Protein 3TSC (pdb70)

Solvent-accessible surface area: 33038 Å² total; per-residue (Å²): 77,49,0,102,44,57,3,0,0,0,1,14,0,0,45,16,32,0,51,11,1,0,58,47,1,2,71,37,3,0,10,0,0,0,0,10,49,9,22,187,42,16,111,18,15,41,12,93,62,11,44,75,112,41,8,49,73,0,31,139,77,0,96,80,36,133,64,133,25,38,40,26,80,6,37,9,82,56,54,116,138,0,24,113,10,0,59,65,0,11,86,61,16,58,59,5,8,2,0,0,3,20,26,24,4,3,0,18,26,10,16,89,94,4,67,61,113,15,0,113,22,0,12,44,9,1,0,34,1,6,1,3,1,0,23,5,0,0,56,52,2,51,118,34,70,140,11,10,1,0,0,0,12,3,9,5,0,2,57,9,2,33,14,9,10,0,0,20,0,0,0,12,7,0,0,6,0,0,0,32,1,0,0,0,6,0,0,99,57,52,1,18,0,0,0,0,0,10,8,44,21,86,22,58,58,44,32,55,72,18,100,79,14,61,31,120,6,64,144,56,11,97,62,4,38,59,2,46,5,1,3,7,69,71,110,68,0,64,16,103,9,0,3,17,0,0,6,16,0,3,7,73,76,2,109,16,1,2,1,2,19,0,3,1,1,1,0,2,10,17,0,73,50,0,103,47,57,3,0,0,0,1,13,0,0,44,18,32,0,56,12,1,0,59,47,1,2,72,34,2,0,10,0,0,0,0,12,48,8,25,89,40,14,113,18,16,26,12,80,70,11,41,79,114,43,8,68,57,0,39,132,55,0,97,78,42,132,64,134,23,38,41,25,78,6,36,9,79,61,35,92,137,0,99,120,14,0,74,73,0,29,91,58,14,59,58,5,7,2,0,0,3,21,26,24,4,4,0,17,29,10,18,88,94,4,65,59,113,16,0,113,20,0,11,47,8,1,1,32,1,7,0,3,1,0,20,3,0,0,56,12,2,48,144,36,69,137,10,10,1,0,0,0,12,3,9,4,1,2,57,8,1,35,15,11,10,1,0,20,0,0,0,13,7,0,0,6,0,0,0,32,2,0,0,0,5,0,0,97,58,52,0,21,0,0,0,0,0,9,11,44,25,87,22,48,59,45,38,49,94,22,120,82,17,61,33,116,6,77,135,60,10,96,62,2,42,57,2,45,4,1,3,6,74,60,113,67,0,64,17,105,9,0,2,20,0,0,7,16,0,3,7,75,76,3,112,11,0,2,1,2,18,0,4,1,2,1,0,1,10,17,0,77,48,0,108,49,59,2,0,0,0,1,13,0,0,45,19,30,0,58,13,1,0,59,49,2,2,73,33,3,0,17,0,0,0,0,12,50,7,23,180,28,14,94,19,16,25,12,74,70,11,42,76,114,43,9,67,73,0,33,128,69,0,81,74,45,133,61,136,25,36,38,27,88,8,36,8,77,35,35,68,152,0,105,118,22,0,42,98,0,21,91,49,18,58,59,4,8,2,0,0,2,21,26,25,5,4,0,18,26,11,19,90,90,5,65,66,106,11,0,151,20,0,12,38,10,1,0,34,1,6,1,2,1,0,20,2,0,0,49,62,2,49,118,31,70,139,12,10,1,0,0,0,13,2,8,6,1,2,56,8,1,37,16,9,9,1,0,20,0,0,0,12,6,0,0,5,0,0,0,33,1,0,0,0,4,0,0,98,57,52,0,20,0,0,0,0,0,9,10,41,26,89,23,49,60,44,37,50,92,23,121,77,19,58,34,113,7,74,139,58,10,98,62,3,40,56,2,43,4,0,2,8,73,81,109,68,0,65,16,106,9,0,2,19,1,0,6,14,0,4,7,77,78,2,110,11,1,2,1,3,18,0,3,2,1,1,0,1,11,16,0,70,49,0,108,49,56,2,0,0,0,1,13,0,0,45,18,32,0,58,11,1,0,58,49,1,2,73,32,6,0,13,0,0,0,0,12,49,6,23,186,31,14,99,18,17,29,13,82,68,11,45,77,112,43,8,45,73,0,21,128,67,0,86,88,44,133,65,134,23,40,39,23,87,8,35,9,78,34,59,90,159,0,24,124,30,0,62,100,0,12,87,52,19,63,57,4,9,2,0,0,3,20,27,24,3,5,0,11,28,9,15,90,92,5,67,63,108,11,0,147,22,0,11,35,9,1,0,32,1,6,1,3,1,0,21,4,0,0,44,52,2,49,117,32,69,146,8,10,1,0,0,0,12,4,9,3,0,2,56,6,1,34,14,9,9,0,0,20,0,0,0,10,8,0,0,5,0,0,0,30,1,0,0,0,4,0,0,98,58,52,0,18,0,0,0,0,0,9,9,41,26,86,23,48,59,42,35,50,92,18,120,78,15,59,35,123,5,67,142,58,9,96,60,3,40,61,2,42,5,1,3,9,71,77,110,65,0,61,17,104,9,0,2,18,0,0,6,14,0,3,7,72,75,2,112,14,2,2,1,2,20,0,3,2,1,1,0,1,10,18,0

Sequence (1084 aa):
GKLEGRVAFITGAARGQGRAHAVRMAAEGADIIAVDIAGKLPSCVPYDPASPDDLSSETVRLVEAANRRIVAAVVDTRDFDRLRKVVDDGVAALGRLDIIVANAGVAAPQAWDDITPEDFRDVMDINVTGTWNTVMAGAPRIIEGGRGGSIILISSAAGMKMQPFMIHYTASKHAVTGLARAFAAELGKHSIRVNSVHPGPVNTPMGSGDMVTAVGQAMETNPQLSHVLTPFLPDWVAEPEDIADTVCWLASDESRKVTAAQQIPVDQGSTQYGKLEGRVAFITGAARGQGRAHAVRMAAEGADIIAVDIAGKLPSCVPYDPASPDDLSETVRLVEAANRRIVAAVVDTRDFDRLRKVVDDGVAALGRLDIIVANAGVAAPQAWDDITPEDFRDVMDINVTGTWNTVMAGAPRIIEGGRGGSIILISSAAGMKMQPFMIHYTASKHAVTGLARAFAAELGKHSIRVNSVHPGPVNTPMGSGDMVTAVGQAMETNPQLSHVLTPFLPDWVAEPEDIADTVCWLASDESRKVTAAQQIPVDQGSTQYGKLEGRVAFITGAARGQGRAHAVRMAAEGADIIAVDIAGKLPSCVPYDPASPDDLSETVRLVEAANRRIVAAVVDTRDFDRLRKVVDDGVAALGRLDIIVANAGVAAPQAWDDITPEDFRDVMDINVTGTWNTVMAGAPRIIEGGRGGSIILISSAAGMKMQPFMIHYTASKHAVTGLARAFAAELGKHSIRVNSVHPGPVNTPMGSGDMVTAVGQAMETNPQLSHVLTPFLPDWVAEPEDIADTVCWLASDESRKVTAAQQIPVDQGSTQYGKLEGRVAFITGAARGQGRAHAVRMAAEGADIIAVDIAGKLPSCVPYDPASPDDLSETVRLVEAANRRIVAAVVDTRDFDRLRKVVDDGVAALGRLDIIVANAGVAAPQAWDDITPEDFRDVMDINVTGTWNTVMAGAPRIIEGGRGGSIILISSAAGMKMQPFMIHYTASKHAVTGLARAFAAELGKHSIRVNSVHPGPVNTPMGSGDMVTAVGQAMETNPQLSHVLTPFLPDWVAEPEDIADTVCWLASDESRKVTAAQQIPVDQGSTQY

InterPro domains:
  IPR002347 Short-chain dehydrogenase/reductase SDR [PF13561] (14-271)
  IPR002347 Short-chain dehydrogenase/reductase SDR [PR00080] (96-107)
  IPR002347 Short-chain dehydrogenase/reductase SDR [PR00080] (150-158)
  IPR002347 Short-chain dehydrogenase/reductase SDR [PR00080] (170-189)
  IPR002347 Short-chain dehydrogenase/reductase SDR [PR00081] (9-26)
  IPR002347 Short-chain dehydrogenase/reductase SDR [PR00081] (96-107)
  IPR002347 Short-chain dehydrogenase/reductase SDR [PR00081] (144-160)
  IPR002347 Short-chain dehydrogenase/reductase SDR [PR00081] (170-189)
  IPR002347 Short-chain dehydrogenase/reductase SDR [PR00081] (191-208)
  IPR002347 Short-chain dehydrogenase/reductase SDR [PR00081] (234-254)
  IPR020904 Short-chain dehydrogenase/reductase, conserved site [PS00061] (157-185)
  IPR023985 Mycofactocin-dependent oxidoreductase [TIGR03971] (5-272)
  IPR036291 NAD(P)-binding domain superfamily [SSF51735] (6-271)

B-factor: mean 14.83, std 5.17, range [4.63, 43.82]

Structure (mmCIF, N/CA/C/O backbone):
data_3TSC
#
_entry.id   3TSC
#
_cell.length_a   57.980
_cell.length_b   127.170
_cell.length_c   69.690
_cell.angle_alpha   90.000
_cell.angle_beta   104.490
_cell.angle_gamma   90.000
#
_symmetry.space_group_name_H-M   'P 1 21 1'
#
loop_
_entity.id
_entity.type
_entity.pdbx_description
1 polymer 'Putative oxidoreductase'
2 non-polymer NICOTINAMIDE-ADENINE-DINUCLEOTIDE
3 non-polymer (4S)-2-METHYL-2,4-PENTANEDIOL
4 water water
#
loop_
_atom_site.group_PDB
_atom_site.id
_atom_site.type_symbol
_atom_site.label_atom_id
_atom_site.label_alt_id
_atom_site.label_comp_id
_atom_site.label_asym_id
_atom_site.label_entity_id
_atom_site.label_seq_id
_atom_site.pdbx_PDB_ins_code
_atom_site.Cartn_x
_atom_site.Cartn_y
_atom_site.Cartn_z
_atom_site.occupancy
_atom_site.B_iso_or_equiv
_atom_site.auth_seq_id
_atom_site.auth_comp_id
_atom_site.auth_asym_id
_atom_site.auth_atom_id
_atom_site.pdbx_PDB_model_num
ATOM 1 N N . GLY A 1 7 ? -8.652 -9.410 -7.893 1.00 20.72 3 GLY A N 1
ATOM 2 C CA . GLY A 1 7 ? -9.125 -8.082 -7.332 1.00 19.53 3 GLY A CA 1
ATOM 3 C C . GLY A 1 7 ? -8.143 -6.925 -7.530 1.00 19.65 3 GLY A C 1
ATOM 4 O O . GLY A 1 7 ? -6.975 -7.021 -7.115 1.00 20.40 3 GLY A O 1
ATOM 5 N N . LYS A 1 8 ? -8.609 -5.813 -8.114 1.00 18.63 4 LYS A N 1
ATOM 6 C CA . LYS A 1 8 ? -7.711 -4.687 -8.448 1.00 18.14 4 LYS A CA 1
ATOM 7 C C . LYS A 1 8 ? -7.162 -3.920 -7.213 1.00 17.98 4 LYS A C 1
ATOM 8 O O . LYS A 1 8 ? -6.163 -3.185 -7.295 1.00 17.33 4 LYS A O 1
ATOM 10 N N . LEU A 1 9 ? -7.840 -4.077 -6.081 1.00 16.94 5 LEU A N 1
ATOM 11 C CA . LEU A 1 9 ? -7.493 -3.335 -4.877 1.00 16.62 5 LEU A CA 1
ATOM 12 C C . LEU A 1 9 ? -7.261 -4.255 -3.663 1.00 17.49 5 LEU A C 1
ATOM 13 O O . LEU A 1 9 ? -7.439 -3.828 -2.518 1.00 16.75 5 LEU A O 1
ATOM 18 N N . GLU A 1 10 ? -6.852 -5.502 -3.928 1.00 18.58 6 GLU A N 1
ATOM 19 C CA . GLU A 1 10 ? -6.546 -6.463 -2.889 1.00 20.52 6 GLU A CA 1
ATOM 20 C C . GLU A 1 10 ? -5.512 -5.879 -1.952 1.00 20.20 6 GLU A C 1
ATOM 21 O O . GLU A 1 10 ? -4.453 -5.437 -2.385 1.00 20.55 6 GLU A O 1
ATOM 27 N N . GLY A 1 11 ? -5.840 -5.859 -0.673 1.00 19.62 7 GLY A N 1
ATOM 28 C CA . GLY A 1 11 ? -4.909 -5.413 0.326 1.00 20.17 7 GLY A CA 1
ATOM 29 C C . GLY A 1 11 ? -4.975 -3.924 0.590 1.00 19.65 7 GLY A C 1
ATOM 30 O O . GLY A 1 11 ? -4.324 -3.452 1.517 1.00 21.04 7 GLY A O 1
ATOM 31 N N . ARG A 1 12 ? -5.744 -3.189 -0.216 1.00 18.34 8 ARG A N 1
ATOM 32 C CA . ARG A 1 12 ? -5.765 -1.728 -0.102 1.00 17.25 8 ARG A CA 1
ATOM 33 C C . ARG A 1 12 ? -6.810 -1.290 0.926 1.00 16.14 8 ARG A C 1
ATOM 34 O O . ARG A 1 12 ? -7.709 -2.072 1.270 1.00 15.48 8 ARG A O 1
ATOM 42 N N . VAL A 1 13 ? -6.688 -0.045 1.394 1.00 14.79 9 VAL A N 1
ATOM 43 C CA . VAL A 1 13 ? -7.717 0.575 2.254 1.00 13.96 9 VAL A CA 1
ATOM 44 C C . VAL A 1 13 ? -8.180 1.902 1.665 1.00 13.11 9 VAL A C 1
ATOM 45 O O . VAL A 1 13 ? -7.368 2.794 1.354 1.00 12.76 9 VAL A O 1
ATOM 49 N N . ALA A 1 14 ? -9.501 2.021 1.552 1.00 12.29 10 ALA A N 1
ATOM 50 C CA . ALA A 1 14 ? -10.151 3.198 1.027 1.00 11.62 10 ALA A CA 1
ATOM 51 C C . ALA A 1 14 ? -10.987 3.938 2.081 1.00 11.40 10 ALA A C 1
ATOM 52 O O . ALA A 1 14 ? -11.700 3.301 2.863 1.00 11.60 10 ALA A O 1
ATOM 54 N N . PHE A 1 15 ? -10.896 5.270 2.072 1.00 10.91 11 PHE A N 1
ATOM 55 C CA . PHE A 1 15 ? -11.652 6.176 2.950 1.00 10.83 11 PHE A CA 1
ATOM 56 C C . PHE A 1 15 ? -12.640 6.903 2.047 1.00 10.65 11 PHE A C 1
ATOM 57 O O . PHE A 1 15 ? -12.228 7.600 1.119 1.00 10.83 11 PHE A O 1
ATOM 65 N N . ILE A 1 16 ? -13.935 6.682 2.291 1.00 10.48 12 ILE A N 1
ATOM 66 C CA . ILE A 1 16 ? -15.045 7.151 1.440 1.00 10.19 12 ILE A CA 1
ATOM 67 C C . ILE A 1 16 ? -16.071 7.970 2.256 1.00 10.18 12 ILE A C 1
ATOM 68 O O . ILE A 1 16 ? -16.588 7.471 3.266 1.00 10.08 12 ILE A O 1
ATOM 73 N N . THR A 1 17 ? -16.362 9.206 1.818 1.00 9.79 13 THR A N 1
ATOM 74 C CA . THR A 1 17 ? -17.300 10.078 2.547 1.00 9.81 13 THR A CA 1
ATOM 75 C C . THR A 1 17 ? -18.669 10.063 1.831 1.00 9.81 13 THR A C 1
ATOM 76 O O . THR A 1 17 ? -18.723 9.761 0.639 1.00 9.62 13 THR A O 1
ATOM 80 N N . GLY A 1 18 ? -19.754 10.378 2.541 1.00 9.92 14 GLY A N 1
ATOM 81 C CA . GLY A 1 18 ? -21.099 10.286 1.932 1.00 9.79 14 GLY A CA 1
ATOM 82 C C . GLY A 1 18 ? -21.427 8.841 1.543 1.00 10.13 14 GLY A C 1
ATOM 83 O O . GLY A 1 18 ? -22.095 8.595 0.538 1.00 10.46 14 GLY A O 1
ATOM 84 N N . ALA A 1 19 ? -20.985 7.898 2.380 1.00 9.96 15 ALA A N 1
ATOM 85 C CA . ALA A 1 19 ? -21.081 6.473 2.117 1.00 9.92 15 ALA A CA 1
ATOM 86 C C . ALA A 1 19 ? -22.449 5.858 2.407 1.00 9.73 15 ALA A C 1
ATOM 87 O O . ALA A 1 19 ? -22.667 4.698 2.073 1.00 9.93 15 ALA A O 1
ATOM 89 N N . ALA A 1 20 ? -23.363 6.612 3.009 1.00 9.50 16 ALA A N 1
ATOM 90 C CA . ALA A 1 20 ? -24.620 6.001 3.498 1.00 9.52 16 ALA A CA 1
ATOM 91 C C . ALA A 1 20 ? -25.557 5.538 2.376 1.00 9.55 16 ALA A C 1
ATOM 92 O O . ALA A 1 20 ? -26.445 4.705 2.612 1.00 9.49 16 ALA A O 1
ATOM 94 N N . ARG A 1 21 ? -25.351 6.080 1.174 1.00 9.37 17 ARG A N 1
ATOM 95 C CA . ARG A 1 21 ? -26.252 5.814 0.048 1.00 9.79 17 ARG A CA 1
ATOM 96 C C . ARG A 1 21 ? -25.632 6.319 -1.264 1.00 9.89 17 ARG A C 1
ATOM 97 O O . ARG A 1 21 ? -24.476 6.769 -1.288 1.00 9.85 17 ARG A O 1
ATOM 105 N N . GLY A 1 22 ? -26.396 6.200 -2.351 1.00 10.18 18 GLY A N 1
ATOM 106 C CA . GLY A 1 22 ? -26.043 6.816 -3.625 1.00 10.14 18 GLY A CA 1
ATOM 107 C C . GLY A 1 22 ? -24.651 6.432 -4.086 1.00 10.06 18 GLY A C 1
ATOM 108 O O . GLY A 1 22 ? -24.253 5.265 -4.027 1.00 10.03 18 GLY A O 1
ATOM 109 N N . GLN A 1 23 ? -23.917 7.411 -4.580 1.00 10.05 19 GLN A N 1
ATOM 110 C CA . GLN A 1 23 ? -22.609 7.118 -5.191 1.00 10.15 19 GLN A CA 1
ATOM 111 C C . GLN A 1 23 ? -21.587 6.616 -4.176 1.00 10.02 19 GLN A C 1
ATOM 112 O O . GLN A 1 23 ? -20.803 5.715 -4.478 1.00 10.02 19 GLN A O 1
ATOM 118 N N . GLY A 1 24 ? -21.619 7.196 -2.976 1.00 9.94 20 GLY A N 1
ATOM 119 C CA . GLY A 1 24 ? -20.687 6.811 -1.918 1.00 10.20 20 GLY A CA 1
ATOM 120 C C . GLY A 1 24 ? -20.842 5.355 -1.523 1.00 10.44 20 GLY A C 1
ATOM 121 O O . GLY A 1 24 ? -19.849 4.647 -1.334 1.00 10.20 20 GLY A O 1
ATOM 122 N N . ARG A 1 25 ? -22.088 4.894 -1.433 1.00 10.61 21 ARG A N 1
ATOM 123 C CA . ARG A 1 25 ? -22.335 3.478 -1.156 1.00 11.03 21 ARG A CA 1
ATOM 124 C C . ARG A 1 25 ? -21.796 2.629 -2.315 1.00 11.20 21 ARG A C 1
ATOM 125 O O . ARG A 1 25 ? -21.175 1.593 -2.093 1.00 11.36 21 ARG A O 1
ATOM 133 N N . ALA A 1 26 ? -22.061 3.065 -3.548 1.00 11.32 22 ALA A N 1
ATOM 134 C CA . ALA A 1 26 ? -21.601 2.331 -4.725 1.00 12.05 22 ALA A CA 1
ATOM 135 C C . ALA A 1 26 ? -20.068 2.233 -4.761 1.00 12.03 22 ALA A C 1
ATOM 136 O O . ALA A 1 26 ? -19.525 1.182 -5.111 1.00 12.89 22 ALA A O 1
ATOM 138 N N . HIS A 1 27 ? -19.362 3.295 -4.377 1.00 11.77 23 HIS A N 1
ATOM 139 C CA . HIS A 1 27 ? -17.888 3.192 -4.206 1.00 11.81 23 HIS A CA 1
ATOM 140 C C . HIS A 1 27 ? -17.477 2.178 -3.180 1.00 12.19 23 HIS A C 1
ATOM 141 O O . HIS A 1 27 ? -16.520 1.423 -3.392 1.00 12.68 23 HIS A O 1
ATOM 148 N N . ALA A 1 28 ? -18.163 2.166 -2.042 1.00 12.19 24 ALA A N 1
ATOM 149 C CA . ALA A 1 28 ? -17.828 1.226 -0.961 1.00 12.45 24 ALA A CA 1
ATOM 150 C C . ALA A 1 28 ? -17.989 -0.236 -1.400 1.00 13.08 24 ALA A C 1
ATOM 151 O O . ALA A 1 28 ? -17.097 -1.066 -1.208 1.00 13.18 24 ALA A O 1
ATOM 153 N N . VAL A 1 29 ? -19.140 -0.519 -2.006 1.00 13.43 25 VAL A N 1
ATOM 154 C CA . VAL A 1 29 ? -19.525 -1.830 -2.479 1.00 14.26 25 VAL A CA 1
ATOM 155 C C . VAL A 1 29 ? -18.543 -2.299 -3.552 1.00 14.61 25 VAL A C 1
ATOM 156 O O . VAL A 1 29 ? -18.106 -3.445 -3.531 1.00 14.62 25 VAL A O 1
ATOM 160 N N . ARG A 1 30 ? -18.190 -1.404 -4.474 1.00 14.17 26 ARG A N 1
ATOM 161 C CA . ARG A 1 30 ? -17.306 -1.745 -5.568 1.00 14.41 26 ARG A CA 1
ATOM 162 C C . ARG A 1 30 ? -15.881 -2.020 -5.088 1.00 14.80 26 ARG A C 1
ATOM 163 O O . ARG A 1 30 ? -15.258 -3.028 -5.484 1.00 14.72 26 ARG A O 1
ATOM 171 N N . MET A 1 31 ? -15.352 -1.115 -4.268 1.00 14.27 27 MET A N 1
ATOM 172 C CA . MET A 1 31 ? -13.966 -1.250 -3.847 1.00 14.69 27 MET A CA 1
ATOM 173 C C . MET A 1 31 ? -13.868 -2.457 -2.921 1.00 15.03 27 MET A C 1
ATOM 174 O O . MET A 1 31 ? -12.841 -3.141 -2.923 1.00 15.19 27 MET A O 1
ATOM 179 N N . ALA A 1 32 ? -14.938 -2.720 -2.158 1.00 14.64 28 ALA A N 1
ATOM 180 C CA . ALA A 1 32 ? -15.032 -3.975 -1.385 1.00 15.65 28 ALA A CA 1
ATOM 181 C C . ALA A 1 32 ? -14.950 -5.208 -2.311 1.00 15.83 28 ALA A C 1
ATOM 182 O O . ALA A 1 32 ? -14.184 -6.133 -2.055 1.00 16.52 28 ALA A O 1
ATOM 184 N N . ALA A 1 33 ? -15.681 -5.182 -3.418 1.00 16.15 29 ALA A N 1
ATOM 185 C CA . ALA A 1 33 ? -15.646 -6.283 -4.381 1.00 16.66 29 ALA A CA 1
ATOM 186 C C . ALA A 1 33 ? -14.262 -6.474 -4.984 1.00 16.98 29 ALA A C 1
ATOM 187 O O . ALA A 1 33 ? -13.908 -7.593 -5.365 1.00 18.19 29 ALA A O 1
ATOM 189 N N . GLU A 1 34 ? -13.482 -5.396 -5.076 1.00 16.32 30 GLU A N 1
ATOM 190 C CA . GLU A 1 34 ? -12.138 -5.439 -5.636 1.00 15.97 30 GLU A CA 1
ATOM 191 C C . GLU A 1 34 ? -11.077 -5.768 -4.581 1.00 15.97 30 GLU A C 1
ATOM 192 O O . GLU A 1 34 ? -9.884 -5.754 -4.884 1.00 15.45 30 GLU A O 1
ATOM 198 N N . GLY A 1 35 ? -11.505 -6.036 -3.342 1.00 15.85 31 GLY A N 1
ATOM 199 C CA . GLY A 1 35 ? -10.586 -6.482 -2.291 1.00 15.72 31 GLY A CA 1
ATOM 200 C C . GLY A 1 35 ? -10.121 -5.468 -1.248 1.00 15.49 31 GLY A C 1
ATOM 201 O O . GLY A 1 35 ? -9.298 -5.808 -0.393 1.00 16.43 31 GLY A O 1
ATOM 202 N N . ALA A 1 36 ? -10.633 -4.237 -1.299 1.00 14.48 32 ALA A N 1
ATOM 203 C CA . ALA A 1 36 ? -10.248 -3.225 -0.330 1.00 13.87 32 ALA A CA 1
ATOM 204 C C . ALA A 1 36 ? -11.067 -3.273 0.954 1.00 13.86 32 ALA A C 1
ATOM 205 O O . ALA A 1 36 ? -12.270 -3.553 0.943 1.00 13.13 32 ALA A O 1
ATOM 207 N N . ASP A 1 37 ? -10.417 -2.948 2.061 1.00 14.06 33 ASP A N 1
ATOM 208 C CA . ASP A 1 37 ? -11.164 -2.599 3.272 1.00 14.15 33 ASP A CA 1
ATOM 209 C C . ASP A 1 37 ? -11.472 -1.111 3.277 1.00 13.57 33 ASP A C 1
ATOM 210 O O . ASP A 1 37 ? -10.876 -0.340 2.523 1.00 13.35 33 ASP A O 1
ATOM 215 N N . ILE A 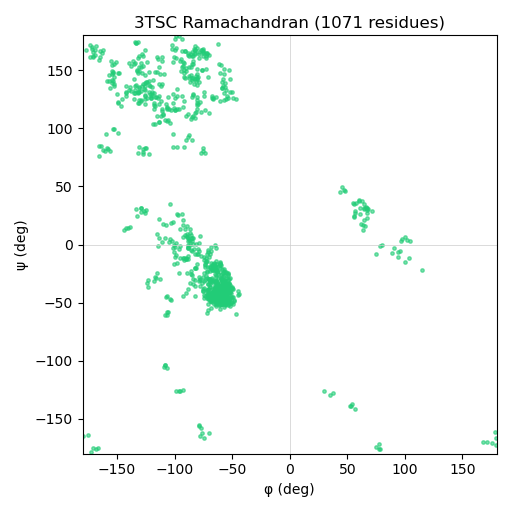1 38 ? -12.434 -0.712 4.111 1.00 13.46 34 ILE A N 1
ATOM 216 C CA . ILE A 1 38 ? -13.109 0.564 3.932 1.00 12.52 34 ILE A CA 1
ATOM 217 C C . ILE A 1 38 ? -13.214 1.335 5.241 1.00 12.23 34 ILE A C 1
ATOM 218 O O . ILE A 1 38 ? -13.508 0.758 6.280 1.00 12.59 34 ILE A O 1
ATOM 223 N N . ILE A 1 39 ? -12.950 2.638 5.178 1.00 11.59 35 ILE A N 1
ATOM 224 C CA . ILE A 1 39 ? -13.314 3.566 6.230 1.00 11.14 35 ILE A CA 1
ATOM 225 C C . ILE A 1 39 ? -14.414 4.422 5.633 1.00 11.26 35 ILE A C 1
ATOM 226 O O . ILE A 1 39 ? -14.178 5.158 4.643 1.00 11.41 35 ILE A O 1
ATOM 231 N N . ALA A 1 40 ? -15.615 4.305 6.197 1.00 11.01 36 ALA A N 1
ATOM 232 C CA . ALA A 1 40 ? -16.830 4.910 5.620 1.00 11.19 36 ALA A CA 1
ATOM 233 C C . ALA A 1 40 ? -17.466 5.904 6.611 1.00 11.24 36 ALA A C 1
ATOM 234 O O . ALA A 1 40 ? -17.719 5.560 7.763 1.00 11.30 36 ALA A O 1
ATOM 236 N N . VAL A 1 41 ? -17.698 7.147 6.177 1.00 11.53 37 VAL A N 1
ATOM 237 C CA . VAL A 1 41 ? -18.452 8.112 7.019 1.00 11.60 37 VAL A CA 1
ATOM 238 C C . VAL A 1 41 ? -19.618 8.756 6.273 1.00 11.53 37 VAL A C 1
ATOM 239 O O . VAL A 1 41 ? -19.598 8.920 5.039 1.00 11.64 37 VAL A O 1
ATOM 243 N N . ASP A 1 42 ? -20.613 9.157 7.041 1.00 11.29 38 ASP A N 1
ATOM 244 C CA . ASP A 1 42 ? -21.707 9.927 6.519 1.00 11.26 38 ASP A CA 1
ATOM 245 C C . ASP A 1 42 ? -22.298 10.773 7.652 1.00 11.40 38 ASP A C 1
ATOM 246 O O . ASP A 1 42 ? -22.272 10.371 8.843 1.00 11.41 38 ASP A O 1
ATOM 251 N N . ILE A 1 43 ? -22.801 11.944 7.283 1.00 11.11 39 ILE A N 1
ATOM 252 C CA . ILE A 1 43 ? -23.477 12.825 8.224 1.00 11.47 39 ILE A CA 1
ATOM 253 C C . ILE A 1 43 ? -24.762 12.150 8.766 1.00 11.59 39 ILE A C 1
ATOM 254 O O . ILE A 1 43 ? -25.155 12.392 9.892 1.00 11.26 39 ILE A O 1
ATOM 259 N N . ALA A 1 44 ? -25.392 11.319 7.927 1.00 11.77 40 ALA A N 1
ATOM 260 C CA . ALA A 1 44 ? -26.541 10.507 8.320 1.00 12.37 40 ALA A CA 1
ATOM 261 C C . ALA A 1 44 ? -27.548 11.331 9.159 1.00 12.71 40 ALA A C 1
ATOM 262 O O . ALA A 1 44 ? -28.040 10.891 10.208 1.00 13.23 40 ALA A O 1
ATOM 264 N N . GLY A 1 45 ? -27.833 12.530 8.696 1.00 12.75 41 GLY A N 1
ATOM 265 C CA . GLY A 1 45 ? -28.757 13.409 9.380 1.00 13.62 41 GLY A CA 1
ATOM 266 C C . GLY A 1 45 ? -28.987 14.674 8.585 1.00 13.97 41 GLY A C 1
ATOM 267 O O . GLY A 1 45 ? -28.616 14.755 7.399 1.00 14.27 41 GLY A O 1
ATOM 268 N N . LYS A 1 46 ? -29.538 15.684 9.263 1.00 14.30 42 LYS A N 1
ATOM 269 C CA . LYS A 1 46 ? -30.106 16.879 8.617 1.00 14.18 42 LYS A CA 1
ATOM 270 C C . LYS A 1 46 ? -29.157 17.624 7.716 1.00 13.41 42 LYS A C 1
ATOM 271 O O . LYS A 1 46 ? -28.006 17.841 8.056 1.00 13.45 42 LYS A O 1
ATOM 277 N N . LEU A 1 47 ? -29.654 18.005 6.550 1.00 12.74 43 LEU A N 1
ATOM 278 C CA . LEU A 1 47 ? -28.867 18.776 5.590 1.00 12.23 43 LEU A CA 1
ATOM 279 C C . LEU A 1 47 ? -29.302 20.248 5.648 1.00 12.38 43 LEU A C 1
ATOM 280 O O . LEU A 1 47 ? -30.289 20.570 6.290 1.00 12.33 43 LEU A O 1
ATOM 285 N N . PRO A 1 48 ? -28.586 21.156 4.972 1.00 12.61 44 PRO A N 1
ATOM 286 C CA . PRO A 1 48 ? -29.003 22.581 5.076 1.00 12.82 44 PRO A CA 1
ATOM 287 C C . PRO A 1 48 ? -30.425 22.795 4.528 1.00 13.16 44 PRO A C 1
ATOM 288 O O . PRO A 1 48 ? -30.885 22.015 3.679 1.00 12.92 44 PRO A O 1
ATOM 292 N N . SER A 1 49 ? -31.110 23.838 4.984 1.00 13.56 45 SER A N 1
ATOM 293 C CA . SER A 1 49 ? -32.512 24.043 4.596 1.00 14.39 45 SER A CA 1
ATOM 294 C C . SER A 1 49 ? -32.748 24.333 3.108 1.00 13.98 45 SER A C 1
ATOM 295 O O . SER A 1 49 ? -33.855 24.139 2.619 1.00 13.82 45 SER A O 1
ATOM 298 N N . CYS A 1 50 ? -31.729 24.768 2.373 1.00 13.48 46 CYS A N 1
ATOM 299 C CA . CYS A 1 50 ? -31.902 24.984 0.917 1.00 13.31 46 CYS A CA 1
ATOM 300 C C . CYS A 1 50 ? -31.893 23.656 0.141 1.00 12.97 46 CYS A C 1
ATOM 301 O O . CYS A 1 50 ? -32.200 23.605 -1.046 1.00 13.16 46 CYS A O 1
ATOM 304 N N . VAL A 1 51 ? -31.542 22.571 0.816 1.00 12.67 47 VAL A N 1
ATOM 305 C CA . VAL A 1 51 ? -31.471 21.263 0.168 1.00 12.47 47 VAL A CA 1
ATOM 306 C C . VAL A 1 51 ? -32.899 20.672 0.078 1.00 12.52 47 VAL A C 1
ATOM 307 O O . VAL A 1 51 ? -33.547 20.495 1.099 1.00 12.42 47 VAL A O 1
ATOM 311 N N . PRO A 1 52 ? -33.403 20.391 -1.149 1.00 12.16 48 PRO A N 1
ATOM 312 C CA . PRO A 1 52 ? -34.827 20.019 -1.172 1.00 12.44 48 PRO A CA 1
ATOM 313 C C . PRO A 1 52 ? -35.132 18.509 -0.982 1.00 12.59 48 PRO A C 1
ATOM 314 O O . PRO A 1 52 ? -36.293 18.140 -0.866 1.00 12.93 48 PRO A O 1
ATOM 318 N N . TYR A 1 53 ? -34.126 17.640 -1.019 1.00 12.38 49 TYR A N 1
ATOM 319 C CA . TYR A 1 53 ? -34.397 16.193 -1.024 1.00 12.45 49 TYR A CA 1
ATOM 320 C C . TYR A 1 53 ? -34.216 15.641 0.383 1.00 12.75 49 TYR A C 1
ATOM 321 O O . TYR A 1 53 ? -33.820 16.360 1.300 1.00 12.21 49 TYR A O 1
ATOM 330 N N . ASP A 1 54 ? -34.498 14.357 0.544 1.00 13.48 50 ASP A N 1
ATOM 331 C CA . ASP A 1 54 ? -34.486 13.770 1.871 1.00 14.40 50 ASP A CA 1
ATOM 332 C C . ASP A 1 54 ? -33.057 13.426 2.330 1.00 13.70 50 ASP A C 1
ATOM 333 O O . ASP A 1 54 ? -32.224 13.023 1.529 1.00 13.61 50 ASP A O 1
ATOM 338 N N . PRO A 1 55 ? -32.772 13.627 3.630 1.00 13.31 51 PRO A N 1
ATOM 339 C CA . PRO A 1 55 ? -31.460 13.324 4.208 1.00 12.68 51 PRO A CA 1
ATOM 340 C C . PRO A 1 55 ? -31.232 11.796 4.273 1.00 12.41 51 PRO A C 1
ATOM 341 O O . PRO A 1 55 ? -32.184 11.027 4.142 1.00 12.03 51 PRO A O 1
ATOM 345 N N . ALA A 1 56 ? -29.982 11.361 4.449 1.00 11.93 52 ALA A N 1
ATOM 346 C CA . ALA A 1 56 ? -29.711 9.950 4.766 1.00 12.16 52 ALA A CA 1
ATOM 347 C C . ALA A 1 56 ? -29.938 9.673 6.266 1.00 12.36 52 ALA A C 1
ATOM 348 O O . ALA A 1 56 ? -30.068 10.601 7.070 1.00 12.64 52 ALA A O 1
ATOM 350 N N . SER A 1 57 ? -29.956 8.408 6.658 1.00 12.49 53 SER A N 1
ATOM 351 C CA . SER A 1 57 ? -30.067 8.077 8.099 1.00 12.72 53 SER A CA 1
ATOM 352 C C . SER A 1 57 ? -28.970 7.122 8.570 1.00 12.68 53 SER A C 1
ATOM 353 O O . SER A 1 57 ? -28.367 6.466 7.747 1.00 12.77 53 SER A O 1
ATOM 356 N N . PRO A 1 58 ? -28.727 7.020 9.904 1.00 13.11 54 PRO A N 1
ATOM 357 C CA . PRO A 1 58 ? -27.891 5.947 10.454 1.00 13.00 54 PRO A CA 1
ATOM 358 C C . PRO A 1 58 ? -28.153 4.538 9.878 1.00 12.96 54 PRO A C 1
ATOM 359 O O . PRO A 1 58 ? -27.197 3.793 9.594 1.00 12.76 54 PRO A O 1
ATOM 363 N N . ASP A 1 59 ? -29.427 4.193 9.705 1.00 13.12 55 ASP A N 1
ATOM 364 C CA . ASP A 1 59 ? -29.847 2.937 9.101 1.00 13.25 55 ASP A CA 1
ATOM 365 C C . ASP A 1 59 ? -29.306 2.786 7.682 1.00 12.66 55 ASP A C 1
ATOM 366 O O . ASP A 1 59 ? -28.913 1.696 7.295 1.00 12.64 55 ASP A O 1
ATOM 371 N N . ASP A 1 60 ? -29.307 3.864 6.900 1.00 12.30 56 ASP A N 1
ATOM 372 C CA . ASP A 1 60 ? -28.734 3.811 5.535 1.00 11.86 56 ASP A CA 1
ATOM 373 C C . ASP A 1 60 ? -27.252 3.438 5.588 1.00 11.75 56 ASP A C 1
ATOM 374 O O . ASP A 1 60 ? -26.798 2.557 4.850 1.00 11.48 56 ASP A O 1
ATOM 379 N N . LEU A 1 61 ? -26.498 4.113 6.455 1.00 11.39 57 LEU A N 1
ATOM 380 C CA . LEU A 1 61 ? -25.080 3.781 6.624 1.00 11.46 57 LEU A CA 1
ATOM 381 C C . LEU A 1 61 ? -24.892 2.311 7.089 1.00 11.87 57 LEU A C 1
ATOM 382 O O . LEU A 1 61 ? -23.989 1.621 6.605 1.00 11.63 57 LEU A O 1
ATOM 387 N N . SER A 1 62 ? -25.752 1.838 8.012 1.00 12.39 58 SER A N 1
ATOM 388 C CA A SER A 1 62 ? -25.699 0.448 8.477 0.70 12.79 58 SER A CA 1
ATOM 389 C CA B SER A 1 62 ? -25.697 0.446 8.479 0.30 12.81 58 SER A CA 1
ATOM 390 C C . SER A 1 62 ? -25.864 -0.554 7.329 1.00 13.12 58 SER A C 1
ATOM 391 O O . SER A 1 62 ? -25.270 -1.614 7.326 1.00 13.06 58 SER A O 1
ATOM 396 N N . GLU A 1 63 ? -26.673 -0.195 6.346 1.00 13.74 59 GLU A N 1
ATOM 397 C CA . GLU A 1 63 ? -26.897 -1.027 5.189 1.00 14.10 59 GLU A CA 1
ATOM 398 C C . GLU A 1 63 ? -25.658 -1.086 4.284 1.00 14.01 59 GLU A C 1
ATOM 399 O O . GLU A 1 63 ? -25.286 -2.157 3.807 1.00 14.09 59 GLU A O 1
ATOM 405 N N . THR A 1 64 ? -25.008 0.052 4.065 1.00 13.78 60 THR A N 1
ATOM 406 C CA . THR A 1 64 ? -23.720 0.067 3.380 1.00 13.55 60 THR A CA 1
ATOM 407 C C . THR A 1 64 ? -22.715 -0.877 4.061 1.00 13.82 60 THR A C 1
ATOM 408 O O . THR A 1 64 ? -21.983 -1.637 3.383 1.00 13.69 60 THR A O 1
ATOM 412 N N . VAL A 1 65 ? -22.670 -0.809 5.390 1.00 13.66 61 VAL A N 1
ATOM 413 C CA . VAL A 1 65 ? -21.782 -1.664 6.191 1.00 13.96 61 VAL A CA 1
ATOM 414 C C . VAL A 1 65 ? -22.041 -3.157 5.889 1.00 14.32 61 VAL A C 1
ATOM 415 O O . VAL A 1 65 ? -21.102 -3.923 5.617 1.00 14.13 61 VAL A O 1
ATOM 419 N N . ARG A 1 66 ? -23.315 -3.549 5.883 1.00 14.67 62 ARG A N 1
ATOM 420 C CA . ARG A 1 66 ? -23.662 -4.945 5.628 1.00 15.58 62 ARG A CA 1
ATOM 421 C C . ARG A 1 66 ? -23.277 -5.365 4.210 1.00 15.57 62 ARG A C 1
ATOM 422 O O . ARG A 1 66 ? -22.740 -6.444 4.040 1.00 16.30 62 ARG A O 1
ATOM 430 N N . LEU A 1 67 ? -23.540 -4.521 3.212 1.00 15.33 63 LEU A N 1
ATOM 431 C CA . LEU A 1 67 ? -23.127 -4.807 1.827 1.00 15.21 63 LEU A CA 1
ATOM 432 C C . LEU A 1 67 ? -21.606 -4.989 1.722 1.00 15.00 63 LEU A C 1
ATOM 433 O O . LEU A 1 67 ? -21.121 -5.910 1.074 1.00 15.16 63 LEU A O 1
ATOM 438 N N . VAL A 1 68 ? -20.851 -4.110 2.377 1.00 15.01 64 VAL A N 1
ATOM 439 C CA . VAL A 1 68 ? -19.387 -4.277 2.451 1.00 14.76 64 VAL A CA 1
ATOM 440 C C . VAL A 1 68 ? -18.985 -5.578 3.175 1.00 15.34 64 VAL A C 1
ATOM 441 O O . VAL A 1 68 ? -18.158 -6.336 2.674 1.00 15.33 64 VAL A O 1
ATOM 445 N N . GLU A 1 69 ? -19.589 -5.852 4.332 1.00 15.91 65 GLU A N 1
ATOM 446 C CA . GLU A 1 69 ? -19.329 -7.116 5.025 1.00 16.84 65 GLU A CA 1
ATOM 447 C C . GLU A 1 69 ? -19.692 -8.374 4.221 1.00 17.07 65 GLU A C 1
ATOM 448 O O . GLU A 1 69 ? -18.987 -9.367 4.273 1.00 17.29 65 GLU A O 1
ATOM 454 N N . ALA A 1 70 ? -20.795 -8.316 3.485 1.00 17.14 66 ALA A N 1
ATOM 455 C CA . ALA A 1 70 ? -21.182 -9.352 2.550 1.00 17.60 66 ALA A CA 1
ATOM 456 C C . ALA A 1 70 ? -20.080 -9.707 1.513 1.00 17.88 66 ALA A C 1
ATOM 457 O O . ALA A 1 70 ? -20.048 -10.818 1.002 1.00 17.73 66 ALA A O 1
ATOM 459 N N . ALA A 1 71 ? -19.185 -8.773 1.204 1.00 18.74 67 ALA A N 1
ATOM 460 C CA . ALA A 1 71 ? -18.108 -9.043 0.253 1.00 19.62 67 ALA A CA 1
ATOM 461 C C . ALA A 1 71 ? -16.859 -9.520 0.986 1.00 20.87 67 ALA A C 1
ATOM 462 O O . ALA A 1 71 ? -15.761 -9.543 0.418 1.00 21.44 67 ALA A O 1
ATOM 464 N N . ASN A 1 72 ? -17.037 -9.933 2.240 1.00 22.01 68 ASN A N 1
ATOM 465 C CA . ASN A 1 72 ? -15.947 -10.443 3.091 1.00 23.33 68 ASN A CA 1
ATOM 466 C C . ASN A 1 72 ? -14.828 -9.437 3.366 1.00 22.09 68 ASN A C 1
ATOM 467 O O . ASN A 1 72 ? -13.667 -9.814 3.555 1.00 21.76 68 ASN A O 1
ATOM 472 N N . ARG A 1 73 ? -15.182 -8.160 3.411 1.00 20.91 69 ARG A N 1
ATOM 473 C CA . ARG A 1 73 ? -14.206 -7.142 3.729 1.00 20.26 69 ARG A CA 1
ATOM 474 C C . ARG A 1 73 ? -14.475 -6.533 5.086 1.00 20.01 69 ARG A C 1
ATOM 475 O O . ARG A 1 73 ? -15.591 -6.615 5.616 1.00 20.29 69 ARG A O 1
ATOM 483 N N . ARG A 1 74 ? -13.448 -5.899 5.630 1.00 19.21 70 ARG A N 1
ATOM 484 C CA . ARG A 1 74 ? -13.576 -5.166 6.873 1.00 18.83 70 ARG A CA 1
ATOM 485 C C . ARG A 1 74 ? -13.955 -3.706 6.628 1.00 17.54 70 ARG A C 1
ATOM 486 O O . ARG A 1 74 ? -13.616 -3.098 5.606 1.00 17.06 70 ARG A O 1
ATOM 494 N N . ILE A 1 75 ? -14.682 -3.129 7.569 1.00 16.62 71 ILE A N 1
ATOM 495 C CA . ILE A 1 75 ? -15.148 -1.757 7.389 1.00 15.44 71 ILE A CA 1
ATOM 496 C C . ILE A 1 75 ? -15.280 -1.061 8.722 1.00 14.68 71 ILE A C 1
ATOM 497 O O . ILE A 1 75 ? -15.910 -1.589 9.645 1.00 14.72 71 ILE A O 1
ATOM 502 N N . VAL A 1 76 ? -14.686 0.124 8.804 1.00 13.45 72 VAL A N 1
ATOM 503 C CA . VAL A 1 76 ? -14.838 0.988 9.966 1.00 13.13 72 VAL A CA 1
ATOM 504 C C . VAL A 1 76 ? -15.755 2.113 9.502 1.00 12.90 72 VAL A C 1
ATOM 505 O O . VAL A 1 76 ? -15.408 2.826 8.562 1.00 12.62 72 VAL A O 1
ATOM 509 N N . ALA A 1 77 ? -16.937 2.223 10.105 1.00 12.40 73 ALA A N 1
ATOM 510 C CA . ALA A 1 77 ? -17.924 3.227 9.705 1.00 12.56 73 ALA A CA 1
ATOM 511 C C . ALA A 1 77 ? -18.295 4.137 10.873 1.00 12.71 73 ALA A C 1
ATOM 512 O O . ALA A 1 77 ? -18.308 3.696 12.039 1.00 12.75 73 ALA A O 1
ATOM 514 N N . ALA A 1 78 ? -18.608 5.387 10.565 1.00 12.44 74 ALA A N 1
ATOM 515 C CA . ALA A 1 78 ? -18.968 6.345 11.616 1.00 12.74 74 ALA A CA 1
ATOM 516 C C . ALA A 1 78 ? -19.874 7.450 11.097 1.00 12.81 74 ALA A C 1
ATOM 517 O O . ALA A 1 78 ? -19.820 7.822 9.924 1.00 12.56 74 ALA A O 1
ATOM 519 N N . VAL A 1 79 ? -20.744 7.936 11.975 1.00 12.74 75 VAL A N 1
ATOM 520 C CA . VAL A 1 79 ? -21.580 9.071 11.671 1.00 12.64 75 VAL A CA 1
ATOM 521 C C . VAL A 1 79 ? -20.739 10.301 11.911 1.00 12.28 75 VAL A C 1
ATOM 522 O O . VAL A 1 79 ? -20.329 10.556 13.029 1.00 12.23 75 VAL A O 1
ATOM 526 N N . VAL A 1 80 ? -20.429 11.032 10.843 1.00 12.08 76 VAL A N 1
ATOM 527 C CA . VAL A 1 80 ? -19.676 12.266 11.004 1.00 12.17 76 VAL A CA 1
ATOM 528 C C . VAL A 1 80 ? -19.870 13.229 9.846 1.00 11.86 76 VAL A C 1
ATOM 529 O O . VAL A 1 80 ? -19.946 12.830 8.688 1.00 11.82 76 VAL A O 1
ATOM 533 N N . ASP A 1 81 ? -19.959 14.501 10.208 1.00 11.93 77 ASP A N 1
ATOM 534 C CA . ASP A 1 81 ? -20.036 15.605 9.283 1.00 12.18 77 ASP A CA 1
ATOM 535 C C . ASP A 1 81 ? -18.625 15.904 8.796 1.00 12.14 77 ASP A C 1
ATOM 536 O O . ASP A 1 81 ? -17.726 16.124 9.614 1.00 12.76 77 ASP A O 1
ATOM 541 N N . THR A 1 82 ? -18.402 15.892 7.484 1.00 11.50 78 THR A N 1
ATOM 542 C CA . THR A 1 82 ? -17.095 16.304 6.948 1.00 11.52 78 THR A CA 1
ATOM 543 C C . THR A 1 82 ? -16.698 17.749 7.277 1.00 11.59 78 THR A C 1
ATOM 544 O O . THR A 1 82 ? -15.536 18.118 7.122 1.00 11.55 78 THR A O 1
ATOM 548 N N . ARG A 1 83 ? -17.649 18.570 7.696 1.00 11.51 79 ARG A N 1
ATOM 549 C CA . ARG A 1 83 ? -17.300 19.902 8.207 1.00 11.90 79 ARG A CA 1
ATOM 550 C C . ARG A 1 83 ? -16.650 19.845 9.578 1.00 12.16 79 ARG A C 1
ATOM 551 O O . ARG A 1 83 ? -16.106 20.856 10.031 1.00 12.35 79 ARG A O 1
ATOM 559 N N . ASP A 1 84 ? -16.747 18.690 10.248 1.00 12.71 80 ASP A N 1
ATOM 560 C CA . ASP A 1 84 ? -16.208 18.514 11.595 1.00 14.28 80 ASP A CA 1
ATOM 561 C C . ASP A 1 84 ? -14.784 17.969 11.504 1.00 14.55 80 ASP A C 1
ATOM 562 O O . ASP A 1 84 ? -14.575 16.752 11.574 1.00 14.56 80 ASP A O 1
ATOM 567 N N . PHE A 1 85 ? -13.809 18.851 11.314 1.00 15.55 81 PHE A N 1
ATOM 568 C CA . PHE A 1 85 ? -12.450 18.377 11.009 1.00 16.19 81 PHE A CA 1
ATOM 569 C C . PHE A 1 85 ? -11.842 17.495 12.102 1.00 16.16 81 PHE A C 1
ATOM 570 O O . PHE A 1 85 ? -11.250 16.462 11.808 1.00 15.58 81 PHE A O 1
ATOM 578 N N . ASP A 1 86 ? -12.009 17.876 13.361 1.00 16.28 82 ASP A N 1
ATOM 579 C CA . ASP A 1 86 ? -11.462 17.056 14.453 1.00 17.02 82 ASP A CA 1
ATOM 580 C C . ASP A 1 86 ? -12.026 15.646 14.514 1.00 16.80 82 ASP A C 1
ATOM 581 O O . ASP A 1 86 ? -11.258 14.698 14.638 1.00 16.68 82 ASP A O 1
ATOM 586 N N . ARG A 1 87 ? -13.345 15.488 14.370 1.00 16.68 83 ARG A N 1
ATOM 587 C CA . ARG A 1 87 ? -13.924 14.142 14.438 1.00 16.50 83 ARG A CA 1
ATOM 588 C C . ARG A 1 87 ? -13.550 13.329 13.210 1.00 15.23 83 ARG A C 1
ATOM 589 O O . ARG A 1 87 ? -13.359 12.137 13.295 1.00 14.26 83 ARG A O 1
ATOM 597 N N . LEU A 1 88 ? -13.440 13.985 12.063 1.00 14.75 84 LEU A N 1
ATOM 598 C CA . LEU A 1 88 ? -13.088 13.292 10.820 1.00 14.22 84 LEU A CA 1
ATOM 599 C C . LEU A 1 88 ? -11.664 12.725 10.952 1.00 14.70 84 LEU A C 1
ATOM 600 O O . LEU A 1 88 ? -11.396 11.555 10.603 1.00 14.17 84 LEU A O 1
ATOM 605 N N . ARG A 1 89 ? -10.763 13.539 11.498 1.00 14.71 85 ARG A N 1
ATOM 606 C CA . ARG A 1 89 ? -9.385 13.092 11.684 1.00 15.37 85 ARG A CA 1
ATOM 607 C C . ARG A 1 89 ? -9.303 11.931 12.685 1.00 15.93 85 ARG A C 1
ATOM 608 O O . ARG A 1 89 ? -8.561 10.993 12.477 1.00 16.18 85 ARG A O 1
ATOM 610 N N . LYS A 1 90 ? -10.069 11.972 13.763 1.00 16.54 86 LYS A N 1
ATOM 611 C CA . LYS A 1 90 ? -9.999 10.851 14.688 1.00 17.02 86 LYS A CA 1
ATOM 612 C C . LYS A 1 90 ? -10.583 9.548 14.075 1.00 16.66 86 LYS A C 1
ATOM 613 O O . LYS A 1 90 ? -9.990 8.469 14.205 1.00 16.02 86 LYS A O 1
ATOM 619 N N . VAL A 1 91 ? -11.712 9.660 13.365 1.00 16.18 87 VAL A N 1
ATOM 620 C CA . VAL A 1 91 ? -12.284 8.514 12.664 1.00 15.72 87 VAL A CA 1
ATOM 621 C C . VAL A 1 91 ? -11.315 7.860 11.665 1.00 15.35 87 VAL A C 1
ATOM 622 O O . VAL A 1 91 ? -11.159 6.641 11.660 1.00 16.19 87 VAL A O 1
ATOM 626 N N . VAL A 1 92 ? -10.631 8.662 10.856 1.00 14.81 88 VAL A N 1
ATOM 627 C CA . VAL A 1 92 ? -9.565 8.146 9.992 1.00 14.89 88 VAL A CA 1
ATOM 628 C C . VAL A 1 92 ? -8.449 7.482 10.792 1.00 15.63 88 VAL A C 1
ATOM 629 O O . VAL A 1 92 ? -8.032 6.357 10.484 1.00 14.93 88 VAL A O 1
ATOM 633 N N . ASP A 1 93 ? -7.969 8.182 11.816 1.00 16.53 89 ASP A N 1
ATOM 634 C CA . ASP A 1 93 ? -6.916 7.652 12.678 1.00 18.39 89 ASP A CA 1
ATOM 635 C C . ASP A 1 93 ? -7.317 6.300 13.313 1.00 18.47 89 ASP A C 1
ATOM 636 O O . ASP A 1 93 ? -6.491 5.384 13.361 1.00 18.10 89 ASP A O 1
ATOM 641 N N . ASP A 1 94 ? -8.578 6.184 13.745 1.00 18.25 90 ASP A N 1
ATOM 642 C CA . ASP A 1 94 ? -9.108 4.940 14.310 1.00 18.73 90 ASP A CA 1
ATOM 643 C C . ASP A 1 94 ? -9.142 3.855 13.234 1.00 18.39 90 ASP A C 1
ATOM 644 O O . ASP A 1 94 ? -8.740 2.718 13.476 1.00 18.19 90 ASP A O 1
ATOM 649 N N . GLY A 1 95 ? -9.643 4.213 12.054 1.00 18.00 91 GLY A N 1
ATOM 650 C CA . GLY A 1 95 ? -9.720 3.284 10.945 1.00 17.80 91 GLY A CA 1
ATOM 651 C C . GLY A 1 95 ? -8.357 2.742 10.557 1.00 18.19 91 GLY A C 1
ATOM 652 O O . GLY A 1 95 ? -8.211 1.548 10.250 1.00 18.13 91 GLY A O 1
ATOM 653 N N . VAL A 1 96 ? -7.355 3.610 10.570 1.00 18.08 92 VAL A N 1
ATOM 654 C CA . VAL A 1 96 ? -6.032 3.227 10.090 1.00 18.21 92 VAL A CA 1
ATOM 655 C C . VAL A 1 96 ? -5.345 2.337 11.124 1.00 18.64 92 VAL A C 1
ATOM 656 O O . VAL A 1 96 ? -4.693 1.351 10.767 1.00 18.46 92 VAL A O 1
ATOM 660 N N . ALA A 1 97 ? -5.552 2.661 12.400 1.00 18.96 93 ALA A N 1
ATOM 661 C CA . ALA A 1 97 ? -5.145 1.795 13.506 1.00 18.88 93 ALA A CA 1
ATOM 662 C C . ALA A 1 97 ? -5.766 0.402 13.391 1.00 18.87 93 ALA A C 1
ATOM 663 O O . ALA A 1 97 ? -5.085 -0.584 13.601 1.00 20.37 93 ALA A O 1
ATOM 665 N N . ALA A 1 98 ? -7.041 0.322 13.028 1.00 17.95 94 ALA A N 1
ATOM 666 C CA . ALA A 1 98 ? -7.726 -0.949 12.917 1.00 17.58 94 ALA A CA 1
ATOM 667 C C . ALA A 1 98 ? -7.331 -1.745 11.657 1.00 17.49 94 ALA A C 1
ATOM 668 O O . ALA A 1 98 ? -7.151 -2.968 11.695 1.00 17.80 94 ALA A O 1
ATOM 670 N N . LEU A 1 99 ? -7.176 -1.046 10.541 1.00 16.86 95 LEU A N 1
ATOM 671 C CA . LEU A 1 99 ? -7.036 -1.699 9.257 1.00 16.12 95 LEU A CA 1
ATOM 672 C C . LEU A 1 99 ? -5.580 -1.760 8.795 1.00 16.36 95 LEU A C 1
ATOM 673 O O . LEU A 1 99 ? -5.255 -2.532 7.915 1.00 16.11 95 LEU A O 1
ATOM 678 N N . GLY A 1 100 ? -4.705 -0.954 9.392 1.00 16.42 96 GLY A N 1
ATOM 679 C CA . GLY A 1 100 ? -3.270 -1.069 9.092 1.00 16.22 96 GLY A CA 1
ATOM 680 C C . GLY A 1 100 ? -2.648 -0.081 8.117 1.00 15.75 96 GLY A C 1
ATOM 681 O O . GLY A 1 100 ? -1.421 0.050 8.091 1.00 16.81 96 GLY A O 1
ATOM 682 N N . ARG A 1 101 ? -3.455 0.638 7.343 1.00 15.26 97 ARG A N 1
ATOM 683 C CA . ARG A 1 101 ? -2.929 1.524 6.267 1.00 14.86 97 ARG A CA 1
ATOM 684 C C . ARG A 1 101 ? -4.051 2.349 5.640 1.00 14.46 97 ARG A C 1
ATOM 685 O O . ARG A 1 101 ? -5.220 2.115 5.918 1.00 14.46 97 ARG A O 1
ATOM 693 N N . LEU A 1 102 ? -3.699 3.313 4.787 1.00 14.15 98 LEU A N 1
ATOM 694 C CA . LEU A 1 102 ? -4.697 4.049 3.982 1.00 1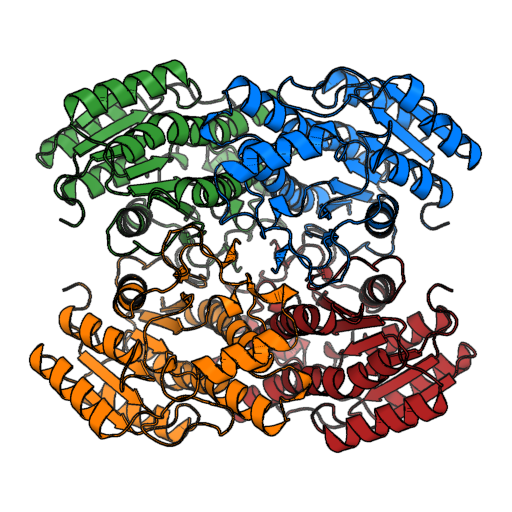3.79 98 LEU A CA 1
ATOM 695 C C . LEU A 1 102 ? -4.086 4.299 2.610 1.00 13.83 98 LEU A C 1
ATOM 696 O O . LEU A 1 102 ? -2.953 4.782 2.538 1.00 13.72 98 LEU A O 1
ATOM 701 N N . ASP A 1 103 ? -4.799 3.922 1.544 1.00 13.43 99 ASP A N 1
ATOM 702 C CA . ASP A 1 103 ? -4.268 4.054 0.168 1.00 13.38 99 ASP A CA 1
ATOM 703 C C . ASP A 1 103 ? -5.082 4.986 -0.724 1.00 12.61 99 ASP A C 1
ATOM 704 O O . ASP A 1 103 ? -4.548 5.624 -1.628 1.00 12.27 99 ASP A O 1
ATOM 709 N N . ILE A 1 104 ? -6.380 5.019 -0.462 1.00 12.03 100 ILE A N 1
ATOM 710 C CA . ILE A 1 104 ? -7.371 5.621 -1.362 1.00 11.51 100 ILE A CA 1
ATOM 711 C C . ILE A 1 104 ? -8.292 6.559 -0.574 1.00 11.01 100 ILE A C 1
ATOM 712 O O . ILE A 1 104 ? -8.731 6.217 0.523 1.00 10.53 100 ILE A O 1
ATOM 717 N N . ILE A 1 105 ? -8.544 7.754 -1.127 1.00 10.67 101 ILE A N 1
ATOM 718 C CA . ILE A 1 105 ? -9.559 8.672 -0.593 1.00 10.46 101 ILE A CA 1
ATOM 719 C C . ILE A 1 105 ? -10.591 8.971 -1.683 1.00 10.41 101 ILE A C 1
ATOM 720 O O . ILE A 1 105 ? -10.223 9.294 -2.827 1.00 10.53 101 ILE A O 1
ATOM 725 N N . VAL A 1 106 ? -11.868 8.818 -1.344 1.00 10.09 102 VAL A N 1
ATOM 726 C CA . VAL A 1 106 ? -12.963 9.289 -2.202 1.00 9.88 102 VAL A CA 1
ATOM 727 C C . VAL A 1 106 ? -13.723 10.362 -1.423 1.00 9.73 102 VAL A C 1
ATOM 728 O O . VAL A 1 106 ? -14.445 10.053 -0.474 1.00 9.62 102 VAL A O 1
ATOM 732 N N . ALA A 1 107 ? -13.497 11.628 -1.787 1.00 9.66 103 ALA A N 1
ATOM 733 C CA . ALA A 1 107 ? -14.192 12.749 -1.143 1.00 9.53 103 ALA A CA 1
ATOM 734 C C . ALA A 1 107 ? -15.479 13.033 -1.911 1.00 9.53 103 ALA A C 1
ATOM 735 O O . ALA A 1 107 ? -15.490 13.825 -2.876 1.00 9.83 103 ALA A O 1
ATOM 737 N N . ASN A 1 108 ? -16.545 12.360 -1.480 1.00 9.43 104 ASN A N 1
ATOM 738 C CA . ASN A 1 108 ? -17.795 12.228 -2.241 1.00 9.46 104 ASN A CA 1
ATOM 739 C C . ASN A 1 108 ? -18.981 12.964 -1.592 1.00 9.54 104 ASN A C 1
ATOM 740 O O . ASN A 1 108 ? -19.901 13.329 -2.284 1.00 9.67 104 ASN A O 1
ATOM 745 N N . ALA A 1 109 ? -18.986 13.086 -0.255 1.00 9.69 105 ALA A N 1
ATOM 746 C CA . ALA A 1 109 ? -20.003 13.851 0.471 1.00 9.70 105 ALA A CA 1
ATOM 747 C C . ALA A 1 109 ? -20.187 15.239 -0.156 1.00 9.97 105 ALA A C 1
ATOM 748 O O . ALA A 1 109 ? -19.222 15.996 -0.333 1.00 9.85 105 ALA A O 1
ATOM 750 N N . GLY A 1 110 ? -21.435 15.555 -0.493 1.00 9.84 106 GLY A N 1
ATOM 751 C CA . GLY A 1 110 ? -21.773 16.838 -1.038 1.00 9.98 106 GLY A CA 1
ATOM 752 C C . GLY A 1 110 ? -23.281 16.969 -1.098 1.00 10.09 106 GLY A C 1
ATOM 753 O O . GLY A 1 110 ? -24.006 15.960 -0.935 1.00 10.39 106 GLY A O 1
ATOM 754 N N . VAL A 1 111 ? -23.742 18.209 -1.304 1.00 10.15 107 VAL A N 1
ATOM 755 C CA . VAL A 1 111 ? -25.179 18.552 -1.449 1.00 10.14 107 VAL A CA 1
ATOM 756 C C . VAL A 1 111 ? -25.423 19.453 -2.668 1.00 10.30 107 VAL A C 1
ATOM 757 O O . VAL A 1 111 ? -24.493 20.093 -3.175 1.00 10.09 107 VAL A O 1
ATOM 761 N N . ALA A 1 112 ? -26.688 19.484 -3.115 1.00 10.62 108 ALA A N 1
ATOM 762 C CA . ALA A 1 112 ? -27.162 20.287 -4.245 1.00 10.62 108 ALA A CA 1
ATOM 763 C C . ALA A 1 112 ? -28.488 20.960 -3.853 1.00 11.05 108 ALA A C 1
ATOM 764 O O . ALA A 1 112 ? -29.315 20.391 -3.128 1.00 10.86 108 ALA A O 1
ATOM 766 N N . ALA A 1 113 ? -28.659 22.196 -4.311 1.00 11.46 109 ALA A N 1
ATOM 767 C CA . ALA A 1 113 ? -29.799 23.030 -3.944 1.00 12.16 109 ALA A CA 1
ATOM 768 C C . ALA A 1 113 ? -30.160 23.997 -5.089 1.00 12.60 109 ALA A C 1
ATOM 769 O O . ALA A 1 113 ? -29.573 25.074 -5.208 1.00 13.18 109 ALA A O 1
ATOM 771 N N . PRO A 1 114 ? -31.131 23.613 -5.932 1.00 12.66 110 PRO A N 1
ATOM 772 C CA . PRO A 1 114 ? -31.573 24.515 -6.988 1.00 12.69 110 PRO A CA 1
ATOM 773 C C . PRO A 1 114 ? -32.264 25.734 -6.381 1.00 12.49 110 PRO A C 1
ATOM 774 O O . PRO A 1 114 ? -33.200 25.585 -5.589 1.00 12.73 110 PRO A O 1
ATOM 778 N N . GLN A 1 115 ? -31.783 26.920 -6.737 1.00 12.05 111 GLN A N 1
ATOM 779 C CA . GLN A 1 115 ? -32.319 28.191 -6.254 1.00 12.02 111 GLN A CA 1
ATOM 780 C C . GLN A 1 115 ? -32.058 29.273 -7.305 1.00 12.38 111 GLN A C 1
ATOM 781 O O . GLN A 1 115 ? -30.964 29.328 -7.872 1.00 12.63 111 GLN A O 1
ATOM 787 N N . ALA A 1 116 ? -33.034 30.144 -7.553 1.00 12.78 112 ALA A N 1
ATOM 788 C CA . ALA A 1 116 ? -32.787 31.344 -8.357 1.00 13.06 112 ALA A CA 1
ATOM 789 C C . ALA A 1 116 ? -31.687 32.118 -7.681 1.00 12.71 112 ALA A C 1
ATOM 790 O O . ALA A 1 116 ? -31.624 32.161 -6.439 1.00 12.93 112 ALA A O 1
ATOM 792 N N . TRP A 1 117 ? -30.813 32.714 -8.478 1.00 12.42 113 TRP A N 1
ATOM 793 C CA . TRP A 1 117 ? -29.620 33.422 -7.939 1.00 12.45 113 TRP A CA 1
ATOM 794 C C . TRP A 1 117 ? -29.987 34.409 -6.829 1.00 12.56 113 TRP A C 1
ATOM 795 O O . TRP A 1 117 ? -29.274 34.533 -5.816 1.00 11.97 113 TRP A O 1
ATOM 806 N N . ASP A 1 118 ? -31.115 35.094 -6.993 1.00 12.64 114 ASP A N 1
ATOM 807 C CA . ASP A 1 118 ? -31.521 36.087 -5.999 1.00 13.80 114 ASP A CA 1
ATOM 808 C C . ASP A 1 118 ? -32.372 35.555 -4.831 1.00 14.42 114 ASP A C 1
ATOM 809 O O . ASP A 1 118 ? -32.840 36.347 -3.993 1.00 14.81 114 ASP A O 1
ATOM 814 N N . ASP A 1 119 ? -32.557 34.228 -4.778 1.00 14.64 115 ASP A N 1
ATOM 815 C CA . ASP A 1 119 ? -33.181 33.551 -3.616 1.00 14.57 115 ASP A CA 1
ATOM 816 C C . ASP A 1 119 ? -32.130 32.903 -2.681 1.00 13.74 115 ASP A C 1
ATOM 817 O O . ASP A 1 119 ? -32.446 32.393 -1.612 1.00 13.25 115 ASP A O 1
ATOM 822 N N . ILE A 1 120 ? -30.880 32.917 -3.104 1.00 12.59 116 ILE A N 1
ATOM 823 C CA . ILE A 1 120 ? -29.799 32.359 -2.283 1.00 12.10 116 ILE A CA 1
ATOM 824 C C . ILE A 1 120 ? -29.468 33.367 -1.188 1.00 12.01 116 ILE A C 1
ATOM 825 O O . ILE A 1 120 ? -29.037 34.472 -1.491 1.00 11.56 116 ILE A O 1
ATOM 830 N N . THR A 1 121 ? -29.718 33.014 0.072 1.00 11.91 117 THR A N 1
ATOM 831 C CA . THR A 1 121 ? -29.349 33.882 1.199 1.00 12.24 117 THR A CA 1
ATOM 832 C C . THR A 1 121 ? -27.860 33.681 1.543 1.00 12.53 117 THR A C 1
ATOM 833 O O . THR A 1 121 ? -27.277 32.685 1.125 1.00 12.19 117 THR A O 1
ATOM 837 N N . PRO A 1 122 ? -27.243 34.616 2.316 1.00 13.09 118 PRO A N 1
ATOM 838 C CA . PRO A 1 122 ? -25.879 34.355 2.803 1.00 13.37 118 PRO A CA 1
ATOM 839 C C . PRO A 1 122 ? -25.723 33.004 3.527 1.00 13.80 118 PRO A C 1
ATOM 840 O O . PRO A 1 122 ? -24.751 32.312 3.299 1.00 13.29 118 PRO A O 1
ATOM 844 N N . GLU A 1 123 ? -26.675 32.632 4.377 1.00 14.30 119 GLU A N 1
ATOM 845 C CA . GLU A 1 123 ? -26.628 31.324 5.036 1.00 14.98 119 GLU A CA 1
ATOM 846 C C . GLU A 1 123 ? -26.652 30.139 4.054 1.00 14.20 119 GLU A C 1
ATOM 847 O O . GLU A 1 123 ? -25.886 29.197 4.204 1.00 13.51 119 GLU A O 1
ATOM 853 N N . ASP A 1 124 ? -27.514 30.208 3.033 1.00 13.72 120 ASP A N 1
ATOM 854 C CA . ASP A 1 124 ? -27.545 29.203 1.981 1.00 12.72 120 ASP A CA 1
ATOM 855 C C . ASP A 1 124 ? -26.193 29.105 1.305 1.00 12.33 120 ASP A C 1
ATOM 856 O O . ASP A 1 124 ? -25.698 27.997 1.076 1.00 11.89 120 ASP A O 1
ATOM 861 N N . PHE A 1 125 ? -25.631 30.248 0.917 1.00 11.82 121 PHE A N 1
ATOM 862 C CA . PHE A 1 125 ? -24.374 30.214 0.180 1.00 11.96 121 PHE A CA 1
ATOM 863 C C . PHE A 1 125 ? -23.289 29.581 1.096 1.00 12.19 121 PHE A C 1
ATOM 864 O O . PHE A 1 125 ? -22.504 28.718 0.668 1.00 12.19 121 PHE A O 1
ATOM 872 N N . ARG A 1 126 ? -23.281 30.000 2.352 1.00 12.54 122 ARG A N 1
ATOM 873 C CA . ARG A 1 126 ? -22.328 29.484 3.321 1.00 13.75 122 ARG A CA 1
ATOM 874 C C . ARG A 1 126 ? -22.465 27.948 3.487 1.00 13.45 122 ARG A C 1
ATOM 875 O O . ARG A 1 126 ? -21.468 27.227 3.553 1.00 13.27 122 ARG A O 1
ATOM 883 N N . ASP A 1 127 ? -23.692 27.456 3.556 1.00 13.01 123 ASP A N 1
ATOM 884 C CA . ASP A 1 127 ? -23.905 26.058 3.906 1.00 12.86 123 ASP A CA 1
ATOM 885 C C . ASP A 1 127 ? -23.424 25.192 2.752 1.00 12.14 123 ASP A C 1
ATOM 886 O O . ASP A 1 127 ? -22.800 24.142 2.979 1.00 11.89 123 ASP A O 1
ATOM 891 N N . VAL A 1 128 ? -23.730 25.616 1.516 1.00 11.52 124 VAL A N 1
ATOM 892 C CA . VAL A 1 128 ? -23.329 24.835 0.335 1.00 11.35 124 VAL A CA 1
ATOM 893 C C . VAL A 1 128 ? -21.795 24.840 0.195 1.00 11.35 124 VAL A C 1
ATOM 894 O O . VAL A 1 128 ? -21.187 23.801 -0.027 1.00 11.60 124 VAL A O 1
ATOM 898 N N . MET A 1 129 ? -21.180 25.999 0.373 1.00 11.64 125 MET A N 1
ATOM 899 C CA . MET A 1 129 ? -19.718 26.121 0.276 1.00 12.03 125 MET A CA 1
ATOM 900 C C . MET A 1 129 ? -19.020 25.322 1.378 1.00 12.06 125 MET A C 1
ATOM 901 O O . MET A 1 129 ? -18.019 24.641 1.120 1.00 11.70 125 MET A O 1
ATOM 906 N N . ASP A 1 130 ? -19.544 25.404 2.604 1.00 12.45 126 ASP A N 1
ATOM 907 C CA . ASP A 1 130 ? -18.914 24.708 3.733 1.00 12.85 126 ASP A CA 1
ATOM 908 C C . ASP A 1 130 ? -18.852 23.187 3.512 1.00 12.29 126 ASP A C 1
ATOM 909 O O . ASP A 1 130 ? -17.821 22.561 3.737 1.00 12.71 126 ASP A O 1
ATOM 914 N N . ILE A 1 131 ? -19.948 22.611 3.059 1.00 11.81 127 ILE A N 1
ATOM 915 C CA . ILE A 1 131 ? -20.014 21.159 2.813 1.00 11.47 127 ILE A CA 1
ATOM 916 C C . ILE A 1 131 ? -19.174 20.797 1.597 1.00 11.06 127 ILE A C 1
ATOM 917 O O . ILE A 1 131 ? -18.261 19.999 1.712 1.00 10.85 127 ILE A O 1
ATOM 922 N N . ASN A 1 132 ? -19.462 21.422 0.452 1.00 10.67 128 ASN A N 1
ATOM 923 C CA . ASN A 1 132 ? -18.849 20.974 -0.788 1.00 9.98 128 ASN A CA 1
ATOM 924 C C . ASN A 1 132 ? -17.380 21.300 -0.938 1.00 9.66 128 ASN A C 1
ATOM 925 O O . ASN A 1 132 ? -16.683 20.601 -1.642 1.00 9.80 128 ASN A O 1
ATOM 930 N N . VAL A 1 133 ? -16.907 22.353 -0.294 1.00 9.38 129 VAL A N 1
ATOM 931 C CA . VAL A 1 133 ? -15.513 22.754 -0.462 1.00 9.12 129 VAL A CA 1
ATOM 932 C C . VAL A 1 133 ? -14.724 22.443 0.816 1.00 9.03 129 VAL A C 1
ATOM 933 O O . VAL A 1 133 ? -13.759 21.671 0.798 1.00 8.81 129 VAL A O 1
ATOM 937 N N . THR A 1 134 ? -15.132 23.051 1.934 1.00 9.03 130 THR A N 1
ATOM 938 C CA . THR A 1 134 ? -14.405 22.837 3.176 1.00 9.13 130 THR A CA 1
ATOM 939 C C . THR A 1 134 ? -14.440 21.363 3.600 1.00 9.16 130 THR A C 1
ATOM 940 O O . THR A 1 134 ? -13.410 20.824 4.050 1.00 9.08 130 THR A O 1
ATOM 944 N N . GLY A 1 135 ? -15.597 20.706 3.437 1.00 8.97 131 GLY A N 1
ATOM 945 C CA . GLY A 1 135 ? -15.706 19.291 3.824 1.00 9.37 131 GLY A CA 1
ATOM 946 C C . GLY A 1 135 ? -14.758 18.427 2.997 1.00 9.59 131 GLY A C 1
ATOM 947 O O . GLY A 1 135 ? -14.093 17.514 3.514 1.00 10.00 131 GLY A O 1
ATOM 948 N N . THR A 1 136 ? -14.656 18.759 1.715 1.00 9.50 132 THR A N 1
ATOM 949 C CA . THR A 1 136 ? -13.776 18.085 0.777 1.00 9.23 132 THR A CA 1
ATOM 950 C C . THR A 1 136 ? -12.315 18.325 1.201 1.00 9.52 132 THR A C 1
ATOM 951 O O . THR A 1 136 ? -11.527 17.401 1.276 1.00 9.22 132 THR A O 1
ATOM 955 N N . TRP A 1 137 ? -11.982 19.574 1.496 1.00 9.65 133 TRP A N 1
ATOM 956 C CA . TRP A 1 137 ? -10.644 19.896 1.965 1.00 9.77 133 TRP A CA 1
ATOM 957 C C . TRP A 1 137 ? -10.334 19.210 3.290 1.00 9.76 133 TRP A C 1
ATOM 958 O O . TRP A 1 137 ? -9.226 18.710 3.466 1.00 9.86 133 TRP A O 1
ATOM 969 N N . ASN A 1 138 ? -11.292 19.152 4.215 1.00 9.70 134 ASN A N 1
ATOM 970 C CA . ASN A 1 138 ? -11.074 18.480 5.527 1.00 9.86 134 ASN A CA 1
ATOM 971 C C . ASN A 1 138 ? -10.751 16.984 5.328 1.00 10.03 134 ASN A C 1
ATOM 972 O O . ASN A 1 138 ? -9.896 16.389 6.022 1.00 10.05 134 ASN A O 1
ATOM 977 N N . THR A 1 139 ? -11.451 16.401 4.363 1.00 9.62 135 THR A N 1
ATOM 978 C CA . THR A 1 139 ? -11.336 14.980 4.016 1.00 9.69 135 THR A CA 1
ATOM 979 C C . THR A 1 139 ? -9.906 14.662 3.549 1.00 9.65 135 THR A C 1
ATOM 980 O O . THR A 1 139 ? -9.331 13.645 3.959 1.00 9.50 135 THR A O 1
ATOM 984 N N . VAL A 1 140 ? -9.359 15.504 2.668 1.00 9.55 136 VAL A N 1
ATOM 985 C CA . VAL A 1 140 ? -7.982 15.315 2.240 1.00 9.96 136 VAL A CA 1
ATOM 986 C C . VAL A 1 140 ? -7.006 15.530 3.415 1.00 10.11 136 VAL A C 1
ATOM 987 O O . VAL A 1 140 ? -6.072 14.765 3.576 1.00 10.75 136 VAL A O 1
ATOM 991 N N . MET A 1 141 ? -7.227 16.554 4.240 1.00 10.08 137 MET A N 1
ATOM 992 C CA . MET A 1 141 ? -6.314 16.823 5.362 1.00 10.37 137 MET A CA 1
ATOM 993 C C . MET A 1 141 ? -6.324 15.679 6.386 1.00 10.33 137 MET A C 1
ATOM 994 O O . MET A 1 141 ? -5.286 15.350 6.984 1.00 10.38 137 MET A O 1
ATOM 999 N N . ALA A 1 142 ? -7.471 15.036 6.551 1.00 10.34 138 ALA A N 1
ATOM 1000 C CA . ALA A 1 142 ? -7.564 13.912 7.498 1.00 11.05 138 ALA A CA 1
ATOM 1001 C C . ALA A 1 142 ? -6.917 12.626 6.949 1.00 11.39 138 ALA A C 1
ATOM 1002 O O . ALA A 1 142 ? -6.339 11.853 7.705 1.00 12.04 138 ALA A O 1
ATOM 1004 N N . GLY A 1 143 ? -6.985 12.408 5.642 1.00 11.41 139 GLY A N 1
ATOM 1005 C CA . GLY A 1 143 ? -6.450 11.177 5.086 1.00 11.75 139 GLY A CA 1
ATOM 1006 C C . GLY A 1 143 ? -5.003 11.209 4.606 1.00 12.04 139 GLY A C 1
AT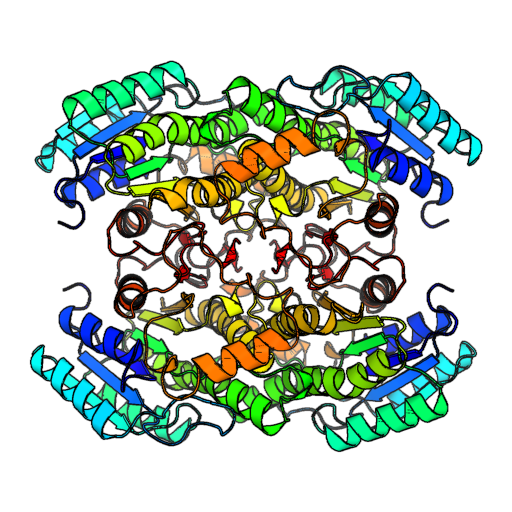OM 1007 O O . GLY A 1 143 ? -4.253 10.277 4.863 1.00 12.16 139 GLY A O 1
ATOM 1008 N N . ALA A 1 144 ? -4.631 12.263 3.884 1.00 12.20 140 ALA A N 1
ATOM 1009 C CA . ALA A 1 144 ? -3.335 12.338 3.192 1.00 12.57 140 ALA A CA 1
ATOM 1010 C C . ALA A 1 144 ? -2.103 12.080 4.093 1.00 12.80 140 ALA A C 1
ATOM 1011 O O . ALA A 1 144 ? -1.189 11.371 3.676 1.00 12.95 140 ALA A O 1
ATOM 1013 N N . PRO A 1 145 ? -2.092 12.612 5.338 1.00 13.10 141 PRO A N 1
ATOM 1014 C CA . PRO A 1 145 ? -0.976 12.253 6.252 1.00 13.06 141 PRO A CA 1
ATOM 1015 C C . PRO A 1 145 ? -0.845 10.731 6.480 1.00 13.38 141 PRO A C 1
ATOM 1016 O O . PRO A 1 145 ? 0.254 10.235 6.678 1.00 12.75 141 PRO A O 1
ATOM 1020 N N . ARG A 1 146 ? -1.948 9.992 6.444 1.00 13.29 142 ARG A N 1
ATOM 1021 C CA . ARG A 1 146 ? -1.837 8.558 6.721 1.00 14.15 142 ARG A CA 1
ATOM 1022 C C . ARG A 1 146 ? -1.388 7.819 5.455 1.00 13.84 142 ARG A C 1
ATOM 1023 O O . ARG A 1 146 ? -0.741 6.789 5.553 1.00 13.78 142 ARG A O 1
ATOM 1031 N N . ILE A 1 147 ? -1.754 8.331 4.275 1.00 13.15 143 ILE A N 1
ATOM 1032 C CA . ILE A 1 147 ? -1.232 7.789 3.020 1.00 13.01 143 ILE A CA 1
ATOM 1033 C C . ILE A 1 147 ? 0.291 8.000 2.996 1.00 13.47 143 ILE A C 1
ATOM 1034 O O . ILE A 1 147 ? 1.052 7.077 2.714 1.00 13.30 143 ILE A O 1
ATOM 1039 N N . ILE A 1 148 ? 0.724 9.212 3.323 1.00 14.12 144 ILE A N 1
ATOM 1040 C CA . ILE A 1 148 ? 2.159 9.536 3.276 1.00 14.94 144 ILE A CA 1
ATOM 1041 C C . ILE A 1 148 ? 2.967 8.640 4.233 1.00 15.76 144 ILE A C 1
ATOM 1042 O O . ILE A 1 148 ? 4.008 8.090 3.855 1.00 15.91 144 ILE A O 1
ATOM 1047 N N . GLU A 1 149 ? 2.459 8.498 5.454 1.00 16.55 145 GLU A N 1
ATOM 1048 C CA . GLU A 1 149 ? 2.965 7.571 6.483 1.00 18.13 145 GLU A CA 1
ATOM 1049 C C . GLU A 1 149 ? 3.289 6.155 5.970 1.00 17.94 145 GLU A C 1
ATOM 1050 O O . GLU A 1 149 ? 4.282 5.536 6.390 1.00 18.63 145 GLU A O 1
ATOM 1056 N N . GLY A 1 150 ? 2.450 5.627 5.085 1.00 16.68 146 GLY A N 1
ATOM 1057 C CA . GLY A 1 150 ? 2.657 4.267 4.603 1.00 16.13 146 GLY A CA 1
ATOM 1058 C C . GLY A 1 150 ? 3.799 4.131 3.617 1.00 15.61 146 GLY A C 1
ATOM 1059 O O . GLY A 1 150 ? 4.344 3.040 3.454 1.00 15.65 146 GLY A O 1
ATOM 1060 N N . GLY A 1 151 ? 4.131 5.228 2.927 1.00 15.25 147 GLY A N 1
ATOM 1061 C CA . GLY A 1 151 ? 5.252 5.277 1.959 1.00 14.38 147 GLY A CA 1
ATOM 1062 C C . GLY A 1 151 ? 5.033 4.422 0.699 1.00 13.72 147 GLY A C 1
ATOM 1063 O O . GLY A 1 151 ? 5.989 3.961 0.071 1.00 13.51 147 GLY A O 1
ATOM 1064 N N . ARG A 1 152 ? 3.770 4.213 0.345 1.00 13.11 148 ARG A N 1
ATOM 1065 C CA . ARG A 1 152 ? 3.387 3.333 -0.762 1.00 12.67 148 ARG A CA 1
ATOM 1066 C C . ARG A 1 152 ? 2.803 4.093 -1.952 1.00 12.35 148 ARG A C 1
ATOM 1067 O O . ARG A 1 152 ? 2.391 3.468 -2.957 1.00 12.47 148 ARG A O 1
ATOM 1075 N N . GLY A 1 153 ? 2.751 5.426 -1.867 1.00 11.44 149 GLY A N 1
ATOM 1076 C CA . GLY A 1 153 ? 1.974 6.175 -2.853 1.00 11.00 149 GLY A CA 1
ATOM 1077 C C . GLY A 1 153 ? 0.482 6.030 -2.564 1.00 10.26 149 GLY A C 1
ATOM 1078 O O . GLY A 1 153 ? 0.089 5.448 -1.553 1.00 10.26 149 GLY A O 1
ATOM 1079 N N . GLY A 1 154 ? -0.364 6.558 -3.437 1.00 10.07 150 GLY A N 1
ATOM 1080 C CA . GLY A 1 154 ? -1.800 6.394 -3.245 1.00 9.61 150 GLY A CA 1
ATOM 1081 C C . GLY A 1 154 ? -2.632 7.213 -4.201 1.00 9.41 150 GLY A C 1
ATOM 1082 O O . GLY A 1 154 ? -2.110 7.777 -5.163 1.00 9.40 150 GLY A O 1
ATOM 1083 N N . SER A 1 155 ? -3.938 7.280 -3.946 1.00 9.15 151 SER A N 1
ATOM 1084 C CA . SER A 1 155 ? -4.828 7.886 -4.937 1.00 9.11 151 SER A CA 1
ATOM 1085 C C . SER A 1 155 ? -6.032 8.555 -4.266 1.00 8.87 151 SER A C 1
ATOM 1086 O O . SER A 1 155 ? -6.760 7.935 -3.489 1.00 8.65 151 SER A O 1
ATOM 1089 N N . ILE A 1 156 ? -6.179 9.847 -4.542 1.00 8.84 152 ILE A N 1
ATOM 1090 C CA . ILE A 1 156 ? -7.212 10.638 -3.945 1.00 8.72 152 ILE A CA 1
ATOM 1091 C C . ILE A 1 156 ? -8.139 11.111 -5.068 1.00 8.93 152 ILE A C 1
ATOM 1092 O O . ILE A 1 156 ? -7.665 11.710 -6.051 1.00 9.07 152 ILE A O 1
ATOM 1097 N N . ILE A 1 157 ? -9.435 10.847 -4.892 1.00 8.70 153 ILE A N 1
ATOM 1098 C CA . ILE A 1 157 ? -10.486 11.195 -5.869 1.00 8.81 153 ILE A CA 1
ATOM 1099 C C . ILE A 1 157 ? -11.459 12.180 -5.215 1.00 8.58 153 ILE A C 1
ATOM 1100 O O . ILE A 1 157 ? -12.089 11.869 -4.209 1.00 8.60 153 ILE A O 1
ATOM 1105 N N . LEU A 1 158 ? -11.528 13.391 -5.770 1.00 8.46 154 LEU A N 1
ATOM 1106 C CA . LEU A 1 158 ? -12.492 14.389 -5.315 1.00 8.50 154 LEU A CA 1
ATOM 1107 C C . LEU A 1 158 ? -13.721 14.383 -6.248 1.00 8.45 154 LEU A C 1
ATOM 1108 O O . LEU A 1 158 ? -13.593 14.437 -7.466 1.00 8.75 154 LEU A O 1
ATOM 1113 N N . ILE A 1 159 ? -14.917 14.259 -5.698 1.00 8.42 155 ILE A N 1
ATOM 1114 C CA . ILE A 1 159 ? -16.094 14.285 -6.567 1.00 8.26 155 ILE A CA 1
ATOM 1115 C C . ILE A 1 159 ? -16.556 15.729 -6.760 1.00 8.32 155 ILE A C 1
ATOM 1116 O O . ILE A 1 159 ? -16.999 16.396 -5.806 1.00 8.02 155 ILE A O 1
ATOM 1121 N N . SER A 1 160 ? -16.412 16.211 -8.000 1.00 8.41 156 SER A N 1
ATOM 1122 C CA . SER A 1 160 ? -16.854 17.534 -8.352 1.00 8.63 156 SER A CA 1
ATOM 1123 C C . SER A 1 160 ? -18.235 17.367 -9.026 1.00 8.96 156 SER A C 1
ATOM 1124 O O . SER A 1 160 ? -19.107 16.706 -8.463 1.00 9.08 156 SER A O 1
ATOM 1127 N N . SER A 1 161 ? -18.385 17.900 -10.234 1.00 9.01 157 SER A N 1
ATOM 1128 C CA . SER A 1 161 ? -19.614 17.821 -11.028 1.00 9.13 157 SER A CA 1
ATOM 1129 C C . SER A 1 161 ? -19.299 18.312 -12.421 1.00 9.34 157 SER A C 1
ATOM 1130 O O . SER A 1 161 ? -18.291 18.979 -12.628 1.00 9.59 157 SER A O 1
ATOM 1133 N N . ALA A 1 162 ? -20.155 18.007 -13.392 1.00 9.67 158 ALA A N 1
ATOM 1134 C CA . ALA A 1 162 ? -20.040 18.636 -14.710 1.00 9.86 158 ALA A CA 1
ATOM 1135 C C . ALA A 1 162 ? -20.004 20.181 -14.519 1.00 9.96 158 ALA A C 1
ATOM 1136 O O . ALA A 1 162 ? -19.268 20.927 -15.217 1.00 10.10 158 ALA A O 1
ATOM 1138 N N . ALA A 1 163 ? -20.783 20.637 -13.534 1.00 9.99 159 ALA A N 1
ATOM 1139 C CA . ALA A 1 163 ? -20.857 22.042 -13.143 1.00 10.08 159 ALA A CA 1
ATOM 1140 C C . ALA A 1 163 ? -19.492 22.649 -12.842 1.00 10.42 159 ALA A C 1
ATOM 1141 O O . ALA A 1 163 ? -19.317 23.857 -13.028 1.00 10.58 159 ALA A O 1
ATOM 1143 N N . GLY A 1 164 ? -18.551 21.826 -12.357 1.00 10.45 160 GLY A N 1
ATOM 1144 C CA . GLY A 1 164 ? -17.202 22.277 -12.013 1.00 10.63 160 GLY A CA 1
ATOM 1145 C C . GLY A 1 164 ? -16.215 22.221 -13.176 1.00 11.28 160 GLY A C 1
ATOM 1146 O O . GLY A 1 164 ? -15.034 22.565 -13.012 1.00 11.54 160 GLY A O 1
ATOM 1147 N N . MET A 1 165 ? -16.677 21.765 -14.340 1.00 11.49 161 MET A N 1
ATOM 1148 C CA . MET A 1 165 ? -15.888 21.840 -15.567 1.00 11.92 161 MET A CA 1
ATOM 1149 C C . MET A 1 165 ? -16.454 22.923 -16.463 1.00 11.82 161 MET A C 1
ATOM 1150 O O . MET A 1 165 ? -15.723 23.706 -17.083 1.00 11.98 161 MET A O 1
ATOM 1155 N N . LYS A 1 166 ? -17.776 22.928 -16.576 1.00 11.71 162 LYS A N 1
ATOM 1156 C CA . LYS A 1 166 ? -18.439 23.899 -17.419 1.00 11.69 162 LYS A CA 1
ATOM 1157 C C . LYS A 1 166 ? -19.147 24.841 -16.443 1.00 11.68 162 LYS A C 1
ATOM 1158 O O . LYS A 1 166 ? -18.473 25.637 -15.745 1.00 11.27 162 LYS A O 1
ATOM 1164 N N . MET A 1 167 ? -20.473 24.705 -16.353 1.00 11.47 163 MET A N 1
ATOM 1165 C CA . MET A 1 167 ? -21.286 25.349 -15.313 1.00 11.87 163 MET A CA 1
ATOM 1166 C C . MET A 1 167 ? -22.648 24.664 -15.236 1.00 12.53 163 MET A C 1
ATOM 1167 O O . MET A 1 167 ? -23.055 23.933 -16.155 1.00 13.34 163 MET A O 1
ATOM 1172 N N . GLN A 1 168 ? -23.370 24.911 -14.163 1.00 12.58 164 GLN A N 1
ATOM 1173 C CA . GLN A 1 168 ? -24.762 24.503 -14.119 1.00 12.67 164 GLN A CA 1
ATOM 1174 C C . GLN A 1 168 ? -25.601 25.692 -13.618 1.00 12.31 164 GLN A C 1
ATOM 1175 O O . GLN A 1 168 ? -25.243 26.337 -12.613 1.00 11.89 164 GLN A O 1
ATOM 1181 N N . PRO A 1 169 ? -26.698 26.011 -14.330 1.00 11.96 165 PRO A N 1
ATOM 1182 C CA . PRO A 1 169 ? -27.484 27.167 -13.919 1.00 11.88 165 PRO A CA 1
ATOM 1183 C C . PRO A 1 169 ? -28.329 26.899 -12.670 1.00 11.46 165 PRO A C 1
ATOM 1184 O O . PRO A 1 169 ? -28.543 25.733 -12.293 1.00 11.12 165 PRO A O 1
ATOM 1188 N N . PHE A 1 170 ? -28.766 27.986 -12.031 1.00 11.28 166 PHE A N 1
ATOM 1189 C CA . PHE A 1 170 ? -29.717 27.955 -10.911 1.00 11.26 166 PHE A CA 1
ATOM 1190 C C . PHE A 1 170 ? -29.156 27.309 -9.646 1.00 11.27 166 PHE A C 1
ATOM 1191 O O . PHE A 1 170 ? -29.890 26.707 -8.854 1.00 10.98 166 PHE A O 1
ATOM 1199 N N . MET A 1 171 ? -27.851 27.453 -9.453 1.00 11.18 167 MET A N 1
ATOM 1200 C CA . MET A 1 171 ? -27.275 27.225 -8.135 1.00 11.58 167 MET A CA 1
ATOM 1201 C C . MET A 1 171 ? -25.865 27.803 -8.122 1.00 11.15 167 MET A C 1
ATOM 1202 O O . MET A 1 171 ? -24.877 27.111 -8.431 1.00 10.85 167 MET A O 1
ATOM 1207 N N . ILE A 1 172 ? -25.812 29.113 -7.838 1.00 10.90 168 ILE A N 1
ATOM 1208 C CA . ILE A 1 172 ? -24.573 29.867 -7.878 1.00 10.89 168 ILE A CA 1
ATOM 1209 C C . ILE A 1 172 ? -23.568 29.229 -6.905 1.00 10.43 168 ILE A C 1
ATOM 1210 O O . ILE A 1 172 ? -22.432 28.993 -7.286 1.00 10.53 168 ILE A O 1
ATOM 1215 N N . HIS A 1 173 ? -23.984 28.978 -5.664 1.00 10.26 169 HIS A N 1
ATOM 1216 C CA . HIS A 1 173 ? -23.131 28.284 -4.678 1.00 10.35 169 HIS A CA 1
ATOM 1217 C C . HIS A 1 173 ? -22.584 26.950 -5.164 1.00 10.18 169 HIS A C 1
ATOM 1218 O O . HIS A 1 173 ? -21.383 26.690 -5.064 1.00 9.96 169 HIS A O 1
ATOM 1225 N N . TYR A 1 174 ? -23.459 26.105 -5.697 1.00 10.23 170 TYR A N 1
ATOM 1226 C CA . TYR A 1 174 ? -23.066 24.754 -6.133 1.00 10.29 170 TYR A CA 1
ATOM 1227 C C . TYR A 1 174 ? -22.034 24.803 -7.266 1.00 10.32 170 TYR A C 1
ATOM 1228 O O . TYR A 1 174 ? -20.984 24.156 -7.164 1.00 10.53 170 TYR A O 1
ATOM 1237 N N . THR A 1 175 ? -22.287 25.600 -8.306 1.00 9.96 171 THR A N 1
ATOM 1238 C CA . THR A 1 175 ? -21.314 25.723 -9.405 1.00 9.88 171 THR A CA 1
ATOM 1239 C C . THR A 1 175 ? -19.964 26.255 -8.887 1.00 9.60 171 THR A C 1
ATOM 1240 O O . THR A 1 175 ? -18.891 25.778 -9.304 1.00 9.40 171 THR A O 1
ATOM 1244 N N . ALA A 1 176 ? -20.024 27.218 -7.966 1.00 9.33 172 ALA A N 1
ATOM 1245 C CA . ALA A 1 176 ? -18.809 27.788 -7.370 1.00 9.25 172 ALA A CA 1
ATOM 1246 C C . ALA A 1 176 ? -18.062 26.736 -6.586 1.00 9.09 172 ALA A C 1
ATOM 1247 O O . ALA A 1 176 ? -16.841 26.600 -6.748 1.00 9.26 172 ALA A O 1
ATOM 1249 N N . SER A 1 177 ? -18.785 26.012 -5.721 1.00 9.05 173 SER A N 1
ATOM 1250 C CA . SER A 1 177 ? -18.182 24.941 -4.906 1.00 9.03 173 SER A CA 1
ATOM 1251 C C . SER A 1 177 ? -17.543 23.859 -5.759 1.00 8.77 173 SER A C 1
ATOM 1252 O O . SER A 1 177 ? -16.490 23.315 -5.407 1.00 8.66 173 SER A O 1
ATOM 1255 N N . LYS A 1 178 ? -18.172 23.539 -6.878 1.00 8.35 174 LYS A N 1
ATOM 1256 C CA . LYS A 1 178 ? -17.673 22.427 -7.700 1.00 8.23 174 LYS A CA 1
ATOM 1257 C C . LYS A 1 178 ? -16.455 22.804 -8.533 1.00 8.10 174 LYS A C 1
ATOM 1258 O O . LYS A 1 178 ? -15.607 21.963 -8.817 1.00 8.04 174 LYS A O 1
ATOM 1264 N N . HIS A 1 179 ? -16.384 24.075 -8.919 1.00 7.79 175 HIS A N 1
ATOM 1265 C CA . HIS A 1 179 ? -15.191 24.672 -9.452 1.00 7.85 175 HIS A CA 1
ATOM 1266 C C . HIS A 1 179 ? -14.050 24.719 -8.433 1.00 7.88 175 HIS A C 1
ATOM 1267 O O . HIS A 1 179 ? -12.925 24.394 -8.767 1.00 7.82 175 HIS A O 1
ATOM 1274 N N . ALA A 1 180 ? -14.351 25.105 -7.188 1.00 7.99 176 ALA A N 1
ATOM 1275 C CA . ALA A 1 180 ? -13.377 25.025 -6.083 1.00 8.12 176 ALA A CA 1
ATOM 1276 C C . ALA A 1 180 ? -12.790 23.603 -5.970 1.00 8.16 176 ALA A C 1
ATOM 1277 O O . ALA A 1 180 ? -11.587 23.438 -5.712 1.00 8.21 176 ALA A O 1
ATOM 1279 N N . VAL A 1 181 ? -13.640 22.599 -6.161 1.00 8.13 177 VAL A N 1
ATOM 1280 C CA . VAL A 1 181 ? -13.186 21.190 -6.128 1.00 8.37 177 VAL A CA 1
ATOM 1281 C C . VAL A 1 181 ? -12.197 20.888 -7.260 1.00 8.56 177 VAL A C 1
ATOM 1282 O O . VAL A 1 181 ? -11.173 20.241 -7.020 1.00 8.55 177 VAL A O 1
ATOM 1286 N N . THR A 1 182 ? -12.475 21.355 -8.491 1.00 8.98 178 THR A N 1
ATOM 1287 C CA . THR A 1 182 ? -11.434 21.262 -9.535 1.00 9.11 178 THR A CA 1
ATOM 1288 C C . THR A 1 182 ? -10.085 21.834 -9.025 1.00 9.17 178 THR A C 1
ATOM 1289 O O . THR A 1 182 ? -9.006 21.238 -9.224 1.00 9.35 178 THR A O 1
ATOM 1293 N N . GLY A 1 183 ? -10.153 22.995 -8.366 1.00 8.97 179 GLY A N 1
ATOM 1294 C CA . GLY A 1 183 ? -8.961 23.701 -7.886 1.00 8.93 179 GLY A CA 1
ATOM 1295 C C . GLY A 1 183 ? -8.244 22.943 -6.785 1.00 8.91 179 GLY A C 1
ATOM 1296 O O . GLY A 1 183 ? -6.984 22.845 -6.780 1.00 9.10 179 GLY A O 1
ATOM 1297 N N . LEU A 1 184 ? -9.029 22.388 -5.859 1.00 8.43 180 LEU A N 1
ATOM 1298 C CA . LEU A 1 184 ? -8.485 21.527 -4.809 1.00 8.31 180 LEU A CA 1
ATOM 1299 C C . LEU A 1 184 ? -7.679 20.342 -5.401 1.00 8.22 180 LEU A C 1
ATOM 1300 O O . LEU A 1 184 ? -6.550 20.036 -4.963 1.00 8.13 180 LEU A O 1
ATOM 1305 N N . ALA A 1 185 ? -8.232 19.716 -6.415 1.00 7.99 181 ALA A N 1
ATOM 1306 C CA . ALA A 1 185 ? -7.569 18.552 -7.023 1.00 8.16 181 ALA A CA 1
ATOM 1307 C C . ALA A 1 185 ? -6.219 18.862 -7.654 1.00 8.41 181 ALA A C 1
ATOM 1308 O O . ALA A 1 185 ? -5.236 18.178 -7.363 1.00 8.58 181 ALA A O 1
ATOM 1310 N N . ARG A 1 186 ? -6.184 19.896 -8.496 1.00 8.68 182 ARG A N 1
ATOM 1311 C CA . ARG A 1 186 ? -4.973 20.366 -9.117 1.00 8.92 182 ARG A CA 1
ATOM 1312 C C . ARG A 1 186 ? -3.944 20.827 -8.086 1.00 9.26 182 ARG A C 1
ATOM 1313 O O . ARG A 1 186 ? -2.754 20.519 -8.234 1.00 9.52 182 ARG A O 1
ATOM 1321 N N . ALA A 1 187 ? -4.391 21.592 -7.084 1.00 9.25 183 ALA A N 1
ATOM 1322 C CA . ALA A 1 187 ? -3.509 22.088 -6.017 1.00 9.51 183 ALA A CA 1
ATOM 1323 C C . ALA A 1 187 ? -2.925 20.951 -5.189 1.00 9.70 183 ALA A C 1
ATOM 1324 O O . ALA A 1 187 ? -1.693 20.885 -5.005 1.00 9.80 183 ALA A O 1
ATOM 1326 N N . PHE A 1 188 ? -3.781 20.066 -4.672 1.00 9.59 184 PHE A N 1
ATOM 1327 C CA . PHE A 1 188 ? -3.252 18.907 -3.912 1.00 9.81 184 PHE A CA 1
ATOM 1328 C C . PHE A 1 188 ? -2.409 17.982 -4.801 1.00 9.83 184 PHE A C 1
ATOM 1329 O O . PHE A 1 188 ? -1.355 17.484 -4.372 1.00 10.29 184 PHE A O 1
ATOM 1337 N N . ALA A 1 189 ? -2.822 17.782 -6.047 1.00 9.44 185 ALA A N 1
ATOM 1338 C CA . ALA A 1 189 ? -1.976 16.981 -6.955 1.00 9.73 185 ALA A CA 1
ATOM 1339 C C . ALA A 1 189 ? -0.533 17.521 -7.031 1.00 9.81 185 ALA A C 1
ATOM 1340 O O . ALA A 1 189 ? 0.411 16.750 -7.085 1.00 9.92 185 ALA A O 1
ATOM 1342 N N . ALA A 1 190 ? -0.385 18.845 -7.078 1.00 10.00 186 ALA A N 1
ATOM 1343 C CA . ALA A 1 190 ? 0.921 19.451 -7.299 1.00 10.48 186 ALA A CA 1
ATOM 1344 C C . ALA A 1 190 ? 1.838 19.190 -6.101 1.00 10.71 186 ALA A C 1
ATOM 1345 O O . ALA A 1 190 ? 2.995 18.835 -6.262 1.00 11.40 186 ALA A O 1
ATOM 1347 N N . GLU A 1 191 ? 1.317 19.327 -4.884 1.00 10.93 187 GLU A N 1
ATOM 1348 C CA . GLU A 1 191 ? 2.184 19.177 -3.697 1.00 10.95 187 GLU A CA 1
ATOM 1349 C C . GLU A 1 191 ? 2.295 17.763 -3.178 1.00 10.86 187 GLU A C 1
ATOM 1350 O O . GLU A 1 191 ? 3.302 17.421 -2.552 1.00 11.20 187 GLU A O 1
ATOM 1356 N N . LEU A 1 192 ? 1.299 16.931 -3.454 1.00 10.47 188 LEU A N 1
ATOM 1357 C CA . LEU A 1 192 ? 1.333 15.546 -2.978 1.00 10.55 188 LEU A CA 1
ATOM 1358 C C . LEU A 1 192 ? 1.972 14.591 -4.001 1.00 10.51 188 LEU A C 1
ATOM 1359 O O . LEU A 1 192 ? 2.296 13.445 -3.667 1.00 10.35 188 LEU A O 1
ATOM 1364 N N . GLY A 1 193 ? 2.170 15.070 -5.232 1.00 10.50 189 GLY A N 1
ATOM 1365 C CA . GLY A 1 193 ? 2.752 14.224 -6.297 1.00 10.90 189 GLY A CA 1
ATOM 1366 C C . GLY A 1 193 ? 4.121 13.673 -5.934 1.00 11.19 189 GLY A C 1
ATOM 1367 O O . GLY A 1 193 ? 4.467 12.555 -6.313 1.00 11.42 189 GLY A O 1
ATOM 1368 N N . LYS A 1 194 ? 4.888 14.438 -5.158 1.00 11.64 190 LYS A N 1
ATOM 1369 C CA . LYS A 1 194 ? 6.228 13.984 -4.742 1.00 12.05 190 LYS A CA 1
ATOM 1370 C C . LYS A 1 194 ? 6.160 12.716 -3.852 1.00 12.42 190 LYS A C 1
ATOM 1371 O O . LYS A 1 194 ? 7.127 11.957 -3.773 1.00 12.71 190 LYS A O 1
ATOM 1377 N N . HIS A 1 195 ? 4.995 12.467 -3.237 1.00 12.32 191 HIS A N 1
ATOM 1378 C CA . HIS A 1 195 ? 4.764 11.233 -2.479 1.00 12.21 191 HIS A CA 1
ATOM 1379 C C . HIS A 1 195 ? 4.209 10.108 -3.313 1.00 12.19 191 HIS A C 1
ATOM 1380 O O . HIS A 1 195 ? 3.848 9.056 -2.764 1.00 12.22 191 HIS A O 1
ATOM 1387 N N . SER A 1 196 ? 4.132 10.322 -4.634 1.00 11.95 192 SER A N 1
ATOM 1388 C CA . SER A 1 196 ? 3.477 9.403 -5.565 1.00 11.93 192 SER A CA 1
ATOM 1389 C C . SER A 1 196 ? 1.997 9.238 -5.203 1.00 11.80 192 SER A C 1
ATOM 1390 O O . SER A 1 196 ? 1.419 8.143 -5.303 1.00 11.86 192 SER A O 1
ATOM 1393 N N . ILE A 1 197 ? 1.384 10.343 -4.777 1.00 11.59 193 ILE A N 1
ATOM 1394 C CA . ILE A 1 197 ? -0.040 10.341 -4.441 1.00 11.30 193 ILE A CA 1
ATOM 1395 C C . ILE A 1 197 ? -0.715 11.092 -5.564 1.00 11.21 193 ILE A C 1
ATOM 1396 O O . ILE A 1 197 ? -0.391 12.243 -5.822 1.00 11.03 193 ILE A O 1
ATOM 1401 N N . ARG A 1 198 ? -1.642 10.434 -6.256 1.00 11.34 194 ARG A N 1
ATOM 1402 C CA . ARG A 1 198 ? -2.328 11.065 -7.388 1.00 11.10 194 ARG A CA 1
ATOM 1403 C C . ARG A 1 198 ? -3.552 11.727 -6.831 1.00 10.83 194 ARG A C 1
ATOM 1404 O O . ARG A 1 198 ? -4.147 11.199 -5.896 1.00 11.18 194 ARG A O 1
ATOM 1412 N N . VAL A 1 199 ? -3.913 12.890 -7.373 1.00 10.22 195 VAL A N 1
ATOM 1413 C CA . VAL A 1 199 ? -5.146 13.554 -6.995 1.00 9.75 195 VAL A CA 1
ATOM 1414 C C . VAL A 1 199 ? -5.916 13.956 -8.254 1.00 9.58 195 VAL A C 1
ATOM 1415 O O . VAL A 1 199 ? -5.404 14.735 -9.074 1.00 9.69 195 VAL A O 1
ATOM 1419 N N . ASN A 1 200 ? -7.146 13.462 -8.382 1.00 9.26 196 ASN A N 1
ATOM 1420 C CA . ASN A 1 200 ? -7.953 13.746 -9.575 1.00 9.47 196 ASN A CA 1
ATOM 1421 C C . ASN A 1 200 ? -9.360 14.125 -9.185 1.00 9.59 196 ASN A C 1
ATOM 1422 O O . ASN A 1 200 ? -9.806 13.786 -8.097 1.00 9.59 196 ASN A O 1
ATOM 1427 N N . SER A 1 201 ? -10.042 14.853 -10.058 1.00 10.02 197 SER A N 1
ATOM 1428 C CA . SER A 1 201 ? -11.450 15.190 -9.824 1.00 10.24 197 SER A CA 1
ATOM 1429 C C . SER A 1 201 ? -12.329 14.491 -10.847 1.00 10.53 197 SER A C 1
ATOM 1430 O O . SER A 1 201 ? -11.909 14.277 -11.986 1.00 10.66 197 SER A O 1
ATOM 1433 N N . VAL A 1 202 ? -13.543 14.122 -10.417 1.00 10.62 198 VAL A N 1
ATOM 1434 C CA . VAL A 1 202 ? -14.489 13.384 -11.250 1.00 10.36 198 VAL A CA 1
ATOM 1435 C C . VAL A 1 202 ? -15.744 14.236 -11.387 1.00 10.46 198 VAL A C 1
ATOM 1436 O O . VAL A 1 202 ? -16.227 14.799 -10.389 1.00 10.81 198 VAL A O 1
ATOM 1440 N N . HIS A 1 203 ? -16.266 14.329 -12.608 1.00 10.26 199 HIS A N 1
ATOM 1441 C CA . HIS A 1 203 ? -17.313 15.278 -12.940 1.00 10.01 199 HIS A CA 1
ATOM 1442 C C . HIS A 1 203 ? -18.522 14.599 -13.549 1.00 10.00 199 HIS A C 1
ATOM 1443 O O . HIS A 1 203 ? -18.671 14.568 -14.773 1.00 9.94 199 HIS A O 1
ATOM 1450 N N . PRO A 1 204 ? -19.407 14.059 -12.703 1.00 9.90 200 PRO A N 1
ATOM 1451 C CA . PRO A 1 204 ? -20.622 13.419 -13.200 1.00 10.07 200 PRO A CA 1
ATOM 1452 C C . PRO A 1 204 ? -21.628 14.409 -13.747 1.00 9.94 200 PRO A C 1
ATOM 1453 O O . PRO A 1 204 ? -21.729 15.546 -13.252 1.00 10.35 200 PRO A O 1
ATOM 1457 N N . GLY A 1 205 ? -22.315 13.995 -14.802 1.00 10.08 201 GLY A N 1
ATOM 1458 C CA . GLY A 1 205 ? -23.620 14.582 -15.137 1.00 9.92 201 GLY A CA 1
ATOM 1459 C C . GLY A 1 205 ? -24.622 14.127 -14.079 1.00 9.65 201 GLY A C 1
ATOM 1460 O O . GLY A 1 205 ? -24.230 13.651 -13.001 1.00 9.51 201 GLY A O 1
ATOM 1461 N N . PRO A 1 206 ? -25.919 14.241 -14.381 1.00 9.61 202 PRO A N 1
ATOM 1462 C CA . PRO A 1 206 ? -26.932 13.732 -13.487 1.00 9.67 202 PRO A CA 1
ATOM 1463 C C . PRO A 1 206 ? -26.711 12.250 -13.204 1.00 9.79 202 PRO A C 1
ATOM 1464 O O . PRO A 1 206 ? -26.383 11.461 -14.116 1.00 9.76 202 PRO A O 1
ATOM 1468 N N . VAL A 1 207 ? -26.906 11.875 -11.943 1.00 9.85 203 VAL A N 1
ATOM 1469 C CA . VAL A 1 207 ? -26.702 10.500 -11.511 1.00 10.19 203 VAL A CA 1
ATOM 1470 C C . VAL A 1 207 ? -27.986 10.052 -10.790 1.00 10.68 203 VAL A C 1
ATOM 1471 O O . VAL A 1 207 ? -28.566 10.815 -10.021 1.00 10.20 203 VAL A O 1
ATOM 1475 N N . ASN A 1 208 ? -28.405 8.817 -11.055 1.00 11.27 204 ASN A N 1
ATOM 1476 C CA . ASN A 1 208 ? -29.607 8.224 -10.475 1.00 12.13 204 ASN A CA 1
ATOM 1477 C C . ASN A 1 208 ? -29.455 7.833 -8.985 1.00 12.34 204 ASN A C 1
ATOM 1478 O O . ASN A 1 208 ? -29.243 6.657 -8.635 1.00 12.60 204 ASN A O 1
ATOM 1483 N N . THR A 1 209 ? -29.552 8.832 -8.114 1.00 12.17 205 THR A N 1
ATOM 1484 C CA . THR A 1 209 ? -29.398 8.646 -6.670 1.00 12.17 205 THR A CA 1
ATOM 1485 C C . THR A 1 209 ? -30.530 9.402 -5.936 1.00 12.61 205 THR A C 1
ATOM 1486 O O . THR A 1 209 ? -31.319 10.100 -6.593 1.00 12.45 205 THR A O 1
ATOM 1490 N N . PRO A 1 210 ? -30.615 9.251 -4.585 1.00 12.89 206 PRO A N 1
ATOM 1491 C CA . PRO A 1 210 ? -31.641 9.959 -3.778 1.00 13.54 206 PRO A CA 1
ATOM 1492 C C . PRO A 1 210 ? -31.508 11.494 -3.791 1.00 14.33 206 PRO A C 1
ATOM 1493 O O . PRO A 1 210 ? -32.433 12.190 -3.389 1.00 14.67 206 PRO A O 1
ATOM 1497 N N . MET A 1 211 ? -30.369 12.011 -4.259 1.00 15.23 207 MET A N 1
ATOM 1498 C CA . MET A 1 211 ? -30.237 13.453 -4.546 1.00 16.08 207 MET A CA 1
ATOM 1499 C C . MET A 1 211 ? -31.247 13.926 -5.594 1.00 17.33 207 MET A C 1
ATOM 1500 O O . MET A 1 211 ? -31.638 15.103 -5.607 1.00 16.47 207 MET A O 1
ATOM 1505 N N . GLY A 1 212 ? -31.618 13.008 -6.489 1.00 18.86 208 GLY A N 1
ATOM 1506 C CA . GLY A 1 212 ? -32.459 13.335 -7.629 1.00 21.29 208 GLY A CA 1
ATOM 1507 C C . GLY A 1 212 ? -33.869 12.851 -7.383 1.00 23.05 208 GLY A C 1
ATOM 1508 O O . GLY A 1 212 ? -34.534 12.404 -8.315 1.00 26.85 208 GLY A O 1
ATOM 1509 N N . SER A 1 213 ? -34.312 12.918 -6.129 1.00 23.45 209 SER A N 1
ATOM 1510 C CA . SER A 1 213 ? -35.655 12.509 -5.729 1.00 24.33 209 SER A CA 1
ATOM 1511 C C . SER A 1 213 ? -36.736 13.360 -6.412 1.00 26.14 209 SER A C 1
ATOM 1512 O O . SER A 1 213 ? -36.443 14.370 -7.075 1.00 26.35 209 SER A O 1
ATOM 1515 N N . GLY A 1 214 ? -37.995 12.957 -6.220 1.00 27.84 210 GLY A N 1
ATOM 1516 C CA . GLY A 1 214 ? -39.145 13.788 -6.572 1.00 27.39 210 GLY A CA 1
ATOM 1517 C C . GLY A 1 214 ? -38.946 15.209 -6.069 1.00 26.35 210 GLY A C 1
ATOM 1518 O O . GLY A 1 214 ? -38.904 16.133 -6.881 1.00 26.59 210 GLY A O 1
ATOM 1519 N N . ASP A 1 215 ? -38.782 15.384 -4.748 1.00 25.48 211 ASP A N 1
ATOM 1520 C CA . ASP A 1 215 ? -38.591 16.732 -4.158 1.00 24.95 211 ASP A CA 1
ATOM 1521 C C . ASP A 1 215 ? -37.591 17.629 -4.920 1.00 22.64 211 ASP A C 1
ATOM 1522 O O . ASP A 1 215 ? -37.838 18.808 -5.142 1.00 21.15 211 ASP A O 1
ATOM 1527 N N . MET A 1 216 ? -36.465 17.042 -5.312 1.00 21.46 212 MET A N 1
ATOM 1528 C CA . MET A 1 216 ? -35.485 17.699 -6.169 1.00 21.08 212 MET A CA 1
ATOM 1529 C C . MET A 1 216 ? -36.088 18.155 -7.502 1.00 21.11 212 MET A C 1
ATOM 1530 O O . MET A 1 216 ? -35.919 19.296 -7.890 1.00 20.93 212 MET A O 1
ATOM 1535 N N . VAL A 1 217 ? -36.790 17.256 -8.191 1.00 22.18 213 VAL A N 1
ATOM 1536 C CA . VAL A 1 217 ? -37.395 17.537 -9.511 1.00 21.97 213 VAL A CA 1
ATOM 1537 C C . VAL A 1 217 ? -38.275 18.801 -9.481 1.00 20.67 213 VAL A C 1
ATOM 1538 O O . VAL A 1 217 ? -38.144 19.678 -10.328 1.00 19.92 213 VAL A O 1
ATOM 1542 N N . THR A 1 218 ? -39.127 18.893 -8.469 1.00 20.48 214 THR A N 1
ATOM 1543 C CA . THR A 1 218 ? -39.929 20.080 -8.170 1.00 19.70 214 THR A CA 1
ATOM 1544 C C . THR A 1 218 ? -39.093 21.330 -8.036 1.00 19.10 214 THR A C 1
ATOM 1545 O O . THR A 1 218 ? -39.393 22.349 -8.678 1.00 18.77 214 THR A O 1
ATOM 1549 N N . ALA A 1 219 ? -38.052 21.263 -7.194 1.00 17.58 215 ALA A N 1
ATOM 1550 C CA . ALA A 1 219 ? -37.119 22.373 -7.046 1.00 16.73 215 ALA A CA 1
ATOM 1551 C C . ALA A 1 219 ? -36.472 22.755 -8.386 1.00 16.39 215 ALA A C 1
ATOM 1552 O O . ALA A 1 219 ? -36.383 23.943 -8.720 1.00 15.40 215 ALA A O 1
ATOM 1554 N N . VAL A 1 220 ? -36.033 21.761 -9.162 1.00 16.16 216 VAL A N 1
ATOM 1555 C CA . VAL A 1 220 ? -35.391 22.056 -10.451 1.00 16.08 216 VAL A CA 1
ATOM 1556 C C . VAL A 1 220 ? -36.403 22.753 -11.367 1.00 16.53 216 VAL A C 1
ATOM 1557 O O . VAL A 1 220 ? -36.088 23.767 -12.005 1.00 16.74 216 VAL A O 1
ATOM 1561 N N . GLY A 1 221 ? -37.635 22.243 -11.406 1.00 16.87 217 GLY A N 1
ATOM 1562 C CA . GLY A 1 221 ? -38.676 22.848 -12.250 1.00 16.62 217 GLY A CA 1
ATOM 1563 C C . GLY A 1 221 ? -38.955 24.299 -11.894 1.00 17.25 217 GLY A C 1
ATOM 1564 O O . GLY A 1 221 ? -39.088 25.148 -12.769 1.00 16.37 217 GLY A O 1
ATOM 1565 N N . GLN A 1 222 ? -39.023 24.578 -10.590 1.00 17.41 218 GLN A N 1
ATOM 1566 C CA . GLN A 1 222 ? -39.249 25.935 -10.092 1.00 18.27 218 GLN A CA 1
ATOM 1567 C C . GLN A 1 222 ? -38.142 26.909 -10.509 1.00 18.43 218 GLN A C 1
ATOM 1568 O O . GLN A 1 222 ? -38.431 28.014 -10.991 1.00 18.73 218 GLN A O 1
ATOM 1574 N N . ALA A 1 223 ? -36.880 26.505 -10.329 1.00 18.18 219 ALA A N 1
ATOM 1575 C CA . ALA A 1 223 ? -35.762 27.362 -10.706 1.00 18.67 219 ALA A CA 1
ATOM 1576 C C . ALA A 1 223 ? -35.770 27.612 -12.225 1.00 18.93 219 ALA A C 1
ATOM 1577 O O . ALA A 1 223 ? -35.615 28.738 -12.678 1.00 18.82 219 ALA A O 1
ATOM 1579 N N . MET A 1 224 ? -35.971 26.548 -12.999 1.00 19.82 220 MET A N 1
ATOM 1580 C CA . MET A 1 224 ? -35.999 26.641 -14.455 1.00 20.61 220 MET A CA 1
ATOM 1581 C C . MET A 1 224 ? -36.994 27.679 -14.985 1.00 20.76 220 MET A C 1
ATOM 1582 O O . MET A 1 224 ? -36.715 28.337 -15.996 1.00 19.41 220 MET A O 1
ATOM 1587 N N . GLU A 1 225 ? -38.152 27.802 -14.314 1.00 20.93 221 GLU A N 1
ATOM 1588 C CA . GLU A 1 225 ? -39.192 28.759 -14.714 1.00 21.67 221 GLU A CA 1
ATOM 1589 C C . GLU A 1 225 ? -38.647 30.201 -14.732 1.00 20.07 221 GLU A C 1
ATOM 1590 O O . GLU A 1 225 ? -39.151 31.036 -15.471 1.00 19.34 221 GLU A O 1
ATOM 1596 N N . THR A 1 226 ? -37.627 30.480 -13.916 1.00 18.12 222 THR A N 1
ATOM 1597 C CA . THR A 1 226 ? -37.051 31.819 -13.848 1.00 17.20 222 THR A CA 1
ATOM 1598 C C . THR A 1 226 ? -36.205 32.172 -15.081 1.00 16.67 222 THR A C 1
ATOM 1599 O O . THR A 1 226 ? -35.947 33.345 -15.340 1.00 16.44 222 THR A O 1
ATOM 1603 N N . ASN A 1 227 ? -35.810 31.165 -15.852 1.00 16.30 223 ASN A N 1
ATOM 1604 C CA . ASN A 1 227 ? -35.033 31.399 -17.086 1.00 16.15 223 ASN A CA 1
ATOM 1605 C C . ASN A 1 227 ? -35.071 30.211 -18.066 1.00 15.99 223 ASN A C 1
ATOM 1606 O O . ASN A 1 227 ? -34.135 29.427 -18.121 1.00 15.26 223 ASN A O 1
ATOM 1611 N N . PRO A 1 228 ? -36.168 30.093 -18.846 1.00 16.01 224 PRO A N 1
ATOM 1612 C CA . PRO A 1 228 ? -36.344 28.996 -19.815 1.00 16.09 224 PRO A CA 1
ATOM 1613 C C . PRO A 1 228 ? -35.178 28.792 -20.802 1.00 15.50 224 PRO A C 1
ATOM 1614 O O . PRO A 1 228 ? -34.895 27.675 -21.197 1.00 15.22 224 PRO A O 1
ATOM 1618 N N . GLN A 1 229 ? -34.535 29.870 -21.211 1.00 15.70 225 GLN A N 1
ATOM 1619 C CA . GLN A 1 229 ? -33.419 29.792 -22.147 1.00 16.03 225 GLN A CA 1
ATOM 1620 C C . GLN A 1 229 ? -32.245 28.902 -21.640 1.00 15.44 225 GLN A C 1
ATOM 1621 O O . GLN A 1 229 ? -31.488 28.380 -22.439 1.00 14.97 225 GLN A O 1
ATOM 1627 N N . LEU A 1 230 ? -32.113 28.733 -20.322 1.00 14.64 226 LEU A N 1
ATOM 1628 C CA . LEU A 1 230 ? -31.031 27.940 -19.726 1.00 14.05 226 LEU A CA 1
ATOM 1629 C C . LEU A 1 230 ? -31.357 26.428 -19.620 1.00 14.31 226 LEU A C 1
ATOM 1630 O O . LEU A 1 230 ? -30.667 25.675 -18.934 1.00 13.52 226 LEU A O 1
ATOM 1635 N N . SER A 1 231 ? -32.415 25.996 -20.311 1.00 14.69 227 SER A N 1
ATOM 1636 C CA . SER A 1 231 ? -32.999 24.666 -20.131 1.00 14.94 227 SER A CA 1
ATOM 1637 C C . SER A 1 231 ? -32.176 23.476 -20.605 1.00 14.34 227 SER A C 1
ATOM 1638 O O . SER A 1 231 ? -32.386 22.363 -20.151 1.00 13.73 227 SER A O 1
ATOM 1641 N N . HIS A 1 232 ? -31.259 23.713 -21.523 1.00 14.58 228 HIS A N 1
ATOM 1642 C CA . HIS A 1 232 ? -30.574 22.635 -22.231 1.00 14.94 228 HIS A CA 1
ATOM 1643 C C . HIS A 1 232 ? -29.097 22.551 -21.921 1.00 14.83 228 HIS A C 1
ATOM 1644 O O . HIS A 1 232 ? -28.326 21.953 -22.696 1.00 14.74 228 HIS A O 1
ATOM 1651 N N . VAL A 1 233 ? -28.685 23.108 -20.780 1.00 14.33 229 VAL A N 1
ATOM 1652 C CA . VAL A 1 233 ? -27.261 23.065 -20.375 1.00 13.89 229 VAL A CA 1
ATOM 1653 C C . VAL A 1 233 ? -26.764 21.628 -20.122 1.00 13.75 229 VAL A C 1
ATOM 1654 O O . VAL A 1 233 ? -25.592 21.323 -20.378 1.00 13.21 229 VAL A O 1
ATOM 1658 N N . LEU A 1 234 ? -27.654 20.750 -19.657 1.00 13.21 230 LEU A N 1
ATOM 1659 C CA . LEU A 1 234 ? -27.268 19.370 -19.375 1.00 13.42 230 LEU A CA 1
ATOM 1660 C C . LEU A 1 234 ? -27.584 18.368 -20.508 1.00 13.05 230 LEU A C 1
ATOM 1661 O O . LEU A 1 234 ? -27.737 17.182 -20.267 1.00 13.25 230 LEU A O 1
ATOM 1666 N N . THR A 1 235 ? -27.674 18.833 -21.740 1.00 12.67 231 THR A N 1
ATOM 1667 C CA . THR A 1 235 ? -28.015 17.931 -22.846 1.00 12.83 231 THR A CA 1
ATOM 1668 C C . THR A 1 235 ? -26.822 17.038 -23.198 1.00 12.50 231 THR A C 1
ATOM 1669 O O . THR A 1 235 ? -25.717 17.533 -23.418 1.00 12.13 231 THR A O 1
ATOM 1673 N N . PRO A 1 236 ? -27.043 15.716 -23.244 1.00 12.40 232 PRO A N 1
ATOM 1674 C CA . PRO A 1 236 ? -25.984 14.758 -23.586 1.00 11.94 232 PRO A CA 1
ATOM 1675 C C . PRO A 1 236 ? -25.824 14.560 -25.113 1.00 11.70 232 PRO A C 1
ATOM 1676 O O . PRO A 1 236 ? -26.754 14.860 -25.878 1.00 11.85 232 PRO A O 1
ATOM 1680 N N . PHE A 1 237 ? -24.686 14.011 -25.526 1.00 11.33 233 PHE A N 1
ATOM 1681 C CA . PHE A 1 237 ? -24.473 13.479 -26.898 1.00 11.42 233 PHE A CA 1
ATOM 1682 C C . PHE A 1 237 ? -24.985 12.052 -27.047 1.00 11.84 233 PHE A C 1
ATOM 1683 O O . PHE A 1 237 ? -25.477 11.682 -28.120 1.00 12.11 233 PHE A O 1
ATOM 1691 N N . LEU A 1 238 ? -24.884 11.259 -25.976 1.00 12.02 234 LEU A N 1
ATOM 1692 C CA . LEU A 1 238 ? -25.478 9.920 -25.908 1.00 12.71 234 LEU A CA 1
ATOM 1693 C C . LEU A 1 238 ? -26.996 10.005 -25.708 1.00 13.72 234 LEU A C 1
ATOM 1694 O O . LEU A 1 238 ? -27.517 11.085 -25.410 1.00 13.63 234 LEU A O 1
ATOM 1699 N N . PRO A 1 239 ? -27.713 8.876 -25.867 1.00 14.86 235 PRO A N 1
ATOM 1700 C CA . PRO A 1 239 ? -29.173 8.961 -25.684 1.00 16.09 235 PRO A CA 1
ATOM 1701 C C . PRO A 1 239 ? -29.596 9.142 -24.207 1.00 17.84 235 PRO A C 1
ATOM 1702 O O . PRO A 1 239 ? -30.667 9.673 -23.943 1.00 18.64 235 PRO A O 1
ATOM 1706 N N . ASP A 1 240 ? -28.741 8.757 -23.262 1.00 19.48 236 ASP A N 1
ATOM 1707 C CA . ASP A 1 240 ? -29.084 8.848 -21.856 1.00 20.85 236 ASP A CA 1
ATOM 1708 C C . ASP A 1 240 ? -28.623 10.128 -21.170 1.00 19.42 236 ASP A C 1
ATOM 1709 O O . ASP A 1 240 ? -27.452 10.518 -21.223 1.00 18.38 236 ASP A O 1
ATOM 1714 N N . TRP A 1 241 ? -29.586 10.757 -20.515 1.00 18.13 237 TRP A N 1
ATOM 1715 C CA . TRP A 1 241 ? -29.387 11.953 -19.735 1.00 17.14 237 TRP A CA 1
ATOM 1716 C C . TRP A 1 241 ? -28.850 11.702 -18.359 1.00 15.69 237 TRP A C 1
ATOM 1717 O O . TRP A 1 241 ? -28.331 12.625 -17.756 1.00 15.27 237 TRP A O 1
ATOM 1728 N N . VAL A 1 242 ? -29.001 10.470 -17.850 1.00 14.85 238 VAL A N 1
ATOM 1729 C CA . VAL A 1 242 ? -28.665 10.101 -16.459 1.00 14.40 238 VAL A CA 1
ATOM 1730 C C . VAL A 1 242 ? -27.705 8.909 -16.424 1.00 14.06 238 VAL A C 1
ATOM 1731 O O . VAL A 1 242 ? -27.907 7.912 -17.128 1.00 14.88 238 VAL A O 1
ATOM 1735 N N . ALA A 1 243 ? -26.651 9.023 -15.626 1.00 13.41 239 ALA A N 1
ATOM 1736 C CA . ALA A 1 243 ? -25.784 7.896 -15.314 1.00 12.98 239 ALA A CA 1
ATOM 1737 C C . ALA A 1 243 ? -26.247 7.178 -14.037 1.00 12.81 239 ALA A C 1
ATOM 1738 O O . ALA A 1 243 ? -26.937 7.753 -13.180 1.00 12.54 239 ALA A O 1
ATOM 1740 N N . GLU A 1 244 ? -25.876 5.909 -13.931 1.00 13.02 240 GLU A N 1
ATOM 1741 C CA . GLU A 1 244 ? -26.099 5.129 -12.729 1.00 13.55 240 GLU A CA 1
ATOM 1742 C C . GLU A 1 244 ? -24.934 5.358 -11.759 1.00 13.34 240 GLU A C 1
ATOM 1743 O O . GLU A 1 244 ? -23.812 5.664 -12.183 1.00 13.14 240 GLU A O 1
ATOM 1749 N N . PRO A 1 245 ? -25.189 5.202 -10.453 1.00 13.33 241 PRO A N 1
ATOM 1750 C CA . PRO A 1 245 ? -24.074 5.324 -9.505 1.00 13.31 241 PRO A CA 1
ATOM 1751 C C . PRO A 1 245 ? -22.934 4.324 -9.755 1.00 13.48 241 PRO A C 1
ATOM 1752 O O . PRO A 1 245 ? -21.778 4.632 -9.493 1.00 13.50 241 PRO A O 1
ATOM 1756 N N . GLU A 1 246 ? -23.248 3.143 -10.274 1.00 14.47 242 GLU A N 1
ATOM 1757 C CA . GLU A 1 246 ? -22.213 2.161 -10.651 1.00 14.57 242 GLU A CA 1
ATOM 1758 C C . GLU A 1 246 ? -21.288 2.664 -11.768 1.00 13.49 242 GLU A C 1
ATOM 1759 O O . GLU A 1 246 ? -20.082 2.326 -11.798 1.00 12.51 242 GLU A O 1
ATOM 1765 N N . ASP A 1 247 ? -21.857 3.444 -12.691 1.00 12.74 243 ASP A N 1
ATOM 1766 C CA . ASP A 1 247 ? -21.041 4.084 -13.742 1.00 12.34 243 ASP A CA 1
ATOM 1767 C C . ASP A 1 247 ? -19.962 4.983 -13.147 1.00 11.85 243 ASP A C 1
ATOM 1768 O O . ASP A 1 247 ? -18.823 4.995 -13.632 1.00 11.77 243 ASP A O 1
ATOM 1773 N N . ILE A 1 248 ? -20.320 5.724 -12.092 1.00 11.62 244 ILE A N 1
ATOM 1774 C CA . ILE A 1 248 ? -19.337 6.611 -11.456 1.00 11.44 244 ILE A CA 1
ATOM 1775 C C . ILE A 1 248 ? -18.306 5.769 -10.701 1.00 11.17 244 ILE A C 1
ATOM 1776 O O . ILE A 1 248 ? -17.102 6.022 -10.792 1.00 10.59 244 ILE A O 1
ATOM 1781 N N . ALA A 1 249 ? -18.794 4.750 -9.987 1.00 11.28 245 ALA A N 1
ATOM 1782 C CA . ALA A 1 249 ? -17.915 3.824 -9.285 1.00 11.40 245 ALA A CA 1
ATOM 1783 C C . ALA A 1 249 ? -16.936 3.122 -10.247 1.00 11.75 245 ALA A C 1
ATOM 1784 O O . ALA A 1 249 ? -15.771 2.893 -9.884 1.00 11.89 245 ALA A O 1
ATOM 1786 N N . ASP A 1 250 ? -17.378 2.797 -11.458 1.00 11.86 246 ASP A N 1
ATOM 1787 C CA . ASP A 1 250 ? -16.440 2.298 -12.492 1.00 12.55 246 ASP A CA 1
ATOM 1788 C C . ASP A 1 250 ? -15.248 3.239 -12.687 1.00 12.27 246 ASP A C 1
ATOM 1789 O O . ASP A 1 250 ? -14.107 2.785 -12.734 1.00 12.29 246 ASP A O 1
ATOM 1794 N N . THR A 1 251 ? -15.522 4.542 -12.810 1.00 12.01 247 THR A N 1
ATOM 1795 C CA . THR A 1 251 ? -14.453 5.520 -13.056 1.00 11.80 247 THR A CA 1
ATOM 1796 C C . THR A 1 251 ? -13.581 5.715 -11.823 1.00 11.51 247 THR A C 1
ATOM 1797 O O . THR A 1 251 ? -12.367 5.713 -11.900 1.00 11.24 247 THR A O 1
ATOM 1801 N N . VAL A 1 252 ? -14.219 5.861 -10.676 1.00 11.89 248 VAL A N 1
ATOM 1802 C CA . VAL A 1 252 ? -13.470 6.049 -9.451 1.00 12.25 248 VAL A CA 1
ATOM 1803 C C . VAL A 1 252 ? -12.633 4.810 -9.123 1.00 12.36 248 VAL A C 1
ATOM 1804 O O . VAL A 1 252 ? -11.504 4.925 -8.651 1.00 12.20 248 VAL A O 1
ATOM 1808 N N . CYS A 1 253 ? -13.172 3.627 -9.397 1.00 13.04 249 CYS A N 1
ATOM 1809 C CA . CYS A 1 253 ? -12.366 2.396 -9.237 1.00 13.82 249 CYS A CA 1
ATOM 1810 C C . CYS A 1 253 ? -11.104 2.416 -10.115 1.00 13.17 249 CYS A C 1
ATOM 1811 O O . CYS A 1 253 ? -10.008 2.122 -9.644 1.00 12.53 249 CYS A O 1
ATOM 1814 N N . TRP A 1 254 ? -11.260 2.763 -11.393 1.00 12.78 250 TRP A N 1
ATOM 1815 C CA . TRP A 1 254 ? -10.098 2.864 -12.280 1.00 12.71 250 TRP A CA 1
ATOM 1816 C C . TRP A 1 254 ? -9.085 3.843 -11.736 1.00 12.12 250 TRP A C 1
ATOM 1817 O O . TRP A 1 254 ? -7.876 3.566 -11.705 1.00 12.16 250 TRP A O 1
ATOM 1828 N N . LEU A 1 255 ? -9.576 4.986 -11.260 1.00 11.97 251 LEU A N 1
ATOM 1829 C CA . LEU A 1 255 ? -8.704 5.991 -10.620 1.00 11.95 251 LEU A CA 1
ATOM 1830 C C . LEU A 1 255 ? -7.993 5.497 -9.371 1.00 11.99 251 LEU A C 1
ATOM 1831 O O . LEU A 1 255 ? -6.848 5.886 -9.118 1.00 12.12 251 LEU A O 1
ATOM 1836 N N . ALA A 1 256 ? -8.670 4.660 -8.575 1.00 12.10 252 ALA A N 1
ATOM 1837 C CA . ALA A 1 256 ? -8.044 4.079 -7.374 1.00 12.39 252 ALA A CA 1
ATOM 1838 C C . ALA A 1 256 ? -6.955 3.046 -7.697 1.00 12.71 252 ALA A C 1
ATOM 1839 O O . ALA A 1 256 ? -6.008 2.853 -6.927 1.00 13.05 252 ALA A O 1
ATOM 1841 N N . SER A 1 257 ? -7.111 2.375 -8.832 1.00 12.64 253 SER A N 1
ATOM 1842 C CA . SER A 1 257 ? -6.303 1.226 -9.189 1.00 13.13 253 SER A CA 1
ATOM 1843 C C . SER A 1 257 ? -4.934 1.622 -9.713 1.00 13.21 253 SER A C 1
ATOM 1844 O O . SER A 1 257 ? -4.712 2.780 -10.069 1.00 12.91 253 SER A O 1
ATOM 1847 N N . ASP A 1 258 ? -4.038 0.639 -9.770 1.00 13.56 254 ASP A N 1
ATOM 1848 C CA . ASP A 1 258 ? -2.703 0.844 -10.332 1.00 14.25 254 ASP A CA 1
ATOM 1849 C C . ASP A 1 258 ? -2.766 1.090 -11.843 1.00 14.28 254 ASP A C 1
ATOM 1850 O O . ASP A 1 258 ? -1.748 1.405 -12.450 1.00 14.59 254 ASP A O 1
ATOM 1855 N N . GLU A 1 259 ? -3.952 0.970 -12.452 1.00 14.07 255 GLU A N 1
ATOM 1856 C CA . GLU A 1 259 ? -4.040 1.120 -13.912 1.00 14.39 255 GLU A CA 1
ATOM 1857 C C . GLU A 1 259 ? -4.157 2.598 -14.321 1.00 13.66 255 GLU A C 1
ATOM 1858 O O . GLU A 1 259 ? -4.339 2.906 -15.490 1.00 13.23 255 GLU A O 1
ATOM 1864 N N . SER A 1 260 ? -4.052 3.495 -13.333 1.00 12.87 256 SER A N 1
ATOM 1865 C CA . SER A 1 260 ? -4.058 4.922 -13.560 1.00 12.58 256 SER A CA 1
ATOM 1866 C C . SER A 1 260 ? -2.919 5.583 -12.777 1.00 12.84 256 SER A C 1
ATOM 1867 O O . SER A 1 260 ? -2.973 6.778 -12.485 1.00 12.80 256 SER A O 1
ATOM 1870 N N . ARG A 1 261 ? -1.875 4.815 -12.476 1.00 13.33 257 ARG A N 1
ATOM 1871 C CA . ARG A 1 261 ? -0.733 5.332 -11.709 1.00 13.71 257 ARG A CA 1
ATOM 1872 C C . ARG A 1 261 ? -0.088 6.615 -12.266 1.00 13.32 257 ARG A C 1
ATOM 1873 O O . ARG A 1 261 ? 0.562 7.322 -11.505 1.00 13.83 257 ARG A O 1
ATOM 1881 N N . LYS A 1 262 ? -0.218 6.902 -13.567 1.00 12.46 258 LYS A N 1
ATOM 1882 C CA . LYS A 1 262 ? 0.354 8.157 -14.116 1.00 12.13 258 LYS A CA 1
ATOM 1883 C C . LYS A 1 262 ? -0.630 9.274 -14.187 1.00 11.51 258 LYS A C 1
ATOM 1884 O O . LYS A 1 262 ? -0.282 10.335 -14.692 1.00 11.04 258 LYS A O 1
ATOM 1890 N N . VAL A 1 263 ? -1.878 9.026 -13.787 1.00 10.86 259 VAL A N 1
ATOM 1891 C CA . VAL A 1 263 ? -2.906 10.008 -14.043 1.00 10.64 259 VAL A CA 1
ATOM 1892 C C . VAL A 1 263 ? -3.052 10.847 -12.782 1.00 10.45 259 VAL A C 1
ATOM 1893 O O . VAL A 1 263 ? -3.427 10.304 -11.733 1.00 10.87 259 VAL A O 1
ATOM 1897 N N . THR A 1 264 ? -2.761 12.141 -12.878 1.00 9.99 260 THR A N 1
ATOM 1898 C CA . THR A 1 264 ? -2.959 13.065 -11.755 1.00 9.70 260 THR A CA 1
ATOM 1899 C C . THR A 1 264 ? -3.252 14.490 -12.217 1.00 9.71 260 THR A C 1
ATOM 1900 O O . THR A 1 264 ? -2.913 14.867 -13.337 1.00 9.63 260 THR A O 1
ATOM 1904 N N . ALA A 1 265 ? -3.902 15.259 -11.334 1.00 9.86 261 ALA A N 1
ATOM 1905 C CA . ALA A 1 265 ? -4.390 16.623 -11.604 1.00 10.16 261 ALA A CA 1
ATOM 1906 C C . ALA A 1 265 ? -5.474 16.650 -12.699 1.00 10.28 261 ALA A C 1
ATOM 1907 O O . ALA A 1 265 ? -5.761 17.699 -13.268 1.00 10.49 261 ALA A O 1
ATOM 1909 N N . ALA A 1 266 ? -6.061 15.502 -13.002 1.00 10.29 262 ALA A N 1
ATOM 1910 C CA . ALA A 1 266 ? -6.982 15.438 -14.151 1.00 10.58 262 ALA A CA 1
ATOM 1911 C C . ALA A 1 266 ? -8.439 15.691 -13.759 1.00 10.41 262 ALA A C 1
ATOM 1912 O O . ALA A 1 266 ? -8.851 15.365 -12.645 1.00 10.57 262 ALA A O 1
ATOM 1914 N N . GLN A 1 267 ? -9.185 16.305 -14.681 1.00 10.45 263 GLN A N 1
ATOM 1915 C CA A GLN A 1 267 ? -10.625 16.373 -14.562 0.50 10.36 263 GLN A CA 1
ATOM 1916 C CA B GLN A 1 267 ? -10.656 16.396 -14.620 0.50 10.51 263 GLN A CA 1
ATOM 1917 C C . GLN A 1 267 ? -11.257 15.284 -15.455 1.00 10.54 263 GLN A C 1
ATOM 1918 O O . GLN A 1 267 ? -11.147 15.312 -16.678 1.00 10.58 263 GLN A O 1
ATOM 1929 N N . ILE A 1 268 ? -11.878 14.278 -14.826 1.00 10.33 264 ILE A N 1
ATOM 1930 C CA . ILE A 1 268 ? -12.485 13.159 -15.579 1.00 9.89 264 ILE A CA 1
ATOM 1931 C C . ILE A 1 268 ? -14.046 13.275 -15.600 1.00 9.88 264 ILE A C 1
ATOM 1932 O O . ILE A 1 268 ? -14.706 13.016 -14.575 1.00 9.55 264 ILE A O 1
ATOM 1937 N N . PRO A 1 269 ? -14.632 13.649 -16.763 1.00 9.97 265 PRO A N 1
ATOM 1938 C CA . PRO A 1 269 ? -16.108 13.759 -16.840 1.00 10.17 265 PRO A CA 1
ATOM 1939 C C . PRO A 1 269 ? -16.776 12.413 -17.053 1.00 10.57 265 PRO A C 1
ATOM 1940 O O . PRO A 1 269 ? -16.272 11.567 -17.818 1.00 10.74 265 PRO A O 1
ATOM 1944 N N . VAL A 1 270 ? -17.916 12.216 -16.386 1.00 10.66 266 VAL A N 1
ATOM 1945 C CA . VAL A 1 270 ? -18.795 11.067 -16.644 1.00 10.62 266 VAL A CA 1
ATOM 1946 C C . VAL A 1 270 ? -20.188 11.644 -16.891 1.00 10.78 266 VAL A C 1
ATOM 1947 O O . VAL A 1 270 ? -21.033 11.683 -15.988 1.00 10.83 266 VAL A O 1
ATOM 1951 N N . ASP A 1 271 ? -20.410 12.147 -18.112 1.00 11.10 267 ASP A N 1
ATOM 1952 C CA . ASP A 1 271 ? -21.530 13.044 -18.343 1.00 11.28 267 ASP A CA 1
ATOM 1953 C C . ASP A 1 271 ? -22.221 12.899 -19.707 1.00 11.56 267 ASP A C 1
ATOM 1954 O O . ASP A 1 271 ? -22.999 13.774 -20.110 1.00 11.12 267 ASP A O 1
ATOM 1959 N N . GLN A 1 272 ? -21.889 11.810 -20.418 1.00 11.45 268 GLN A N 1
ATOM 1960 C CA . GLN A 1 272 ? -22.462 11.495 -21.709 1.00 11.37 268 GLN A CA 1
ATOM 1961 C C . GLN A 1 272 ? -22.249 12.644 -22.731 1.00 11.12 268 GLN A C 1
ATOM 1962 O O . GLN A 1 272 ? -23.049 12.822 -23.653 1.00 10.77 268 GLN A O 1
ATOM 1968 N N . GLY A 1 273 ? -21.166 13.410 -22.552 1.00 10.86 269 GLY A N 1
ATOM 1969 C CA . GLY A 1 273 ? -20.837 14.528 -23.430 1.00 10.73 269 GLY A CA 1
ATOM 1970 C C . GLY A 1 273 ? -21.293 15.938 -23.055 1.00 10.76 269 GLY A C 1
ATOM 1971 O O . GLY A 1 273 ? -20.912 16.886 -23.729 1.00 10.58 269 GLY A O 1
ATOM 1972 N N . SER A 1 274 ? -22.100 16.094 -21.999 1.00 10.73 270 SER A N 1
ATOM 1973 C CA . SER A 1 274 ? -22.740 17.387 -21.728 1.00 10.89 270 SER A CA 1
ATOM 1974 C C . SER A 1 274 ? -21.818 18.599 -21.483 1.00 10.93 270 SER A C 1
ATOM 1975 O O . SER A 1 274 ? -22.168 19.716 -21.864 1.00 10.97 270 SER A O 1
ATOM 1978 N N . THR A 1 275 ? -20.650 18.387 -20.872 1.00 10.66 271 THR A N 1
ATOM 1979 C CA . THR A 1 275 ? -19.691 19.478 -20.704 1.00 10.80 271 THR A CA 1
ATOM 1980 C C . THR A 1 275 ? -19.132 20.068 -22.005 1.00 10.98 271 THR A C 1
ATOM 1981 O O . THR A 1 275 ? -18.574 21.150 -21.984 1.00 10.86 271 THR A O 1
ATOM 1985 N N . GLN A 1 276 ? -19.281 19.357 -23.120 1.00 11.41 272 GLN A N 1
ATOM 1986 C CA . GLN A 1 276 ? -18.925 19.858 -24.454 1.00 11.67 272 GLN A CA 1
ATOM 1987 C C . GLN A 1 276 ? -20.154 20.228 -25.273 1.00 12.17 272 GLN A C 1
ATOM 1988 O O . GLN A 1 276 ? -20.028 20.650 -26.449 1.00 12.69 272 GLN A O 1
ATOM 1994 N N . TYR A 1 277 ? -21.339 20.089 -24.665 1.00 11.98 273 TYR A N 1
ATOM 1995 C CA . TYR A 1 277 ? -22.589 20.559 -25.308 1.00 12.01 273 TYR A CA 1
ATOM 1996 C C . TYR A 1 277 ? -22.795 22.056 -25.048 1.00 12.43 273 TYR A C 1
ATOM 1997 O O . TYR A 1 277 ? -23.057 22.829 -25.998 1.00 12.27 273 TYR A O 1
ATOM 2007 N N . GLY B 1 7 ? -5.530 58.182 -32.400 1.00 23.49 3 GLY B N 1
ATOM 2008 C CA . GLY B 1 7 ? -5.983 56.755 -32.572 1.00 21.60 3 GLY B CA 1
ATOM 2009 C C . GLY B 1 7 ? -5.088 55.765 -31.828 1.00 21.28 3 GLY B C 1
ATOM 2010 O O . GLY B 1 7 ? -3.906 56.048 -31.604 1.00 21.08 3 GLY B O 1
ATOM 2011 N N . LYS B 1 8 ? -5.647 54.611 -31.447 1.00 20.18 4 LYS B N 1
ATOM 2012 C CA . LYS B 1 8 ? -4.888 53.563 -30.743 1.00 20.14 4 LYS B CA 1
ATOM 2013 C C . LYS B 1 8 ? -3.763 52.896 -31.581 1.00 19.65 4 LYS B C 1
ATOM 2014 O O . LYS B 1 8 ? -2.851 52.306 -31.021 1.00 20.16 4 LYS B O 1
ATOM 2016 N N . LEU B 1 9 ? -3.803 53.016 -32.906 1.00 18.88 5 LEU B N 1
ATOM 2017 C CA . LEU B 1 9 ? -2.827 52.308 -33.771 1.00 18.14 5 LEU B CA 1
ATOM 2018 C C . LEU B 1 9 ? -2.049 53.229 -34.726 1.00 18.13 5 LEU B C 1
ATOM 2019 O O . LEU B 1 9 ? -1.651 52.788 -35.806 1.00 16.81 5 LEU B O 1
ATOM 2024 N N . GLU B 1 10 ? -1.839 54.490 -34.322 1.00 18.85 6 GLU B N 1
ATOM 2025 C CA . GLU B 1 10 ? -1.153 55.496 -35.149 1.00 20.45 6 GLU B CA 1
ATOM 2026 C C . GLU B 1 10 ? 0.260 55.063 -35.511 1.00 19.19 6 GLU B C 1
ATOM 2027 O O . GLU B 1 10 ? 0.993 54.596 -34.663 1.00 18.59 6 GLU B O 1
ATOM 2033 N N . GLY B 1 11 ? 0.629 55.230 -36.777 1.00 18.39 7 GLY B N 1
ATOM 2034 C CA . GLY B 1 11 ? 1.929 54.799 -37.266 1.00 17.95 7 GLY B CA 1
ATOM 2035 C C . GLY B 1 11 ? 2.077 53.290 -37.470 1.00 17.97 7 GLY B C 1
ATOM 2036 O O . GLY B 1 11 ? 3.110 52.854 -37.998 1.00 17.73 7 GLY B O 1
ATOM 2037 N N . ARG B 1 12 ? 1.084 52.490 -37.035 1.00 17.03 8 ARG B N 1
ATOM 2038 C CA . ARG B 1 12 ? 1.165 51.015 -37.162 1.00 16.36 8 ARG B CA 1
ATOM 2039 C C . ARG B 1 12 ? 0.704 50.528 -38.554 1.00 15.42 8 ARG B C 1
ATOM 2040 O O . ARG B 1 12 ? 0.047 51.253 -39.294 1.00 15.52 8 ARG B O 1
ATOM 2048 N N . VAL B 1 13 ? 1.078 49.294 -38.879 1.00 14.63 9 VAL B N 1
ATOM 2049 C CA . VAL B 1 13 ? 0.691 48.596 -40.098 1.00 13.45 9 VAL B CA 1
ATOM 2050 C C . VAL B 1 13 ? 0.140 47.200 -39.737 1.00 12.80 9 VAL B C 1
ATOM 2051 O O . VAL B 1 13 ? 0.788 46.390 -39.050 1.00 12.79 9 VAL B O 1
ATOM 2055 N N . ALA B 1 14 ? -1.081 46.943 -40.197 1.00 12.04 10 ALA B N 1
ATOM 2056 C CA . ALA B 1 14 ? -1.761 45.682 -39.964 1.00 11.80 10 ALA B CA 1
ATOM 2057 C C . ALA B 1 14 ? -1.920 44.895 -41.286 1.00 11.65 10 ALA B C 1
ATOM 2058 O O . ALA B 1 14 ? -2.262 45.459 -42.328 1.00 11.79 10 ALA B O 1
ATOM 2060 N N . PHE B 1 15 ? -1.649 43.596 -41.217 1.00 11.74 11 PHE B N 1
ATOM 2061 C CA . PHE B 1 15 ? -1.829 42.644 -42.319 1.00 11.69 11 PHE B CA 1
ATOM 2062 C C . PHE B 1 15 ? -3.074 41.810 -42.027 1.00 11.64 11 PHE B C 1
ATOM 2063 O O . PHE B 1 15 ? -3.129 41.101 -41.024 1.00 10.69 11 PHE B O 1
ATOM 2071 N N . ILE B 1 16 ? -4.087 41.939 -42.895 1.00 11.68 12 ILE B N 1
ATOM 2072 C CA . ILE B 1 16 ? -5.405 41.350 -42.633 1.00 11.43 12 ILE B CA 1
ATOM 2073 C C . ILE B 1 16 ? -5.877 40.525 -43.824 1.00 11.57 12 ILE B C 1
ATOM 2074 O O . ILE B 1 16 ? -5.977 41.057 -44.934 1.00 11.12 12 ILE B O 1
ATOM 2079 N N . THR B 1 17 ? -6.176 39.238 -43.569 1.00 11.55 13 THR B N 1
ATOM 2080 C CA . THR B 1 17 ? -6.675 38.315 -44.585 1.00 11.65 13 THR B CA 1
ATOM 2081 C C . THR B 1 17 ? -8.223 38.243 -44.564 1.00 12.01 13 THR B C 1
ATOM 2082 O O . THR B 1 17 ? -8.873 38.569 -43.555 1.00 12.10 13 THR B O 1
ATOM 2086 N N . GLY B 1 18 ? -8.810 37.820 -45.676 1.00 12.21 14 GLY B N 1
ATOM 2087 C CA . GLY B 1 18 ? -10.261 37.735 -45.776 1.00 12.30 14 GLY B CA 1
ATOM 2088 C C . GLY B 1 18 ? -10.857 39.116 -45.675 1.00 12.88 14 GLY B C 1
ATOM 2089 O O . GLY B 1 18 ? -11.991 39.290 -45.185 1.00 13.07 14 GLY B O 1
ATOM 2090 N N . ALA B 1 19 ? -10.097 40.104 -46.161 1.00 12.96 15 ALA B N 1
ATOM 2091 C CA . ALA B 1 19 ? -10.466 41.505 -45.996 1.00 13.23 15 ALA B CA 1
ATOM 2092 C C . ALA B 1 19 ? -11.522 42.014 -46.974 1.00 13.60 15 ALA B C 1
ATOM 2093 O O . ALA B 1 19 ? -11.957 43.173 -46.860 1.00 14.76 15 ALA B O 1
ATOM 2095 N N . ALA B 1 20 ? -11.956 41.186 -47.917 1.00 13.31 16 ALA B N 1
ATOM 2096 C CA . ALA B 1 20 ? -12.872 41.692 -48.964 1.00 13.58 16 ALA B CA 1
ATOM 2097 C C . ALA B 1 20 ? -14.261 42.114 -48.462 1.00 13.56 16 ALA B C 1
ATOM 2098 O O . ALA B 1 20 ? -14.968 42.859 -49.160 1.00 13.81 16 ALA B O 1
ATOM 2100 N N . ARG B 1 21 ? -14.661 41.607 -47.293 1.00 13.05 17 ARG B N 1
ATOM 2101 C CA . ARG B 1 21 ? -16.037 41.804 -46.784 1.00 12.76 17 ARG B CA 1
ATOM 2102 C C . ARG B 1 21 ? -16.094 41.310 -45.337 1.00 12.34 17 ARG B C 1
ATOM 2103 O O . ARG B 1 21 ? -15.059 40.936 -44.781 1.00 11.91 17 ARG B O 1
ATOM 2111 N N . GLY B 1 22 ? -17.286 41.324 -44.742 1.00 11.83 18 GLY B N 1
ATOM 2112 C CA . GLY B 1 22 ? -17.515 40.748 -43.425 1.00 12.25 18 GLY B CA 1
ATOM 2113 C C . GLY B 1 22 ? -16.547 41.231 -42.342 1.00 11.80 18 GLY B C 1
ATOM 2114 O O . GLY B 1 22 ? -16.211 42.410 -42.258 1.00 11.91 18 GLY B O 1
ATOM 2115 N N . GLN B 1 23 ? -16.108 40.300 -41.508 1.00 11.99 19 GLN B N 1
ATOM 2116 C CA . GLN B 1 23 ? -15.269 40.630 -40.356 1.00 12.29 19 GLN B CA 1
ATOM 2117 C C . GLN B 1 23 ? -13.913 41.247 -40.799 1.00 12.27 19 GLN B C 1
ATOM 2118 O O . GLN B 1 23 ? -13.415 42.216 -40.191 1.00 12.16 19 GLN B O 1
ATOM 2124 N N . GLY B 1 24 ? -13.337 40.698 -41.869 1.00 12.05 20 GLY B N 1
ATOM 2125 C CA . GLY B 1 24 ? -12.044 41.178 -42.365 1.00 12.31 20 GLY B CA 1
ATOM 2126 C C . GLY B 1 24 ? -12.152 42.617 -42.845 1.00 12.79 20 GLY B C 1
ATOM 2127 O O . GLY B 1 24 ? -11.253 43.425 -42.620 1.00 12.64 20 GLY B O 1
ATOM 2128 N N . ARG B 1 25 ? -13.274 42.961 -43.474 1.00 13.02 21 ARG B N 1
ATOM 2129 C CA . ARG B 1 25 ? -13.495 44.350 -43.849 1.00 13.56 21 ARG B CA 1
ATOM 2130 C C . ARG B 1 25 ? -13.671 45.180 -42.585 1.00 13.89 21 ARG B C 1
ATOM 2131 O O . ARG B 1 25 ? -13.149 46.288 -42.517 1.00 14.18 21 ARG B O 1
ATOM 2139 N N . ALA B 1 26 ? -14.446 44.666 -41.616 1.00 13.93 22 ALA B N 1
ATOM 2140 C CA . ALA B 1 26 ? -14.670 45.393 -40.356 1.00 13.72 22 ALA B CA 1
ATOM 2141 C C . ALA B 1 26 ? -13.328 45.706 -39.643 1.00 13.56 22 ALA B C 1
ATOM 2142 O O . ALA B 1 26 ? -13.159 46.789 -39.093 1.00 13.71 22 ALA B O 1
ATOM 2144 N N . HIS B 1 27 ? -12.368 44.783 -39.702 1.00 13.21 23 HIS B N 1
ATOM 2145 C CA . HIS B 1 27 ? -11.042 44.996 -39.067 1.00 12.99 23 HIS B CA 1
ATOM 2146 C C . HIS B 1 27 ? -10.250 46.049 -39.782 1.00 13.31 23 HIS B C 1
ATOM 2147 O O . HIS B 1 27 ? -9.706 46.954 -39.147 1.00 13.78 23 HIS B O 1
ATOM 2154 N N . ALA B 1 28 ? -10.172 45.937 -41.104 1.00 13.17 24 ALA B N 1
ATOM 2155 C CA . ALA B 1 28 ? -9.502 46.948 -41.940 1.00 13.50 24 ALA B CA 1
ATOM 2156 C C . ALA B 1 28 ? -10.019 48.360 -41.667 1.00 13.63 24 ALA B C 1
ATOM 2157 O O . ALA B 1 28 ? -9.257 49.292 -41.505 1.00 13.60 24 ALA B O 1
ATOM 2159 N N . VAL B 1 29 ? -11.340 48.491 -41.622 1.00 13.89 25 VAL B N 1
ATOM 2160 C CA . VAL B 1 29 ? -12.014 49.775 -41.461 1.00 14.15 25 VAL B CA 1
ATOM 2161 C C . VAL B 1 29 ? -11.763 50.303 -40.037 1.00 14.10 25 VAL B C 1
ATOM 2162 O O . VAL B 1 29 ? -11.453 51.472 -39.856 1.00 14.39 25 VAL B O 1
ATOM 2166 N N . ARG B 1 30 ? -11.896 49.437 -39.040 1.00 13.95 26 ARG B N 1
ATOM 2167 C CA . ARG B 1 30 ? -11.602 49.800 -37.657 1.00 14.34 26 ARG B CA 1
ATOM 2168 C C . ARG B 1 30 ? -10.131 50.188 -37.445 1.00 14.23 26 ARG B C 1
ATOM 2169 O O . ARG B 1 30 ? -9.836 51.205 -36.817 1.00 14.93 26 ARG B O 1
ATOM 2177 N N . MET B 1 31 ? -9.209 49.384 -37.954 1.00 13.91 27 MET B N 1
ATOM 2178 C CA . MET B 1 31 ? -7.796 49.696 -37.741 1.00 14.47 27 MET B CA 1
ATOM 2179 C C . MET B 1 31 ? -7.309 50.922 -38.533 1.00 14.81 27 MET B C 1
ATOM 2180 O O . MET B 1 31 ? -6.495 51.686 -38.027 1.00 15.17 27 MET B O 1
ATOM 2185 N N . ALA B 1 32 ? -7.847 51.147 -39.725 1.00 14.66 28 ALA B N 1
ATOM 2186 C CA . ALA B 1 32 ? -7.577 52.384 -40.458 1.00 15.39 28 ALA B CA 1
ATOM 2187 C C . ALA B 1 32 ? -8.052 53.625 -39.656 1.00 16.06 28 ALA B C 1
ATOM 2188 O O . ALA B 1 32 ? -7.308 54.604 -39.491 1.00 15.82 28 ALA B O 1
ATOM 2190 N N . ALA B 1 33 ? -9.276 53.546 -39.117 1.00 16.62 29 ALA B N 1
ATOM 2191 C CA . ALA B 1 33 ? -9.836 54.603 -38.248 1.00 17.36 29 ALA B CA 1
ATOM 2192 C C . ALA B 1 33 ? -8.941 54.863 -37.044 1.00 17.72 29 ALA B C 1
ATOM 2193 O O . ALA B 1 33 ? -8.908 55.973 -36.550 1.00 18.21 29 ALA B O 1
ATOM 2195 N N . GLU B 1 34 ? -8.229 53.839 -36.573 1.00 17.51 30 GLU B N 1
ATOM 2196 C CA . GLU B 1 34 ? -7.323 53.992 -35.431 1.00 17.71 30 GLU B CA 1
ATOM 2197 C C . GLU B 1 34 ? -5.921 54.446 -35.822 1.00 17.64 30 GLU B C 1
ATOM 2198 O O . GLU B 1 34 ? -5.032 54.537 -34.969 1.00 17.75 30 GLU B O 1
ATOM 2204 N N . GLY B 1 35 ? -5.726 54.713 -37.111 1.00 18.02 31 GLY B N 1
ATOM 2205 C CA . GLY B 1 35 ? -4.472 55.241 -37.635 1.00 17.41 31 GLY B CA 1
ATOM 2206 C C . GLY B 1 35 ? -3.526 54.258 -38.291 1.00 17.86 31 GLY B C 1
ATOM 2207 O O . GLY B 1 35 ? -2.396 54.626 -38.631 1.00 18.43 31 GLY B O 1
ATOM 2208 N N . ALA B 1 36 ? -3.956 53.008 -38.467 1.00 17.22 32 ALA B N 1
ATOM 2209 C CA . ALA B 1 36 ? -3.099 52.000 -39.065 1.00 16.76 32 ALA B CA 1
ATOM 2210 C C . ALA B 1 36 ? -3.151 52.021 -40.598 1.00 16.52 32 ALA B C 1
ATOM 2211 O O . ALA B 1 36 ? -4.223 52.211 -41.194 1.00 16.07 32 ALA B O 1
ATOM 2213 N N . ASP B 1 37 ? -2.006 51.811 -41.233 1.00 16.12 33 ASP B N 1
ATOM 2214 C CA . ASP B 1 37 ? -2.023 51.430 -42.649 1.00 16.33 33 ASP B CA 1
ATOM 2215 C C . ASP B 1 37 ? -2.201 49.916 -42.771 1.00 15.64 33 ASP B C 1
ATOM 2216 O O . ASP B 1 37 ? -1.879 49.170 -41.848 1.00 14.33 33 ASP B O 1
ATOM 2221 N N . ILE B 1 38 ? -2.734 49.491 -43.923 1.00 15.73 34 ILE B N 1
ATOM 2222 C CA . ILE B 1 38 ? -3.315 48.155 -44.092 1.00 15.14 34 ILE B CA 1
ATOM 2223 C C . ILE B 1 38 ? -2.719 47.399 -45.289 1.00 15.03 34 ILE B C 1
ATOM 2224 O O . ILE B 1 38 ? -2.557 47.945 -46.392 1.00 14.84 34 ILE B O 1
ATOM 2229 N N . ILE B 1 39 ? -2.375 46.133 -45.051 1.00 14.51 35 ILE B N 1
ATOM 2230 C CA . ILE B 1 39 ? -2.048 45.192 -46.111 1.00 13.92 35 ILE B CA 1
ATOM 2231 C C . ILE B 1 39 ? -3.183 44.189 -46.081 1.00 13.49 35 ILE B C 1
ATOM 2232 O O . ILE B 1 39 ? -3.320 43.451 -45.110 1.00 12.67 35 ILE B O 1
ATOM 2237 N N . ALA B 1 40 ? -4.022 44.218 -47.119 1.00 13.49 36 ALA B N 1
ATOM 2238 C CA . ALA B 1 40 ? -5.268 43.456 -47.150 1.00 13.31 36 ALA B CA 1
ATOM 2239 C C . ALA B 1 40 ? -5.279 42.434 -48.281 1.00 13.47 36 ALA B C 1
ATOM 2240 O O . ALA B 1 40 ? -4.956 42.769 -49.426 1.00 14.12 36 ALA B O 1
ATOM 2242 N N . VAL B 1 41 ? -5.631 41.189 -47.976 1.00 13.04 37 VAL B N 1
ATOM 2243 C CA . VAL B 1 41 ? -5.770 40.181 -49.022 1.00 13.10 37 VAL B CA 1
ATOM 2244 C C . VAL B 1 41 ? -7.091 39.418 -48.914 1.00 13.00 37 VAL B C 1
ATOM 2245 O O . VAL B 1 41 ? -7.671 39.245 -47.810 1.00 13.32 37 VAL B O 1
ATOM 2249 N N . ASP B 1 42 ? -7.537 38.931 -50.056 1.00 12.50 38 ASP B N 1
ATOM 2250 C CA . ASP B 1 42 ? -8.695 38.046 -50.140 1.00 12.22 38 ASP B CA 1
ATOM 2251 C C . ASP B 1 42 ? -8.570 37.202 -51.390 1.00 12.25 38 ASP B C 1
ATOM 2252 O O . ASP B 1 42 ? -8.009 37.650 -52.405 1.00 11.82 38 ASP B O 1
ATOM 2257 N N . ILE B 1 43 ? -9.115 35.990 -51.320 1.00 12.03 39 ILE B N 1
ATOM 2258 C CA . ILE B 1 43 ? -9.142 35.087 -52.467 1.00 12.06 39 ILE B CA 1
ATOM 2259 C C . ILE B 1 43 ? -10.038 35.651 -53.581 1.00 12.45 39 ILE B C 1
ATOM 2260 O O . ILE B 1 43 ? -9.745 35.454 -54.779 1.00 12.76 39 ILE B O 1
ATOM 2265 N N . ALA B 1 44 ? -11.080 36.386 -53.188 1.00 12.21 40 ALA B N 1
ATOM 2266 C CA . ALA B 1 44 ? -11.932 37.129 -54.140 1.00 13.07 40 ALA B CA 1
ATOM 2267 C C . ALA B 1 44 ? -12.355 36.260 -55.338 1.00 13.32 40 ALA B C 1
ATOM 2268 O O . ALA B 1 44 ? -12.249 36.681 -56.487 1.00 14.06 40 ALA B O 1
ATOM 2270 N N . GLY B 1 45 ? -12.803 35.043 -55.061 1.00 13.24 41 GLY B N 1
ATOM 2271 C CA . GLY B 1 45 ? -13.114 34.068 -56.095 1.00 13.04 41 GLY B CA 1
ATOM 2272 C C . GLY B 1 45 ? -13.580 32.780 -55.454 1.00 13.27 41 GLY B C 1
ATOM 2273 O O . GLY B 1 45 ? -13.850 32.719 -54.237 1.00 13.16 41 GLY B O 1
ATOM 2274 N N . LYS B 1 46 ? -13.616 31.734 -56.267 1.00 13.60 42 LYS B N 1
ATOM 2275 C CA . LYS B 1 46 ? -14.342 30.520 -55.959 1.00 14.11 42 LYS B CA 1
ATOM 2276 C C . LYS B 1 46 ? -13.889 29.844 -54.649 1.00 13.93 42 LYS B C 1
ATOM 2277 O O . LYS B 1 46 ? -12.685 29.717 -54.364 1.00 13.93 42 LYS B O 1
ATOM 2279 N N . LEU B 1 47 ? -14.874 29.447 -53.852 1.00 13.74 43 LEU B N 1
ATOM 2280 C CA . LEU B 1 47 ? -14.638 28.749 -52.583 1.00 14.00 43 LEU B CA 1
ATOM 2281 C C . LEU B 1 47 ? -14.834 27.243 -52.785 1.00 14.11 43 LEU B C 1
ATOM 2282 O O . LEU B 1 47 ? -15.367 26.836 -53.839 1.00 13.82 43 LEU B O 1
ATOM 2287 N N . PRO B 1 48 ? -14.415 26.406 -51.800 1.00 13.84 44 PRO B N 1
ATOM 2288 C CA . PRO B 1 48 ? -14.642 24.963 -51.958 1.00 14.20 44 PRO B CA 1
ATOM 2289 C C . PRO B 1 48 ? -16.111 24.610 -52.172 1.00 14.43 44 PRO B C 1
ATOM 2290 O O . PRO B 1 48 ? -17.000 25.349 -51.742 1.00 14.10 44 PRO B O 1
ATOM 2294 N N . SER B 1 49 ? -16.364 23.516 -52.883 1.00 14.90 45 SER B N 1
ATOM 2295 C CA . SER B 1 49 ? -17.730 23.187 -53.285 1.00 15.45 45 SER B CA 1
ATOM 2296 C C . SER B 1 49 ? -18.670 22.821 -52.094 1.00 15.07 45 SER B C 1
ATOM 2297 O O . SER B 1 49 ? -19.875 22.911 -52.211 1.00 14.47 45 SER B O 1
ATOM 2300 N N . CYS B 1 50 ? -18.117 22.478 -50.929 1.00 15.06 46 CYS B N 1
ATOM 2301 C CA . CYS B 1 50 ? -18.975 22.207 -49.768 1.00 15.12 46 CYS B CA 1
ATOM 2302 C C . CYS B 1 50 ? -19.443 23.506 -49.109 1.00 14.91 46 CYS B C 1
ATOM 2303 O O . CYS B 1 50 ? -20.282 23.489 -48.222 1.00 15.08 46 CYS B O 1
ATOM 2306 N N . VAL B 1 51 ? -18.898 24.640 -49.542 1.00 14.73 47 VAL B N 1
ATOM 2307 C CA . VAL B 1 51 ? -19.298 25.932 -48.977 1.00 14.63 47 VAL B CA 1
ATOM 2308 C C . VAL B 1 51 ? -20.626 26.403 -49.613 1.00 14.95 47 VAL B C 1
ATOM 2309 O O . VAL B 1 51 ? -20.724 26.518 -50.824 1.00 14.88 47 VAL B O 1
ATOM 2313 N N . PRO B 1 52 ? -21.666 26.632 -48.790 1.00 15.00 48 PRO B N 1
ATOM 2314 C CA . PRO B 1 52 ? -22.993 26.897 -49.359 1.00 15.16 48 PRO B CA 1
ATOM 2315 C C . PRO B 1 52 ? -23.362 28.349 -49.664 1.00 15.79 48 PRO B C 1
ATOM 2316 O O . PRO B 1 52 ? -24.398 28.576 -50.291 1.00 17.03 48 PRO B O 1
ATOM 2320 N N . TYR B 1 53 ? -22.596 29.326 -49.189 1.00 15.33 49 TYR B N 1
ATOM 2321 C CA . TYR B 1 53 ? -22.948 30.746 -49.363 1.00 15.73 49 TYR B CA 1
ATOM 2322 C C . TYR B 1 53 ? -22.148 31.325 -50.548 1.00 16.20 49 TYR B C 1
ATOM 2323 O O . TYR B 1 53 ? -21.343 30.608 -51.156 1.00 16.06 49 TYR B O 1
ATOM 2332 N N . ASP B 1 54 ? -22.333 32.607 -50.870 1.00 17.27 50 ASP B N 1
ATOM 2333 C CA . ASP B 1 54 ? -21.679 33.182 -52.048 1.00 18.44 50 ASP B CA 1
ATOM 2334 C C . ASP B 1 54 ? -20.200 33.571 -51.825 1.00 17.40 50 ASP B C 1
ATOM 2335 O O . ASP B 1 54 ? -19.852 34.000 -50.740 1.00 17.18 50 ASP B O 1
ATOM 2340 N N . PRO B 1 55 ? -19.341 33.456 -52.869 1.00 16.67 51 PRO B N 1
ATOM 2341 C CA . PRO B 1 55 ? -17.939 33.905 -52.740 1.00 16.22 51 PRO B CA 1
ATOM 2342 C C . PRO B 1 55 ? -17.796 35.450 -52.720 1.00 16.05 51 PRO B C 1
ATOM 2343 O O . PRO B 1 55 ? -18.747 36.147 -53.030 1.00 15.39 51 PRO B O 1
ATOM 2347 N N . ALA B 1 56 ? -16.636 35.971 -52.293 1.00 15.96 52 ALA B N 1
ATOM 2348 C CA . ALA B 1 56 ? -16.316 37.399 -52.425 1.00 16.06 52 ALA B CA 1
ATOM 2349 C C . ALA B 1 56 ? -15.790 37.699 -53.845 1.00 16.39 52 ALA B C 1
ATOM 2350 O O . ALA B 1 56 ? -15.496 36.776 -54.609 1.00 17.17 52 ALA B O 1
ATOM 2352 N N . SER B 1 57 ? -15.698 38.968 -54.219 1.00 15.92 53 SER B N 1
ATOM 2353 C CA . SER B 1 57 ? -15.324 39.293 -55.586 1.00 16.16 53 SER B CA 1
ATOM 2354 C C . SER B 1 57 ? -14.235 40.323 -55.547 1.00 16.21 53 SER B C 1
ATOM 2355 O O . SER B 1 57 ? -14.071 40.970 -54.520 1.00 16.79 53 SER B O 1
ATOM 2358 N N . PRO B 1 58 ? -13.493 40.501 -56.660 1.00 16.08 54 PRO B N 1
ATOM 2359 C CA . PRO B 1 58 ? -12.523 41.615 -56.652 1.00 16.03 54 PRO B CA 1
ATOM 2360 C C . PRO B 1 58 ? -13.199 42.988 -56.391 1.00 15.95 54 PRO B C 1
ATOM 2361 O O . PRO B 1 58 ? -12.603 43.838 -55.757 1.00 15.53 54 PRO B O 1
ATOM 2365 N N . ASP B 1 59 ? -14.438 43.171 -56.839 1.00 16.72 55 ASP B N 1
ATOM 2366 C CA . ASP B 1 59 ? -15.211 44.382 -56.524 1.00 17.06 55 ASP B CA 1
ATOM 2367 C C . ASP B 1 59 ? -15.409 44.592 -55.017 1.00 16.91 55 ASP B C 1
ATOM 2368 O O . ASP B 1 59 ? -15.332 45.725 -54.527 1.00 17.01 55 ASP B O 1
ATOM 2373 N N . ASP B 1 60 ? -15.653 43.508 -54.269 1.00 16.57 56 ASP B N 1
ATOM 2374 C CA . ASP B 1 60 ? -15.768 43.613 -52.809 1.00 15.89 56 ASP B CA 1
ATOM 2375 C C . ASP B 1 60 ? -14.507 44.179 -52.181 1.00 15.33 56 ASP B C 1
ATOM 2376 O O . ASP B 1 60 ? -14.558 45.082 -51.325 1.00 15.22 56 ASP B O 1
ATOM 2381 N N . LEU B 1 61 ? -13.372 43.631 -52.601 1.00 14.50 57 LEU B N 1
ATOM 2382 C CA . LEU B 1 61 ? -12.090 44.069 -52.079 1.00 13.93 57 LEU B CA 1
ATOM 2383 C C . LEU B 1 61 ? -11.801 45.521 -52.453 1.00 14.26 57 LEU B C 1
ATOM 2384 O O . LEU B 1 61 ? -11.347 46.284 -51.608 1.00 14.29 57 LEU B O 1
ATOM 2389 N N . SER B 1 62 ? -12.091 45.916 -53.706 1.00 14.65 58 SER B N 1
ATOM 2390 C CA . SER B 1 62 ? -12.060 47.341 -54.089 1.00 15.08 58 SER B CA 1
ATOM 2391 C C . SER B 1 62 ? -12.842 48.255 -53.130 1.00 15.35 58 SER B C 1
ATOM 2392 O O . SER B 1 62 ? -12.454 49.393 -52.894 1.00 15.55 58 SER B O 1
ATOM 2395 N N . GLU B 1 63 ? -13.967 47.769 -52.609 1.00 16.38 59 GLU B N 1
ATOM 2396 C CA . GLU B 1 63 ? -14.792 48.581 -51.704 1.00 17.22 59 GLU B CA 1
ATOM 2397 C C . GLU B 1 63 ? -14.103 48.737 -50.351 1.00 16.85 59 GLU B C 1
ATOM 2398 O O . GLU B 1 63 ? -14.123 49.823 -49.765 1.00 16.65 59 GLU B O 1
ATOM 2404 N N . THR B 1 64 ? -13.461 47.661 -49.887 1.00 16.59 60 THR B N 1
ATOM 2405 C CA . THR B 1 64 ? -12.634 47.737 -48.690 1.00 16.26 60 THR B CA 1
ATOM 2406 C C . THR B 1 64 ? -11.520 48.777 -48.902 1.00 16.08 60 THR B C 1
ATOM 2407 O O . THR B 1 64 ? -11.253 49.611 -48.037 1.00 16.12 60 THR B O 1
ATOM 2411 N N . VAL B 1 65 ? -10.909 48.748 -50.067 1.00 16.26 61 VAL B N 1
ATOM 2412 C CA . VAL B 1 65 ? -9.878 49.729 -50.405 1.00 16.87 61 VAL B CA 1
ATOM 2413 C C . VAL B 1 65 ? -10.429 51.161 -50.310 1.00 17.39 61 VAL B C 1
ATOM 2414 O O . VAL B 1 65 ? -9.802 52.042 -49.706 1.00 17.41 61 VAL B O 1
ATOM 2418 N N . ARG B 1 66 ? -11.601 51.373 -50.916 1.00 18.20 62 ARG B N 1
ATOM 2419 C CA . ARG B 1 66 ? -12.260 52.669 -50.947 1.00 18.63 62 ARG B CA 1
ATOM 2420 C C . ARG B 1 66 ? -12.530 53.168 -49.522 1.00 18.73 62 ARG B C 1
ATOM 2421 O O . ARG B 1 66 ? -12.254 54.326 -49.211 1.00 19.09 62 ARG B O 1
ATOM 2429 N N . LEU B 1 67 ? -13.061 52.289 -48.666 1.00 18.45 63 LEU B N 1
ATOM 2430 C CA . LEU B 1 67 ? -13.350 52.629 -47.272 1.00 17.82 63 LEU B CA 1
ATOM 2431 C C . LEU B 1 67 ? -12.102 53.007 -46.492 1.00 18.03 63 LEU B C 1
ATOM 2432 O O . LEU B 1 67 ? -12.095 54.011 -45.772 1.00 17.70 63 LEU B O 1
ATOM 2437 N N . VAL B 1 68 ? -11.044 52.218 -46.641 1.00 18.24 64 VAL B N 1
ATOM 2438 C CA . VAL B 1 68 ? -9.789 52.498 -45.954 1.00 18.64 64 VAL B CA 1
ATOM 2439 C C . VAL B 1 68 ? -9.171 53.825 -46.412 1.00 19.92 64 VAL B C 1
ATOM 2440 O O . VAL B 1 68 ? -8.788 54.641 -45.578 1.00 20.71 64 VAL B O 1
ATOM 2444 N N . GLU B 1 69 ? -9.100 54.065 -47.717 1.00 20.56 65 GLU B N 1
ATOM 2445 C CA . GLU B 1 69 ? -8.679 55.378 -48.208 1.00 22.07 65 GLU B CA 1
ATOM 2446 C C . GLU B 1 69 ? -9.581 56.570 -47.735 1.00 23.05 65 GLU B C 1
ATOM 2447 O O . GLU B 1 69 ? -9.062 57.641 -47.394 1.00 23.44 65 GLU B O 1
ATOM 2453 N N . ALA B 1 70 ? -10.903 56.380 -47.655 1.00 22.90 66 ALA B N 1
ATOM 2454 C CA . ALA B 1 70 ? -11.793 57.425 -47.112 1.00 23.17 66 ALA B CA 1
ATOM 2455 C C . ALA B 1 70 ? -11.450 57.826 -45.655 1.00 24.24 66 ALA B C 1
ATOM 2456 O O . ALA B 1 70 ? -11.809 58.923 -45.191 1.00 24.17 66 ALA B O 1
ATOM 2458 N N . ALA B 1 71 ? -10.748 56.947 -44.940 1.00 23.66 67 ALA B N 1
ATOM 2459 C CA . ALA B 1 71 ? -10.226 57.263 -43.603 1.00 23.75 67 ALA B CA 1
ATOM 2460 C C . ALA B 1 71 ? -8.814 57.842 -43.677 1.00 23.51 67 ALA B C 1
ATOM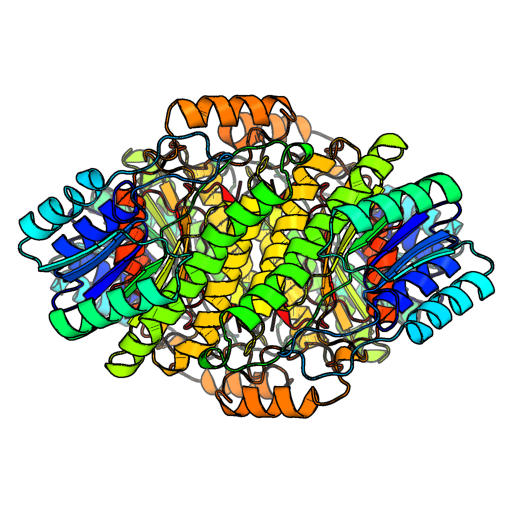 2461 O O . ALA B 1 71 ? -8.150 58.012 -42.668 1.00 24.16 67 ALA B O 1
ATOM 2463 N N . ASN B 1 72 ? -8.344 58.121 -44.882 1.00 24.66 68 ASN B N 1
ATOM 2464 C CA . ASN B 1 72 ? -7.052 58.777 -45.046 1.00 25.76 68 ASN B CA 1
ATOM 2465 C C . ASN B 1 72 ? -5.818 57.944 -44.736 1.00 24.10 68 ASN B C 1
ATOM 2466 O O . ASN B 1 72 ? -4.784 58.479 -44.337 1.00 22.87 68 ASN B O 1
ATOM 2471 N N . ARG B 1 73 ? -5.936 56.638 -44.924 1.00 23.11 69 ARG B N 1
ATOM 2472 C CA . ARG B 1 73 ? -4.841 55.721 -44.659 1.00 22.25 69 ARG B CA 1
ATOM 2473 C C . ARG B 1 73 ? -4.403 55.102 -45.961 1.00 21.32 69 ARG B C 1
ATOM 2474 O O . ARG B 1 73 ? -5.169 55.083 -46.925 1.00 21.00 69 ARG B O 1
ATOM 2482 N N . ARG B 1 74 ? -3.180 54.585 -45.975 1.00 20.27 70 ARG B N 1
ATOM 2483 C CA . ARG B 1 74 ? -2.682 53.837 -47.119 1.00 20.75 70 ARG B CA 1
ATOM 2484 C C . ARG B 1 74 ? -3.041 52.363 -47.014 1.00 19.45 70 ARG B C 1
ATOM 2485 O O . ARG B 1 74 ? -3.050 51.799 -45.928 1.00 18.42 70 ARG B O 1
ATOM 2493 N N . ILE B 1 75 ? -3.345 51.745 -48.151 1.00 19.14 71 ILE B N 1
ATOM 2494 C CA . ILE B 1 75 ? -3.686 50.334 -48.164 1.00 18.37 71 ILE B CA 1
ATOM 2495 C C . ILE B 1 75 ? -3.053 49.670 -49.371 1.00 18.26 71 ILE B C 1
ATOM 2496 O O . ILE B 1 75 ? -3.120 50.206 -50.477 1.00 18.45 71 ILE B O 1
ATOM 2501 N N . VAL B 1 76 ? -2.419 48.527 -49.128 1.00 17.11 72 VAL B N 1
ATOM 2502 C CA . VAL B 1 76 ? -1.903 47.667 -50.181 1.00 16.92 72 VAL B CA 1
ATOM 2503 C C . VAL B 1 76 ? -2.776 46.415 -50.172 1.00 16.46 72 VAL B C 1
ATOM 2504 O O . VAL B 1 76 ? -2.729 45.643 -49.207 1.00 16.34 72 VAL B O 1
ATOM 2508 N N . ALA B 1 77 ? -3.567 46.248 -51.232 1.00 15.42 73 ALA B N 1
ATOM 2509 C CA . ALA B 1 77 ? -4.513 45.141 -51.378 1.00 14.96 73 ALA B CA 1
ATOM 2510 C C . ALA B 1 77 ? -4.132 44.236 -52.543 1.00 14.58 73 ALA B C 1
ATOM 2511 O O . ALA B 1 77 ? -3.578 44.703 -53.546 1.00 14.53 73 ALA B O 1
ATOM 2513 N N . ALA B 1 78 ? -4.442 42.946 -52.399 1.00 13.76 74 ALA B N 1
ATOM 2514 C CA . ALA B 1 78 ? -4.105 41.927 -53.385 1.00 13.61 74 ALA B CA 1
ATOM 2515 C C . ALA B 1 78 ? -5.063 40.760 -53.321 1.00 13.32 74 ALA B C 1
ATOM 2516 O O . ALA B 1 78 ? -5.464 40.302 -52.217 1.00 12.63 74 ALA B O 1
ATOM 2518 N N . VAL B 1 79 ? -5.395 40.266 -54.505 1.00 13.05 75 VAL B N 1
ATOM 2519 C CA . VAL B 1 79 ? -6.135 39.029 -54.622 1.00 13.68 75 VAL B CA 1
ATOM 2520 C C . VAL B 1 79 ? -5.166 37.873 -54.493 1.00 13.74 75 VAL B C 1
ATOM 2521 O O . VAL B 1 79 ? -4.290 37.704 -55.351 1.00 13.16 75 VAL B O 1
ATOM 2525 N N . VAL B 1 80 ? -5.315 37.105 -53.406 1.00 13.68 76 VAL B N 1
ATOM 2526 C CA . VAL B 1 80 ? -4.450 35.939 -53.174 1.00 14.51 76 VAL B CA 1
ATOM 2527 C C . VAL B 1 80 ? -5.112 34.939 -52.213 1.00 14.42 76 VAL B C 1
ATOM 2528 O O . VAL B 1 80 ? -5.801 35.327 -51.262 1.00 14.28 76 VAL B O 1
ATOM 2532 N N . ASP B 1 81 ? -4.927 33.658 -52.519 1.00 14.17 77 ASP B N 1
ATOM 2533 C CA . ASP B 1 81 ? -5.371 32.565 -51.685 1.00 14.40 77 ASP B CA 1
ATOM 2534 C C . ASP B 1 81 ? -4.348 32.375 -50.554 1.00 13.94 77 ASP B C 1
ATOM 2535 O O . ASP B 1 81 ? -3.146 32.261 -50.813 1.00 14.49 77 ASP B O 1
ATOM 2540 N N . THR B 1 82 ? -4.819 32.369 -49.306 1.00 13.78 78 THR B N 1
ATOM 2541 C CA . THR B 1 82 ? -3.953 32.110 -48.144 1.00 13.79 78 THR B CA 1
ATOM 2542 C C . THR B 1 82 ? -3.262 30.727 -48.195 1.00 14.15 78 THR B C 1
ATOM 2543 O O . THR B 1 82 ? -2.290 30.496 -47.489 1.00 14.58 78 THR B O 1
ATOM 2547 N N . ARG B 1 83 ? -3.773 29.823 -49.020 1.00 14.53 79 ARG B N 1
ATOM 2548 C CA . ARG B 1 83 ? -3.127 28.521 -49.260 1.00 15.61 79 ARG B CA 1
ATOM 2549 C C . ARG B 1 83 ? -1.860 28.638 -50.119 1.00 16.14 79 ARG B C 1
ATOM 2550 O O . ARG B 1 83 ? -1.085 27.698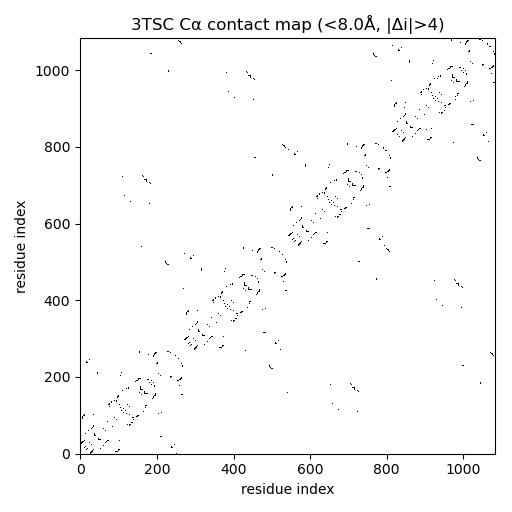 -50.178 1.00 15.92 79 ARG B O 1
ATOM 2558 N N . ASP B 1 84 ? -1.669 29.781 -50.778 1.00 17.08 80 ASP B N 1
ATOM 2559 C CA . ASP B 1 84 ? -0.551 29.973 -51.715 1.00 18.55 80 ASP B CA 1
ATOM 2560 C C . ASP B 1 84 ? 0.533 30.703 -50.945 1.00 18.84 80 ASP B C 1
ATOM 2561 O O . ASP B 1 84 ? 0.612 31.933 -50.972 1.00 19.37 80 ASP B O 1
ATOM 2566 N N . PHE B 1 85 ? 1.339 29.943 -50.212 1.00 19.66 81 PHE B N 1
ATOM 2567 C CA . PHE B 1 85 ? 2.347 30.531 -49.341 1.00 19.45 81 PHE B CA 1
ATOM 2568 C C . PHE B 1 85 ? 3.339 31.461 -50.086 1.00 18.97 81 PHE B C 1
ATOM 2569 O O . PHE B 1 85 ? 3.614 32.557 -49.621 1.00 17.72 81 PHE B O 1
ATOM 2577 N N . ASP B 1 86 ? 3.857 31.037 -51.243 1.00 19.40 82 ASP B N 1
ATOM 2578 C CA . ASP B 1 86 ? 4.819 31.871 -51.992 1.00 19.88 82 ASP B CA 1
ATOM 2579 C C . ASP B 1 86 ? 4.273 33.241 -52.398 1.00 18.84 82 ASP B C 1
ATOM 2580 O O . ASP B 1 86 ? 4.912 34.254 -52.189 1.00 17.15 82 ASP B O 1
ATOM 2585 N N . ARG B 1 87 ? 3.072 33.260 -52.971 1.00 18.67 83 ARG B N 1
ATOM 2586 C CA . ARG B 1 87 ? 2.449 34.527 -53.343 1.00 18.53 83 ARG B CA 1
ATOM 2587 C C . ARG B 1 87 ? 2.045 35.320 -52.110 1.00 17.85 83 ARG B C 1
ATOM 2588 O O . ARG B 1 87 ? 2.158 36.543 -52.111 1.00 17.45 83 ARG B O 1
ATOM 2596 N N . LEU B 1 88 ? 1.592 34.649 -51.052 1.00 17.26 84 LEU B N 1
ATOM 2597 C CA . LEU B 1 88 ? 1.247 35.391 -49.828 1.00 16.99 84 LEU B CA 1
ATOM 2598 C C . LEU B 1 88 ? 2.496 36.080 -49.235 1.00 16.87 84 LEU B C 1
ATOM 2599 O O . LEU B 1 88 ? 2.464 37.244 -48.830 1.00 17.15 84 LEU B O 1
ATOM 2604 N N . ARG B 1 89 ? 3.597 35.355 -49.187 1.00 17.48 85 ARG B N 1
ATOM 2605 C CA . ARG B 1 89 ? 4.867 35.909 -48.724 1.00 18.76 85 ARG B CA 1
ATOM 2606 C C . ARG B 1 89 ? 5.307 37.117 -49.590 1.00 18.45 85 ARG B C 1
ATOM 2607 O O . ARG B 1 89 ? 5.773 38.134 -49.068 1.00 16.82 85 ARG B O 1
ATOM 2615 N N . LYS B 1 90 ? 5.123 36.983 -50.908 1.00 17.78 86 LYS B N 1
ATOM 2616 C CA . LYS B 1 90 ? 5.454 38.045 -51.873 1.00 18.19 86 LYS B CA 1
ATOM 2617 C C . LYS B 1 90 ? 4.629 39.314 -51.632 1.00 17.47 86 LYS B C 1
ATOM 2618 O O . LYS B 1 90 ? 5.166 40.404 -51.560 1.00 17.57 86 LYS B O 1
ATOM 2624 N N . VAL B 1 91 ? 3.316 39.161 -51.525 1.00 17.00 87 VAL B N 1
ATOM 2625 C CA . VAL B 1 91 ? 2.445 40.271 -51.220 1.00 16.90 87 VAL B CA 1
ATOM 2626 C C . VAL B 1 91 ? 2.805 40.957 -49.891 1.00 17.12 87 VAL B C 1
ATOM 2627 O O . VAL B 1 91 ? 2.893 42.182 -49.830 1.00 19.07 87 VAL B O 1
ATOM 2631 N N . VAL B 1 92 ? 3.016 40.201 -48.831 1.00 16.33 88 VAL B N 1
ATOM 2632 C CA . VAL B 1 92 ? 3.415 40.812 -47.550 1.00 16.72 88 VAL B CA 1
ATOM 2633 C C . VAL B 1 92 ? 4.728 41.620 -47.680 1.00 17.33 88 VAL B C 1
ATOM 2634 O O . VAL B 1 92 ? 4.808 42.776 -47.225 1.00 16.71 88 VAL B O 1
ATOM 2638 N N . ASP B 1 93 ? 5.738 41.013 -48.307 1.00 17.52 89 ASP B N 1
ATOM 2639 C CA . ASP B 1 93 ? 7.000 41.703 -48.607 1.00 18.91 89 ASP B CA 1
ATOM 2640 C C . ASP B 1 93 ? 6.777 42.983 -49.428 1.00 19.27 89 ASP B C 1
ATOM 2641 O O . ASP B 1 93 ? 7.346 44.032 -49.090 1.00 19.57 89 ASP B O 1
ATOM 2646 N N . ASP B 1 94 ? 5.909 42.932 -50.449 1.00 19.29 90 ASP B N 1
ATOM 2647 C CA . ASP B 1 94 ? 5.607 44.149 -51.205 1.00 20.02 90 ASP B CA 1
ATOM 2648 C C . ASP B 1 94 ? 4.886 45.205 -50.372 1.00 19.43 90 ASP B C 1
ATOM 2649 O O . ASP B 1 94 ? 5.155 46.397 -50.522 1.00 18.65 90 ASP B O 1
ATOM 2654 N N . GLY B 1 95 ? 3.979 44.777 -49.495 1.00 18.32 91 GLY B N 1
ATOM 2655 C CA . GLY B 1 95 ? 3.295 45.709 -48.599 1.00 17.41 91 GLY B CA 1
ATOM 2656 C C . GLY B 1 95 ? 4.259 46.407 -47.650 1.00 17.25 91 GLY B C 1
ATOM 2657 O O . GLY B 1 95 ? 4.170 47.621 -47.431 1.00 17.42 91 GLY B O 1
ATOM 2658 N N . VAL B 1 96 ? 5.179 45.640 -47.085 1.00 16.93 92 VAL B N 1
ATOM 2659 C CA . VAL B 1 96 ? 6.101 46.142 -46.067 1.00 17.55 92 VAL B CA 1
ATOM 2660 C C . VAL B 1 96 ? 7.138 47.119 -46.638 1.00 17.85 92 VAL B C 1
ATOM 2661 O O . VAL B 1 96 ? 7.399 48.187 -46.040 1.00 17.78 92 VAL B O 1
ATOM 2665 N N . ALA B 1 97 ? 7.717 46.745 -47.775 1.00 17.36 93 ALA B N 1
ATOM 2666 C CA . ALA B 1 97 ? 8.515 47.650 -48.605 1.00 17.42 93 ALA B CA 1
ATOM 2667 C C . ALA B 1 97 ? 7.791 48.967 -48.868 1.00 17.30 93 ALA B C 1
ATOM 2668 O O . ALA B 1 97 ? 8.390 50.032 -48.771 1.00 18.01 93 ALA B O 1
ATOM 2670 N N . ALA B 1 98 ? 6.508 48.890 -49.219 1.00 17.00 94 ALA B N 1
ATOM 2671 C CA . ALA B 1 98 ? 5.702 50.075 -49.480 1.00 16.81 94 ALA B CA 1
ATOM 2672 C C . ALA B 1 98 ? 5.313 50.848 -48.206 1.00 16.75 94 ALA B C 1
ATOM 2673 O O . ALA B 1 98 ? 5.387 52.073 -48.182 1.00 17.36 94 ALA B O 1
ATOM 2675 N N . LEU B 1 99 ? 4.881 50.151 -47.160 1.00 16.26 95 LEU B N 1
ATOM 2676 C CA . LEU B 1 99 ? 4.431 50.841 -45.951 1.00 15.76 95 LEU B CA 1
ATOM 2677 C C . LEU B 1 99 ? 5.509 50.987 -44.879 1.00 15.85 95 LEU B C 1
ATOM 2678 O O . LEU B 1 99 ? 5.330 51.747 -43.921 1.00 16.66 95 LEU B O 1
ATOM 2683 N N . GLY B 1 100 ? 6.635 50.298 -45.032 1.00 15.76 96 GLY B N 1
ATOM 2684 C CA . GLY B 1 100 ? 7.780 50.532 -44.125 1.00 15.73 96 GLY B CA 1
ATOM 2685 C C . GLY B 1 100 ? 7.932 49.636 -42.890 1.00 15.53 96 GLY B C 1
ATOM 2686 O O . GLY B 1 100 ? 8.957 49.683 -42.219 1.00 15.43 96 GLY B O 1
ATOM 2687 N N . ARG B 1 101 ? 6.918 48.828 -42.563 1.00 15.12 97 ARG B N 1
ATOM 2688 C CA . ARG B 1 101 ? 6.942 48.040 -41.315 1.00 14.43 97 ARG B CA 1
ATOM 2689 C C . ARG B 1 101 ? 5.762 47.059 -41.276 1.00 14.23 97 ARG B C 1
ATOM 2690 O O . ARG B 1 101 ? 4.856 47.119 -42.119 1.00 13.60 97 ARG B O 1
ATOM 2698 N N . LEU B 1 102 ? 5.783 46.147 -40.300 1.00 14.12 98 LEU B N 1
ATOM 2699 C CA . LEU B 1 102 ? 4.612 45.325 -40.029 1.00 13.65 98 LEU B CA 1
ATOM 2700 C C . LEU B 1 102 ? 4.475 45.121 -38.515 1.00 13.62 98 LEU B C 1
ATOM 2701 O O . LEU B 1 102 ? 5.458 44.794 -37.867 1.00 14.07 98 LEU B O 1
ATOM 2706 N N . ASP B 1 103 ? 3.280 45.344 -37.963 1.00 13.27 99 ASP B N 1
ATOM 2707 C CA . ASP B 1 103 ? 3.079 45.245 -36.495 1.00 13.09 99 ASP B CA 1
ATOM 2708 C C . ASP B 1 103 ? 2.000 44.251 -36.088 1.00 12.15 99 ASP B C 1
ATOM 2709 O O . ASP B 1 103 ? 2.035 43.686 -35.011 1.00 12.09 99 ASP B O 1
ATOM 2714 N N . ILE B 1 104 ? 1.006 44.088 -36.951 1.00 11.38 100 ILE B N 1
ATOM 2715 C CA . ILE B 1 104 ? -0.226 43.429 -36.575 1.00 10.62 100 ILE B CA 1
ATOM 2716 C C . ILE B 1 104 ? -0.578 42.461 -37.679 1.00 10.11 100 ILE B C 1
ATOM 2717 O O . ILE B 1 104 ? -0.589 42.850 -38.852 1.00 9.81 100 ILE B O 1
ATOM 2722 N N . ILE B 1 105 ? -0.865 41.213 -37.288 1.00 9.79 101 ILE B N 1
ATOM 2723 C CA . ILE B 1 105 ? -1.517 40.247 -38.171 1.00 9.48 101 ILE B CA 1
ATOM 2724 C C . ILE B 1 105 ? -2.933 39.879 -37.688 1.00 9.34 101 ILE B C 1
ATOM 2725 O O . ILE B 1 105 ? -3.133 39.541 -36.526 1.00 9.21 101 ILE B O 1
ATOM 2730 N N . VAL B 1 106 ? -3.921 39.988 -38.570 1.00 9.29 102 VAL B N 1
ATOM 2731 C CA . VAL B 1 106 ? -5.211 39.381 -38.297 1.00 9.30 102 VAL B CA 1
ATOM 2732 C C . VAL B 1 106 ? -5.423 38.257 -39.299 1.00 9.46 102 VAL B C 1
ATOM 2733 O O . VAL B 1 106 ? -5.684 38.514 -40.481 1.00 9.51 102 VAL B O 1
ATOM 2737 N N . ALA B 1 107 ? -5.292 37.008 -38.829 1.00 9.63 103 ALA B N 1
ATOM 2738 C CA . ALA B 1 107 ? -5.559 35.830 -39.677 1.00 9.78 103 ALA B CA 1
ATOM 2739 C C . ALA B 1 107 ? -7.042 35.461 -39.619 1.00 9.94 103 ALA B C 1
ATOM 2740 O O . ALA B 1 107 ? -7.470 34.701 -38.744 1.00 10.14 103 ALA B O 1
ATOM 2742 N N . ASN B 1 108 ? -7.793 35.982 -40.581 1.00 10.23 104 ASN B N 1
ATOM 2743 C CA . ASN B 1 108 ? -9.250 36.010 -40.541 1.00 10.56 104 ASN B CA 1
ATOM 2744 C C . ASN B 1 108 ? -9.896 35.199 -41.663 1.00 10.57 104 ASN B C 1
ATOM 2745 O O . ASN B 1 108 ? -10.990 34.701 -41.486 1.00 11.23 104 ASN B O 1
ATOM 2750 N N . ALA B 1 109 ? -9.219 35.048 -42.799 1.00 10.77 105 ALA B N 1
ATOM 2751 C CA . ALA B 1 109 ? -9.735 34.247 -43.909 1.00 10.77 105 ALA B CA 1
ATOM 2752 C C . ALA B 1 109 ? -10.114 32.828 -43.455 1.00 11.03 105 ALA B C 1
ATOM 2753 O O . ALA B 1 109 ? -9.302 32.113 -42.853 1.00 10.96 105 ALA B O 1
ATOM 2755 N N . GLY B 1 110 ? -11.353 32.432 -43.734 1.00 10.96 106 GLY B N 1
ATOM 2756 C CA . GLY B 1 110 ? -11.789 31.094 -43.417 1.00 11.35 106 GLY B CA 1
ATOM 2757 C C . GLY B 1 110 ? -13.123 30.790 -44.081 1.00 11.56 106 GLY B C 1
ATOM 2758 O O . GLY B 1 110 ? -13.766 31.682 -44.632 1.00 11.60 106 GLY B O 1
ATOM 2759 N N . VAL B 1 111 ? -13.522 29.521 -44.005 1.00 11.46 107 VAL B N 1
ATOM 2760 C CA . VAL B 1 111 ? -14.747 29.027 -44.600 1.00 11.49 107 VAL B CA 1
ATOM 2761 C C . VAL B 1 111 ? -15.485 28.115 -43.607 1.00 11.95 107 VAL B C 1
ATOM 2762 O O . VAL B 1 111 ? -14.881 27.548 -42.670 1.00 11.95 107 VAL B O 1
ATOM 2766 N N . ALA B 1 112 ? -16.796 28.018 -43.813 1.00 11.99 108 ALA B N 1
ATOM 2767 C CA . ALA B 1 112 ? -17.676 27.144 -43.055 1.00 12.29 108 ALA B CA 1
ATOM 2768 C C . ALA B 1 112 ? -18.573 26.388 -44.035 1.00 12.29 108 ALA B C 1
ATOM 2769 O O . ALA B 1 112 ? -18.863 26.871 -45.133 1.00 12.03 108 ALA B O 1
ATOM 2771 N N . ALA B 1 113 ? -18.965 25.183 -43.624 1.00 12.35 109 ALA B N 1
ATOM 2772 C CA . ALA B 1 113 ? -19.712 24.267 -44.443 1.00 12.53 109 ALA B CA 1
ATOM 2773 C C . ALA B 1 113 ? -20.424 23.253 -43.551 1.00 12.62 109 ALA B C 1
ATOM 2774 O O . ALA B 1 113 ? -19.834 22.231 -43.177 1.00 12.54 109 ALA B O 1
ATOM 2776 N N . PRO B 1 114 ? -21.703 23.530 -43.215 1.00 12.76 110 PRO B N 1
ATOM 2777 C CA . PRO B 1 114 ? -22.539 22.558 -42.523 1.00 12.86 110 PRO B CA 1
ATOM 2778 C C . PRO B 1 114 ? -22.762 21.333 -43.409 1.00 13.21 110 PRO B C 1
ATOM 2779 O O . PRO B 1 114 ? -23.132 21.481 -44.583 1.00 13.43 110 PRO B O 1
ATOM 2783 N N . GLN B 1 115 ? -22.461 20.156 -42.859 1.00 13.19 111 GLN B N 1
ATOM 2784 C CA . GLN B 1 115 ? -22.618 18.867 -43.509 1.00 13.34 111 GLN B CA 1
ATOM 2785 C C . GLN B 1 115 ? -22.787 17.818 -42.416 1.00 13.30 111 GLN B C 1
ATOM 2786 O O . GLN B 1 115 ? -22.054 17.854 -41.400 1.00 12.93 111 GLN B O 1
ATOM 2792 N N . ALA B 1 116 ? -23.697 16.859 -42.604 1.00 13.26 112 ALA B N 1
ATOM 2793 C CA . ALA B 1 116 ? -23.708 15.696 -41.690 1.00 13.21 112 ALA B CA 1
ATOM 2794 C C . ALA B 1 116 ? -22.357 14.986 -41.799 1.00 13.02 112 ALA B C 1
ATOM 2795 O O . ALA B 1 116 ? -21.761 14.981 -42.874 1.00 13.07 112 ALA B O 1
ATOM 2797 N N . TRP B 1 117 ? -21.884 14.389 -40.707 1.00 13.04 113 TRP B N 1
ATOM 2798 C CA . TRP B 1 117 ? -20.525 13.798 -40.655 1.00 13.00 113 TRP B CA 1
ATOM 2799 C C . TRP B 1 117 ? -20.245 12.849 -41.813 1.00 13.70 113 TRP B C 1
ATOM 2800 O O . TRP B 1 117 ? -19.150 12.871 -42.403 1.00 13.09 113 TRP B O 1
ATOM 2811 N N . ASP B 1 118 ? -21.236 12.018 -42.160 1.00 14.39 114 ASP B N 1
ATOM 2812 C CA . ASP B 1 118 ? -21.054 11.014 -43.214 1.00 15.45 114 ASP B CA 1
ATOM 2813 C C . ASP B 1 118 ? -21.271 11.532 -44.642 1.00 15.96 114 ASP B C 1
ATOM 2814 O O . ASP B 1 118 ? -21.132 10.761 -45.595 1.00 16.10 114 ASP B O 1
ATOM 2819 N N . ASP B 1 119 ? -21.593 12.818 -44.802 1.00 15.76 115 ASP B N 1
ATOM 2820 C CA . ASP B 1 119 ? -21.601 13.424 -46.130 1.00 15.81 115 ASP B CA 1
ATOM 2821 C C . ASP B 1 119 ? -20.291 14.158 -46.428 1.00 14.90 115 ASP B C 1
ATOM 2822 O O . ASP B 1 119 ? -20.114 14.676 -47.505 1.00 14.87 115 ASP B O 1
ATOM 2827 N N . ILE B 1 120 ? -19.386 14.228 -45.462 1.00 14.33 116 ILE B N 1
ATOM 2828 C CA . ILE B 1 120 ? -18.113 14.935 -45.681 1.00 13.43 116 ILE B CA 1
ATOM 2829 C C . ILE B 1 120 ? -17.208 13.995 -46.437 1.00 13.37 116 ILE B C 1
ATOM 2830 O O . ILE B 1 120 ? -16.877 12.942 -45.925 1.00 13.14 116 ILE B O 1
ATOM 2835 N N . THR B 1 121 ? -16.822 14.362 -47.658 1.00 13.24 117 THR B N 1
ATOM 2836 C CA . THR B 1 121 ? -15.904 13.540 -48.436 1.00 13.53 117 THR B CA 1
ATOM 2837 C C . THR B 1 121 ? -14.451 13.874 -48.051 1.00 13.43 117 THR B C 1
ATOM 2838 O O . THR B 1 121 ? -14.204 14.888 -47.419 1.00 12.91 117 THR B O 1
ATOM 2842 N N . PRO B 1 122 ? -13.495 13.017 -48.437 1.00 13.64 118 PRO B N 1
ATOM 2843 C CA . PRO B 1 122 ? -12.105 13.364 -48.220 1.00 13.99 118 PRO B CA 1
ATOM 2844 C C . PRO B 1 122 ? -11.738 14.716 -48.811 1.00 14.24 118 PRO B C 1
ATOM 2845 O O . PRO B 1 122 ? -10.979 15.459 -48.178 1.00 13.80 118 PRO B O 1
ATOM 2849 N N . GLU B 1 123 ? -12.272 15.046 -49.988 1.00 14.74 119 GLU B N 1
ATOM 2850 C CA . GLU B 1 123 ? -11.960 16.328 -50.611 1.00 15.51 119 GLU B CA 1
ATOM 2851 C C . GLU B 1 123 ? -12.513 17.488 -49.784 1.00 14.67 119 GLU B C 1
ATOM 2852 O O . GLU B 1 123 ? -11.819 18.487 -49.564 1.00 14.29 119 GLU B O 1
ATOM 2858 N N . ASP B 1 124 ? -13.743 17.326 -49.294 1.00 14.26 120 ASP B N 1
ATOM 2859 C CA . ASP B 1 124 ? -14.356 18.303 -48.399 1.00 13.74 120 ASP B CA 1
ATOM 2860 C C . ASP B 1 124 ? -13.510 18.565 -47.167 1.00 13.36 120 ASP B C 1
ATOM 2861 O O . ASP B 1 124 ? -13.291 19.709 -46.810 1.00 13.27 120 ASP B O 1
ATOM 2866 N N . PHE B 1 125 ? -13.087 17.500 -46.502 1.00 13.16 121 PHE B N 1
ATOM 2867 C CA . PHE B 1 125 ? -12.298 17.608 -45.264 1.00 13.18 121 PHE B CA 1
ATOM 2868 C C . PHE B 1 125 ? -11.005 18.369 -45.555 1.00 13.40 121 PHE B C 1
ATOM 2869 O O . PHE B 1 125 ? -10.668 19.328 -44.865 1.00 13.45 121 PHE B O 1
ATOM 2877 N N . ARG B 1 126 ? -10.299 17.925 -46.586 1.00 14.17 122 ARG B N 1
ATOM 2878 C CA . ARG B 1 126 ? -9.061 18.558 -47.034 1.00 14.65 122 ARG B CA 1
ATOM 2879 C C . ARG B 1 126 ? -9.188 20.070 -47.298 1.00 14.09 122 ARG B C 1
ATOM 2880 O O . ARG B 1 126 ? -8.361 20.856 -46.852 1.00 14.00 122 ARG B O 1
ATOM 2888 N N . ASP B 1 127 ? -10.232 20.459 -48.021 1.00 14.10 123 ASP B N 1
ATOM 2889 C CA . ASP B 1 127 ? -10.434 21.845 -48.415 1.00 14.04 123 ASP B CA 1
ATOM 2890 C C . ASP B 1 127 ? -10.611 22.797 -47.218 1.00 13.56 123 ASP B C 1
ATOM 2891 O O . ASP B 1 127 ? -9.984 23.870 -47.168 1.00 12.80 123 ASP B O 1
ATOM 2896 N N . VAL B 1 128 ? -11.504 22.413 -46.301 1.00 12.80 124 VAL B N 1
ATOM 2897 C CA . VAL B 1 128 ? -11.781 23.188 -45.099 1.00 12.57 124 VAL B CA 1
ATOM 2898 C C . VAL B 1 128 ? -10.522 23.239 -44.239 1.00 12.73 124 VAL B C 1
ATOM 2899 O O . VAL B 1 128 ? -10.151 24.312 -43.785 1.00 12.30 124 VAL B O 1
ATOM 2903 N N . MET B 1 129 ? -9.853 22.096 -44.041 1.00 13.43 125 MET B N 1
ATOM 2904 C CA . MET B 1 129 ? -8.602 22.068 -43.244 1.00 13.43 125 MET B CA 1
ATOM 2905 C C . MET B 1 129 ? -7.506 22.906 -43.916 1.00 13.69 125 MET B C 1
ATOM 2906 O O . MET B 1 129 ? -6.799 23.660 -43.248 1.00 13.33 125 MET B O 1
ATOM 2911 N N . ASP B 1 130 ? -7.361 22.770 -45.234 1.00 14.05 126 ASP B N 1
ATOM 2912 C CA . ASP B 1 130 ? -6.354 23.528 -45.963 1.00 14.45 126 ASP B CA 1
ATOM 2913 C C . ASP B 1 130 ? -6.532 25.054 -45.782 1.00 14.19 126 ASP B C 1
ATOM 2914 O O . ASP B 1 130 ? -5.568 25.791 -45.474 1.00 13.44 126 ASP B O 1
ATOM 2919 N N . ILE B 1 131 ? -7.763 25.539 -45.976 1.00 13.22 127 ILE B N 1
ATOM 2920 C CA . ILE B 1 131 ? -8.015 26.969 -45.786 1.00 12.76 127 ILE B CA 1
ATOM 2921 C C . ILE B 1 131 ? -7.894 27.396 -44.321 1.00 12.17 127 ILE B C 1
ATOM 2922 O O . ILE B 1 131 ? -7.112 28.306 -43.993 1.00 12.37 127 ILE B O 1
ATOM 2927 N N . ASN B 1 132 ? -8.638 26.736 -43.441 1.00 11.72 128 ASN B N 1
ATOM 2928 C CA . ASN B 1 132 ? -8.779 27.203 -42.051 1.00 11.21 128 ASN B CA 1
ATOM 2929 C C . ASN B 1 132 ? -7.521 27.016 -41.196 1.00 11.03 128 ASN B C 1
ATOM 2930 O O . ASN B 1 132 ? -7.276 27.790 -40.265 1.00 10.75 128 ASN B O 1
ATOM 2935 N N . VAL B 1 133 ? -6.719 26.012 -41.520 1.00 10.64 129 VAL B N 1
ATOM 2936 C CA . VAL B 1 133 ? -5.489 25.762 -40.747 1.00 10.73 129 VAL B CA 1
ATOM 2937 C C . VAL B 1 133 ? -4.233 26.168 -41.523 1.00 10.68 129 VAL B C 1
ATOM 2938 O O . VAL B 1 133 ? -3.453 26.984 -41.061 1.00 10.84 129 VAL B O 1
ATOM 2942 N N . THR B 1 134 ? -4.029 25.584 -42.695 1.00 10.60 130 THR B N 1
ATOM 2943 C CA . THR B 1 134 ? -2.814 25.853 -43.439 1.00 10.55 130 THR B CA 1
ATOM 2944 C C . THR B 1 134 ? -2.722 27.303 -43.898 1.00 10.45 130 THR B C 1
ATOM 2945 O O . THR B 1 134 ? -1.656 27.904 -43.797 1.00 10.62 130 THR B O 1
ATOM 2949 N N . GLY B 1 135 ? -3.836 27.856 -44.381 1.00 10.55 131 GLY B N 1
ATOM 2950 C CA . GLY B 1 135 ? -3.908 29.288 -44.737 1.00 10.75 131 GLY B CA 1
ATOM 2951 C C . GLY B 1 135 ? -3.550 30.136 -43.510 1.00 10.56 131 GLY B C 1
ATOM 2952 O O . GLY B 1 135 ? -2.794 31.112 -43.617 1.00 10.57 131 GLY B O 1
ATOM 2953 N N . THR B 1 136 ? -4.042 29.721 -42.346 1.00 10.21 132 THR B N 1
ATOM 2954 C CA . THR B 1 136 ? -3.772 30.444 -41.099 1.00 10.36 132 THR B CA 1
ATOM 2955 C C . THR B 1 136 ? -2.274 30.374 -40.734 1.00 10.42 132 THR B C 1
ATOM 2956 O O . THR B 1 136 ? -1.674 31.389 -40.428 1.00 10.47 132 THR B O 1
ATOM 2960 N N . TRP B 1 137 ? -1.691 29.178 -40.802 1.00 10.52 133 TRP B N 1
ATOM 2961 C CA . TRP B 1 137 ? -0.241 29.006 -40.595 1.00 10.80 133 TRP B CA 1
ATOM 2962 C C . TRP B 1 137 ? 0.556 29.797 -41.636 1.00 11.20 133 TRP B C 1
ATOM 2963 O O . TRP B 1 137 ? 1.527 30.460 -41.283 1.00 11.76 133 TRP B O 1
ATOM 2974 N N . ASN B 1 138 ? 0.154 29.748 -42.914 1.00 11.27 134 ASN B N 1
ATOM 2975 C CA . ASN B 1 138 ? 0.844 30.499 -43.984 1.00 11.41 134 ASN B CA 1
ATOM 2976 C C . ASN B 1 138 ? 0.855 32.008 -43.680 1.00 11.41 134 ASN B C 1
ATOM 2977 O O . ASN B 1 138 ? 1.833 32.712 -43.971 1.00 11.71 134 ASN B O 1
ATOM 2982 N N . THR B 1 139 ? -0.241 32.503 -43.110 1.00 11.16 135 THR B N 1
ATOM 2983 C CA . THR B 1 139 ? -0.412 33.940 -42.804 1.00 10.92 135 THR B CA 1
ATOM 2984 C C . THR B 1 139 ? 0.601 34.392 -41.749 1.00 11.37 135 THR B C 1
ATOM 2985 O O . THR B 1 139 ? 1.225 35.468 -41.889 1.00 11.45 135 THR B O 1
ATOM 2989 N N . VAL B 1 140 ? 0.784 33.571 -40.708 1.00 10.91 136 VAL B N 1
ATOM 2990 C CA . VAL B 1 140 ? 1.757 33.876 -39.672 1.00 10.93 136 VAL B CA 1
ATOM 2991 C C . VAL B 1 140 ? 3.162 33.767 -40.248 1.00 11.11 136 VAL B C 1
ATOM 2992 O O . VAL B 1 140 ? 3.997 34.620 -39.996 1.00 11.25 136 VAL B O 1
ATOM 2996 N N . MET B 1 141 ? 3.392 32.749 -41.073 1.00 11.29 137 MET B N 1
ATOM 2997 C CA . MET B 1 141 ? 4.712 32.531 -41.624 1.00 11.67 137 MET B CA 1
ATOM 2998 C C . MET B 1 141 ? 5.103 33.641 -42.587 1.00 11.64 137 MET B C 1
ATOM 2999 O O . MET B 1 141 ? 6.275 33.969 -42.671 1.00 11.14 137 MET B O 1
ATOM 3004 N N . ALA B 1 142 ? 4.129 34.221 -43.294 1.00 11.55 138 ALA B N 1
ATOM 3005 C CA . ALA B 1 142 ? 4.430 35.347 -44.202 1.00 12.17 138 ALA B CA 1
ATOM 3006 C C . ALA B 1 142 ? 4.677 36.651 -43.426 1.00 12.23 138 ALA B C 1
ATOM 3007 O O . ALA B 1 142 ? 5.568 37.443 -43.778 1.00 12.67 138 ALA B O 1
ATOM 3009 N N . GLY B 1 143 ? 3.879 36.864 -42.383 1.00 11.95 139 GLY B N 1
ATOM 3010 C CA . GLY B 1 143 ? 3.945 38.085 -41.594 1.00 12.18 139 GLY B CA 1
ATOM 3011 C C . GLY B 1 143 ? 5.026 38.167 -40.508 1.00 12.46 139 GLY B C 1
ATOM 3012 O O . GLY B 1 143 ? 5.664 39.210 -40.342 1.00 12.75 139 GLY B O 1
ATOM 3013 N N . ALA B 1 144 ? 5.199 37.101 -39.730 1.00 12.11 140 ALA B N 1
ATOM 3014 C CA . ALA B 1 144 ? 6.038 37.167 -38.517 1.00 11.98 140 ALA B CA 1
ATOM 3015 C C . ALA B 1 144 ? 7.503 37.588 -38.731 1.00 12.21 140 ALA B C 1
ATOM 3016 O O . ALA B 1 144 ? 8.013 38.417 -37.931 1.00 12.63 140 ALA B O 1
ATOM 3018 N N . PRO B 1 145 ? 8.191 37.063 -39.783 1.00 12.10 141 PRO B N 1
ATOM 3019 C CA . PRO B 1 145 ? 9.600 37.515 -39.876 1.00 12.13 141 PRO B CA 1
ATOM 3020 C C . PRO B 1 145 ? 9.684 39.025 -40.150 1.00 12.11 141 PRO B C 1
ATOM 3021 O O . PRO B 1 145 ? 10.685 39.652 -39.820 1.00 12.07 141 PRO B O 1
ATOM 3025 N N . ARG B 1 146 ? 8.614 39.612 -40.698 1.00 11.89 142 ARG B N 1
ATOM 3026 C CA . ARG B 1 146 ? 8.616 41.046 -40.970 1.00 12.15 142 ARG B CA 1
ATOM 3027 C C . ARG B 1 146 ? 8.341 41.844 -39.673 1.00 12.43 142 ARG B C 1
ATOM 3028 O O . ARG B 1 146 ? 8.865 42.940 -39.474 1.00 12.71 142 ARG B O 1
ATOM 3030 N N . ILE B 1 147 ? 7.561 41.281 -38.761 1.00 12.30 143 ILE B N 1
ATOM 3031 C CA . ILE B 1 147 ? 7.401 41.904 -37.444 1.00 12.66 143 ILE B CA 1
ATOM 3032 C C . ILE B 1 147 ? 8.740 41.803 -36.658 1.00 13.24 143 ILE B C 1
ATOM 3033 O O . ILE B 1 147 ? 9.215 42.784 -36.084 1.00 13.47 143 ILE B O 1
ATOM 3038 N N . ILE B 1 148 ? 9.340 40.619 -36.658 1.00 13.83 144 ILE B N 1
ATOM 3039 C CA . ILE B 1 148 ? 10.625 40.388 -35.995 1.00 14.88 144 ILE B CA 1
ATOM 3040 C C . ILE B 1 148 ? 11.705 41.364 -36.477 1.00 15.97 144 ILE B C 1
ATOM 3041 O O . ILE B 1 148 ? 12.394 41.958 -35.646 1.00 16.68 144 ILE B O 1
ATOM 3046 N N . GLU B 1 149 ? 11.838 41.558 -37.789 1.00 16.72 145 GLU B N 1
ATOM 3047 C CA . GLU B 1 149 ? 12.856 42.484 -38.314 1.00 18.21 145 GLU B CA 1
ATOM 3048 C C . GLU B 1 149 ? 12.740 43.915 -37.788 1.00 17.62 145 GLU B C 1
ATOM 3049 O O . GLU B 1 149 ? 13.733 44.615 -37.698 1.00 17.43 145 GLU B O 1
ATOM 3055 N N . GLY B 1 150 ? 11.524 44.382 -37.519 1.00 16.76 146 GLY B N 1
ATOM 3056 C CA . GLY B 1 150 ? 11.355 45.729 -37.007 1.00 16.31 146 GLY B CA 1
ATOM 3057 C C . GLY B 1 150 ? 11.819 45.884 -35.566 1.00 16.22 146 GLY B C 1
ATOM 3058 O O . GLY B 1 150 ? 12.121 46.990 -35.117 1.00 16.50 146 GLY B O 1
ATOM 3059 N N . GLY B 1 151 ? 11.849 44.780 -34.828 1.00 15.72 147 GLY B N 1
ATOM 3060 C CA . GLY B 1 151 ? 12.244 44.799 -33.423 1.00 15.98 147 GLY B CA 1
ATOM 3061 C C . GLY B 1 151 ? 11.363 45.577 -32.445 1.00 15.41 147 GLY B C 1
ATOM 3062 O O . GLY B 1 151 ? 11.834 45.954 -31.372 1.00 15.72 147 GLY B O 1
ATOM 3063 N N . ARG B 1 152 ? 10.100 45.816 -32.802 1.00 14.70 148 ARG B N 1
ATOM 3064 C CA . ARG B 1 152 ? 9.172 46.619 -31.953 1.00 14.36 148 ARG B CA 1
ATOM 3065 C C . ARG B 1 152 ? 8.178 45.767 -31.135 1.00 14.09 148 ARG B C 1
ATOM 3066 O O . ARG B 1 152 ? 7.377 46.298 -30.354 1.00 13.88 148 ARG B O 1
ATOM 3074 N N . GLY B 1 153 ? 8.228 44.453 -31.330 1.00 13.64 149 GLY B N 1
ATOM 3075 C CA . GLY B 1 153 ? 7.201 43.564 -30.811 1.00 13.45 149 GLY B CA 1
ATOM 3076 C C . GLY B 1 153 ? 6.034 43.694 -31.758 1.00 13.34 149 GLY B C 1
ATOM 3077 O O . GLY B 1 153 ? 6.134 44.397 -32.777 1.00 13.65 149 GLY B O 1
ATOM 3078 N N . GLY B 1 154 ? 4.932 43.031 -31.440 1.00 12.89 150 GLY B N 1
ATOM 3079 C CA . GLY B 1 154 ? 3.785 43.043 -32.323 1.00 12.67 150 GLY B CA 1
ATOM 3080 C C . GLY B 1 154 ? 2.665 42.212 -31.761 1.00 12.71 150 GLY B C 1
ATOM 3081 O O . GLY B 1 154 ? 2.733 41.735 -30.609 1.00 12.82 150 GLY B O 1
ATOM 3082 N N . SER B 1 155 ? 1.625 42.035 -32.569 1.00 12.54 151 SER B N 1
ATOM 3083 C CA . SER B 1 155 ? 0.409 41.362 -32.087 1.00 12.12 151 SER B CA 1
ATOM 3084 C C . SER B 1 155 ? -0.269 40.622 -33.232 1.00 11.73 151 SER B C 1
ATOM 3085 O O . SER B 1 155 ? -0.644 41.214 -34.250 1.00 11.83 151 SER B O 1
ATOM 3088 N N . ILE B 1 156 ? -0.420 39.313 -33.048 1.00 11.42 152 ILE B N 1
ATOM 3089 C CA . ILE B 1 156 ? -0.974 38.453 -34.081 1.00 10.70 152 ILE B CA 1
ATOM 3090 C C . ILE B 1 156 ? -2.250 37.891 -33.501 1.00 10.54 152 ILE B C 1
ATOM 3091 O O . ILE B 1 156 ? -2.250 37.381 -32.369 1.00 10.64 152 ILE B O 1
ATOM 3096 N N . ILE B 1 157 ? -3.347 38.045 -34.247 1.00 10.02 153 ILE B N 1
ATOM 3097 C CA . ILE B 1 157 ? -4.645 37.539 -33.823 1.00 9.79 153 ILE B CA 1
ATOM 3098 C C . ILE B 1 157 ? -5.131 36.495 -34.843 1.00 9.47 153 ILE B C 1
ATOM 3099 O O . ILE B 1 157 ? -5.269 36.804 -36.030 1.00 9.41 153 ILE B O 1
ATOM 3104 N N . LEU B 1 158 ? -5.376 35.279 -34.382 1.00 9.18 154 LEU B N 1
ATOM 3105 C CA . LEU B 1 158 ? -5.874 34.223 -35.241 1.00 9.28 154 LEU B CA 1
ATOM 3106 C C . LEU B 1 158 ? -7.375 34.080 -34.985 1.00 9.29 154 LEU B C 1
ATOM 3107 O O . LEU B 1 158 ? -7.786 33.845 -33.856 1.00 9.78 154 LEU B O 1
ATOM 3112 N N . ILE B 1 159 ? -8.193 34.242 -36.006 1.00 9.36 155 ILE B N 1
ATOM 3113 C CA . ILE B 1 159 ? -9.645 34.089 -35.796 1.00 9.53 155 ILE B CA 1
ATOM 3114 C C . ILE B 1 159 ? -10.000 32.592 -35.834 1.00 9.54 155 ILE B C 1
ATOM 3115 O O . ILE B 1 159 ? -9.910 31.914 -36.892 1.00 9.41 155 ILE B O 1
ATOM 3120 N N . SER B 1 160 ? -10.333 32.076 -34.651 1.00 9.37 156 SER B N 1
ATOM 3121 C CA . SER B 1 160 ? -10.811 30.724 -34.518 1.00 9.52 156 SER B CA 1
ATOM 3122 C C . SER B 1 160 ? -12.356 30.767 -34.580 1.00 9.82 156 SER B C 1
ATOM 3123 O O . SER B 1 160 ? -12.941 31.347 -35.522 1.00 9.87 156 SER B O 1
ATOM 3126 N N . SER B 1 161 ? -13.014 30.204 -33.568 1.00 9.86 157 SER B N 1
ATOM 3127 C CA . SER B 1 161 ? -14.480 30.172 -33.511 1.00 10.15 157 SER B CA 1
ATOM 3128 C C . SER B 1 161 ? -14.874 29.665 -32.135 1.00 10.36 157 SER B C 1
ATOM 3129 O O . SER B 1 161 ? -14.043 29.072 -31.471 1.00 10.35 157 SER B O 1
ATOM 3132 N N . ALA B 1 162 ? -16.130 29.877 -31.702 1.00 10.74 158 ALA B N 1
ATOM 3133 C CA . ALA B 1 162 ? -16.615 29.245 -30.459 1.00 10.76 158 ALA B CA 1
ATOM 3134 C C . ALA B 1 162 ? -16.370 27.726 -30.581 1.00 10.87 158 ALA B C 1
ATOM 3135 O O . ALA B 1 162 ? -16.030 27.040 -29.618 1.00 10.69 158 ALA B O 1
ATOM 3137 N N . ALA B 1 163 ? -16.563 27.223 -31.805 1.00 10.99 159 ALA B N 1
ATOM 3138 C CA . ALA B 1 163 ? -16.357 25.809 -32.120 1.00 11.18 159 ALA B CA 1
ATOM 3139 C C . ALA B 1 163 ? -14.952 25.294 -31.750 1.00 11.28 159 ALA B C 1
ATOM 3140 O O . ALA B 1 163 ? -14.787 24.095 -31.428 1.00 11.39 159 ALA B O 1
ATOM 3142 N N . GLY B 1 164 ? -13.972 26.200 -31.779 1.00 11.31 160 GLY B N 1
ATOM 3143 C CA . GLY B 1 164 ? -12.577 25.890 -31.440 1.00 11.23 160 GLY B CA 1
ATOM 3144 C C . GLY B 1 164 ? -12.223 26.019 -29.970 1.00 11.69 160 GLY B C 1
ATOM 3145 O O . GLY B 1 164 ? -11.067 25.734 -29.588 1.00 11.71 160 GLY B O 1
ATOM 3146 N N . MET B 1 165 ? -13.190 26.449 -29.151 1.00 11.71 161 MET B N 1
ATOM 3147 C CA . MET B 1 165 ? -13.077 26.425 -27.679 1.00 12.19 161 MET B CA 1
ATOM 3148 C C . MET B 1 165 ? -13.898 25.289 -27.077 1.00 12.07 161 MET B C 1
ATOM 3149 O O . MET B 1 165 ? -13.430 24.579 -26.197 1.00 11.72 161 MET B O 1
ATOM 3154 N N . LYS B 1 166 ? -15.149 25.153 -27.535 1.00 12.17 162 LYS B N 1
ATOM 3155 C CA . LYS B 1 166 ? -16.027 24.104 -27.060 1.00 12.24 162 LYS B CA 1
ATOM 3156 C C . LYS B 1 166 ? -16.120 23.140 -28.246 1.00 12.34 162 LYS B C 1
ATOM 3157 O O . LYS B 1 166 ? -15.155 22.414 -28.524 1.00 11.77 162 LYS B O 1
ATOM 3163 N N . MET B 1 167 ? -17.241 23.171 -28.967 1.00 12.40 163 MET B N 1
ATOM 3164 C CA . MET B 1 167 ? -17.359 22.495 -30.265 1.00 13.17 163 MET B CA 1
ATOM 3165 C C . MET B 1 167 ? -18.596 23.025 -30.998 1.00 13.40 163 MET B C 1
ATOM 3166 O O . MET B 1 167 ? -19.444 23.693 -30.388 1.00 13.08 163 MET B O 1
ATOM 3171 N N . GLN B 1 168 ? -18.678 22.724 -32.296 1.00 13.41 164 GLN B N 1
ATOM 3172 C CA . GLN B 1 168 ? -19.890 22.999 -33.066 1.00 13.64 164 GLN B CA 1
ATOM 3173 C C . GLN B 1 168 ? -20.292 21.771 -33.890 1.00 13.34 164 GLN B C 1
ATOM 3174 O O . GLN B 1 168 ? -19.447 21.195 -34.610 1.00 12.92 164 GLN B O 1
ATOM 3180 N N . PRO B 1 169 ? -21.588 21.378 -33.823 1.00 12.98 165 PRO B N 1
ATOM 3181 C CA . PRO B 1 169 ? -22.000 20.157 -34.504 1.00 12.79 165 PRO B CA 1
ATOM 3182 C C . PRO B 1 169 ? -22.188 20.385 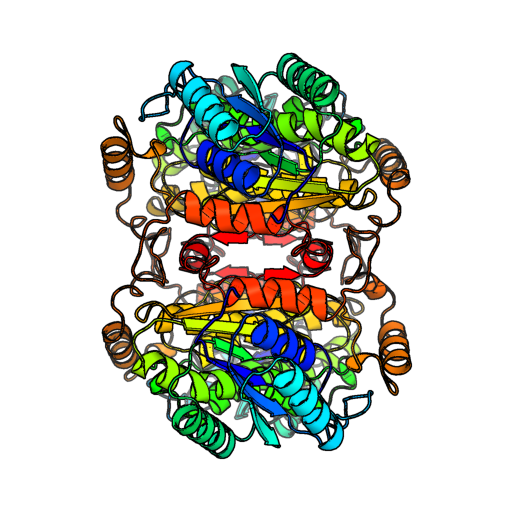-35.994 1.00 12.59 165 PRO B C 1
ATOM 3183 O O . PRO B 1 169 ? -22.252 21.523 -36.431 1.00 12.26 165 PRO B O 1
ATOM 3187 N N . PHE B 1 170 ? -22.234 19.293 -36.753 1.00 12.34 166 PHE B N 1
ATOM 3188 C CA . PHE B 1 170 ? -22.513 19.309 -38.198 1.00 12.53 166 PHE B CA 1
ATOM 3189 C C . PHE B 1 170 ? -21.465 20.013 -39.054 1.00 12.91 166 PHE B C 1
ATOM 3190 O O . PHE B 1 170 ? -21.776 20.574 -40.111 1.00 12.82 166 PHE B O 1
ATOM 3198 N N . MET B 1 171 ? -20.217 19.963 -38.607 1.00 13.13 167 MET B N 1
ATOM 3199 C CA . MET B 1 171 ? -19.088 20.221 -39.481 1.00 13.34 167 MET B CA 1
ATOM 3200 C C . MET B 1 171 ? -17.788 19.727 -38.833 1.00 13.13 167 MET B C 1
ATOM 3201 O O . MET B 1 171 ? -17.077 20.487 -38.181 1.00 12.73 167 MET B O 1
ATOM 3206 N N . ILE B 1 172 ? -17.509 18.432 -39.007 1.00 12.51 168 ILE B N 1
ATOM 3207 C CA . ILE B 1 172 ? -16.396 17.788 -38.324 1.00 11.84 168 ILE B CA 1
ATOM 3208 C C . ILE B 1 172 ? -15.123 18.538 -38.707 1.00 11.40 168 ILE B C 1
ATOM 3209 O O . ILE B 1 172 ? -14.291 18.806 -37.836 1.00 11.34 168 ILE B O 1
ATOM 3214 N N . HIS B 1 173 ? -14.974 18.863 -39.994 1.00 11.04 169 HIS B N 1
ATOM 3215 C CA . HIS B 1 173 ? -13.783 19.572 -40.489 1.00 11.23 169 HIS B CA 1
ATOM 3216 C C . HIS B 1 173 ? -13.581 20.930 -39.838 1.00 11.09 169 HIS B C 1
ATOM 3217 O O . HIS B 1 173 ? -12.480 21.241 -39.303 1.00 10.92 169 HIS B O 1
ATOM 3224 N N . TYR B 1 174 ? -14.644 21.734 -39.845 1.00 10.80 170 TYR B N 1
ATOM 3225 C CA . TYR B 1 174 ? -14.633 23.087 -39.312 1.00 10.78 170 TYR B CA 1
ATOM 3226 C C . TYR B 1 174 ? -14.202 23.086 -37.868 1.00 10.47 170 TYR B C 1
ATOM 3227 O O . TYR B 1 174 ? -13.320 23.855 -37.487 1.00 10.72 170 TYR B O 1
ATOM 3236 N N . THR B 1 175 ? -14.836 22.231 -37.062 1.00 10.17 171 THR B N 1
ATOM 3237 C CA . THR B 1 175 ? -14.528 22.155 -35.635 1.00 9.99 171 THR B CA 1
ATOM 3238 C C . THR B 1 175 ? -13.076 21.764 -35.397 1.00 9.88 171 THR B C 1
ATOM 3239 O O . THR B 1 175 ? -12.408 22.368 -34.561 1.00 9.94 171 THR B O 1
ATOM 3243 N N . ALA B 1 176 ? -12.622 20.711 -36.082 1.00 9.94 172 ALA B N 1
ATOM 3244 C CA . ALA B 1 176 ? -11.201 20.307 -36.043 1.00 10.10 172 ALA B CA 1
ATOM 3245 C C . ALA B 1 176 ? -10.291 21.461 -36.389 1.00 10.05 172 ALA B C 1
ATOM 3246 O O . ALA B 1 176 ? -9.299 21.702 -35.695 1.00 10.15 172 ALA B O 1
ATOM 3248 N N . SER B 1 177 ? -10.611 22.143 -37.495 1.00 9.98 173 SER B N 1
ATOM 3249 C CA . SER B 1 177 ? -9.787 23.240 -37.992 1.00 9.94 173 SER B CA 1
ATOM 3250 C C . SER B 1 177 ? -9.703 24.389 -36.989 1.00 9.74 173 SER B C 1
ATOM 3251 O O . SER B 1 177 ? -8.655 25.008 -36.841 1.00 10.00 173 SER B O 1
ATOM 3254 N N . LYS B 1 178 ? -10.799 24.661 -36.296 1.00 9.24 174 LYS B N 1
ATOM 3255 C CA . LYS B 1 178 ? -10.835 25.802 -35.397 1.00 9.12 174 LYS B CA 1
ATOM 3256 C C . LYS B 1 178 ? -10.141 25.480 -34.096 1.00 9.13 174 LYS B C 1
ATOM 3257 O O . LYS B 1 178 ? -9.598 26.375 -33.441 1.00 9.05 174 LYS B O 1
ATOM 3263 N N . HIS B 1 179 ? -10.142 24.194 -33.732 1.00 9.04 175 HIS B N 1
ATOM 3264 C CA . HIS B 1 179 ? -9.314 23.707 -32.632 1.00 8.98 175 HIS B CA 1
ATOM 3265 C C . HIS B 1 179 ? -7.852 23.800 -32.964 1.00 8.93 175 HIS B C 1
ATOM 3266 O O . HIS B 1 179 ? -7.035 24.223 -32.134 1.00 8.96 175 HIS B O 1
ATOM 3273 N N . ALA B 1 180 ? -7.506 23.444 -34.194 1.00 9.09 176 ALA B N 1
ATOM 3274 C CA . ALA B 1 180 ? -6.129 23.614 -34.699 1.00 9.27 176 ALA B CA 1
ATOM 3275 C C . ALA B 1 180 ? -5.680 25.068 -34.596 1.00 9.33 176 ALA B C 1
ATOM 3276 O O . ALA B 1 180 ? -4.525 25.348 -34.262 1.00 9.55 176 ALA B O 1
ATOM 3278 N N . VAL B 1 181 ? -6.586 25.992 -34.907 1.00 9.21 177 VAL B N 1
ATOM 3279 C CA . VAL B 1 181 ? -6.287 27.417 -34.754 1.00 9.26 177 VAL B CA 1
ATOM 3280 C C . VAL B 1 181 ? -5.967 27.798 -33.306 1.00 9.41 177 VAL B C 1
ATOM 3281 O O . VAL B 1 181 ? -5.048 28.588 -33.065 1.00 9.75 177 VAL B O 1
ATOM 3285 N N . THR B 1 182 ? -6.688 27.215 -32.344 1.00 9.46 178 THR B N 1
ATOM 3286 C CA . THR B 1 182 ? -6.356 27.422 -30.930 1.00 9.41 178 THR B CA 1
ATOM 3287 C C . THR B 1 182 ? -4.921 26.969 -30.676 1.00 9.46 178 THR B C 1
ATOM 3288 O O . THR B 1 182 ? -4.184 27.674 -30.020 1.00 9.60 178 THR B O 1
ATOM 3292 N N . GLY B 1 183 ? -4.562 25.777 -31.174 1.00 9.44 179 GLY B N 1
ATOM 3293 C CA . GLY B 1 183 ? -3.214 25.259 -31.052 1.00 9.35 179 GLY B CA 1
ATOM 3294 C C . GLY B 1 183 ? -2.154 26.132 -31.684 1.00 9.32 179 GLY B C 1
ATOM 3295 O O . GLY B 1 183 ? -1.096 26.372 -31.076 1.00 9.81 179 GLY B O 1
ATOM 3296 N N . LEU B 1 184 ? -2.400 26.584 -32.917 1.00 9.01 180 LEU B N 1
ATOM 3297 C CA . LEU B 1 184 ? -1.504 27.533 -33.572 1.00 8.74 180 LEU B CA 1
ATOM 3298 C C . LEU B 1 184 ? -1.271 28.771 -32.707 1.00 8.56 180 LEU B C 1
ATOM 3299 O O . LEU B 1 184 ? -0.128 29.236 -32.591 1.00 8.59 180 LEU B O 1
ATOM 3304 N N . ALA B 1 185 ? -2.321 29.302 -32.094 1.00 8.21 181 ALA B N 1
ATOM 3305 C CA . ALA B 1 185 ? -2.126 30.494 -31.238 1.00 8.26 181 ALA B CA 1
ATOM 3306 C C . ALA B 1 185 ? -1.186 30.241 -30.036 1.00 8.47 181 ALA B C 1
ATOM 3307 O O . ALA B 1 185 ? -0.236 31.024 -29.803 1.00 8.33 181 ALA B O 1
ATOM 3309 N N . ARG B 1 186 ? -1.414 29.128 -29.313 1.00 8.69 182 ARG B N 1
ATOM 3310 C CA . ARG B 1 186 ? -0.547 28.783 -28.153 1.00 8.88 182 ARG B CA 1
ATOM 3311 C C . ARG B 1 186 ? 0.874 28.444 -28.565 1.00 9.16 182 ARG B C 1
ATOM 3312 O O . ARG B 1 186 ? 1.834 28.871 -27.910 1.00 9.41 182 ARG B O 1
ATOM 3320 N N . ALA B 1 187 ? 1.006 27.700 -29.666 1.00 9.27 183 ALA B N 1
ATOM 3321 C CA . ALA B 1 187 ? 2.305 27.342 -30.194 1.00 9.42 183 ALA B CA 1
ATOM 3322 C C . ALA B 1 187 ? 3.061 28.573 -30.700 1.00 9.72 183 ALA B C 1
ATOM 3323 O O . ALA B 1 187 ? 4.242 28.789 -30.307 1.00 9.89 183 ALA B O 1
ATOM 3325 N N . PHE B 1 188 ? 2.435 29.392 -31.553 1.00 9.38 184 PHE B N 1
ATOM 3326 C CA . PHE B 1 188 ? 3.165 30.611 -31.991 1.00 9.77 184 PHE B CA 1
ATOM 3327 C C . PHE B 1 188 ? 3.432 31.560 -30.811 1.00 9.98 184 PHE B C 1
ATOM 3328 O O . PHE B 1 188 ? 4.469 32.238 -30.766 1.00 10.32 184 PHE B O 1
ATOM 3336 N N . ALA B 1 189 ? 2.526 31.578 -29.827 1.00 10.03 185 ALA B N 1
ATOM 3337 C CA . ALA B 1 189 ? 2.738 32.453 -28.663 1.00 10.28 185 ALA B CA 1
ATOM 3338 C C . ALA B 1 189 ? 4.026 32.103 -27.925 1.00 10.47 185 ALA B C 1
ATOM 3339 O O . ALA B 1 189 ? 4.748 32.974 -27.502 1.00 10.50 185 ALA B O 1
ATOM 3341 N N . ALA B 1 190 ? 4.316 30.816 -27.818 1.00 10.61 186 ALA B N 1
ATOM 3342 C CA . ALA B 1 190 ? 5.391 30.352 -26.988 1.00 10.98 186 ALA B CA 1
ATOM 3343 C C . ALA B 1 190 ? 6.720 30.710 -27.639 1.00 11.10 186 ALA B C 1
ATOM 3344 O O . ALA B 1 190 ? 7.620 31.195 -26.971 1.00 11.24 186 ALA B O 1
ATOM 3346 N N . GLU B 1 191 ? 6.818 30.515 -28.948 1.00 10.96 187 GLU B N 1
ATOM 3347 C CA . GLU B 1 191 ? 8.096 30.719 -29.615 1.00 11.55 187 GLU B CA 1
ATOM 3348 C C . GLU B 1 191 ? 8.364 32.157 -30.042 1.00 11.69 187 GLU B C 1
ATOM 3349 O O . GLU B 1 191 ? 9.540 32.553 -30.166 1.00 11.62 187 GLU B O 1
ATOM 3355 N N . LEU B 1 192 ? 7.287 32.925 -30.257 1.00 11.59 188 LEU B N 1
ATOM 3356 C CA . LEU B 1 192 ? 7.395 34.349 -30.703 1.00 11.78 188 LEU B CA 1
ATOM 3357 C C . LEU B 1 192 ? 7.394 35.312 -29.510 1.00 12.08 188 LEU B C 1
ATOM 3358 O O . LEU B 1 192 ? 7.756 36.478 -29.651 1.00 12.28 188 LEU B O 1
ATOM 3363 N N . GLY B 1 193 ? 7.062 34.805 -28.316 1.00 12.13 189 GLY B N 1
ATOM 3364 C CA . GLY B 1 193 ? 7.050 35.644 -27.114 1.00 12.35 189 GLY B CA 1
ATOM 3365 C C . GLY B 1 193 ? 8.393 36.315 -26.767 1.00 12.91 189 GLY B C 1
ATOM 3366 O O . GLY B 1 193 ? 8.426 37.464 -26.315 1.00 13.26 189 GLY B O 1
ATOM 3367 N N . LYS B 1 194 ? 9.509 35.622 -26.979 1.00 13.06 190 LYS B N 1
ATOM 3368 C CA . LYS B 1 194 ? 10.831 36.266 -26.787 1.00 13.46 190 LYS B CA 1
ATOM 3369 C C . LYS B 1 194 ? 11.062 37.562 -27.643 1.00 13.95 190 LYS B C 1
ATOM 3370 O O . LYS B 1 194 ? 11.908 38.400 -27.286 1.00 14.71 190 LYS B O 1
ATOM 3376 N N . HIS B 1 195 ? 10.323 37.720 -28.752 1.00 13.69 191 HIS B N 1
ATOM 3377 C CA . HIS B 1 195 ? 10.361 38.944 -29.581 1.00 13.82 191 HIS B CA 1
ATOM 3378 C C . HIS B 1 195 ? 9.347 40.005 -29.133 1.00 14.17 191 HIS B C 1
ATOM 3379 O O . HIS B 1 195 ? 9.133 41.021 -29.812 1.00 13.96 191 HIS B O 1
ATOM 3386 N N . SER B 1 196 ? 8.723 39.779 -27.982 1.00 14.03 192 SER B N 1
ATOM 3387 C CA . SER B 1 196 ? 7.565 40.572 -27.543 1.00 14.02 192 SER B CA 1
ATOM 3388 C C . SER B 1 196 ? 6.433 40.587 -28.581 1.00 13.27 192 SER B C 1
ATOM 3389 O O . SER B 1 196 ? 5.736 41.586 -28.741 1.00 13.59 192 SER B O 1
ATOM 3392 N N . ILE B 1 197 ? 6.252 39.464 -29.260 1.00 12.60 193 ILE B N 1
ATOM 3393 C CA . ILE B 1 197 ? 5.122 39.286 -30.150 1.00 12.16 193 ILE B CA 1
ATOM 3394 C C . ILE B 1 197 ? 4.047 38.472 -29.435 1.00 11.94 193 ILE B C 1
ATOM 3395 O O . ILE B 1 197 ? 4.253 37.320 -29.049 1.00 11.83 193 ILE B O 1
ATOM 3400 N N . ARG B 1 198 ? 2.910 39.099 -29.209 1.00 11.90 194 ARG B N 1
ATOM 3401 C CA . ARG B 1 198 ? 1.774 38.393 -28.617 1.00 11.82 194 ARG B CA 1
ATOM 3402 C C . ARG B 1 198 ? 1.037 37.635 -29.713 1.00 11.47 194 ARG B C 1
ATOM 3403 O O . ARG B 1 198 ? 0.924 38.106 -30.872 1.00 11.48 194 ARG B O 1
ATOM 3411 N N . VAL B 1 199 ? 0.562 36.444 -29.360 1.00 11.09 195 VAL B N 1
ATOM 3412 C CA . VAL B 1 199 ? -0.256 35.657 -30.270 1.00 10.65 195 VAL B CA 1
ATOM 3413 C C . VAL B 1 199 ? -1.495 35.162 -29.523 1.00 10.72 195 VAL B C 1
ATOM 3414 O O . VAL B 1 199 ? -1.374 34.478 -28.514 1.00 10.94 195 VAL B O 1
ATOM 3418 N N . ASN B 1 200 ? -2.678 35.513 -30.031 1.00 10.38 196 ASN B N 1
ATOM 3419 C CA . ASN B 1 200 ? -3.929 35.174 -29.358 1.00 10.43 196 ASN B CA 1
ATOM 3420 C C . ASN B 1 200 ? -4.955 34.709 -30.357 1.00 10.30 196 ASN B C 1
ATOM 3421 O O . ASN B 1 200 ? -4.914 35.115 -31.521 1.00 10.13 196 ASN B O 1
ATOM 3426 N N . SER B 1 201 ? -5.892 33.879 -29.900 1.00 10.13 197 SER B N 1
ATOM 3427 C CA . SER B 1 201 ? -7.003 33.469 -30.740 1.00 10.03 197 SER B CA 1
ATOM 3428 C C . SER B 1 201 ? -8.317 34.106 -30.270 1.00 10.29 197 SER B C 1
ATOM 3429 O O . SER B 1 201 ? -8.535 34.310 -29.051 1.00 10.14 197 SER B O 1
ATOM 3432 N N . VAL B 1 202 ? -9.196 34.395 -31.235 1.00 10.20 198 VAL B N 1
ATOM 3433 C CA . VAL B 1 202 ? -10.494 34.988 -30.948 1.00 10.03 198 VAL B CA 1
ATOM 3434 C C . VAL B 1 202 ? -11.582 34.036 -31.419 1.00 10.16 198 VAL B C 1
ATOM 3435 O O . VAL B 1 202 ? -11.452 33.402 -32.484 1.00 10.19 198 VAL B O 1
ATOM 3439 N N . HIS B 1 203 ? -12.665 33.938 -30.646 1.00 10.02 199 HIS B N 1
ATOM 3440 C CA . HIS B 1 203 ? -13.602 32.853 -30.819 1.00 9.98 199 HIS B CA 1
ATOM 3441 C C . HIS B 1 203 ? -15.023 33.376 -30.882 1.00 10.18 199 HIS B C 1
ATOM 3442 O O . HIS B 1 203 ? -15.739 33.406 -29.871 1.00 10.25 199 HIS B O 1
ATOM 3449 N N . PRO B 1 204 ? -15.453 33.818 -32.065 1.00 10.19 200 PRO B N 1
ATOM 3450 C CA . PRO B 1 204 ? -16.808 34.339 -32.127 1.00 10.42 200 PRO B CA 1
ATOM 3451 C C . PRO B 1 204 ? -17.861 33.237 -32.112 1.00 10.47 200 PRO B C 1
ATOM 3452 O O . PRO B 1 204 ? -17.612 32.129 -32.605 1.00 10.24 200 PRO B O 1
ATOM 3456 N N . GLY B 1 205 ? -19.038 33.554 -31.572 1.00 10.61 201 GLY B N 1
ATOM 3457 C CA . GLY B 1 205 ? -20.259 32.799 -31.903 1.00 10.82 201 GLY B CA 1
ATOM 3458 C C . GLY B 1 205 ? -20.735 33.235 -33.284 1.00 11.03 201 GLY B C 1
ATOM 3459 O O . GLY B 1 205 ? -19.945 33.764 -34.057 1.00 10.95 201 GLY B O 1
ATOM 3460 N N . PRO B 1 206 ? -22.025 33.030 -33.599 1.00 11.22 202 PRO B N 1
ATOM 3461 C CA . PRO B 1 206 ? -22.548 33.486 -34.890 1.00 11.34 202 PRO B CA 1
ATOM 3462 C C . PRO B 1 206 ? -22.298 34.986 -35.108 1.00 11.75 202 PRO B C 1
ATOM 3463 O O . PRO B 1 206 ? -22.500 35.814 -34.184 1.00 11.73 202 PRO B O 1
ATOM 3467 N N . VAL B 1 207 ? -21.801 35.329 -36.295 1.00 11.55 203 VAL B N 1
ATOM 3468 C CA . VAL B 1 207 ? -21.577 36.732 -36.630 1.00 11.90 203 VAL B CA 1
ATOM 3469 C C . VAL B 1 207 ? -22.365 37.094 -37.888 1.00 12.21 203 VAL B C 1
ATOM 3470 O O . VAL B 1 207 ? -22.430 36.304 -38.842 1.00 11.90 203 VAL B O 1
ATOM 3474 N N . ASN B 1 208 ? -22.929 38.299 -37.888 1.00 12.87 204 ASN B N 1
ATOM 3475 C CA . ASN B 1 208 ? -23.804 38.769 -38.983 1.00 13.77 204 ASN B CA 1
ATOM 3476 C C . ASN B 1 208 ? -22.991 39.160 -40.235 1.00 13.94 204 ASN B C 1
ATOM 3477 O O . ASN B 1 208 ? -22.729 40.345 -40.469 1.00 14.46 204 ASN B O 1
ATOM 3482 N N . THR B 1 209 ? -22.599 38.168 -41.025 1.00 13.70 205 THR B N 1
ATOM 3483 C CA . THR B 1 209 ? -21.789 38.390 -42.229 1.00 13.97 205 THR B CA 1
ATOM 3484 C C . THR B 1 209 ? -22.345 37.615 -43.423 1.00 14.51 205 THR B C 1
ATOM 3485 O O . THR B 1 209 ? -23.272 36.832 -43.254 1.00 14.74 205 THR B O 1
ATOM 3489 N N . PRO B 1 210 ? -21.775 37.826 -44.634 1.00 14.77 206 PRO B N 1
ATOM 3490 C CA . PRO B 1 210 ? -22.240 37.066 -45.799 1.00 15.25 206 PRO B CA 1
ATOM 3491 C C . PRO B 1 210 ? -21.984 35.566 -45.725 1.00 16.04 206 PRO B C 1
ATOM 3492 O O . PRO B 1 210 ? -22.377 34.841 -46.629 1.00 16.11 206 PRO B O 1
ATOM 3496 N N . MET B 1 211 ? -21.365 35.095 -44.644 1.00 16.53 207 MET B N 1
ATOM 3497 C CA . MET B 1 211 ? -21.307 33.660 -44.372 1.00 18.00 207 MET B CA 1
ATOM 3498 C C . MET B 1 211 ? -22.726 33.105 -44.141 1.00 19.99 207 MET B C 1
ATOM 3499 O O . MET B 1 211 ? -22.964 31.925 -44.356 1.00 20.75 207 MET B O 1
ATOM 3504 N N . GLY B 1 212 ? -23.665 33.976 -43.753 1.00 22.11 208 GLY B N 1
ATOM 3505 C CA . GLY B 1 212 ? -25.117 33.680 -43.743 1.00 24.13 208 GLY B CA 1
ATOM 3506 C C . GLY B 1 212 ? -25.848 33.747 -45.085 1.00 25.64 208 GLY B C 1
ATOM 3507 O O . GLY B 1 212 ? -27.020 33.396 -45.171 1.00 27.46 208 GLY B O 1
ATOM 3508 N N . SER B 1 213 ? -25.160 34.177 -46.144 1.00 27.11 209 SER B N 1
ATOM 3509 C CA . SER B 1 213 ? -25.792 34.391 -47.458 1.00 27.33 209 SER B CA 1
ATOM 3510 C C . SER B 1 213 ? -26.026 33.074 -48.229 1.00 28.29 209 SER B C 1
ATOM 3511 O O . SER B 1 213 ? -25.975 32.001 -47.634 1.00 27.38 209 SER B O 1
ATOM 3514 N N . GLY B 1 214 ? -26.295 33.166 -49.536 1.00 29.16 210 GLY B N 1
ATOM 3515 C CA . GLY B 1 214 ? -26.647 32.003 -50.389 1.00 28.92 210 GLY B CA 1
ATOM 3516 C C . GLY B 1 214 ? -27.473 30.918 -49.719 1.00 29.13 210 GLY B C 1
ATOM 3517 O O . GLY B 1 214 ? -28.489 31.195 -49.075 1.00 30.18 210 GLY B O 1
ATOM 3518 N N . ASP B 1 215 ? -27.013 29.680 -49.840 1.00 28.52 211 ASP B N 1
ATOM 3519 C CA . ASP B 1 215 ? -27.728 28.526 -49.299 1.00 28.15 211 ASP B CA 1
ATOM 3520 C C . ASP B 1 215 ? -27.390 28.149 -47.842 1.00 25.93 211 ASP B C 1
ATOM 3521 O O . ASP B 1 215 ? -27.700 27.037 -47.425 1.00 25.24 211 ASP B O 1
ATOM 3526 N N . MET B 1 216 ? -26.748 29.042 -47.083 1.00 24.59 212 MET B N 1
ATOM 3527 C CA . MET B 1 216 ? -26.340 28.730 -45.693 1.00 23.95 212 MET B CA 1
ATOM 3528 C C . MET B 1 216 ? -27.505 28.270 -44.794 1.00 24.57 212 MET B C 1
ATOM 3529 O O . MET B 1 216 ? -27.411 27.251 -44.078 1.00 24.08 212 MET B O 1
ATOM 3534 N N . VAL B 1 217 ? -28.613 29.000 -44.856 1.00 24.42 213 VAL B N 1
ATOM 3535 C CA . VAL B 1 217 ? -29.747 28.728 -43.974 1.00 24.68 213 VAL B CA 1
ATOM 3536 C C . VAL B 1 217 ? -30.327 27.350 -44.238 1.00 23.69 213 VAL B C 1
ATOM 3537 O O . VAL B 1 217 ? -30.549 26.583 -43.303 1.00 23.83 213 VAL B O 1
ATOM 3541 N N . THR B 1 218 ? -30.526 27.036 -45.512 1.00 23.27 214 THR B N 1
ATOM 3542 C CA . THR B 1 218 ? -30.908 25.699 -45.966 1.00 23.85 214 THR B CA 1
ATOM 3543 C C . THR B 1 218 ? -29.928 24.630 -45.484 1.00 22.46 214 THR B C 1
ATOM 3544 O O . THR B 1 218 ? -30.364 23.633 -44.934 1.00 23.07 214 THR B O 1
ATOM 3548 N N . ALA B 1 219 ? -28.621 24.850 -45.662 1.00 21.22 215 ALA B N 1
ATOM 3549 C CA . ALA B 1 219 ? -27.591 23.873 -45.274 1.00 19.83 215 ALA B CA 1
ATOM 3550 C C . ALA B 1 219 ? -27.623 23.598 -43.771 1.00 18.91 215 ALA B C 1
ATOM 3551 O O . ALA B 1 219 ? -27.615 22.446 -43.342 1.00 17.53 215 ALA B O 1
ATOM 3553 N N . VAL B 1 220 ? -27.655 24.663 -42.976 1.00 19.27 216 VAL B N 1
ATOM 3554 C CA . VAL B 1 220 ? -27.811 24.530 -41.528 1.00 19.46 216 VAL B CA 1
ATOM 3555 C C . VAL B 1 220 ? -29.096 23.757 -41.200 1.00 19.62 216 VAL B C 1
ATOM 3556 O O . VAL B 1 220 ? -29.054 22.799 -40.417 1.00 19.92 216 VAL B O 1
ATOM 3560 N N . GLY B 1 221 ? -30.212 24.148 -41.828 1.00 19.55 217 GLY B N 1
ATOM 3561 C CA . GLY B 1 221 ? -31.516 23.498 -41.626 1.00 19.69 217 GLY B CA 1
ATOM 3562 C C . GLY B 1 221 ? -31.490 22.004 -41.911 1.00 20.19 217 GLY B C 1
ATOM 3563 O O . GLY B 1 221 ? -31.945 21.196 -41.099 1.00 19.90 217 GLY B O 1
ATOM 3564 N N . GLN B 1 222 ? -30.951 21.640 -43.076 1.00 20.60 218 GLN B N 1
ATOM 3565 C CA . GLN B 1 222 ? -30.793 20.244 -43.452 1.00 20.97 218 GLN B CA 1
ATOM 3566 C C . GLN B 1 222 ? -29.934 19.434 -42.484 1.00 19.66 218 GLN B C 1
ATOM 3567 O O . GLN B 1 222 ? -30.313 18.331 -42.103 1.00 18.74 218 GLN B O 1
ATOM 3573 N N . ALA B 1 223 ? -28.775 19.975 -42.106 1.00 18.32 219 ALA B N 1
ATOM 3574 C CA . ALA B 1 223 ? -27.887 19.276 -41.176 1.00 17.53 219 ALA B CA 1
ATOM 3575 C C . ALA B 1 223 ? -28.570 19.008 -39.815 1.00 17.08 219 ALA B C 1
ATOM 3576 O O . ALA B 1 223 ? -28.536 17.885 -39.294 1.00 16.45 219 ALA B O 1
ATOM 3578 N N . MET B 1 224 ? -29.203 20.038 -39.262 1.00 17.41 220 MET B N 1
ATOM 3579 C CA . MET B 1 224 ? -29.868 19.933 -37.965 1.00 18.72 220 MET B CA 1
ATOM 3580 C C . MET B 1 224 ? -30.884 18.781 -37.910 1.00 18.73 220 MET B C 1
ATOM 3581 O O . MET B 1 224 ? -31.048 18.123 -36.860 1.00 17.43 220 MET B O 1
ATOM 3586 N N . GLU B 1 225 ? -31.551 18.543 -39.050 1.00 19.25 221 GLU B N 1
ATOM 3587 C CA . GLU B 1 225 ? -32.539 17.469 -39.178 1.00 19.47 221 GLU B CA 1
ATOM 3588 C C . GLU B 1 225 ? -31.947 16.106 -38.885 1.00 18.13 221 GLU B C 1
ATOM 3589 O O . GLU B 1 225 ? -32.664 15.216 -38.430 1.00 17.44 221 GLU B O 1
ATOM 3595 N N . THR B 1 226 ? -30.644 15.942 -39.152 1.00 16.73 222 THR B N 1
ATOM 3596 C CA . THR B 1 226 ? -29.999 14.635 -38.944 1.00 15.58 222 THR B CA 1
ATOM 3597 C C . THR B 1 226 ? -29.788 14.316 -37.457 1.00 15.28 222 THR B C 1
ATOM 3598 O O . THR B 1 226 ? -29.586 13.150 -37.101 1.00 15.02 222 THR B O 1
ATOM 3602 N N . ASN B 1 227 ? -29.826 15.343 -36.596 1.00 14.86 223 ASN B N 1
ATOM 3603 C CA . ASN B 1 227 ? -29.717 15.137 -35.129 1.00 14.46 223 ASN B CA 1
ATOM 3604 C C . ASN B 1 227 ? -30.302 16.286 -34.309 1.00 14.36 223 ASN B C 1
ATOM 3605 O O . ASN B 1 227 ? -29.563 17.157 -33.818 1.00 14.18 223 ASN B O 1
ATOM 3610 N N . PRO B 1 228 ? -31.628 16.278 -34.116 1.00 14.35 224 PRO B N 1
ATOM 3611 C CA . PRO B 1 228 ? -32.258 17.409 -33.438 1.00 14.40 224 PRO B CA 1
ATOM 3612 C C . PRO B 1 228 ? -31.799 17.597 -31.994 1.00 14.28 224 PRO B C 1
ATOM 3613 O O . PRO B 1 228 ? -31.889 18.681 -31.470 1.00 13.85 224 PRO B O 1
ATOM 3617 N N . GLN B 1 229 ? -31.312 16.546 -31.354 1.00 14.80 225 GLN B N 1
ATOM 3618 C CA . GLN B 1 229 ? -30.771 16.690 -30.001 1.00 15.30 225 GLN B CA 1
ATOM 3619 C C . GLN B 1 229 ? -29.630 17.726 -29.882 1.00 14.91 225 GLN B C 1
ATOM 3620 O O . GLN B 1 229 ? -29.382 18.252 -28.786 1.00 14.76 225 GLN B O 1
ATOM 3626 N N . LEU B 1 230 ? -28.969 18.038 -30.999 1.00 14.45 226 LEU B N 1
ATOM 3627 C CA . LEU B 1 230 ? -27.767 18.917 -30.980 1.00 13.95 226 LEU B CA 1
ATOM 3628 C C . LEU B 1 230 ? -28.089 20.404 -31.213 1.00 13.94 226 LEU B C 1
ATOM 3629 O O . LEU B 1 230 ? -27.182 21.245 -31.337 1.00 13.05 226 LEU B O 1
ATOM 3634 N N . SER B 1 231 ? -29.387 20.725 -31.267 1.00 14.07 227 SER B N 1
ATOM 3635 C CA . SER B 1 231 ? -29.846 22.035 -31.738 1.00 14.55 227 SER B CA 1
ATOM 3636 C C . SER B 1 231 ? -29.526 23.257 -30.833 1.00 14.66 227 SER B C 1
ATOM 3637 O O . SER B 1 231 ? -29.569 24.380 -31.310 1.00 15.64 227 SER B O 1
ATOM 3640 N N . HIS B 1 232 ? -29.155 23.061 -29.575 1.00 14.27 228 HIS B N 1
ATOM 3641 C CA . HIS B 1 232 ? -28.952 24.188 -28.658 1.00 14.47 228 HIS B CA 1
ATOM 3642 C C . HIS B 1 232 ? -27.511 24.460 -28.266 1.00 14.28 228 HIS B C 1
ATOM 3643 O O . HIS B 1 232 ? -27.232 25.142 -27.257 1.00 13.84 228 HIS B O 1
ATOM 3650 N N . VAL B 1 233 ? -26.580 23.915 -29.035 1.00 13.66 229 VAL B N 1
ATOM 3651 C CA . VAL B 1 233 ? -25.157 24.092 -28.742 1.00 13.74 229 VAL B CA 1
ATOM 3652 C C . VAL B 1 233 ? -24.718 25.581 -28.804 1.00 13.98 229 VAL B C 1
ATOM 3653 O O . VAL B 1 233 ? -23.763 25.972 -28.118 1.00 14.24 229 VAL B O 1
ATOM 3657 N N . LEU B 1 234 ? -25.434 26.408 -29.580 1.00 14.20 230 LEU B N 1
ATOM 3658 C CA . LEU B 1 234 ? -25.101 27.847 -29.737 1.00 14.22 230 LEU B CA 1
ATOM 3659 C C . LEU B 1 234 ? -26.001 28.811 -28.940 1.00 14.40 230 LEU B C 1
ATOM 3660 O O . LEU B 1 234 ? -26.055 30.012 -29.228 1.00 14.52 230 LEU B O 1
ATOM 3665 N N . THR B 1 235 ? -26.695 28.289 -27.934 1.00 14.27 231 THR B N 1
ATOM 3666 C CA . THR B 1 235 ? -27.535 29.128 -27.082 1.00 14.53 231 THR B CA 1
ATOM 3667 C C . THR B 1 235 ? -26.692 30.083 -26.228 1.00 14.54 231 THR B C 1
ATOM 3668 O O . THR B 1 235 ? -25.760 29.661 -25.508 1.00 14.54 231 THR B O 1
ATOM 3672 N N . PRO B 1 236 ? -27.009 31.375 -26.311 1.00 14.30 232 PRO B N 1
ATOM 3673 C CA . PRO B 1 236 ? -26.256 32.338 -25.537 1.00 14.26 232 PRO B CA 1
ATOM 3674 C C . PRO B 1 236 ? -26.887 32.582 -24.163 1.00 14.39 232 PRO B C 1
ATOM 3675 O O . PRO B 1 236 ? -28.054 32.216 -23.941 1.00 14.51 232 PRO B O 1
ATOM 3679 N N . PHE B 1 237 ? -26.118 33.234 -23.286 1.00 13.81 233 PHE B N 1
ATOM 3680 C CA . PHE B 1 237 ? -26.611 33.767 -22.002 1.00 13.86 233 PHE B CA 1
ATOM 3681 C C . PHE B 1 237 ? -27.295 35.121 -22.139 1.00 14.29 233 PHE B C 1
ATOM 3682 O O . PHE B 1 237 ? -28.259 35.417 -21.416 1.00 14.39 233 PHE B O 1
ATOM 3690 N N . LEU B 1 238 ? -26.775 35.953 -23.049 1.00 14.42 234 LEU B N 1
ATOM 3691 C CA . LEU B 1 238 ? -27.380 37.236 -23.366 1.00 15.18 234 LEU B CA 1
ATOM 3692 C C . LEU B 1 238 ? -28.637 37.033 -24.245 1.00 16.01 234 LEU B C 1
ATOM 3693 O O . LEU B 1 238 ? -28.857 35.932 -24.778 1.00 16.03 234 LEU B O 1
ATOM 3698 N N . PRO B 1 239 ? -29.471 38.075 -24.397 1.00 16.93 235 PRO B N 1
ATOM 3699 C CA . PRO B 1 239 ? -30.591 37.903 -25.340 1.00 18.34 235 PRO B CA 1
ATOM 3700 C C . PRO B 1 239 ? -30.138 37.742 -26.808 1.00 19.36 235 PRO B C 1
ATOM 3701 O O . PRO B 1 239 ? -30.913 37.278 -27.632 1.00 19.63 235 PRO B O 1
ATOM 3705 N N . ASP B 1 240 ? -28.889 38.092 -27.127 1.00 20.84 236 ASP B N 1
ATOM 3706 C CA . ASP B 1 240 ? -28.414 38.051 -28.513 1.00 21.34 236 ASP B CA 1
ATOM 3707 C C . ASP B 1 240 ? -27.757 36.738 -28.923 1.00 20.16 236 ASP B C 1
ATOM 3708 O O . ASP B 1 240 ? -26.757 36.331 -28.333 1.00 19.09 236 ASP B O 1
ATOM 3713 N N . TRP B 1 241 ? -28.278 36.122 -29.981 1.00 19.50 237 TRP B N 1
ATOM 3714 C CA . TRP B 1 241 ? -27.646 34.969 -30.610 1.00 18.92 237 TRP B CA 1
ATOM 3715 C C . TRP B 1 241 ? -26.541 35.317 -31.587 1.00 17.91 237 TRP B C 1
ATOM 3716 O O . TRP B 1 241 ? -25.708 34.465 -31.910 1.00 17.11 237 TRP B O 1
ATOM 3727 N N . VAL B 1 242 ? -26.535 36.549 -32.089 1.00 17.09 238 VAL B N 1
ATOM 3728 C CA . VAL B 1 242 ? -25.640 36.940 -33.176 1.00 16.83 238 VAL B CA 1
ATOM 3729 C C . VAL B 1 242 ? -24.889 38.217 -32.820 1.00 16.71 238 VAL B C 1
ATOM 3730 O O . VAL B 1 242 ? -25.490 39.166 -32.308 1.00 17.56 238 VAL B O 1
ATOM 3734 N N . ALA B 1 243 ? -23.571 38.207 -33.035 1.00 16.28 239 ALA B N 1
ATOM 3735 C CA . ALA B 1 243 ? -22.724 39.388 -32.873 1.00 15.43 239 ALA B CA 1
ATOM 3736 C C . ALA B 1 243 ? -22.563 40.125 -34.219 1.00 15.28 239 ALA B C 1
ATOM 3737 O O . ALA B 1 243 ? -22.729 39.524 -35.289 1.00 15.35 239 ALA B O 1
ATOM 3739 N N . GLU B 1 244 ? -22.324 41.434 -34.170 1.00 15.33 240 GLU B N 1
ATOM 3740 C CA . GLU B 1 244 ? -22.055 42.201 -35.400 1.00 15.91 240 GLU B CA 1
ATOM 3741 C C . GLU B 1 244 ? -20.559 42.145 -35.711 1.00 15.11 240 GLU B C 1
ATOM 3742 O O . GLU B 1 244 ? -19.760 41.985 -34.782 1.00 14.41 240 GLU B O 1
ATOM 3748 N N . PRO B 1 245 ? -20.173 42.266 -37.001 1.00 15.18 241 PRO B N 1
ATOM 3749 C CA . PRO B 1 245 ? -18.729 42.261 -37.322 1.00 15.36 241 PRO B CA 1
ATOM 3750 C C . PRO B 1 245 ? -17.936 43.343 -36.546 1.00 16.03 241 PRO B C 1
ATOM 3751 O O . PRO B 1 245 ? -16.773 43.130 -36.226 1.00 16.93 241 PRO B O 1
ATOM 3755 N N . GLU B 1 246 ? -18.557 44.483 -36.266 1.00 16.50 242 GLU B N 1
ATOM 3756 C CA . GLU B 1 246 ? -17.955 45.538 -35.435 1.00 17.24 242 GLU B CA 1
ATOM 3757 C C . GLU B 1 246 ? -17.638 45.082 -34.016 1.00 16.09 242 GLU B C 1
ATOM 3758 O O . GLU B 1 246 ? -16.652 45.506 -33.434 1.00 15.66 242 GLU B O 1
ATOM 3764 N N . ASP B 1 247 ? -18.482 44.230 -33.449 1.00 15.60 243 ASP B N 1
ATOM 3765 C CA . ASP B 1 247 ? -18.192 43.674 -32.119 1.00 15.13 243 ASP B CA 1
ATOM 3766 C C . ASP B 1 247 ? -16.887 42.862 -32.133 1.00 14.60 243 ASP B C 1
ATOM 3767 O O . ASP B 1 247 ? -16.103 42.918 -31.179 1.00 14.59 243 ASP B O 1
ATOM 3772 N N . ILE B 1 248 ? -16.657 42.100 -33.205 1.00 14.13 244 ILE B N 1
ATOM 3773 C CA . ILE B 1 248 ? -15.436 41.301 -33.295 1.00 13.92 244 ILE B CA 1
ATOM 3774 C C . ILE B 1 248 ? -14.251 42.236 -33.510 1.00 14.17 244 ILE B C 1
ATOM 3775 O O . ILE B 1 248 ? -13.195 42.081 -32.860 1.00 13.92 244 ILE B O 1
ATOM 3780 N N . ALA B 1 249 ? -14.440 43.235 -34.380 1.00 14.28 245 ALA B N 1
ATOM 3781 C CA . ALA B 1 249 ? -13.409 44.264 -34.584 1.00 14.43 245 ALA B CA 1
ATOM 3782 C C . ALA B 1 249 ? -13.025 44.994 -33.291 1.00 14.52 245 ALA B C 1
ATOM 3783 O O . ALA B 1 249 ? -11.841 45.310 -33.086 1.00 14.13 245 ALA B O 1
ATOM 3785 N N . ASP B 1 250 ? -14.016 45.258 -32.433 1.00 14.63 246 ASP B N 1
ATOM 3786 C CA . ASP B 1 250 ? -13.777 45.783 -31.067 1.00 15.16 246 ASP B CA 1
ATOM 3787 C C . ASP B 1 250 ? -12.712 44.970 -30.293 1.00 14.66 246 ASP B C 1
ATOM 3788 O O . ASP B 1 250 ? -11.746 45.550 -29.777 1.00 14.89 246 ASP B O 1
ATOM 3793 N N . THR B 1 251 ? -12.878 43.644 -30.241 1.00 13.87 247 THR B N 1
ATOM 3794 C CA . THR B 1 251 ? -11.996 42.772 -29.467 1.00 13.45 247 THR B CA 1
ATOM 3795 C C . THR B 1 251 ? -10.637 42.712 -30.162 1.00 13.34 247 THR B C 1
ATOM 3796 O O . THR B 1 251 ? -9.574 42.809 -29.514 1.00 12.38 247 THR B O 1
ATOM 3800 N N . VAL B 1 252 ? -10.670 42.514 -31.480 1.00 12.91 248 VAL B N 1
ATOM 3801 C CA . VAL B 1 252 ? -9.425 42.417 -32.222 1.00 13.26 248 VAL B CA 1
ATOM 3802 C C . VAL B 1 252 ? -8.628 43.741 -32.132 1.00 13.53 248 VAL B C 1
ATOM 3803 O O . VAL B 1 252 ? -7.398 43.709 -32.034 1.00 13.59 248 VAL B O 1
ATOM 3807 N N . CYS B 1 253 ? -9.320 44.884 -32.101 1.00 13.75 249 CYS B N 1
ATOM 3808 C CA . CYS B 1 253 ? -8.630 46.176 -31.974 1.00 14.21 249 CYS B CA 1
ATOM 3809 C C . CYS B 1 253 ? -7.895 46.283 -30.657 1.00 13.62 249 CYS B C 1
ATOM 3810 O O . CYS B 1 253 ? -6.720 46.651 -30.619 1.00 13.33 249 CYS B O 1
ATOM 3813 N N . TRP B 1 254 ? -8.593 45.924 -29.584 1.00 13.29 250 TRP B N 1
ATOM 3814 C CA . TRP B 1 254 ? -8.010 45.815 -28.270 1.00 13.18 250 TRP B CA 1
ATOM 3815 C C . TRP B 1 254 ? -6.782 44.936 -28.241 1.00 12.88 250 TRP B C 1
ATOM 3816 O O . TRP B 1 254 ? -5.753 45.353 -27.735 1.00 13.06 250 TRP B O 1
ATOM 3827 N N . LEU B 1 255 ? -6.872 43.720 -28.785 1.00 12.40 251 LEU B N 1
ATOM 3828 C CA . LEU B 1 255 ? -5.729 42.819 -28.900 1.00 12.19 251 LEU B CA 1
ATOM 3829 C C . LEU B 1 255 ? -4.553 43.399 -29.719 1.00 12.37 251 LEU B C 1
ATOM 3830 O O . LEU B 1 255 ? -3.390 43.154 -29.378 1.00 12.21 251 LEU B O 1
ATOM 3835 N N . ALA B 1 256 ? -4.855 44.158 -30.779 1.00 12.32 252 ALA B N 1
ATOM 3836 C CA . ALA B 1 256 ? -3.807 44.860 -31.554 1.00 12.58 252 ALA B CA 1
ATOM 3837 C C . ALA B 1 256 ? -3.132 46.000 -30.787 1.00 13.16 252 ALA B C 1
ATOM 3838 O O . ALA B 1 256 ? -1.945 46.304 -31.026 1.00 13.31 252 ALA B O 1
ATOM 3840 N N . SER B 1 257 ? -3.898 46.639 -29.907 1.00 13.06 253 SER B N 1
ATOM 3841 C CA . SER B 1 257 ? -3.471 47.843 -29.228 1.00 13.83 253 SER B CA 1
ATOM 3842 C C . SER B 1 257 ? -2.457 47.575 -28.125 1.00 14.04 253 SER B C 1
ATOM 3843 O O . SER B 1 257 ? -2.315 46.447 -27.659 1.00 14.54 253 SER B O 1
ATOM 3846 N N . ASP B 1 258 ? -1.805 48.629 -27.662 1.00 14.31 254 ASP B N 1
ATOM 3847 C CA . ASP B 1 258 ? -0.850 48.526 -26.535 1.00 14.69 254 ASP B CA 1
ATOM 3848 C C . ASP B 1 258 ? -1.533 48.238 -25.208 1.00 14.63 254 ASP B C 1
ATOM 3849 O O . ASP B 1 258 ? -0.879 47.957 -24.210 1.00 14.82 254 ASP B O 1
ATOM 3854 N N . GLU B 1 259 ? -2.857 48.281 -25.196 1.00 14.89 255 GLU B N 1
ATOM 3855 C CA . GLU B 1 259 ? -3.583 48.054 -23.960 1.00 15.33 255 GLU B CA 1
ATOM 3856 C C . GLU B 1 259 ? -3.832 46.579 -23.644 1.00 14.84 255 GLU B C 1
ATOM 3857 O O . GLU B 1 259 ? -4.500 46.253 -22.670 1.00 14.07 255 GLU B O 1
ATOM 3863 N N . SER B 1 260 ? -3.260 45.700 -24.462 1.00 14.43 256 SER B N 1
ATOM 3864 C CA . SER B 1 260 ? -3.239 44.261 -24.175 1.00 14.54 256 SER B CA 1
ATOM 3865 C C . SER B 1 260 ? -1.812 43.738 -24.299 1.00 14.67 256 SER B C 1
ATOM 3866 O O . SER B 1 260 ? -1.591 42.575 -24.656 1.00 14.47 256 SER B O 1
ATOM 3869 N N . ARG B 1 261 ? -0.842 44.599 -23.990 1.00 15.55 257 ARG B N 1
ATOM 3870 C CA . ARG B 1 261 ? 0.568 44.240 -24.163 1.00 15.91 257 ARG B CA 1
ATOM 3871 C C . ARG B 1 261 ? 1.019 42.963 -23.405 1.00 15.29 257 ARG B C 1
ATOM 3872 O O . ARG B 1 261 ? 1.994 42.329 -23.796 1.00 15.35 257 ARG B O 1
ATOM 3880 N N . LYS B 1 262 ? 0.309 42.601 -22.335 1.00 14.74 258 LYS B N 1
ATOM 3881 C CA . LYS B 1 262 ? 0.672 41.451 -21.507 1.00 14.14 258 LYS B CA 1
ATOM 3882 C C . LYS B 1 262 ? -0.199 40.228 -21.804 1.00 13.49 258 LYS B C 1
ATOM 3883 O O . LYS B 1 262 ? -0.074 39.192 -21.162 1.00 13.46 258 LYS B O 1
ATOM 3889 N N . VAL B 1 263 ? -1.089 40.352 -22.781 1.00 12.64 259 VAL B N 1
ATOM 3890 C CA . VAL B 1 263 ? -2.019 39.274 -23.111 1.00 11.83 259 VAL B CA 1
ATOM 3891 C C . VAL B 1 263 ? -1.462 38.488 -24.295 1.00 11.25 259 VAL B C 1
ATOM 3892 O O . VAL B 1 263 ? -1.293 39.034 -25.385 1.00 10.96 259 VAL B O 1
ATOM 3896 N N . THR B 1 264 ? -1.161 37.210 -24.064 1.00 11.10 260 THR B N 1
ATOM 3897 C CA . THR B 1 264 ? -0.691 36.306 -25.143 1.00 10.84 260 THR B CA 1
ATOM 3898 C C . THR B 1 264 ? -1.057 34.862 -24.825 1.00 10.79 260 THR B C 1
ATOM 3899 O O . THR B 1 264 ? -1.230 34.497 -23.655 1.00 10.38 260 THR B O 1
ATOM 3903 N N . ALA B 1 265 ? -1.164 34.062 -25.892 1.00 10.77 261 ALA B N 1
ATOM 3904 C CA . ALA B 1 265 ? -1.603 32.670 -25.817 1.00 10.78 261 ALA B CA 1
ATOM 3905 C C . ALA B 1 265 ? -3.049 32.505 -25.357 1.00 10.84 261 ALA B C 1
ATOM 3906 O O . ALA B 1 265 ? -3.446 31.400 -24.983 1.00 11.16 261 ALA B O 1
ATOM 3908 N N . ALA B 1 266 ? -3.836 33.578 -25.389 1.00 10.54 262 ALA B N 1
ATOM 3909 C CA . ALA B 1 266 ? -5.180 33.526 -24.793 1.00 10.54 262 ALA B CA 1
ATOM 3910 C C . ALA B 1 266 ? -6.220 33.180 -25.826 1.00 10.38 262 ALA B C 1
ATOM 3911 O O . ALA B 1 266 ? -6.072 33.517 -27.006 1.00 9.94 262 ALA B O 1
ATOM 3913 N N . GLN B 1 267 ? -7.274 32.508 -25.356 1.00 10.43 263 GLN B N 1
ATOM 3914 C CA A GLN B 1 267 ? -8.441 32.290 -26.180 0.50 10.26 263 GLN B CA 1
ATOM 3915 C CA B GLN B 1 267 ? -8.503 32.256 -26.134 0.50 10.35 263 GLN B CA 1
ATOM 3916 C C . GLN B 1 267 ? -9.543 33.288 -25.727 1.00 10.42 263 GLN B C 1
ATOM 3917 O O . GLN B 1 267 ? -10.013 33.271 -24.566 1.00 10.39 263 GLN B O 1
ATOM 3928 N N . ILE B 1 268 ? -9.894 34.195 -26.634 1.00 10.18 264 ILE B N 1
ATOM 3929 C CA . ILE B 1 268 ? -10.857 35.237 -26.313 1.00 10.33 264 ILE B CA 1
ATOM 3930 C C . ILE B 1 268 ? -12.213 34.984 -26.991 1.00 10.56 264 ILE B C 1
ATOM 3931 O O . ILE B 1 268 ? -12.362 35.184 -28.216 1.00 10.68 264 ILE B O 1
ATOM 3936 N N . PRO B 1 269 ? -13.200 34.572 -26.198 1.00 10.48 265 PRO B N 1
ATOM 3937 C CA . PRO B 1 269 ? -14.513 34.308 -26.805 1.00 10.77 265 PRO B CA 1
ATOM 3938 C C . PRO B 1 269 ? -15.336 35.574 -26.969 1.00 10.75 265 PRO B C 1
ATOM 3939 O O . PRO B 1 269 ? -15.362 36.413 -26.074 1.00 11.31 265 PRO B O 1
ATOM 3943 N N . VAL B 1 270 ? -16.006 35.725 -28.101 1.00 10.75 266 VAL B N 1
ATOM 3944 C CA . VAL B 1 270 ? -16.955 36.820 -28.246 1.00 10.86 266 VAL B CA 1
ATOM 3945 C C . VAL B 1 270 ? -18.239 36.148 -28.694 1.00 11.26 266 VAL B C 1
ATOM 3946 O O . VAL B 1 270 ? -18.552 36.154 -29.882 1.00 11.28 266 VAL B O 1
ATOM 3950 N N . ASP B 1 271 ? -18.951 35.531 -27.741 1.00 11.28 267 ASP B N 1
ATOM 3951 C CA . ASP B 1 271 ? -20.009 34.575 -28.077 1.00 11.59 267 ASP B CA 1
ATOM 3952 C C . ASP B 1 271 ? -21.274 34.683 -27.219 1.00 11.57 267 ASP B C 1
ATOM 3953 O O . ASP B 1 271 ? -22.090 33.758 -27.184 1.00 11.53 267 ASP B O 1
ATOM 3958 N N . GLN B 1 272 ? -21.418 35.789 -26.487 1.00 11.71 268 GLN B N 1
ATOM 3959 C CA . GLN B 1 272 ? -22.589 36.018 -25.633 1.00 11.93 268 GLN B CA 1
ATOM 3960 C C . GLN B 1 272 ? -22.791 34.878 -24.635 1.00 11.93 268 GLN B C 1
ATOM 3961 O O . GLN B 1 272 ? -23.904 34.663 -24.128 1.00 12.29 268 GLN B O 1
ATOM 3967 N N . GLY B 1 273 ? -21.700 34.169 -24.349 1.00 11.66 269 GLY B N 1
ATOM 3968 C CA . GLY B 1 273 ? -21.673 33.120 -23.338 1.00 11.83 269 GLY B CA 1
ATOM 3969 C C . GLY B 1 273 ? -21.858 31.674 -23.793 1.00 11.94 269 GLY B C 1
ATOM 3970 O O . GLY B 1 273 ? -21.889 30.761 -22.950 1.00 11.72 269 GLY B O 1
ATOM 3971 N N . SER B 1 274 ? -21.983 31.432 -25.102 1.00 11.93 270 SER B N 1
ATOM 3972 C CA . SER B 1 274 ? -22.412 30.090 -25.535 1.00 12.22 270 SER B CA 1
ATOM 3973 C C . SER B 1 274 ? -21.388 28.976 -25.291 1.00 12.16 270 SER B C 1
ATOM 3974 O O . SER B 1 274 ? -21.799 27.844 -25.073 1.00 12.36 270 SER B O 1
ATOM 3977 N N . THR B 1 275 ? -20.078 29.294 -25.311 1.00 11.80 271 THR B N 1
ATOM 3978 C CA . THR B 1 275 ? -19.050 28.291 -24.981 1.00 11.63 271 THR B CA 1
ATOM 3979 C C . THR B 1 275 ? -19.175 27.710 -23.556 1.00 11.76 271 THR B C 1
ATOM 3980 O O . THR B 1 275 ? -18.581 26.684 -23.262 1.00 11.78 271 THR B O 1
ATOM 3984 N N . GLN B 1 276 ? -19.949 28.357 -22.682 1.00 11.62 272 GLN B N 1
ATOM 3985 C CA . GLN B 1 276 ? -20.161 27.874 -21.306 1.00 11.35 272 GLN B CA 1
ATOM 3986 C C . GLN B 1 276 ? -21.573 27.339 -21.148 1.00 11.63 272 GLN B C 1
ATOM 3987 O O . GLN B 1 276 ? -22.005 26.966 -20.033 1.00 11.49 272 GLN B O 1
ATOM 3993 N N . TYR B 1 277 ? -22.297 27.295 -22.273 1.00 11.77 273 TYR B N 1
ATOM 3994 C CA . TYR B 1 277 ? -23.663 26.775 -22.269 1.00 12.11 273 TYR B CA 1
ATOM 3995 C C . TYR B 1 277 ? -23.590 25.278 -22.561 1.00 12.31 273 TYR B C 1
ATOM 3996 O O . TYR B 1 277 ? -24.177 24.454 -21.833 1.00 12.46 273 TYR B O 1
ATOM 4006 N N . GLY C 1 7 ? -13.411 59.537 -23.160 1.00 35.69 3 GLY C N 1
ATOM 4007 C CA . GLY C 1 7 ? -13.946 58.825 -21.964 1.00 31.69 3 GLY C CA 1
ATOM 4008 C C . GLY C 1 7 ? -14.898 57.692 -22.316 1.00 30.87 3 GLY C C 1
ATOM 4009 O O . GLY C 1 7 ? -16.056 57.913 -22.688 1.00 31.36 3 GLY C O 1
ATOM 4010 N N . LYS C 1 8 ? -14.424 56.462 -22.171 1.00 29.39 4 LYS C N 1
ATOM 4011 C CA . LYS C 1 8 ? -15.262 55.313 -22.502 1.00 28.23 4 LYS C CA 1
ATOM 4012 C C . LYS C 1 8 ? -16.406 55.085 -21.490 1.00 27.40 4 LYS C C 1
ATOM 4013 O O . LYS C 1 8 ? -17.285 54.274 -21.742 1.00 28.36 4 LYS C O 1
ATOM 4015 N N . LEU C 1 9 ? -16.425 55.806 -20.371 1.00 25.83 5 LEU C N 1
ATOM 4016 C CA . LEU C 1 9 ? -17.410 55.503 -19.327 1.00 25.78 5 LEU C CA 1
ATOM 4017 C C . LEU C 1 9 ? -18.115 56.740 -18.785 1.00 26.85 5 LEU C C 1
ATOM 4018 O O . LEU C 1 9 ? -18.498 56.769 -17.604 1.00 26.35 5 LEU C O 1
ATOM 4023 N N . GLU C 1 10 ? -18.284 57.758 -19.637 1.00 27.33 6 GLU C N 1
ATOM 4024 C CA . GLU C 1 10 ? -18.964 59.004 -19.229 1.00 28.59 6 GLU C CA 1
ATOM 4025 C C . GLU C 1 10 ? -20.364 58.721 -18.704 1.00 27.19 6 GLU C C 1
ATOM 4026 O O . GLU C 1 10 ? -21.143 58.006 -19.340 1.00 26.76 6 GLU C O 1
ATOM 4032 N N . GLY C 1 11 ? -20.667 59.285 -17.538 1.00 26.61 7 GLY C N 1
ATOM 4033 C CA . GLY C 1 11 ? -21.981 59.150 -16.930 1.00 26.19 7 GLY C CA 1
ATOM 4034 C C . GLY C 1 11 ? -22.224 57.844 -16.196 1.00 25.12 7 GLY C C 1
ATOM 4035 O O . GLY C 1 11 ? -23.304 57.643 -15.653 1.00 26.78 7 GLY C O 1
ATOM 4036 N N . ARG C 1 12 ? -21.247 56.941 -16.165 1.00 24.39 8 ARG C N 1
ATOM 4037 C CA . ARG C 1 12 ? -21.500 55.629 -15.542 1.00 22.44 8 ARG C CA 1
ATOM 4038 C C . ARG C 1 12 ? -21.073 55.649 -14.084 1.00 20.94 8 ARG C C 1
ATOM 4039 O O . ARG C 1 12 ? -20.374 56.570 -13.655 1.00 21.23 8 ARG C O 1
ATOM 4047 N N . VAL C 1 13 ? -21.492 54.628 -13.332 1.00 19.17 9 VAL C N 1
ATOM 4048 C CA . VAL C 1 13 ? -21.029 54.424 -11.954 1.00 17.55 9 VAL C CA 1
ATOM 4049 C C . VAL C 1 13 ? -20.460 53.003 -11.815 1.00 16.68 9 VAL C C 1
ATOM 4050 O O . VAL C 1 13 ? -21.108 52.026 -12.234 1.00 16.62 9 VAL C O 1
ATOM 4054 N N . ALA C 1 14 ? -19.225 52.918 -11.294 1.00 15.61 10 ALA C N 1
ATOM 4055 C CA . ALA C 1 14 ? -18.560 51.671 -10.990 1.00 14.70 10 ALA C CA 1
ATOM 4056 C C . ALA C 1 14 ? -18.419 51.487 -9.470 1.00 14.46 10 ALA C C 1
ATOM 4057 O O . ALA C 1 14 ? -18.091 52.423 -8.727 1.00 14.26 10 ALA C O 1
ATOM 4059 N N . PHE C 1 15 ? -18.678 50.259 -9.033 1.00 13.91 11 PHE C N 1
ATOM 4060 C CA . PHE C 1 15 ? -18.513 49.843 -7.661 1.00 13.41 11 PHE C CA 1
ATOM 4061 C C . PHE C 1 15 ? -17.266 48.962 -7.669 1.00 13.30 11 PHE C C 1
ATOM 4062 O O . PHE C 1 15 ? -17.228 47.934 -8.360 1.00 13.13 11 PHE C O 1
ATOM 4070 N N . ILE C 1 16 ? -16.241 49.391 -6.931 1.00 13.45 12 ILE C N 1
ATOM 4071 C CA . ILE C 1 16 ? -14.934 48.719 -6.921 1.00 13.37 12 ILE C CA 1
ATOM 4072 C C . ILE C 1 16 ? -14.523 48.363 -5.502 1.00 13.08 12 ILE C C 1
ATOM 4073 O O . ILE C 1 16 ? -14.411 49.240 -4.654 1.00 13.13 12 ILE C O 1
ATOM 4078 N N . THR C 1 17 ? -14.297 47.074 -5.244 1.00 12.93 13 THR C N 1
ATOM 4079 C CA . THR C 1 17 ? -13.789 46.608 -3.938 1.00 12.81 13 THR C CA 1
ATOM 4080 C C . THR C 1 17 ? -12.247 46.458 -3.926 1.00 13.04 13 THR C C 1
ATOM 4081 O O . THR C 1 17 ? -11.582 46.348 -5.000 1.00 13.06 13 THR C O 1
ATOM 4085 N N . GLY C 1 18 ? -11.673 46.452 -2.721 1.00 12.90 14 GLY C N 1
ATOM 4086 C CA . GLY C 1 18 ? -10.199 46.482 -2.575 1.00 13.24 14 GLY C CA 1
ATOM 4087 C C . GLY C 1 18 ? -9.557 47.738 -3.205 1.00 13.47 14 GLY C C 1
ATOM 4088 O O . GLY C 1 18 ? -8.463 47.673 -3.800 1.00 13.03 14 GLY C O 1
ATOM 4089 N N . ALA C 1 19 ? -10.230 48.881 -3.060 1.00 13.71 15 ALA C N 1
ATOM 4090 C CA . ALA C 1 19 ? -9.845 50.100 -3.774 1.00 14.09 15 ALA C CA 1
ATOM 4091 C C . ALA C 1 19 ? -8.774 50.943 -3.082 1.00 14.47 15 ALA C C 1
ATOM 4092 O O . ALA C 1 19 ? -8.338 51.937 -3.662 1.00 14.64 15 ALA C O 1
ATOM 4094 N N . ALA C 1 20 ? -8.351 50.563 -1.871 1.00 14.52 16 ALA C N 1
ATOM 4095 C CA . ALA C 1 20 ? -7.382 51.378 -1.118 1.00 15.06 16 ALA C CA 1
ATOM 4096 C C . ALA C 1 20 ? -5.999 51.514 -1.763 1.00 15.38 16 ALA C C 1
ATOM 4097 O O . ALA C 1 20 ? -5.266 52.462 -1.447 1.00 16.05 16 ALA C O 1
ATOM 4099 N N . ARG C 1 21 ? -5.648 50.579 -2.654 1.00 14.93 17 ARG C N 1
ATOM 4100 C CA . ARG C 1 21 ? -4.271 50.449 -3.167 1.00 15.07 17 ARG C CA 1
ATOM 4101 C C . ARG C 1 21 ? -4.239 49.415 -4.296 1.00 14.81 17 ARG C C 1
ATOM 4102 O O . ARG C 1 21 ? -5.293 48.881 -4.686 1.00 14.70 17 ARG C O 1
ATOM 4110 N N . GLY C 1 22 ? -3.042 49.178 -4.838 1.00 14.47 18 GLY C N 1
ATOM 4111 C CA . GLY C 1 22 ? -2.816 48.138 -5.837 1.00 14.03 18 GLY C CA 1
ATOM 4112 C C . GLY C 1 22 ? -3.744 48.211 -7.031 1.00 13.89 18 GLY C C 1
ATOM 4113 O O . GLY C 1 22 ? -4.026 49.285 -7.537 1.00 14.07 18 GLY C O 1
ATOM 4114 N N . GLN C 1 23 ? -4.219 47.054 -7.475 1.00 13.55 19 GLN C N 1
ATOM 4115 C CA . GLN C 1 23 ? -5.092 46.963 -8.655 1.00 13.67 19 GLN C CA 1
ATOM 4116 C C . GLN C 1 23 ? -6.421 47.711 -8.466 1.00 13.33 19 GLN C C 1
ATOM 4117 O O . GLN C 1 23 ? -6.862 48.409 -9.376 1.00 12.94 19 GLN C O 1
ATOM 4123 N N . GLY C 1 24 ? -7.014 47.589 -7.275 1.00 13.09 20 GLY C N 1
ATOM 4124 C CA . GLY C 1 24 ? -8.262 48.306 -6.944 1.00 13.03 20 GLY C CA 1
ATOM 4125 C C . GLY C 1 24 ? -8.144 49.815 -7.105 1.00 13.38 20 GLY C C 1
ATOM 4126 O O . GLY C 1 24 ? -9.032 50.457 -7.647 1.00 13.43 20 GLY C O 1
ATOM 4127 N N . ARG C 1 25 ? -7.045 50.394 -6.643 1.00 13.68 21 ARG C N 1
ATOM 4128 C CA . ARG C 1 25 ? -6.837 51.821 -6.844 1.00 14.03 21 ARG C CA 1
ATOM 4129 C C . ARG C 1 25 ? -6.656 52.115 -8.324 1.00 13.92 21 ARG C C 1
ATOM 4130 O O . ARG C 1 25 ? -7.203 53.102 -8.810 1.00 14.23 21 ARG C O 1
ATOM 4138 N N . ALA C 1 26 ? -5.897 51.273 -9.036 1.00 13.61 22 ALA C N 1
ATOM 4139 C CA . ALA C 1 26 ? -5.713 51.465 -10.476 1.00 13.81 22 ALA C CA 1
ATOM 4140 C C . ALA C 1 26 ? -7.045 51.439 -11.241 1.00 13.60 22 ALA C C 1
ATOM 4141 O O . ALA C 1 26 ? -7.246 52.225 -12.159 1.00 13.51 22 ALA C O 1
ATOM 4143 N N . HIS C 1 27 ? -7.941 50.528 -10.881 1.00 13.25 23 HIS C N 1
ATOM 4144 C CA . HIS C 1 27 ? -9.273 50.528 -11.506 1.00 13.52 23 HIS C CA 1
ATOM 4145 C C . HIS C 1 27 ? -10.037 51.781 -11.186 1.00 13.71 23 HIS C C 1
ATOM 4146 O O . HIS C 1 27 ? -10.704 52.306 -12.067 1.00 14.73 23 HIS C O 1
ATOM 4153 N N . ALA C 1 28 ? -9.960 52.276 -9.943 1.00 13.81 24 ALA C N 1
ATOM 4154 C CA . ALA C 1 28 ? -10.675 53.523 -9.573 1.00 14.28 24 ALA C CA 1
ATOM 4155 C C . ALA C 1 28 ? -10.185 54.712 -10.374 1.00 14.51 24 ALA C C 1
ATOM 4156 O O . ALA C 1 28 ? -10.982 55.449 -10.929 1.00 14.88 24 ALA C O 1
ATOM 4158 N N . VAL C 1 29 ? -8.869 54.861 -10.398 1.00 14.74 25 VAL C N 1
ATOM 4159 C CA . VAL C 1 29 ? -8.169 55.923 -11.087 1.00 15.48 25 VAL C CA 1
ATOM 4160 C C . VAL C 1 29 ? -8.471 55.865 -12.576 1.00 15.61 25 VAL C C 1
ATOM 4161 O O . VAL C 1 29 ? -8.788 56.898 -13.176 1.00 15.94 25 VAL C O 1
ATOM 4165 N N . ARG C 1 30 ? -8.405 54.665 -13.162 1.00 15.29 26 ARG C N 1
ATOM 4166 C CA . ARG C 1 30 ? -8.620 54.542 -14.598 1.00 15.70 26 ARG C CA 1
ATOM 4167 C C . ARG C 1 30 ? -10.058 54.853 -14.964 1.00 15.80 26 ARG C C 1
ATOM 4168 O O . ARG C 1 30 ? -10.324 55.543 -15.953 1.00 15.93 26 ARG C O 1
ATOM 4176 N N . MET C 1 31 ? -10.991 54.282 -14.205 1.00 15.78 27 MET C N 1
ATOM 4177 C CA . MET C 1 31 ? -12.392 54.430 -14.554 1.00 15.98 27 MET C CA 1
ATOM 4178 C C . MET C 1 31 ? -12.869 55.873 -14.337 1.00 16.45 27 MET C C 1
ATOM 4179 O O . MET C 1 31 ? -13.691 56.370 -15.109 1.00 16.77 27 MET C O 1
ATOM 4184 N N . ALA C 1 32 ? -12.324 56.537 -13.318 1.00 16.36 28 ALA C N 1
ATOM 4185 C CA . ALA C 1 32 ? -12.585 57.967 -13.089 1.00 17.73 28 ALA C CA 1
ATOM 4186 C C . ALA C 1 32 ? -12.069 58.794 -14.276 1.00 18.61 28 ALA C C 1
ATOM 4187 O O . ALA C 1 32 ? -12.807 59.633 -14.800 1.00 18.96 28 ALA C O 1
ATOM 4189 N N . ALA C 1 33 ? -10.842 58.506 -14.728 1.00 18.90 29 ALA C N 1
ATOM 4190 C CA . ALA C 1 33 ? -10.286 59.138 -15.946 1.00 19.84 29 ALA C CA 1
ATOM 4191 C C . ALA C 1 33 ? -11.172 58.893 -17.178 1.00 20.06 29 ALA C C 1
ATOM 4192 O O . ALA C 1 33 ? -11.281 59.752 -18.064 1.00 20.60 29 ALA C O 1
ATOM 4194 N N . GLU C 1 34 ? -11.821 57.730 -17.225 1.00 20.12 30 GLU C N 1
ATOM 4195 C CA . GLU C 1 34 ? -12.741 57.415 -18.323 1.00 19.84 30 GLU C CA 1
ATOM 4196 C C . GLU C 1 34 ? -14.099 58.080 -18.146 1.00 19.75 30 GLU C C 1
ATOM 4197 O O . GLU C 1 34 ? -14.997 57.878 -18.963 1.00 19.51 30 GLU C O 1
ATOM 4203 N N . GLY C 1 35 ? -14.257 58.862 -17.071 1.00 19.88 31 GLY C N 1
ATOM 4204 C CA . GLY C 1 35 ? -15.506 59.590 -16.819 1.00 19.24 31 GLY C CA 1
ATOM 4205 C C . GLY C 1 35 ? -16.524 58.989 -15.854 1.00 19.25 31 GLY C C 1
ATOM 4206 O O . GLY C 1 35 ? -17.618 59.521 -15.695 1.00 18.75 31 GLY C O 1
ATOM 4207 N N . ALA C 1 36 ? -16.191 57.875 -15.212 1.00 18.74 32 ALA C N 1
ATOM 4208 C CA . ALA C 1 36 ? -17.122 57.259 -14.263 1.00 18.09 32 ALA C CA 1
ATOM 4209 C C . ALA C 1 36 ? -16.998 57.807 -12.840 1.00 17.84 32 ALA C C 1
ATOM 4210 O O . ALA C 1 36 ? -15.897 58.146 -12.382 1.00 17.63 32 ALA C O 1
ATOM 4212 N N . ASP C 1 37 ? -18.128 57.897 -12.146 1.00 17.39 33 ASP C N 1
ATOM 4213 C CA . ASP C 1 37 ? -18.112 58.077 -10.694 1.00 17.47 33 ASP C CA 1
ATOM 4214 C C . ASP C 1 37 ? -17.953 56.714 -9.993 1.00 17.02 33 ASP C C 1
ATOM 4215 O O . ASP C 1 37 ? -18.288 55.673 -10.576 1.00 16.84 33 ASP C O 1
ATOM 4220 N N . ILE C 1 38 ? -17.468 56.736 -8.748 1.00 16.20 34 ILE C N 1
ATOM 4221 C CA . ILE C 1 38 ? -16.992 55.545 -8.054 1.00 15.49 34 ILE C CA 1
ATOM 4222 C C . ILE C 1 38 ? -17.644 55.319 -6.697 1.00 15.12 34 ILE C C 1
ATOM 4223 O O . ILE C 1 38 ? -17.822 56.254 -5.921 1.00 14.93 34 ILE C O 1
ATOM 4228 N N . ILE C 1 39 ? -18.007 54.064 -6.441 1.00 14.70 35 ILE C N 1
ATOM 4229 C CA . ILE C 1 39 ? -18.303 53.572 -5.089 1.00 14.34 35 ILE C CA 1
ATOM 4230 C C . ILE C 1 39 ? -17.146 52.642 -4.760 1.00 14.28 35 ILE C C 1
ATOM 4231 O O . ILE C 1 39 ? -16.976 51.607 -5.420 1.00 14.94 35 ILE C O 1
ATOM 4236 N N . ALA C 1 40 ? -16.320 53.034 -3.797 1.00 14.23 36 ALA C N 1
ATOM 4237 C CA . ALA C 1 40 ? -15.077 52.321 -3.468 1.00 14.04 36 ALA C CA 1
ATOM 4238 C C . ALA C 1 40 ? -15.084 51.827 -2.032 1.00 14.07 36 ALA C C 1
ATOM 4239 O O . ALA C 1 40 ? -15.349 52.596 -1.114 1.00 14.11 36 ALA C O 1
ATOM 4241 N N . VAL C 1 41 ? -14.787 50.546 -1.834 1.00 14.10 37 VAL C N 1
ATOM 4242 C CA . VAL C 1 41 ? -14.704 50.012 -0.480 1.00 14.36 37 VAL C CA 1
ATOM 4243 C C . VAL C 1 41 ? -13.383 49.256 -0.286 1.00 14.57 37 VAL C C 1
ATOM 4244 O O . VAL C 1 41 ? -12.792 48.731 -1.245 1.00 14.38 37 VAL C O 1
ATOM 4248 N N . ASP C 1 42 ? -12.922 49.218 0.957 1.00 14.84 38 ASP C N 1
ATOM 4249 C CA . ASP C 1 42 ? -11.758 48.437 1.322 1.00 15.08 38 ASP C CA 1
ATOM 4250 C C . ASP C 1 42 ? -11.859 48.148 2.800 1.00 15.53 38 ASP C C 1
ATOM 4251 O O . ASP C 1 42 ? -12.372 48.973 3.550 1.00 15.49 38 ASP C O 1
ATOM 4256 N N . ILE C 1 43 ? -11.374 46.974 3.204 1.00 16.22 39 ILE C N 1
ATOM 4257 C CA . ILE C 1 43 ? -11.237 46.606 4.614 1.00 16.62 39 ILE C CA 1
ATOM 4258 C C . ILE C 1 43 ? -10.330 47.600 5.365 1.00 17.00 39 ILE C C 1
ATOM 4259 O O . ILE C 1 43 ? -10.564 47.898 6.536 1.00 17.01 39 ILE C O 1
ATOM 4264 N N . ALA C 1 44 ? -9.307 48.104 4.673 1.00 16.96 40 ALA C N 1
ATOM 4265 C CA . ALA C 1 44 ? -8.402 49.109 5.215 1.00 17.94 40 ALA C CA 1
ATOM 4266 C C . ALA C 1 44 ? -7.947 48.785 6.657 1.00 18.47 40 ALA C C 1
ATOM 4267 O O . ALA C 1 44 ? -7.999 49.632 7.563 1.00 18.86 40 ALA C O 1
ATOM 4269 N N . GLY C 1 45 ? -7.495 47.557 6.853 1.00 18.11 41 GLY C N 1
ATOM 4270 C CA . GLY C 1 45 ? -7.115 47.091 8.164 1.00 18.37 41 GLY C CA 1
ATOM 4271 C C . GLY C 1 45 ? -6.680 45.649 8.126 1.00 18.87 41 GLY C C 1
ATOM 4272 O O . GLY C 1 45 ? -6.375 45.101 7.062 1.00 18.93 41 GLY C O 1
ATOM 4273 N N . LYS C 1 46 ? -6.698 45.039 9.304 1.00 19.42 42 LYS C N 1
ATOM 4274 C CA . LYS C 1 46 ? -6.133 43.735 9.581 1.00 19.27 42 LYS C CA 1
ATOM 4275 C C . LYS C 1 46 ? -6.568 42.643 8.596 1.00 18.42 42 LYS C C 1
ATOM 4276 O O . LYS C 1 46 ? -7.761 42.490 8.296 1.00 17.79 42 LYS C O 1
ATOM 4282 N N . LEU C 1 47 ? -5.583 41.899 8.103 1.00 17.17 43 LEU C N 1
ATOM 4283 C CA . LEU C 1 47 ? -5.802 40.797 7.169 1.00 16.94 43 LEU C CA 1
ATOM 4284 C C . LEU C 1 47 ? -5.714 39.470 7.938 1.00 16.81 43 LEU C C 1
ATOM 4285 O O . LEU C 1 47 ? -5.317 39.478 9.086 1.00 17.31 43 LEU C O 1
ATOM 4290 N N . PRO C 1 48 ? -6.111 38.333 7.327 1.00 16.40 44 PRO C N 1
ATOM 4291 C CA . PRO C 1 48 ? -5.961 37.094 8.070 1.00 16.57 44 PRO C CA 1
ATOM 4292 C C . PRO C 1 48 ? -4.507 36.853 8.440 1.00 17.02 44 PRO C C 1
ATOM 4293 O O . PRO C 1 48 ? -3.590 37.348 7.765 1.00 16.86 44 PRO C O 1
ATOM 4297 N N . SER C 1 49 ? -4.305 36.105 9.516 1.00 16.90 45 SER C N 1
ATOM 4298 C CA . SER C 1 49 ? -2.964 35.895 10.028 1.00 17.09 45 SER C CA 1
ATOM 4299 C C . SER C 1 49 ? -2.040 35.090 9.107 1.00 16.62 45 SER C C 1
ATOM 4300 O O . SER C 1 49 ? -0.827 35.210 9.227 1.00 16.77 45 SER C O 1
ATOM 4303 N N . CYS C 1 50 ? -2.588 34.307 8.175 1.00 15.75 46 CYS C N 1
ATOM 4304 C CA . CYS C 1 50 ? -1.746 33.614 7.183 1.00 15.89 46 CYS C CA 1
ATOM 4305 C C . CYS C 1 50 ? -1.164 34.549 6.113 1.00 16.15 46 CYS C C 1
ATOM 4306 O O . CYS C 1 50 ? -0.267 34.153 5.355 1.00 16.03 46 CYS C O 1
ATOM 4309 N N . VAL C 1 51 ? -1.669 35.779 6.055 1.00 16.06 47 VAL C N 1
ATOM 4310 C CA . VAL C 1 51 ? -1.229 36.743 5.045 1.00 16.15 47 VAL C CA 1
ATOM 4311 C C . VAL C 1 51 ? 0.113 37.359 5.470 1.00 16.50 47 VAL C C 1
ATOM 4312 O O . VAL C 1 51 ? 0.194 37.957 6.535 1.00 17.33 47 VAL C O 1
ATOM 4316 N N . PRO C 1 52 ? 1.168 37.204 4.645 1.00 16.46 48 PRO C N 1
ATOM 4317 C CA . PRO C 1 52 ? 2.506 37.627 5.034 1.00 16.69 48 PRO C CA 1
ATOM 4318 C C . PRO C 1 52 ? 2.866 39.105 4.691 1.00 17.09 48 PRO C C 1
ATOM 4319 O O . PRO C 1 52 ? 3.891 39.605 5.154 1.00 18.31 48 PRO C O 1
ATOM 4323 N N . TYR C 1 53 ? 2.066 39.784 3.878 1.00 16.23 49 TYR C N 1
ATOM 4324 C CA . TYR C 1 53 ? 2.383 41.161 3.476 1.00 16.15 49 TYR C CA 1
ATOM 4325 C C . TYR C 1 53 ? 1.656 42.194 4.343 1.00 16.34 49 TYR C C 1
ATOM 4326 O O . TYR C 1 53 ? 0.874 41.846 5.226 1.00 16.61 49 TYR C O 1
ATOM 4335 N N . ASP C 1 54 ? 1.880 43.467 4.062 1.00 17.02 50 ASP C N 1
ATOM 4336 C CA . ASP C 1 54 ? 1.312 44.530 4.876 1.00 17.74 50 ASP C CA 1
ATOM 4337 C C . ASP C 1 54 ? -0.163 44.801 4.569 1.00 17.67 50 ASP C C 1
ATOM 4338 O O . ASP C 1 54 ? -0.569 44.783 3.418 1.00 17.49 50 ASP C O 1
ATOM 4343 N N . PRO C 1 55 ? -0.973 45.045 5.612 1.00 17.37 51 PRO C N 1
ATOM 4344 C CA . PRO C 1 55 ? -2.356 45.418 5.357 1.00 17.21 51 PRO C CA 1
ATOM 4345 C C . PRO C 1 55 ? -2.429 46.856 4.793 1.00 17.49 51 PRO C C 1
ATOM 4346 O O . PRO C 1 55 ? -1.450 47.619 4.878 1.00 16.75 51 PRO C O 1
ATOM 4350 N N . ALA C 1 56 ? -3.574 47.204 4.212 1.00 17.07 52 ALA C N 1
ATOM 4351 C CA . ALA C 1 56 ? -3.838 48.588 3.846 1.00 17.63 52 ALA C CA 1
ATOM 4352 C C . ALA C 1 56 ? -4.340 49.364 5.080 1.00 18.05 52 ALA C C 1
ATOM 4353 O O . ALA C 1 56 ? -4.656 48.771 6.120 1.00 18.50 52 ALA C O 1
ATOM 4355 N N . SER C 1 57 ? -4.447 50.683 4.947 1.00 18.55 53 SER C N 1
ATOM 4356 C CA . SER C 1 57 ? -4.951 51.551 6.028 1.00 18.35 53 SER C CA 1
ATOM 4357 C C . SER C 1 57 ? -6.090 52.464 5.510 1.00 18.30 53 SER C C 1
ATOM 4358 O O . SER C 1 57 ? -6.241 52.642 4.289 1.00 17.70 53 SER C O 1
ATOM 4361 N N . PRO C 1 58 ? -6.873 53.073 6.434 1.00 18.17 54 PRO C N 1
ATOM 4362 C CA . PRO C 1 58 ? -7.824 54.120 6.031 1.00 18.30 54 PRO C CA 1
ATOM 4363 C C . PRO C 1 58 ? -7.186 55.231 5.177 1.00 18.76 54 PRO C C 1
ATOM 4364 O O . PRO C 1 58 ? -7.828 55.731 4.224 1.00 18.86 54 PRO C O 1
ATOM 4368 N N . ASP C 1 59 ? -5.938 55.599 5.500 1.00 18.99 55 ASP C N 1
ATOM 4369 C CA . ASP C 1 59 ? -5.206 56.627 4.758 1.00 19.58 55 ASP C CA 1
ATOM 4370 C C . ASP C 1 59 ? -5.017 56.247 3.298 1.00 18.99 55 ASP C C 1
ATOM 4371 O O . ASP C 1 59 ? -5.070 57.116 2.425 1.00 19.44 55 ASP C O 1
ATOM 4376 N N . ASP C 1 60 ? -4.786 54.961 3.032 1.00 18.08 56 ASP C N 1
ATOM 4377 C CA . ASP C 1 60 ? -4.641 54.471 1.661 1.00 17.85 56 ASP C CA 1
ATOM 4378 C C . ASP C 1 60 ? -5.942 54.728 0.914 1.00 17.67 56 ASP C C 1
ATOM 4379 O O . ASP C 1 60 ? -5.927 55.245 -0.205 1.00 17.83 56 ASP C O 1
ATOM 4384 N N . LEU C 1 61 ? -7.068 54.374 1.534 1.00 17.41 57 LEU C N 1
ATOM 4385 C CA . LEU C 1 61 ? -8.378 54.577 0.907 1.00 17.24 57 LEU C CA 1
ATOM 4386 C C . LEU C 1 61 ? -8.656 56.070 0.645 1.00 17.74 57 LEU C C 1
ATOM 4387 O O . LEU C 1 61 ? -9.155 56.432 -0.451 1.00 17.17 57 LEU C O 1
ATOM 4392 N N . SER C 1 62 ? -8.313 56.919 1.630 1.00 17.84 58 SER C N 1
ATOM 4393 C CA . SER C 1 62 ? -8.417 58.383 1.470 1.00 18.89 58 SER C CA 1
ATOM 4394 C C . SER C 1 62 ? -7.595 58.901 0.302 1.00 19.42 58 SER C C 1
ATOM 4395 O O . SER C 1 62 ? -8.034 59.801 -0.410 1.00 20.21 58 SER C O 1
ATOM 4398 N N . GLU C 1 63 ? -6.413 58.322 0.089 1.00 20.10 59 GLU C N 1
ATOM 4399 C CA . GLU C 1 63 ? -5.590 58.690 -1.060 1.00 19.53 59 GLU C CA 1
ATOM 4400 C C . GLU C 1 63 ? -6.277 58.302 -2.380 1.00 19.54 59 GLU C C 1
ATOM 4401 O O . GLU C 1 63 ? -6.193 59.046 -3.375 1.00 19.43 59 GLU C O 1
ATOM 4407 N N . THR C 1 64 ? -6.948 57.148 -2.400 1.00 18.93 60 THR C N 1
ATOM 4408 C CA . THR C 1 64 ? -7.736 56.759 -3.582 1.00 18.58 60 THR C CA 1
ATOM 4409 C C . THR C 1 64 ? -8.861 57.767 -3.857 1.00 18.97 60 THR C C 1
ATOM 4410 O O . THR C 1 64 ? -9.027 58.210 -4.997 1.00 18.97 60 THR C O 1
ATOM 4414 N N . VAL C 1 65 ? -9.613 58.119 -2.810 1.00 18.95 61 VAL C N 1
ATOM 4415 C CA . VAL C 1 65 ? -10.595 59.199 -2.856 1.00 19.19 61 VAL C CA 1
ATOM 4416 C C . VAL C 1 65 ? -9.980 60.485 -3.438 1.00 19.96 61 VAL C C 1
ATOM 4417 O O . VAL C 1 65 ? -10.519 61.083 -4.369 1.00 19.21 61 VAL C O 1
ATOM 4421 N N . ARG C 1 66 ? -8.822 60.869 -2.908 1.00 21.16 62 ARG C N 1
ATOM 4422 C CA . ARG C 1 66 ? -8.094 62.038 -3.370 1.00 22.47 62 ARG C CA 1
ATOM 4423 C C . ARG C 1 66 ? -7.819 62.015 -4.887 1.00 22.26 62 ARG C C 1
ATOM 4424 O O . ARG C 1 66 ? -8.043 63.012 -5.593 1.00 22.76 62 ARG C O 1
ATOM 4432 N N . LEU C 1 67 ? -7.341 60.880 -5.383 1.00 21.31 63 LEU C N 1
ATOM 4433 C CA . LEU C 1 67 ? -6.999 60.758 -6.790 1.00 21.11 63 LEU C CA 1
ATOM 4434 C C . LEU C 1 67 ? -8.237 60.846 -7.715 1.00 21.32 63 LEU C C 1
ATOM 4435 O O . LEU C 1 67 ? -8.213 61.563 -8.722 1.00 21.26 63 LEU C O 1
ATOM 4440 N N . VAL C 1 68 ? -9.316 60.155 -7.349 1.00 21.04 64 VAL C N 1
ATOM 4441 C CA . VAL C 1 68 ? -10.571 60.209 -8.099 1.00 21.48 64 VAL C CA 1
ATOM 4442 C C . VAL C 1 68 ? -11.146 61.646 -8.131 1.00 22.85 64 VAL C C 1
ATOM 4443 O O . VAL C 1 68 ? -11.498 62.146 -9.203 1.00 22.58 64 VAL C O 1
ATOM 4447 N N . GLU C 1 69 ? -11.198 62.305 -6.964 1.00 23.82 65 GLU C N 1
ATOM 4448 C CA . GLU C 1 69 ? -11.640 63.703 -6.862 1.00 25.19 65 GLU C CA 1
ATOM 4449 C C . GLU C 1 69 ? -10.784 64.646 -7.705 1.00 25.79 65 GLU C C 1
ATOM 4450 O O . GLU C 1 69 ? -11.317 65.540 -8.357 1.00 26.25 65 GLU C O 1
ATOM 4456 N N . ALA C 1 70 ? -9.465 64.436 -7.705 1.00 25.77 66 ALA C N 1
ATOM 4457 C CA . ALA C 1 70 ? -8.556 65.217 -8.552 1.00 25.42 66 ALA C CA 1
ATOM 4458 C C . ALA C 1 70 ? -8.814 64.988 -10.044 1.00 25.92 66 ALA C C 1
ATOM 4459 O O . ALA C 1 70 ? -8.542 65.860 -10.854 1.00 26.88 66 ALA C O 1
ATOM 4461 N N . ALA C 1 71 ? -9.357 63.827 -10.406 1.00 25.18 67 ALA C N 1
ATOM 4462 C CA . ALA C 1 71 ? -9.826 63.594 -11.774 1.00 24.96 67 ALA C CA 1
ATOM 4463 C C . ALA C 1 71 ? -11.193 64.252 -12.039 1.00 25.14 67 ALA C C 1
ATOM 4464 O O . ALA C 1 71 ? -11.810 64.043 -13.092 1.00 25.77 67 ALA C O 1
ATOM 4466 N N . ASN C 1 72 ? -11.669 65.048 -11.086 1.00 25.41 68 ASN C N 1
ATOM 4467 C CA . ASN C 1 72 ? -12.961 65.733 -11.209 1.00 25.48 68 ASN C CA 1
ATOM 4468 C C . ASN C 1 72 ? -14.183 64.802 -11.200 1.00 24.12 68 ASN C C 1
ATOM 4469 O O . ASN C 1 72 ? -15.207 65.107 -11.790 1.00 23.09 68 ASN C O 1
ATOM 4474 N N . ARG C 1 73 ? -14.067 63.664 -10.520 1.00 22.72 69 ARG C N 1
ATOM 4475 C CA . ARG C 1 73 ? -15.182 62.731 -10.422 1.00 22.14 69 ARG C CA 1
ATOM 4476 C C . ARG C 1 73 ? -15.743 62.677 -8.996 1.00 21.70 69 ARG C C 1
ATOM 4477 O O . ARG C 1 73 ? -15.071 63.032 -8.040 1.00 21.61 69 ARG C O 1
ATOM 4485 N N . ARG C 1 74 ? -16.989 62.250 -8.876 1.00 21.09 70 ARG C N 1
ATOM 4486 C CA . ARG C 1 74 ? -17.574 61.992 -7.582 1.00 21.26 70 ARG C CA 1
ATOM 4487 C C . ARG C 1 74 ? -17.226 60.575 -7.089 1.00 20.13 70 ARG C C 1
ATOM 4488 O O . ARG C 1 74 ? -17.169 59.622 -7.863 1.00 18.70 70 ARG C O 1
ATOM 4496 N N . ILE C 1 75 ? -17.000 60.453 -5.784 1.00 19.96 71 ILE C N 1
ATOM 4497 C CA . ILE C 1 75 ? -16.687 59.162 -5.174 1.00 18.93 71 ILE C CA 1
ATOM 4498 C C . ILE C 1 75 ? -17.339 59.024 -3.799 1.00 18.44 71 ILE C C 1
ATOM 4499 O O . ILE C 1 75 ? -17.347 59.963 -3.006 1.00 17.88 71 ILE C O 1
ATOM 4504 N N . VAL C 1 76 ? -17.911 57.850 -3.559 1.00 17.60 72 VAL C N 1
ATOM 4505 C CA . VAL C 1 76 ? -18.455 57.467 -2.265 1.00 17.15 72 VAL C CA 1
ATOM 4506 C C . VAL C 1 76 ? -17.561 56.332 -1.781 1.00 16.59 72 VAL C C 1
ATOM 4507 O O . VAL C 1 76 ? -17.409 55.326 -2.461 1.00 16.13 72 VAL C O 1
ATOM 4511 N N . ALA C 1 77 ? -16.926 56.494 -0.633 1.00 16.64 73 ALA C N 1
ATOM 4512 C CA . ALA C 1 77 ? -15.965 55.478 -0.205 1.00 16.76 73 ALA C CA 1
ATOM 4513 C C . ALA C 1 77 ? -16.289 55.055 1.185 1.00 17.09 73 ALA C C 1
ATOM 4514 O O . ALA C 1 77 ? -16.789 55.856 1.959 1.00 17.71 73 ALA C O 1
ATOM 4516 N N . ALA C 1 78 ? -16.027 53.795 1.510 1.00 16.98 74 ALA C N 1
ATOM 4517 C CA . ALA C 1 78 ? -16.285 53.339 2.873 1.00 17.04 74 ALA C CA 1
ATOM 4518 C C . ALA C 1 78 ? -15.297 52.255 3.268 1.00 17.02 74 ALA C C 1
ATOM 4519 O O . ALA C 1 78 ? -14.852 51.465 2.431 1.00 16.35 74 ALA C O 1
ATOM 4521 N N . VAL C 1 79 ? -14.962 52.230 4.552 1.00 16.91 75 VAL C N 1
ATOM 4522 C CA . VAL C 1 79 ? -14.208 51.149 5.119 1.00 17.09 75 VAL C CA 1
ATOM 4523 C C . VAL C 1 79 ? -15.191 50.042 5.491 1.00 17.26 75 VAL C C 1
ATOM 4524 O O . VAL C 1 79 ? -15.974 50.195 6.424 1.00 17.67 75 VAL C O 1
ATOM 4528 N N . VAL C 1 80 ? -15.152 48.930 4.751 1.00 17.01 76 VAL C N 1
ATOM 4529 C CA . VAL C 1 80 ? -16.024 47.791 5.023 1.00 16.14 76 VAL C CA 1
ATOM 4530 C C . VAL C 1 80 ? -15.403 46.494 4.508 1.00 15.68 76 VAL C C 1
ATOM 4531 O O . VAL C 1 80 ? -14.675 46.486 3.512 1.00 15.50 76 VAL C O 1
ATOM 4535 N N . ASP C 1 81 ? -15.667 45.405 5.219 1.00 14.70 77 ASP C N 1
ATOM 4536 C CA . ASP C 1 81 ? -15.202 44.087 4.821 1.00 14.21 77 ASP C CA 1
ATOM 4537 C C . ASP C 1 81 ? -16.214 43.514 3.800 1.00 13.56 77 ASP C C 1
ATOM 4538 O O . ASP C 1 81 ? -17.402 43.488 4.079 1.00 12.56 77 ASP C O 1
ATOM 4543 N N . THR C 1 82 ? -15.737 43.027 2.648 1.00 13.21 78 THR C N 1
ATOM 4544 C CA . THR C 1 82 ? -16.613 42.320 1.694 1.00 12.88 78 THR C CA 1
ATOM 4545 C C . THR C 1 82 ? -17.280 41.040 2.262 1.00 12.59 78 THR C C 1
ATOM 4546 O O . THR C 1 82 ? -18.279 40.563 1.715 1.00 12.06 78 THR C O 1
ATOM 4550 N N . ARG C 1 83 ? -16.773 40.516 3.374 1.00 12.64 79 ARG C N 1
ATOM 4551 C CA . ARG C 1 83 ? -17.421 39.339 4.012 1.00 13.05 79 ARG C CA 1
ATOM 4552 C C . ARG C 1 83 ? -18.719 39.702 4.749 1.00 13.19 79 ARG C C 1
ATOM 4553 O O . ARG C 1 83 ? -19.453 38.817 5.177 1.00 13.10 79 ARG C O 1
ATOM 4561 N N . ASP C 1 84 ? -18.969 41.002 4.904 1.00 13.61 80 ASP C N 1
ATOM 4562 C CA . ASP C 1 84 ? -20.091 41.515 5.671 1.00 14.63 80 ASP C CA 1
ATOM 4563 C C . ASP C 1 84 ? -21.178 41.934 4.676 1.00 14.78 80 ASP C C 1
ATOM 4564 O O . ASP C 1 84 ? -21.139 43.040 4.121 1.00 14.99 80 ASP C O 1
ATOM 4569 N N . PHE C 1 85 ? -22.129 41.041 4.419 1.00 14.68 81 PHE C N 1
ATOM 4570 C CA . PHE C 1 85 ? -23.112 41.332 3.390 1.00 15.46 81 PHE C CA 1
ATOM 4571 C C . PHE C 1 85 ? -23.998 42.533 3.762 1.00 16.01 81 PHE C C 1
ATOM 4572 O O . PHE C 1 85 ? -24.244 43.389 2.914 1.00 15.50 81 PHE C O 1
ATOM 4580 N N . ASP C 1 86 ? -24.443 42.596 5.019 1.00 16.90 82 ASP C N 1
ATOM 4581 C CA . ASP C 1 86 ? -25.355 43.651 5.471 1.00 18.23 82 ASP C CA 1
ATOM 4582 C C . ASP C 1 86 ? -24.765 45.057 5.262 1.00 17.64 82 ASP C C 1
ATOM 4583 O O . ASP C 1 86 ? -25.402 45.929 4.675 1.00 16.40 82 ASP C O 1
ATOM 4588 N N . ARG C 1 87 ? -23.525 45.239 5.710 1.00 17.34 83 ARG C N 1
ATOM 4589 C CA . ARG C 1 87 ? -22.833 46.516 5.597 1.00 17.36 83 ARG C CA 1
ATOM 4590 C C . ARG C 1 87 ? -22.518 46.871 4.153 1.00 16.78 83 ARG C C 1
ATOM 4591 O O . ARG C 1 87 ? -22.682 48.021 3.745 1.00 17.06 83 ARG C O 1
ATOM 4599 N N . LEU C 1 88 ? -22.059 45.877 3.391 1.00 16.47 84 LEU C N 1
ATOM 4600 C CA . LEU C 1 88 ? -21.682 46.073 2.024 1.00 16.01 84 LEU C CA 1
ATOM 4601 C C . LEU C 1 88 ? -22.895 46.514 1.227 1.00 16.49 84 LEU C C 1
ATOM 4602 O O . LEU C 1 88 ? -22.805 47.452 0.418 1.00 16.63 84 LEU C O 1
ATOM 4607 N N . ARG C 1 89 ? -24.028 45.845 1.443 1.00 16.41 85 ARG C N 1
ATOM 4608 C CA . ARG C 1 89 ? -25.249 46.209 0.732 1.00 17.30 85 ARG C CA 1
ATOM 4609 C C . ARG C 1 89 ? -25.705 47.640 1.061 1.00 16.98 85 ARG C C 1
ATOM 4610 O O . ARG C 1 89 ? -26.076 48.414 0.158 1.00 16.28 85 ARG C O 1
ATOM 4618 N N . LYS C 1 90 ? -25.654 47.989 2.347 1.00 16.68 86 LYS C N 1
ATOM 4619 C CA . LYS C 1 90 ? -25.983 49.348 2.786 1.00 17.17 86 LYS C CA 1
ATOM 4620 C C . LYS C 1 90 ? -25.064 50.419 2.161 1.00 17.01 86 LYS C C 1
ATOM 4621 O O . LYS C 1 90 ? -25.541 51.464 1.722 1.00 17.48 86 LYS C O 1
ATOM 4627 N N . VAL C 1 91 ? -23.758 50.142 2.094 1.00 16.93 87 VAL C N 1
ATOM 4628 C CA . VAL C 1 91 ? -22.817 51.041 1.421 1.00 16.77 87 VAL C CA 1
ATOM 4629 C C . VAL C 1 91 ? -23.203 51.267 -0.058 1.00 17.10 87 VAL C C 1
ATOM 4630 O O . VAL C 1 91 ? -23.249 52.427 -0.528 1.00 16.94 87 VAL C O 1
ATOM 4634 N N . VAL C 1 92 ? -23.485 50.173 -0.776 1.00 16.84 88 VAL C N 1
ATOM 4635 C CA . VAL C 1 92 ? -23.862 50.238 -2.195 1.00 17.41 88 VAL C CA 1
ATOM 4636 C C . VAL C 1 92 ? -25.118 51.081 -2.338 1.00 18.13 88 VAL C C 1
ATOM 4637 O O . VAL C 1 92 ? -25.168 51.990 -3.183 1.00 17.81 88 VAL C O 1
ATOM 4641 N N . ASP C 1 93 ? -26.111 50.808 -1.483 1.00 18.95 89 ASP C N 1
ATOM 4642 C CA . ASP C 1 93 ? -27.364 51.554 -1.524 1.00 21.03 89 ASP C CA 1
ATOM 4643 C C . ASP C 1 93 ? -27.178 53.059 -1.298 1.00 21.35 89 ASP C C 1
ATOM 4644 O O . ASP C 1 93 ? -27.774 53.845 -2.035 1.00 21.82 89 ASP C O 1
ATOM 4649 N N . ASP C 1 94 ? -26.388 53.443 -0.290 1.00 21.29 90 ASP C N 1
ATOM 4650 C CA . ASP C 1 94 ? -26.041 54.847 -0.058 1.00 21.92 90 ASP C CA 1
ATOM 4651 C C . ASP C 1 94 ? -25.334 55.437 -1.273 1.00 20.93 90 ASP C C 1
ATOM 4652 O O . ASP C 1 94 ? -25.616 56.569 -1.674 1.00 20.74 90 ASP C O 1
ATOM 4657 N N . GLY C 1 95 ? -24.417 54.664 -1.861 1.00 19.49 91 GLY C N 1
ATOM 4658 C CA . GLY C 1 95 ? -23.672 55.104 -3.051 1.00 18.09 91 GLY C CA 1
ATOM 4659 C C . GLY C 1 95 ? -24.593 55.349 -4.247 1.00 17.14 91 GLY C C 1
ATOM 4660 O O . GLY C 1 95 ? -24.473 56.352 -4.949 1.00 16.58 91 GLY C O 1
ATOM 4661 N N . VAL C 1 96 ? -25.513 54.425 -4.480 1.00 16.53 92 VAL C N 1
ATOM 4662 C CA . VAL C 1 96 ? -26.459 54.569 -5.586 1.00 16.43 92 VAL C CA 1
ATOM 4663 C C . VAL C 1 96 ? -27.457 55.707 -5.330 1.00 16.43 92 VAL C C 1
ATOM 4664 O O . VAL C 1 96 ? -27.812 56.420 -6.255 1.00 15.77 92 VAL C O 1
ATOM 4668 N N . ALA C 1 97 ? -27.886 55.884 -4.074 1.00 16.76 93 ALA C N 1
ATOM 4669 C CA . ALA C 1 97 ? -28.748 57.026 -3.741 1.00 17.26 93 ALA C CA 1
ATOM 4670 C C . ALA C 1 97 ? -28.036 58.356 -4.032 1.00 17.47 93 ALA C C 1
ATOM 4671 O O . ALA C 1 97 ? -28.648 59.299 -4.532 1.00 17.31 93 ALA C O 1
ATOM 4673 N N . ALA C 1 98 ? -26.737 58.405 -3.738 1.00 17.06 94 ALA C N 1
ATOM 4674 C CA . ALA C 1 98 ? -25.945 59.596 -3.988 1.00 16.99 94 ALA C CA 1
ATOM 4675 C C . ALA C 1 98 ? -25.612 59.802 -5.473 1.00 16.94 94 ALA C C 1
ATOM 4676 O O . ALA C 1 98 ? -25.711 60.928 -5.984 1.00 16.59 94 ALA C O 1
ATOM 4678 N N . LEU C 1 99 ? -25.220 58.727 -6.161 1.00 16.62 95 LEU C N 1
ATOM 4679 C CA . LEU C 1 99 ? -24.620 58.853 -7.505 1.00 16.66 95 LEU C CA 1
ATOM 4680 C C . LEU C 1 99 ? -25.613 58.656 -8.640 1.00 16.65 95 LEU C C 1
ATOM 4681 O O . LEU C 1 99 ? -25.415 59.160 -9.743 1.00 16.58 95 LEU C O 1
ATOM 4686 N N . GLY C 1 100 ? -26.691 57.938 -8.370 1.00 16.82 96 GLY C N 1
ATOM 4687 C CA . GLY C 1 100 ? -27.799 57.917 -9.314 1.00 17.15 96 GLY C CA 1
ATOM 4688 C C . GLY C 1 100 ? -28.077 56.570 -9.956 1.00 17.44 96 GLY C C 1
ATOM 4689 O O . GLY C 1 100 ? -29.205 56.337 -10.396 1.00 18.41 96 GLY C O 1
ATOM 4690 N N . ARG C 1 101 ? -27.076 55.683 -9.980 1.00 16.76 97 ARG C N 1
ATOM 4691 C CA . ARG C 1 101 ? -27.122 54.472 -10.816 1.00 16.48 97 ARG C CA 1
ATOM 4692 C C . ARG C 1 101 ? -25.950 53.553 -10.478 1.00 15.72 97 ARG C C 1
ATOM 4693 O O . ARG C 1 101 ? -25.044 53.953 -9.755 1.00 15.67 97 ARG C O 1
ATOM 4701 N N . LEU C 1 102 ? -25.982 52.311 -10.964 1.00 15.08 98 LEU C N 1
ATOM 4702 C CA . LEU C 1 102 ? -24.805 51.428 -10.905 1.00 14.35 98 LEU C CA 1
ATOM 4703 C C . LEU C 1 102 ? -24.694 50.698 -12.240 1.00 14.14 98 LEU C C 1
ATOM 4704 O O . LEU C 1 102 ? -25.690 50.141 -12.709 1.00 13.67 98 LEU C O 1
ATOM 4709 N N . ASP C 1 103 ? -23.495 50.683 -12.828 1.00 13.66 99 ASP C N 1
ATOM 4710 C CA . ASP C 1 103 ? -23.296 50.093 -14.166 1.00 13.90 99 ASP C CA 1
ATOM 4711 C C . ASP C 1 103 ? -22.250 49.005 -14.182 1.00 13.36 99 ASP C C 1
ATOM 4712 O O . ASP C 1 103 ? -22.360 48.020 -14.909 1.00 12.94 99 ASP C O 1
ATOM 4717 N N . ILE C 1 104 ? -21.215 49.212 -13.376 1.00 13.33 100 ILE C N 1
ATOM 4718 C CA . ILE C 1 104 ? -20.039 48.391 -13.416 1.00 13.05 100 ILE C CA 1
ATOM 4719 C C . ILE C 1 104 ? -19.738 47.897 -11.995 1.00 13.02 100 ILE C C 1
ATOM 4720 O O . ILE C 1 104 ? -19.840 48.679 -11.017 1.00 12.91 100 ILE C O 1
ATOM 4725 N N . ILE C 1 105 ? -19.400 46.604 -11.874 1.00 12.19 101 ILE C N 1
ATOM 4726 C CA . ILE C 1 105 ? -18.843 46.084 -10.626 1.00 11.61 101 ILE C CA 1
ATOM 4727 C C . ILE C 1 105 ? -17.473 45.463 -10.885 1.00 11.48 101 ILE C C 1
ATOM 4728 O O . ILE C 1 105 ? -17.316 44.678 -11.832 1.00 11.38 101 ILE C O 1
ATOM 4733 N N . VAL C 1 106 ? -16.486 45.836 -10.072 1.00 11.34 102 VAL C N 1
ATOM 4734 C CA . VAL C 1 106 ? -15.182 45.186 -10.106 1.00 11.17 102 VAL C CA 1
ATOM 4735 C C . VAL C 1 106 ? -14.988 44.570 -8.728 1.00 11.02 102 VAL C C 1
ATOM 4736 O O . VAL C 1 106 ? -14.747 45.297 -7.732 1.00 11.03 102 VAL C O 1
ATOM 4740 N N . ALA C 1 107 ? -15.158 43.247 -8.682 1.00 10.55 103 ALA C N 1
ATOM 4741 C CA . ALA C 1 107 ? -14.939 42.452 -7.482 1.00 10.55 103 ALA C CA 1
ATOM 4742 C C . ALA C 1 107 ? -13.459 42.073 -7.366 1.00 10.70 103 ALA C C 1
ATOM 4743 O O . ALA C 1 107 ? -13.019 40.994 -7.826 1.00 10.35 103 ALA C O 1
ATOM 4745 N N . ASN C 1 108 ? -12.710 42.944 -6.704 1.00 10.95 104 ASN C N 1
ATOM 4746 C CA . ASN C 1 108 ? -11.245 42.916 -6.731 1.00 11.40 104 ASN C CA 1
ATOM 4747 C C . ASN C 1 108 ? -10.598 42.619 -5.369 1.00 11.97 104 ASN C C 1
ATOM 4748 O O . ASN C 1 108 ? -9.461 42.119 -5.302 1.00 12.28 104 ASN C O 1
ATOM 4753 N N . ALA C 1 109 ? -11.317 42.914 -4.277 1.00 12.35 105 ALA C N 1
ATOM 4754 C CA . ALA C 1 109 ? -10.811 42.620 -2.924 1.00 12.10 105 ALA C CA 1
ATOM 4755 C C . ALA C 1 109 ? -10.483 41.122 -2.796 1.00 12.04 105 ALA C C 1
ATOM 4756 O O . ALA C 1 109 ? -11.327 40.280 -3.079 1.00 11.36 105 ALA C O 1
ATOM 4758 N N . GLY C 1 110 ? -9.234 40.818 -2.418 1.00 11.50 106 GLY C N 1
ATOM 4759 C CA . GLY C 1 110 ? -8.765 39.454 -2.301 1.00 11.53 106 GLY C CA 1
ATOM 4760 C C . GLY C 1 110 ? -7.456 39.427 -1.528 1.00 11.92 106 GLY C C 1
ATOM 4761 O O . GLY C 1 110 ? -6.774 40.458 -1.430 1.00 11.77 106 GLY C O 1
ATOM 4762 N N . VAL C 1 111 ? -7.132 38.256 -0.966 1.00 11.93 107 VAL C N 1
ATOM 4763 C CA . VAL C 1 111 ? -5.877 37.995 -0.260 1.00 12.09 107 VAL C CA 1
ATOM 4764 C C . VAL C 1 111 ? -5.085 36.794 -0.842 1.00 12.41 107 VAL C C 1
ATOM 4765 O O . VAL C 1 111 ? -5.654 35.915 -1.497 1.00 12.32 107 VAL C O 1
ATOM 4769 N N . ALA C 1 112 ? -3.773 36.770 -0.596 1.00 12.70 108 ALA C N 1
ATOM 4770 C CA . ALA C 1 112 ? -2.898 35.648 -0.980 1.00 13.36 108 ALA C CA 1
ATOM 4771 C C . ALA C 1 112 ? -2.036 35.251 0.214 1.00 13.93 108 ALA C C 1
ATOM 4772 O O . ALA C 1 112 ? -1.698 36.101 1.035 1.00 14.58 108 ALA C O 1
ATOM 4774 N N . ALA C 1 113 ? -1.708 33.966 0.321 1.00 13.93 109 ALA C N 1
ATOM 4775 C CA . ALA C 1 113 ? -0.931 33.469 1.444 1.00 14.37 109 ALA C CA 1
ATOM 4776 C C . ALA C 1 113 ? -0.175 32.219 1.036 1.00 14.57 109 ALA C C 1
ATOM 4777 O O . ALA C 1 113 ? -0.753 31.141 1.050 1.00 13.97 109 ALA C O 1
ATOM 4779 N N . PRO C 1 114 ? 1.128 32.356 0.710 1.00 14.81 110 PRO C N 1
ATOM 4780 C CA . PRO C 1 114 ? 1.940 31.177 0.411 1.00 14.62 110 PRO C CA 1
ATOM 4781 C C . PRO C 1 114 ? 2.138 30.305 1.661 1.00 14.74 110 PRO C C 1
ATOM 4782 O O . PRO C 1 114 ? 2.531 30.806 2.705 1.00 15.59 110 PRO C O 1
ATOM 4786 N N . GLN C 1 115 ? 1.830 29.015 1.558 1.00 13.89 111 GLN C N 1
ATOM 4787 C CA . GLN C 1 115 ? 1.919 28.104 2.681 1.00 13.71 111 GLN C CA 1
ATOM 4788 C C . GLN C 1 115 ? 2.091 26.689 2.125 1.00 13.36 111 GLN C C 1
ATOM 4789 O O . GLN C 1 115 ? 1.412 26.327 1.169 1.00 12.86 111 GLN C O 1
ATOM 4795 N N . ALA C 1 116 ? 3.014 25.903 2.680 1.00 13.26 112 ALA C N 1
ATOM 4796 C CA . ALA C 1 116 ? 3.040 24.452 2.371 1.00 13.22 112 ALA C CA 1
ATOM 4797 C C . ALA C 1 116 ? 1.656 23.876 2.744 1.00 12.68 112 ALA C C 1
ATOM 4798 O O . ALA C 1 116 ? 1.016 24.383 3.685 1.00 12.13 112 ALA C O 1
ATOM 4800 N N . TRP C 1 117 ? 1.190 22.866 2.001 1.00 12.06 113 TRP C N 1
ATOM 4801 C CA . TRP C 1 117 ? -0.198 22.387 2.137 1.00 12.04 113 TRP C CA 1
ATOM 4802 C C . TRP C 1 117 ? -0.474 21.963 3.573 1.00 12.18 113 TRP C C 1
ATOM 4803 O O . TRP C 1 117 ? -1.555 22.195 4.110 1.00 11.20 113 TRP C O 1
ATOM 4814 N N . ASP C 1 118 ? 0.528 21.354 4.210 1.00 12.91 114 ASP C N 1
ATOM 4815 C CA . ASP C 1 118 ? 0.316 20.812 5.552 1.00 13.85 114 ASP C CA 1
ATOM 4816 C C . ASP C 1 118 ? 0.498 21.842 6.673 1.00 13.90 114 ASP C C 1
ATOM 4817 O O . ASP C 1 118 ? 0.382 21.493 7.856 1.00 13.72 114 ASP C O 1
ATOM 4822 N N . ASP C 1 119 ? 0.755 23.106 6.297 1.00 13.88 115 ASP C N 1
ATOM 4823 C CA . ASP C 1 119 ? 0.799 24.226 7.270 1.00 14.02 115 ASP C CA 1
ATOM 4824 C C . ASP C 1 119 ? -0.497 25.028 7.275 1.00 13.74 115 ASP C C 1
ATOM 4825 O O . ASP C 1 119 ? -0.696 25.871 8.141 1.00 14.21 115 ASP C O 1
ATOM 4830 N N . ILE C 1 120 ? -1.369 24.791 6.299 1.00 13.07 116 ILE C N 1
ATOM 4831 C CA . ILE C 1 120 ? -2.677 25.463 6.269 1.00 12.96 116 ILE C CA 1
ATOM 4832 C C . ILE C 1 120 ? -3.580 24.938 7.374 1.00 13.20 116 ILE C C 1
ATOM 4833 O O . ILE C 1 120 ? -3.958 23.759 7.362 1.00 13.76 116 ILE C O 1
ATOM 4838 N N . THR C 1 121 ? -3.891 25.799 8.349 1.00 13.46 117 THR C N 1
ATOM 4839 C CA . THR C 1 121 ? -4.846 25.447 9.405 1.00 13.76 117 THR C CA 1
ATOM 4840 C C . THR C 1 121 ? -6.272 25.579 8.861 1.00 13.72 117 THR C C 1
ATOM 4841 O O . THR C 1 121 ? -6.485 26.263 7.841 1.00 12.89 117 THR C O 1
ATOM 4845 N N . PRO C 1 122 ? -7.253 24.923 9.530 1.00 14.02 118 PRO C N 1
ATOM 4846 C CA . PRO C 1 122 ? -8.659 25.159 9.148 1.00 13.97 118 PRO C CA 1
ATOM 4847 C C . PRO C 1 122 ? -8.997 26.663 9.119 1.00 14.37 118 PRO C C 1
ATOM 4848 O O . PRO C 1 122 ? -9.721 27.098 8.229 1.00 13.69 118 PRO C O 1
ATOM 4852 N N . GLU C 1 123 ? -8.439 27.442 10.060 1.00 14.50 119 GLU C N 1
ATOM 4853 C CA . GLU C 1 123 ? -8.662 28.890 10.107 1.00 15.08 119 GLU C CA 1
ATOM 4854 C C . GLU C 1 123 ? -8.068 29.597 8.880 1.00 14.49 119 GLU C C 1
ATOM 4855 O O . GLU C 1 123 ? -8.722 30.397 8.276 1.00 14.45 119 GLU C O 1
ATOM 4861 N N . ASP C 1 124 ? -6.831 29.287 8.521 1.00 14.14 120 ASP C N 1
ATOM 4862 C CA . ASP C 1 124 ? -6.245 29.804 7.296 1.00 13.71 120 ASP C CA 1
ATOM 4863 C C . ASP C 1 124 ? -7.109 29.516 6.065 1.00 13.11 120 ASP C C 1
ATOM 4864 O O . ASP C 1 124 ? -7.337 30.401 5.244 1.00 12.82 120 ASP C O 1
ATOM 4869 N N . PHE C 1 125 ? -7.543 28.264 5.927 1.00 12.61 121 PHE C N 1
ATOM 4870 C CA . PHE C 1 125 ? -8.361 27.842 4.799 1.00 12.41 121 PHE C CA 1
ATOM 4871 C C . PHE C 1 125 ? -9.670 28.638 4.718 1.00 12.46 121 PHE C C 1
ATOM 4872 O O . PHE C 1 125 ? -10.008 29.199 3.674 1.00 12.51 121 PHE C O 1
ATOM 4880 N N . ARG C 1 126 ? -10.386 28.703 5.831 1.00 13.09 122 ARG C N 1
ATOM 4881 C CA . ARG C 1 126 ? -11.671 29.417 5.894 1.00 13.58 122 ARG C CA 1
ATOM 4882 C C . ARG C 1 126 ? -11.495 30.919 5.568 1.00 13.47 122 ARG C C 1
ATOM 4883 O O . ARG C 1 126 ? -12.294 31.484 4.815 1.00 12.70 122 ARG C O 1
ATOM 4891 N N . ASP C 1 127 ? -10.438 31.540 6.113 1.00 13.01 123 ASP C N 1
ATOM 4892 C CA . ASP C 1 127 ? -10.173 32.964 5.924 1.00 12.93 123 ASP C CA 1
ATOM 4893 C C . ASP C 1 127 ? -9.934 33.291 4.451 1.00 12.61 123 ASP C C 1
ATOM 4894 O O . ASP C 1 127 ? -10.511 34.255 3.928 1.00 12.45 123 ASP C O 1
ATOM 4899 N N . VAL C 1 128 ? -9.066 32.518 3.788 1.00 12.08 124 VAL C N 1
ATOM 4900 C CA . VAL C 1 128 ? -8.783 32.776 2.380 1.00 11.46 124 VAL C CA 1
ATOM 4901 C C . VAL C 1 128 ? -10.061 32.566 1.543 1.00 11.32 124 VAL C C 1
ATOM 4902 O O . VAL C 1 128 ? -10.362 33.361 0.643 1.00 10.80 124 VAL C O 1
ATOM 4906 N N . MET C 1 129 ? -10.785 31.493 1.852 1.00 11.29 125 MET C N 1
ATOM 4907 C CA . MET C 1 129 ? -12.035 31.171 1.166 1.00 11.44 125 MET C CA 1
ATOM 4908 C C . MET C 1 129 ? -13.131 32.220 1.394 1.00 11.49 125 MET C C 1
ATOM 4909 O O . MET C 1 129 ? -13.745 32.675 0.420 1.00 11.60 125 MET C O 1
ATOM 4914 N N . ASP C 1 130 ? -13.408 32.574 2.659 1.00 11.44 126 ASP C N 1
ATOM 4915 C CA . ASP C 1 130 ? -14.419 33.608 2.979 1.00 11.50 126 ASP C CA 1
ATOM 4916 C C . ASP C 1 130 ? -14.155 34.893 2.189 1.00 11.43 126 ASP C C 1
ATOM 4917 O O . ASP C 1 130 ? -15.097 35.465 1.619 1.00 11.35 126 ASP C O 1
ATOM 4922 N N . ILE C 1 131 ? -12.893 35.341 2.153 1.00 10.91 127 ILE C N 1
ATOM 4923 C CA . ILE C 1 131 ? -12.577 36.605 1.493 1.00 11.18 127 ILE C CA 1
ATOM 4924 C C . ILE C 1 131 ? -12.687 36.482 -0.024 1.00 11.01 127 ILE C C 1
ATOM 4925 O O . ILE C 1 131 ? -13.458 37.214 -0.639 1.00 11.48 127 ILE C O 1
ATOM 4930 N N . ASN C 1 132 ? -11.916 35.572 -0.617 1.00 10.78 128 ASN C N 1
ATOM 4931 C CA . ASN C 1 132 ? -11.819 35.474 -2.076 1.00 10.81 128 ASN C CA 1
ATOM 4932 C C . ASN C 1 132 ? -13.106 34.945 -2.744 1.00 10.63 128 ASN C C 1
ATOM 4933 O O . ASN C 1 132 ? -13.392 35.305 -3.871 1.00 10.63 128 ASN C O 1
ATOM 4938 N N . VAL C 1 133 ? -13.878 34.109 -2.048 1.00 10.36 129 VAL C N 1
ATOM 4939 C CA . VAL C 1 133 ? -15.116 33.604 -2.616 1.00 10.38 129 VAL C CA 1
ATOM 4940 C C . VAL C 1 133 ? -16.364 34.250 -2.002 1.00 10.22 129 VAL C C 1
ATOM 4941 O O . VAL C 1 133 ? -17.182 34.825 -2.728 1.00 10.45 129 VAL C O 1
ATOM 4945 N N . THR C 1 134 ? -16.547 34.146 -0.694 1.00 9.87 130 THR C N 1
ATOM 4946 C CA . THR C 1 134 ? -17.761 34.772 -0.100 1.00 9.77 130 THR C CA 1
ATOM 4947 C C . THR C 1 134 ? -17.807 36.301 -0.282 1.00 9.69 130 THR C C 1
ATOM 4948 O O . THR C 1 134 ? -18.861 36.855 -0.618 1.00 9.77 130 THR C O 1
ATOM 4952 N N . GLY C 1 135 ? -16.666 36.962 -0.147 1.00 9.61 131 GLY C N 1
ATOM 4953 C CA . GLY C 1 135 ? -16.605 38.402 -0.383 1.00 9.87 131 GLY C CA 1
ATOM 4954 C C . GLY C 1 135 ? -16.965 38.756 -1.817 1.00 9.93 131 GLY C C 1
ATOM 4955 O O . GLY C 1 135 ? -17.684 39.724 -2.070 1.00 10.18 131 GLY C O 1
ATOM 4956 N N . THR C 1 136 ? -16.475 37.958 -2.760 1.00 9.88 132 THR C N 1
ATOM 4957 C CA . THR C 1 136 ? -16.758 38.148 -4.177 1.00 9.73 132 THR C CA 1
ATOM 4958 C C . THR C 1 136 ? -18.272 37.958 -4.429 1.00 9.82 132 THR C C 1
ATOM 4959 O O . THR C 1 136 ? -18.899 38.761 -5.098 1.00 9.98 132 THR C O 1
ATOM 4963 N N . TRP C 1 137 ? -18.864 36.916 -3.855 1.00 9.74 133 TRP C N 1
ATOM 4964 C CA . TRP C 1 137 ? -20.296 36.679 -4.008 1.00 9.58 133 TRP C CA 1
ATOM 4965 C C . TRP C 1 137 ? -21.094 37.789 -3.368 1.00 9.84 133 TRP C C 1
ATOM 4966 O O . TRP C 1 137 ? -22.080 38.243 -3.949 1.00 10.09 133 TRP C O 1
ATOM 4977 N N . ASN C 1 138 ? -20.675 38.257 -2.189 1.00 9.76 134 ASN C N 1
ATOM 4978 C CA . ASN C 1 138 ? -21.391 39.354 -1.503 1.00 10.03 134 ASN C CA 1
ATOM 4979 C C . ASN C 1 138 ? -21.437 40.643 -2.335 1.00 10.00 134 ASN C C 1
ATOM 4980 O O . ASN C 1 138 ? -22.439 41.355 -2.348 1.00 10.06 134 ASN C O 1
ATOM 4985 N N . THR C 1 139 ? -20.328 40.914 -3.012 1.00 9.97 135 THR C N 1
ATOM 4986 C CA . THR C 1 139 ? -20.155 42.065 -3.914 1.00 10.01 135 THR C CA 1
ATOM 4987 C C . THR C 1 139 ? -21.177 42.067 -5.054 1.00 10.04 135 THR C C 1
ATOM 4988 O O . THR C 1 139 ? -21.818 43.087 -5.295 1.00 10.20 135 THR C O 1
ATOM 4992 N N . VAL C 1 140 ? -21.303 40.942 -5.763 1.00 9.93 136 VAL C N 1
ATOM 4993 C CA . VAL C 1 140 ? -22.301 40.790 -6.814 1.00 10.00 136 VAL C CA 1
ATOM 4994 C C . VAL C 1 140 ? -23.721 40.922 -6.250 1.00 10.31 136 VAL C C 1
ATOM 4995 O O . VAL C 1 140 ? -24.551 41.613 -6.825 1.00 10.62 136 VAL C O 1
ATOM 4999 N N . MET C 1 141 ? -24.003 40.262 -5.124 1.00 10.67 137 MET C N 1
ATOM 5000 C CA . MET C 1 141 ? -25.336 40.352 -4.486 1.00 11.21 137 MET C CA 1
ATOM 5001 C C . MET C 1 141 ? -25.740 41.781 -4.055 1.00 11.48 137 MET C C 1
ATOM 5002 O O . MET C 1 141 ? -26.897 42.172 -4.216 1.00 11.47 137 MET C O 1
ATOM 5007 N N . ALA C 1 142 ? -24.771 42.568 -3.580 1.00 11.75 138 ALA C N 1
ATOM 5008 C CA . ALA C 1 142 ? -25.026 43.971 -3.199 1.00 12.07 138 ALA C CA 1
ATOM 5009 C C . ALA C 1 142 ? -25.180 44.868 -4.426 1.00 12.47 138 ALA C C 1
ATOM 5010 O O . ALA C 1 142 ? -26.019 45.757 -4.435 1.00 12.77 138 ALA C O 1
ATOM 5012 N N . GLY C 1 143 ? -24.402 44.634 -5.482 1.00 12.50 139 GLY C N 1
ATOM 5013 C CA . GLY C 1 143 ? -24.529 45.515 -6.655 1.00 12.70 139 GLY C CA 1
ATOM 5014 C C . GLY C 1 143 ? -25.541 45.158 -7.726 1.00 13.09 139 GLY C C 1
ATOM 5015 O O . GLY C 1 143 ? -26.182 46.052 -8.306 1.00 13.52 139 GLY C O 1
ATOM 5016 N N . ALA C 1 144 ? -25.682 43.860 -8.025 1.00 13.12 140 ALA C N 1
ATOM 5017 C CA . ALA C 1 144 ? -26.472 43.435 -9.189 1.00 13.44 140 ALA C CA 1
ATOM 5018 C C . ALA C 1 144 ? -27.945 43.884 -9.193 1.00 13.78 140 ALA C C 1
ATOM 5019 O O . ALA C 1 144 ? -28.428 44.260 -10.246 1.00 13.88 140 ALA C O 1
ATOM 5021 N N . PRO C 1 145 ? -28.647 43.860 -8.034 1.00 14.15 141 PRO C N 1
ATOM 5022 C CA . PRO C 1 145 ? -30.038 44.369 -8.054 1.00 14.96 141 PRO C CA 1
ATOM 5023 C C . PRO C 1 145 ? -30.121 45.834 -8.522 1.00 15.75 141 PRO C C 1
ATOM 5024 O O . PRO C 1 145 ? -31.087 46.221 -9.174 1.00 16.11 141 PRO C O 1
ATOM 5028 N N . ARG C 1 146 ? -29.098 46.616 -8.183 1.00 16.87 142 ARG C N 1
ATOM 5029 C CA . ARG C 1 146 ? -29.011 48.044 -8.530 1.00 17.96 142 ARG C CA 1
ATOM 5030 C C . ARG C 1 146 ? -28.759 48.263 -10.025 1.00 17.36 142 ARG C C 1
ATOM 5031 O O . ARG C 1 146 ? -29.320 49.197 -10.630 1.00 18.00 142 ARG C O 1
ATOM 5039 N N . ILE C 1 147 ? -27.933 47.407 -10.624 1.00 16.08 143 ILE C N 1
ATOM 5040 C CA . ILE C 1 147 ? -27.736 47.444 -12.076 1.00 15.79 143 ILE C CA 1
ATOM 5041 C C . ILE C 1 147 ? -29.049 47.067 -12.766 1.00 16.05 143 ILE C C 1
ATOM 5042 O O . ILE C 1 147 ? -29.486 47.748 -13.691 1.00 16.66 143 ILE C O 1
ATOM 5047 N N . ILE C 1 148 ? -29.682 46.000 -12.283 1.00 15.94 144 ILE C N 1
ATOM 5048 C CA . ILE C 1 148 ? -30.964 45.547 -12.806 1.00 16.45 144 ILE C CA 1
ATOM 5049 C C . ILE C 1 148 ? -32.006 46.655 -12.735 1.00 17.23 144 ILE C C 1
ATOM 5050 O O . ILE C 1 148 ? -32.691 46.900 -13.730 1.00 17.57 144 ILE C O 1
ATOM 5055 N N . GLU C 1 149 ? -32.132 47.337 -11.592 1.00 18.04 145 GLU C N 1
ATOM 5056 C CA . GLU C 1 149 ? -33.180 48.370 -11.500 1.00 19.54 145 GLU C CA 1
ATOM 5057 C C . GLU C 1 149 ? -32.977 49.569 -12.447 1.00 18.63 145 GLU C C 1
ATOM 5058 O O . GLU C 1 149 ? -33.942 50.180 -12.840 1.00 18.37 145 GLU C O 1
ATOM 5064 N N . GLY C 1 150 ? -31.741 49.861 -12.846 1.00 17.85 146 GLY C N 1
ATOM 5065 C CA . GLY C 1 150 ? -31.490 50.918 -13.835 1.00 17.67 146 GLY C CA 1
ATOM 5066 C C . GLY C 1 150 ? -32.013 50.595 -15.239 1.00 17.39 146 GLY C C 1
ATOM 5067 O O . GLY C 1 150 ? -32.217 51.500 -16.032 1.00 17.49 146 GLY C O 1
ATOM 5068 N N . GLY C 1 151 ? -32.214 49.309 -15.545 1.00 16.56 147 GLY C N 1
ATOM 5069 C CA . GLY C 1 151 ? -32.657 48.859 -16.868 1.00 16.65 147 GLY C CA 1
ATOM 5070 C C . GLY C 1 151 ? -31.755 49.178 -18.060 1.00 16.94 147 GLY C C 1
ATOM 5071 O O . GLY C 1 151 ? -32.246 49.266 -19.197 1.00 16.71 147 GLY C O 1
ATOM 5072 N N . ARG C 1 152 ? -30.440 49.330 -17.832 1.00 16.89 148 ARG C N 1
ATOM 5073 C CA . ARG C 1 152 ? -29.510 49.676 -18.932 1.00 16.81 148 ARG C CA 1
ATOM 5074 C C . ARG C 1 152 ? -28.483 48.588 -19.313 1.00 16.21 148 ARG C C 1
ATOM 5075 O O . ARG C 1 152 ? -27.619 48.827 -20.154 1.00 16.02 148 ARG C O 1
ATOM 5083 N N . GLY C 1 153 ? -28.583 47.400 -18.725 1.00 15.34 149 GLY C N 1
ATOM 5084 C CA . GLY C 1 153 ? -27.525 46.397 -18.881 1.00 14.70 149 GLY C CA 1
ATOM 5085 C C . GLY C 1 153 ? -26.373 46.806 -17.968 1.00 14.16 149 GLY C C 1
ATOM 5086 O O . GLY C 1 153 ? -26.465 47.801 -17.229 1.00 14.26 149 GLY C O 1
ATOM 5087 N N . GLY C 1 154 ? -25.285 46.066 -18.020 1.00 13.56 150 GLY C N 1
ATOM 5088 C CA . GLY C 1 154 ? -24.101 46.417 -17.248 1.00 13.48 150 GLY C CA 1
ATOM 5089 C C . GLY C 1 154 ? -23.010 45.385 -17.368 1.00 13.38 150 GLY C C 1
ATOM 5090 O O . GLY C 1 154 ? -23.097 44.455 -18.180 1.00 13.34 150 GLY C O 1
ATOM 5091 N N . SER C 1 155 ? -21.979 45.536 -16.543 1.00 13.11 151 SER C N 1
ATOM 5092 C CA . SER C 1 155 ? -20.796 44.715 -16.676 1.00 12.92 151 SER C CA 1
ATOM 5093 C C . SER C 1 155 ? -20.156 44.424 -15.320 1.00 12.59 151 SER C C 1
ATOM 5094 O O . SER C 1 155 ? -19.783 45.346 -14.614 1.00 12.44 151 SER C O 1
ATOM 5097 N N . ILE C 1 156 ? -20.075 43.139 -14.979 1.00 12.07 152 ILE C N 1
ATOM 5098 C CA . ILE C 1 156 ? -19.526 42.669 -13.717 1.00 11.90 152 ILE C CA 1
ATOM 5099 C C . ILE C 1 156 ? -18.217 41.933 -14.031 1.00 11.63 152 ILE C C 1
ATOM 5100 O O . ILE C 1 156 ? -18.195 41.012 -14.863 1.00 11.80 152 ILE C O 1
ATOM 5105 N N . ILE C 1 157 ? -17.136 42.384 -13.408 1.00 11.07 153 ILE C N 1
ATOM 5106 C CA . ILE C 1 157 ? -15.813 41.790 -13.585 1.00 10.69 153 ILE C CA 1
ATOM 5107 C C . ILE C 1 157 ? -15.355 41.230 -12.239 1.00 10.31 153 ILE C C 1
ATOM 5108 O O . ILE C 1 157 ? -15.232 41.963 -11.269 1.00 10.12 153 ILE C O 1
ATOM 5113 N N . LEU C 1 158 ? -15.113 39.922 -12.183 1.00 9.91 154 LEU C N 1
ATOM 5114 C CA . LEU C 1 158 ? -14.615 39.276 -10.960 1.00 9.58 154 LEU C CA 1
ATOM 5115 C C . LEU C 1 158 ? -13.119 39.037 -11.113 1.00 9.40 154 LEU C C 1
ATOM 5116 O O . LEU C 1 158 ? -12.681 38.501 -12.133 1.00 9.56 154 LEU C O 1
ATOM 5121 N N . ILE C 1 159 ? -12.314 39.439 -10.141 1.00 9.21 155 ILE C N 1
ATOM 5122 C CA . ILE C 1 159 ? -10.884 39.227 -10.274 1.00 9.26 155 ILE C CA 1
ATOM 5123 C C . ILE C 1 159 ? -10.537 37.867 -9.684 1.00 9.39 155 ILE C C 1
ATOM 5124 O O . ILE C 1 159 ? -10.636 37.642 -8.452 1.00 9.40 155 ILE C O 1
ATOM 5129 N N . SER C 1 160 ? -10.157 36.949 -10.575 1.00 9.34 156 SER C N 1
ATOM 5130 C CA . SER C 1 160 ? -9.709 35.625 -10.188 1.00 9.36 156 SER C CA 1
ATOM 5131 C C . SER C 1 160 ? -8.162 35.677 -10.151 1.00 9.40 156 SER C C 1
ATOM 5132 O O . SER C 1 160 ? -7.617 36.559 -9.520 1.00 9.31 156 SER C O 1
ATOM 5135 N N . SER C 1 161 ? -7.494 34.767 -10.863 1.00 9.23 157 SER C N 1
ATOM 5136 C CA . SER C 1 161 ? -6.027 34.709 -10.965 1.00 9.32 157 SER C CA 1
ATOM 5137 C C . SER C 1 161 ? -5.645 33.714 -12.056 1.00 9.22 157 SER C C 1
ATOM 5138 O O . SER C 1 161 ? -6.487 32.906 -12.482 1.00 9.03 157 SER C O 1
ATOM 5141 N N . ALA C 1 162 ? -4.374 33.704 -12.477 1.00 9.24 158 ALA C N 1
ATOM 5142 C CA . ALA C 1 162 ? -3.920 32.610 -13.350 1.00 9.20 158 ALA C CA 1
ATOM 5143 C C . ALA C 1 162 ? -4.161 31.287 -12.591 1.00 9.21 158 ALA C C 1
ATOM 5144 O O . ALA C 1 162 ? -4.439 30.260 -13.198 1.00 9.07 158 ALA C O 1
ATOM 5146 N N . ALA C 1 163 ? -4.081 31.328 -11.256 1.00 9.17 159 ALA C N 1
ATOM 5147 C CA . ALA C 1 163 ? -4.332 30.125 -10.427 1.00 9.52 159 ALA C CA 1
ATOM 5148 C C . ALA C 1 163 ? -5.722 29.554 -10.604 1.00 9.85 159 ALA C C 1
ATOM 5149 O O . ALA C 1 163 ? -5.912 28.339 -10.414 1.00 9.66 159 ALA C O 1
ATOM 5151 N N . GLY C 1 164 ? -6.681 30.417 -10.959 1.00 9.96 160 GLY C N 1
ATOM 5152 C CA . GLY C 1 164 ? -8.058 29.973 -11.170 1.00 10.45 160 GLY C CA 1
ATOM 5153 C C . GLY C 1 164 ? -8.386 29.502 -12.581 1.00 11.20 160 GLY C C 1
ATOM 5154 O O . GLY C 1 164 ? -9.529 29.102 -12.838 1.00 10.86 160 GLY C O 1
ATOM 5155 N N . MET C 1 165 ? -7.404 29.581 -13.498 1.00 12.01 161 MET C N 1
ATOM 5156 C CA . MET C 1 165 ? -7.510 28.980 -14.854 1.00 13.00 161 MET C CA 1
ATOM 5157 C C . MET C 1 165 ? -6.700 27.687 -14.938 1.00 13.19 161 MET C C 1
ATOM 5158 O O . MET C 1 165 ? -7.168 26.689 -15.469 1.00 13.13 161 MET C O 1
ATOM 5163 N N . LYS C 1 166 ? -5.449 27.741 -14.456 1.00 13.38 162 LYS C N 1
ATOM 5164 C CA . LYS C 1 166 ? -4.577 26.594 -14.403 1.00 13.18 162 LYS C CA 1
ATOM 5165 C C . LYS C 1 166 ? -4.527 26.206 -12.919 1.00 13.43 162 LYS C C 1
ATOM 5166 O O . LYS C 1 166 ? -5.509 25.666 -12.387 1.00 13.54 162 LYS C O 1
ATOM 5172 N N . MET C 1 167 ? -3.405 26.484 -12.261 1.00 13.37 163 MET C N 1
ATOM 5173 C CA . MET C 1 167 ? -3.269 26.324 -10.802 1.00 13.27 163 MET C CA 1
ATOM 5174 C C . MET C 1 167 ? -2.053 27.145 -10.355 1.00 13.78 163 MET C C 1
ATOM 5175 O O . MET C 1 167 ? -1.229 27.564 -11.191 1.00 13.51 163 MET C O 1
ATOM 5180 N N . GLN C 1 168 ? -1.913 27.340 -9.043 1.00 13.76 164 GLN C N 1
ATOM 5181 C CA . GLN C 1 168 ? -0.699 27.903 -8.495 1.00 13.41 164 GLN C CA 1
ATOM 5182 C C . GLN C 1 168 ? -0.287 27.088 -7.272 1.00 13.17 164 GLN C C 1
ATOM 5183 O O . GLN C 1 168 ? -1.128 26.867 -6.396 1.00 13.12 164 GLN C O 1
ATOM 5189 N N . PRO C 1 169 ? 1.000 26.655 -7.184 1.00 12.44 165 PRO C N 1
ATOM 5190 C CA . PRO C 1 169 ? 1.420 25.809 -6.048 1.00 12.22 165 PRO C CA 1
ATOM 5191 C C . PRO C 1 169 ? 1.524 26.582 -4.738 1.00 11.97 165 PRO C C 1
ATOM 5192 O O . PRO C 1 169 ? 1.653 27.799 -4.766 1.00 11.80 165 PRO C O 1
ATOM 5196 N N . PHE C 1 170 ? 1.503 25.866 -3.616 1.00 11.64 166 PHE C N 1
ATOM 5197 C CA . PHE C 1 170 ? 1.805 26.422 -2.282 1.00 11.95 166 PHE C CA 1
ATOM 5198 C C . PHE C 1 170 ? 0.767 27.398 -1.791 1.00 11.91 166 PHE C C 1
ATOM 5199 O O . PHE C 1 170 ? 1.080 28.343 -1.050 1.00 11.85 166 PHE C O 1
ATOM 5207 N N . MET C 1 171 ? -0.473 27.167 -2.222 1.00 11.94 167 MET C N 1
ATOM 5208 C CA . MET C 1 171 ? -1.606 27.803 -1.607 1.00 12.33 167 MET C CA 1
ATOM 5209 C C . MET C 1 171 ? -2.921 27.145 -2.012 1.00 11.60 167 MET C C 1
ATOM 5210 O O . MET C 1 171 ? -3.679 27.670 -2.849 1.00 11.27 167 MET C O 1
ATOM 5215 N N . ILE C 1 172 ? -3.160 25.984 -1.393 1.00 10.81 168 ILE C N 1
ATOM 5216 C CA . ILE C 1 172 ? -4.335 25.158 -1.685 1.00 10.71 168 ILE C CA 1
ATOM 5217 C C . ILE C 1 172 ? -5.612 26.003 -1.624 1.00 10.55 168 ILE C C 1
ATOM 5218 O O . ILE C 1 172 ? -6.445 25.958 -2.560 1.00 10.70 168 ILE C O 1
ATOM 5223 N N . HIS C 1 173 ? -5.781 26.751 -0.523 1.00 10.59 169 HIS C N 1
ATOM 5224 C CA . HIS C 1 173 ? -6.920 27.695 -0.372 1.00 10.56 169 HIS C CA 1
ATOM 5225 C C . HIS C 1 173 ? -7.032 28.718 -1.463 1.00 10.32 169 HIS C C 1
ATOM 5226 O O . HIS C 1 173 ? -8.117 28.876 -2.055 1.00 10.11 169 HIS C O 1
ATOM 5233 N N . TYR C 1 174 ? -5.945 29.433 -1.732 1.00 10.07 170 TYR C N 1
ATOM 5234 C CA . TYR C 1 174 ? -5.954 30.444 -2.801 1.00 10.15 170 TYR C CA 1
ATOM 5235 C C . TYR C 1 174 ? -6.386 29.884 -4.167 1.00 10.00 170 TYR C C 1
ATOM 5236 O O . TYR C 1 174 ? -7.288 30.449 -4.819 1.00 10.06 170 TYR C O 1
ATOM 5245 N N . THR C 1 175 ? -5.752 28.777 -4.581 1.00 9.95 171 THR C N 1
ATOM 5246 C CA . THR C 1 175 ? -6.046 28.117 -5.846 1.00 9.87 171 THR C CA 1
ATOM 5247 C C . THR C 1 175 ? -7.522 27.681 -5.869 1.00 9.83 171 THR C C 1
ATOM 5248 O O . THR C 1 175 ? -8.184 27.862 -6.853 1.00 9.61 171 THR C O 1
ATOM 5252 N N . ALA C 1 176 ? -8.015 27.132 -4.760 1.00 9.73 172 ALA C N 1
ATOM 5253 C CA . ALA C 1 176 ? -9.383 26.661 -4.702 1.00 9.80 172 ALA C CA 1
ATOM 5254 C C . ALA C 1 176 ? -10.325 27.853 -4.818 1.00 9.83 172 ALA C C 1
ATOM 5255 O O . ALA C 1 176 ? -11.314 27.803 -5.546 1.00 9.96 172 ALA C O 1
ATOM 5257 N N . SER C 1 177 ? -10.001 28.937 -4.122 1.00 10.02 173 SER C N 1
ATOM 5258 C CA . SER C 1 177 ? -10.865 30.116 -4.139 1.00 10.12 173 SER C CA 1
ATOM 5259 C C . SER C 1 177 ? -10.948 30.774 -5.531 1.00 10.10 173 SER C C 1
ATOM 5260 O O . SER C 1 177 ? -12.002 31.278 -5.924 1.00 10.41 173 SER C O 1
ATOM 5263 N N . LYS C 1 178 ? -9.846 30.752 -6.277 1.00 9.84 174 LYS C N 1
ATOM 5264 C CA . LYS C 1 178 ? -9.804 31.448 -7.562 1.00 9.78 174 LYS C CA 1
ATOM 5265 C C . LYS C 1 178 ? -10.507 30.685 -8.669 1.00 9.71 174 LYS C C 1
ATOM 5266 O O . LYS C 1 178 ? -11.057 31.301 -9.574 1.00 9.80 174 LYS C O 1
ATOM 5272 N N . HIS C 1 179 ? -10.513 29.350 -8.568 1.00 9.57 175 HIS C N 1
ATOM 5273 C CA . HIS C 1 179 ? -11.371 28.488 -9.365 1.00 9.56 175 HIS C CA 1
ATOM 5274 C C . HIS C 1 179 ? -12.810 28.724 -9.036 1.00 9.76 175 HIS C C 1
ATOM 5275 O O . HIS C 1 179 ? -13.659 28.838 -9.935 1.00 9.72 175 HIS C O 1
ATOM 5282 N N . ALA C 1 180 ? -13.112 28.821 -7.745 1.00 10.06 176 ALA C N 1
ATOM 5283 C CA . ALA C 1 180 ? -14.487 29.178 -7.314 1.00 9.93 176 ALA C CA 1
ATOM 5284 C C . ALA C 1 180 ? -14.942 30.494 -7.958 1.00 10.15 176 ALA C C 1
ATOM 5285 O O . ALA C 1 180 ? -16.133 30.647 -8.315 1.00 10.56 176 ALA C O 1
ATOM 5287 N N . VAL C 1 181 ? -14.008 31.439 -8.114 1.00 9.98 177 VAL C N 1
ATOM 5288 C CA . VAL C 1 181 ? -14.302 32.723 -8.753 1.00 9.96 177 VAL C CA 1
ATOM 5289 C C . VAL C 1 181 ? -14.606 32.529 -10.231 1.00 10.11 177 VAL C C 1
ATOM 5290 O O . VAL C 1 181 ? -15.598 33.106 -10.743 1.00 10.16 177 VAL C O 1
ATOM 5294 N N . THR C 1 182 ? -13.821 31.673 -10.908 1.00 9.96 178 THR C N 1
ATOM 5295 C CA . THR C 1 182 ? -14.205 31.260 -12.276 1.00 9.58 178 THR C CA 1
ATOM 5296 C C . THR C 1 182 ? -15.664 30.774 -12.309 1.00 9.31 178 THR C C 1
ATOM 5297 O O . THR C 1 182 ? -16.430 31.126 -13.210 1.00 9.25 178 THR C O 1
ATOM 5301 N N . GLY C 1 183 ? -16.046 29.946 -11.341 1.00 9.04 179 GLY C N 1
ATOM 5302 C CA . GLY C 1 183 ? -17.397 29.371 -11.349 1.00 8.67 179 GLY C CA 1
ATOM 5303 C C . GLY C 1 183 ? -18.477 30.413 -11.124 1.00 8.58 179 GLY C C 1
ATOM 5304 O O . GLY C 1 183 ? -19.555 30.375 -11.783 1.00 8.63 179 GLY C O 1
ATOM 5305 N N . LEU C 1 184 ? -18.208 31.330 -10.186 1.00 8.28 180 LEU C N 1
ATOM 5306 C CA . LEU C 1 184 ? -19.093 32.446 -9.921 1.00 8.45 180 LEU C CA 1
ATOM 5307 C C . LEU C 1 184 ? -19.377 33.260 -11.179 1.00 8.52 180 LEU C C 1
ATOM 5308 O O . LEU C 1 184 ? -20.541 33.581 -11.457 1.00 8.48 180 LEU C O 1
ATOM 5313 N N . ALA C 1 185 ? -18.324 33.591 -11.933 1.00 8.36 181 ALA C N 1
ATOM 5314 C CA . ALA C 1 185 ? -18.476 34.404 -13.159 1.00 8.56 181 ALA C CA 1
ATOM 5315 C C . ALA C 1 185 ? -19.419 33.711 -14.144 1.00 8.74 181 ALA C C 1
ATOM 5316 O O . ALA C 1 185 ? -20.321 34.347 -14.652 1.00 8.87 181 ALA C O 1
ATOM 5318 N N . ARG C 1 186 ? -19.200 32.405 -14.385 1.00 9.03 182 ARG C N 1
ATOM 5319 C CA . ARG C 1 186 ? -20.020 31.624 -15.305 1.00 9.33 182 ARG C CA 1
ATOM 5320 C C . ARG C 1 186 ? -21.462 31.514 -14.823 1.00 9.52 182 ARG C C 1
ATOM 5321 O O . ARG C 1 186 ? -22.415 31.691 -15.607 1.00 9.49 182 ARG C O 1
ATOM 5329 N N . ALA C 1 187 ? -21.619 31.174 -13.540 1.00 9.44 183 ALA C N 1
ATOM 5330 C CA . ALA C 1 187 ? -22.962 30.995 -12.976 1.00 9.49 183 ALA C CA 1
ATOM 5331 C C . ALA C 1 187 ? -23.774 32.311 -12.975 1.00 9.47 183 ALA C C 1
ATOM 5332 O O . ALA C 1 187 ? -24.942 32.345 -13.435 1.00 9.49 183 ALA C O 1
ATOM 5334 N N . PHE C 1 188 ? -23.184 33.390 -12.470 1.00 9.18 184 PHE C N 1
ATOM 5335 C CA . PHE C 1 188 ? -23.844 34.697 -12.574 1.00 9.71 184 PHE C CA 1
ATOM 5336 C C . PHE C 1 188 ? -24.071 35.144 -14.022 1.00 9.88 184 PHE C C 1
ATOM 5337 O O . PHE C 1 188 ? -25.126 35.728 -14.332 1.00 10.26 184 PHE C O 1
ATOM 5345 N N . ALA C 1 189 ? -23.114 34.871 -14.918 1.00 9.68 185 ALA C N 1
ATOM 5346 C CA . ALA C 1 189 ? -23.313 35.270 -16.318 1.00 9.88 185 ALA C CA 1
ATOM 5347 C C . ALA C 1 189 ? -24.589 34.629 -16.883 1.00 10.15 185 ALA C C 1
ATOM 5348 O O . ALA C 1 189 ? -25.332 35.276 -17.634 1.00 9.87 185 ALA C O 1
ATOM 5350 N N . ALA C 1 190 ? -24.819 33.362 -16.508 1.00 10.28 186 ALA C N 1
ATOM 5351 C CA . ALA C 1 190 ? -25.962 32.605 -17.004 1.00 10.72 186 ALA C CA 1
ATOM 5352 C C . ALA C 1 190 ? -27.277 33.221 -16.565 1.00 10.97 186 ALA C C 1
ATOM 5353 O O . ALA C 1 190 ? -28.174 33.394 -17.379 1.00 11.62 186 ALA C O 1
ATOM 5355 N N . GLU C 1 191 ? -27.422 33.536 -15.287 1.00 10.97 187 GLU C N 1
ATOM 5356 C CA . GLU C 1 191 ? -28.719 34.038 -14.833 1.00 11.28 187 GLU C CA 1
ATOM 5357 C C . GLU C 1 191 ? -28.902 35.572 -15.007 1.00 11.17 187 GLU C C 1
ATOM 5358 O O . GLU C 1 191 ? -30.038 36.033 -15.116 1.00 11.54 187 GLU C O 1
ATOM 5364 N N . LEU C 1 192 ? -27.807 36.334 -15.091 1.00 10.80 188 LEU C N 1
ATOM 5365 C CA . LEU C 1 192 ? -27.900 37.800 -15.287 1.00 11.06 188 LEU C CA 1
ATOM 5366 C C . LEU C 1 192 ? -27.922 38.259 -16.748 1.00 11.19 188 LEU C C 1
ATOM 5367 O O . LEU C 1 192 ? -28.238 39.412 -17.026 1.00 11.22 188 LEU C O 1
ATOM 5372 N N . GLY C 1 193 ? -27.612 37.360 -17.676 1.00 11.40 189 GLY C N 1
ATOM 5373 C CA . GLY C 1 193 ? -27.526 37.722 -19.099 1.00 11.88 189 GLY C CA 1
ATOM 5374 C C . GLY C 1 193 ? -28.858 38.195 -19.642 1.00 12.67 189 GLY C C 1
ATOM 5375 O O . GLY C 1 193 ? -28.900 39.072 -20.499 1.00 12.95 189 GLY C O 1
ATOM 5376 N N . LYS C 1 194 ? -29.961 37.650 -19.127 1.00 12.95 190 LYS C N 1
ATOM 5377 C CA . LYS C 1 194 ? -31.268 38.129 -19.544 1.00 13.71 190 LYS C CA 1
ATOM 5378 C C . LYS C 1 194 ? -31.485 39.625 -19.204 1.00 14.18 190 LYS C C 1
ATOM 5379 O O . LYS C 1 194 ? -32.378 40.249 -19.770 1.00 14.32 190 LYS C O 1
ATOM 5385 N N . HIS C 1 195 ? -30.685 40.188 -18.281 1.00 13.97 191 HIS C N 1
ATOM 5386 C CA . HIS C 1 195 ? -30.771 41.622 -17.956 1.00 14.24 191 HIS C CA 1
ATOM 5387 C C . HIS C 1 195 ? -29.764 42.433 -18.739 1.00 14.17 191 HIS C C 1
ATOM 5388 O O . HIS C 1 195 ? -29.533 43.620 -18.445 1.00 14.48 191 HIS C O 1
ATOM 5395 N N . SER C 1 196 ? -29.181 41.811 -19.763 1.00 13.68 192 SER C N 1
ATOM 5396 C CA . SER C 1 196 ? -28.050 42.401 -20.504 1.00 13.64 192 SER C CA 1
ATOM 5397 C C . SER C 1 196 ? -26.872 42.778 -19.589 1.00 13.23 192 SER C C 1
ATOM 5398 O O . SER C 1 196 ? -26.170 43.761 -19.828 1.00 13.26 192 SER C O 1
ATOM 5401 N N . ILE C 1 197 ? -26.659 41.967 -18.558 1.00 12.80 193 ILE C N 1
ATOM 5402 C CA . ILE C 1 197 ? -25.510 42.132 -17.665 1.00 12.64 193 ILE C CA 1
ATOM 5403 C C . ILE C 1 197 ? -24.467 41.081 -18.028 1.00 12.47 193 ILE C C 1
ATOM 5404 O O . ILE C 1 197 ? -24.739 39.881 -17.940 1.00 12.77 193 ILE C O 1
ATOM 5409 N N . ARG C 1 198 ? -23.302 41.519 -18.493 1.00 11.98 194 ARG C N 1
ATOM 5410 C CA . ARG C 1 198 ? -22.187 40.590 -18.695 1.00 12.13 194 ARG C CA 1
ATOM 5411 C C . ARG C 1 198 ? -21.478 40.297 -17.380 1.00 11.95 194 ARG C C 1
ATOM 5412 O O . ARG C 1 198 ? -21.347 41.187 -16.536 1.00 11.97 194 ARG C O 1
ATOM 5420 N N . VAL C 1 199 ? -21.020 39.051 -17.217 1.00 11.39 195 VAL C N 1
ATOM 5421 C CA . VAL C 1 199 ? -20.188 38.699 -16.080 1.00 10.99 195 VAL C CA 1
ATOM 5422 C C . VAL C 1 199 ? -18.987 37.945 -16.590 1.00 10.86 195 VAL C C 1
ATOM 5423 O O . VAL C 1 199 ? -19.129 36.925 -17.254 1.00 10.87 195 VAL C O 1
ATOM 5427 N N . ASN C 1 200 ? -17.801 38.436 -16.266 1.00 11.04 196 ASN C N 1
ATOM 5428 C CA . ASN C 1 200 ? -16.568 37.840 -16.761 1.00 11.00 196 ASN C CA 1
ATOM 5429 C C . ASN C 1 200 ? -15.548 37.746 -15.645 1.00 10.87 196 ASN C C 1
ATOM 5430 O O . ASN C 1 200 ? -15.663 38.452 -14.656 1.00 11.08 196 ASN C O 1
ATOM 5435 N N . SER C 1 201 ? -14.572 36.855 -15.784 1.00 10.63 197 SER C N 1
ATOM 5436 C CA . SER C 1 201 ? -13.485 36.792 -14.802 1.00 10.62 197 SER C CA 1
ATOM 5437 C C . SER C 1 201 ? -12.151 37.123 -15.462 1.00 10.50 197 SER C C 1
ATOM 5438 O O . SER C 1 201 ? -11.929 36.860 -16.660 1.00 10.63 197 SER C O 1
ATOM 5441 N N . VAL C 1 202 ? -11.268 37.715 -14.673 1.00 10.51 198 VAL C N 1
ATOM 5442 C CA . VAL C 1 202 ? -9.983 38.196 -15.187 1.00 10.55 198 VAL C CA 1
ATOM 5443 C C . VAL C 1 202 ? -8.908 37.488 -14.398 1.00 10.55 198 VAL C C 1
ATOM 5444 O O . VAL C 1 202 ? -9.001 37.386 -13.147 1.00 10.83 198 VAL C O 1
ATOM 5448 N N . HIS C 1 203 ? -7.885 37.023 -15.117 1.00 10.32 199 HIS C N 1
ATOM 5449 C CA . HIS C 1 203 ? -6.914 36.115 -14.533 1.00 10.35 199 HIS C CA 1
ATOM 5450 C C . HIS C 1 203 ? -5.484 36.578 -14.660 1.00 10.54 199 HIS C C 1
ATOM 5451 O O . HIS C 1 203 ? -4.763 36.160 -15.566 1.00 10.86 199 HIS C O 1
ATOM 5458 N N . PRO C 1 204 ? -5.056 37.453 -13.751 1.00 10.90 200 PRO C N 1
ATOM 5459 C CA . PRO C 1 204 ? -3.698 37.969 -13.877 1.00 11.39 200 PRO C CA 1
ATOM 5460 C C . PRO C 1 204 ? -2.648 36.959 -13.430 1.00 11.64 200 PRO C C 1
ATOM 5461 O O . PRO C 1 204 ? -2.900 36.118 -12.550 1.00 11.54 200 PRO C O 1
ATOM 5465 N N . GLY C 1 205 ? -1.474 37.039 -14.044 1.00 12.03 201 GLY C N 1
ATOM 5466 C CA . GLY C 1 205 ? -0.285 36.432 -13.461 1.00 12.59 201 GLY C CA 1
ATOM 5467 C C . GLY C 1 205 ? 0.208 37.373 -12.377 1.00 12.81 201 GLY C C 1
ATOM 5468 O O . GLY C 1 205 ? -0.585 38.169 -11.861 1.00 12.90 201 GLY C O 1
ATOM 5469 N N . PRO C 1 206 ? 1.521 37.326 -12.032 1.00 12.93 202 PRO C N 1
ATOM 5470 C CA . PRO C 1 206 ? 2.000 38.215 -10.978 1.00 13.17 202 PRO C CA 1
ATOM 5471 C C . PRO C 1 206 ? 1.757 39.686 -11.336 1.00 13.61 202 PRO C C 1
ATOM 5472 O O . PRO C 1 206 ? 1.974 40.107 -12.493 1.00 13.18 202 PRO C O 1
ATOM 5476 N N . VAL C 1 207 ? 1.346 40.468 -10.344 1.00 13.80 203 VAL C N 1
ATOM 5477 C CA . VAL C 1 207 ? 1.136 41.898 -10.577 1.00 14.25 203 VAL C CA 1
ATOM 5478 C C . VAL C 1 207 ? 1.929 42.689 -9.570 1.00 14.64 203 VAL C C 1
ATOM 5479 O O . VAL C 1 207 ? 1.962 42.344 -8.406 1.00 15.06 203 VAL C O 1
ATOM 5483 N N . ASN C 1 208 ? 2.554 43.771 -10.028 1.00 15.33 204 ASN C N 1
ATOM 5484 C CA . ASN C 1 208 ? 3.387 44.592 -9.166 1.00 15.75 204 ASN C CA 1
ATOM 5485 C C . ASN C 1 208 ? 2.580 45.481 -8.200 1.00 15.42 204 ASN C C 1
ATOM 5486 O O . ASN C 1 208 ? 2.364 46.637 -8.474 1.00 15.26 204 ASN C O 1
ATOM 5491 N N . THR C 1 209 ? 2.154 44.913 -7.072 1.00 15.58 205 THR C N 1
ATOM 5492 C CA . THR C 1 209 ? 1.325 45.601 -6.074 1.00 15.72 205 THR C CA 1
ATOM 5493 C C . THR C 1 209 ? 1.889 45.354 -4.670 1.00 16.16 205 THR C C 1
ATOM 5494 O O . THR C 1 209 ? 2.797 44.558 -4.520 1.00 15.53 205 THR C O 1
ATOM 5498 N N . PRO C 1 210 ? 1.337 46.024 -3.628 1.00 16.98 206 PRO C N 1
ATOM 5499 C CA . PRO C 1 210 ? 1.788 45.728 -2.252 1.00 17.63 206 PRO C CA 1
ATOM 5500 C C . PRO C 1 210 ? 1.504 44.309 -1.757 1.00 18.20 206 PRO C C 1
ATOM 5501 O O . PRO C 1 210 ? 1.922 43.948 -0.657 1.00 18.50 206 PRO C O 1
ATOM 5505 N N . MET C 1 211 ? 0.831 43.496 -2.566 1.00 18.82 207 MET C N 1
ATOM 5506 C CA . MET C 1 211 ? 0.751 42.064 -2.269 1.00 20.25 207 MET C CA 1
ATOM 5507 C C . MET C 1 211 ? 2.174 41.434 -2.250 1.00 21.32 207 MET C C 1
ATOM 5508 O O . MET C 1 211 ? 2.367 40.383 -1.654 1.00 21.72 207 MET C O 1
ATOM 5513 N N . GLY C 1 212 ? 3.163 42.122 -2.841 1.00 22.35 208 GLY C N 1
ATOM 5514 C CA . GLY C 1 212 ? 4.594 41.763 -2.735 1.00 23.28 208 GLY C CA 1
ATOM 5515 C C . GLY C 1 212 ? 5.340 42.293 -1.508 1.00 25.34 208 GLY C C 1
ATOM 5516 O O . GLY C 1 212 ? 6.505 41.947 -1.288 1.00 26.41 208 GLY C O 1
ATOM 5517 N N . SER C 1 213 ? 4.683 43.127 -0.697 1.00 26.97 209 SER C N 1
ATOM 5518 C CA . SER C 1 213 ? 5.335 43.818 0.439 1.00 27.98 209 SER C CA 1
ATOM 5519 C C . SER C 1 213 ? 5.585 42.923 1.677 1.00 29.16 209 SER C C 1
ATOM 5520 O O . SER C 1 213 ? 5.545 41.703 1.565 1.00 28.17 209 SER C O 1
ATOM 5523 N N . GLY C 1 214 ? 5.825 43.536 2.850 1.00 29.83 210 GLY C N 1
ATOM 5524 C CA . GLY C 1 214 ? 6.109 42.806 4.108 1.00 29.45 210 GLY C CA 1
ATOM 5525 C C . GLY C 1 214 ? 6.960 41.557 3.901 1.00 30.57 210 GLY C C 1
ATOM 5526 O O . GLY C 1 214 ? 8.020 41.614 3.254 1.00 31.17 210 GLY C O 1
ATOM 5527 N N . ASP C 1 215 ? 6.483 40.424 4.415 1.00 29.26 211 ASP C N 1
ATOM 5528 C CA . ASP C 1 215 ? 7.197 39.155 4.289 1.00 28.98 211 ASP C CA 1
ATOM 5529 C C . ASP C 1 215 ? 6.799 38.269 3.089 1.00 28.10 211 ASP C C 1
ATOM 5530 O O . ASP C 1 215 ? 6.965 37.051 3.168 1.00 28.18 211 ASP C O 1
ATOM 5535 N N . MET C 1 216 ? 6.290 38.843 1.996 1.00 26.36 212 MET C N 1
ATOM 5536 C CA . MET C 1 216 ? 5.824 38.012 0.890 1.00 26.31 212 MET C CA 1
ATOM 5537 C C . MET C 1 216 ? 6.961 37.247 0.212 1.00 26.94 212 MET C C 1
ATOM 5538 O O . MET C 1 216 ? 6.825 36.040 -0.037 1.00 27.45 212 MET C O 1
ATOM 5543 N N . VAL C 1 217 ? 8.064 37.942 -0.070 1.00 26.82 213 VAL C N 1
ATOM 5544 C CA . VAL C 1 217 ? 9.238 37.326 -0.728 1.00 26.79 213 VAL C CA 1
ATOM 5545 C C . VAL C 1 217 ? 9.746 36.109 0.051 1.00 25.56 213 VAL C C 1
ATOM 5546 O O . VAL C 1 217 ? 9.937 35.029 -0.527 1.00 24.82 213 VAL C O 1
ATOM 5550 N N . THR C 1 218 ? 9.930 36.305 1.359 1.00 25.24 214 THR C N 1
ATOM 5551 C CA . THR C 1 218 ? 10.318 35.265 2.309 1.00 25.12 214 THR C CA 1
ATOM 5552 C C . THR C 1 218 ? 9.333 34.097 2.303 1.00 23.70 214 THR C C 1
ATOM 5553 O O . THR C 1 218 ? 9.758 32.955 2.134 1.00 23.27 214 THR C O 1
ATOM 5557 N N . ALA C 1 219 ? 8.032 34.389 2.491 1.00 21.92 215 ALA C N 1
ATOM 5558 C CA . ALA C 1 219 ? 6.986 33.356 2.467 1.00 19.69 215 ALA C CA 1
ATOM 5559 C C . ALA C 1 219 ? 7.027 32.533 1.181 1.00 18.82 215 ALA C C 1
ATOM 5560 O O . ALA C 1 219 ? 6.927 31.313 1.233 1.00 18.64 215 ALA C O 1
ATOM 5562 N N . VAL C 1 220 ? 7.182 33.191 0.032 1.00 18.61 216 VAL C N 1
ATOM 5563 C CA . VAL C 1 220 ? 7.283 32.483 -1.250 1.00 18.90 216 VAL C CA 1
ATOM 5564 C C . VAL C 1 220 ? 8.508 31.556 -1.274 1.00 19.36 216 VAL C C 1
ATOM 5565 O O . VAL C 1 220 ? 8.387 30.345 -1.562 1.00 19.13 216 VAL C O 1
ATOM 5569 N N . GLY C 1 221 ? 9.680 32.111 -0.937 1.00 19.58 217 GLY C N 1
ATOM 5570 C CA . GLY C 1 221 ? 10.915 31.346 -0.960 1.00 19.59 217 GLY C CA 1
ATOM 5571 C C . GLY C 1 221 ? 10.838 30.143 -0.031 1.00 20.18 217 GLY C C 1
ATOM 5572 O O . GLY C 1 221 ? 11.269 29.044 -0.394 1.00 21.61 217 GLY C O 1
ATOM 5573 N N . GLN C 1 222 ? 10.290 30.332 1.165 1.00 20.22 218 GLN C N 1
ATOM 5574 C CA . GLN C 1 222 ? 10.137 29.216 2.104 1.00 21.01 218 GLN C CA 1
ATOM 5575 C C . GLN C 1 222 ? 9.206 28.113 1.603 1.00 19.17 218 GLN C C 1
ATOM 5576 O O . GLN C 1 222 ? 9.544 26.944 1.727 1.00 18.86 218 GLN C O 1
ATOM 5582 N N . ALA C 1 223 ? 8.053 28.478 1.038 1.00 18.36 219 ALA C N 1
ATOM 5583 C CA . ALA C 1 223 ? 7.139 27.485 0.464 1.00 17.80 219 ALA C CA 1
ATOM 5584 C C . ALA C 1 223 ? 7.821 26.702 -0.680 1.00 17.86 219 ALA C C 1
ATOM 5585 O O . ALA C 1 223 ? 7.794 25.471 -0.716 1.00 17.83 219 ALA C O 1
ATOM 5587 N N . MET C 1 224 ? 8.457 27.429 -1.592 1.00 18.55 220 MET C N 1
ATOM 5588 C CA . MET C 1 224 ? 9.194 26.847 -2.723 1.00 19.33 220 MET C CA 1
ATOM 5589 C C . MET C 1 224 ? 10.221 25.781 -2.341 1.00 19.89 220 MET C C 1
ATOM 5590 O O . MET C 1 224 ? 10.337 24.764 -3.047 1.00 20.12 220 MET C O 1
ATOM 5595 N N . GLU C 1 225 ? 10.953 26.017 -1.242 1.00 20.27 221 GLU C N 1
ATOM 5596 C CA . GLU C 1 225 ? 11.887 25.039 -0.664 1.00 21.03 221 GLU C CA 1
ATOM 5597 C C . GLU C 1 225 ? 11.268 23.663 -0.403 1.00 19.38 221 GLU C C 1
ATOM 5598 O O . GLU C 1 225 ? 11.956 22.653 -0.525 1.00 18.91 221 GLU C O 1
ATOM 5604 N N . THR C 1 226 ? 9.979 23.628 -0.056 1.00 17.73 222 THR C N 1
ATOM 5605 C CA . THR C 1 226 ? 9.301 22.347 0.197 1.00 16.67 222 THR C CA 1
ATOM 5606 C C . THR C 1 226 ? 9.053 21.502 -1.076 1.00 15.79 222 THR C C 1
ATOM 5607 O O . THR C 1 226 ? 8.841 20.295 -0.984 1.00 14.85 222 THR C O 1
ATOM 5611 N N . ASN C 1 227 ? 9.095 22.129 -2.256 1.00 15.38 223 ASN C N 1
ATOM 5612 C CA . ASN C 1 227 ? 9.019 21.369 -3.538 1.00 15.20 223 ASN C CA 1
ATOM 5613 C C . ASN C 1 227 ? 9.647 22.106 -4.719 1.00 15.55 223 ASN C C 1
ATOM 5614 O O . ASN C 1 227 ? 8.924 22.704 -5.528 1.00 15.47 223 ASN C O 1
ATOM 5619 N N . PRO C 1 228 ? 10.986 22.057 -4.848 1.00 15.75 224 PRO C N 1
ATOM 5620 C CA . PRO C 1 228 ? 11.663 22.788 -5.923 1.00 16.04 224 PRO C CA 1
ATOM 5621 C C . PRO C 1 228 ? 11.175 22.420 -7.342 1.00 16.50 224 PRO C C 1
ATOM 5622 O O . PRO C 1 228 ? 11.272 23.246 -8.261 1.00 16.38 224 PRO C O 1
ATOM 5626 N N . GLN C 1 229 ? 10.652 21.211 -7.524 1.00 16.48 225 GLN C N 1
ATOM 5627 C CA . GLN C 1 229 ? 10.082 20.811 -8.833 1.00 16.97 225 GLN C CA 1
ATOM 5628 C C . GLN C 1 229 ? 8.989 21.741 -9.415 1.00 16.44 225 GLN C C 1
ATOM 5629 O O . GLN C 1 229 ? 8.820 21.847 -10.632 1.00 16.49 225 GLN C O 1
ATOM 5635 N N . LEU C 1 230 ? 8.267 22.408 -8.528 1.00 15.67 226 LEU C N 1
ATOM 5636 C CA . LEU C 1 230 ? 7.118 23.221 -8.875 1.00 15.45 226 LEU C CA 1
ATOM 5637 C C . LEU C 1 230 ? 7.466 24.687 -9.201 1.00 16.01 226 LEU C C 1
ATOM 5638 O O . LEU C 1 230 ? 6.557 25.517 -9.378 1.00 15.14 226 LEU C O 1
ATOM 5643 N N . SER C 1 231 ? 8.771 25.002 -9.272 1.00 15.96 227 SER C N 1
ATOM 5644 C CA . SER C 1 231 ? 9.249 26.386 -9.359 1.00 16.09 227 SER C CA 1
ATOM 5645 C C . SER C 1 231 ? 8.898 27.154 -10.631 1.00 15.79 227 SER C C 1
ATOM 5646 O O . SER C 1 231 ? 8.939 28.391 -10.621 1.00 15.36 227 SER C O 1
ATOM 5649 N N . HIS C 1 232 ? 8.561 26.455 -11.717 1.00 15.38 228 HIS C N 1
ATOM 5650 C CA . HIS C 1 232 ? 8.334 27.115 -13.009 1.00 15.72 228 HIS C CA 1
ATOM 5651 C C . HIS C 1 232 ? 6.891 27.197 -13.460 1.00 15.76 228 HIS C C 1
ATOM 5652 O O . HIS C 1 232 ? 6.615 27.455 -14.650 1.00 16.01 228 HIS C O 1
ATOM 5659 N N . VAL C 1 233 ? 5.951 26.994 -12.537 1.00 15.17 229 VAL C N 1
ATOM 5660 C CA . VAL C 1 233 ? 4.517 27.084 -12.865 1.00 14.72 229 VAL C CA 1
ATOM 5661 C C . VAL C 1 233 ? 4.105 28.477 -13.407 1.00 15.33 229 VAL C C 1
ATOM 5662 O O . VAL C 1 233 ? 3.180 28.577 -14.216 1.00 15.80 229 VAL C O 1
ATOM 5666 N N . LEU C 1 234 ? 4.794 29.536 -12.988 1.00 15.39 230 LEU C N 1
ATOM 5667 C CA . LEU C 1 234 ? 4.455 30.924 -13.403 1.00 15.58 230 LEU C CA 1
ATOM 5668 C C . LEU C 1 234 ? 5.363 31.500 -14.504 1.00 14.82 230 LEU C C 1
ATOM 5669 O O . LEU C 1 234 ? 5.411 32.715 -14.681 1.00 14.71 230 LEU C O 1
ATOM 5674 N N . THR C 1 235 ? 6.057 30.628 -15.239 1.00 14.01 231 THR C N 1
ATOM 5675 C CA . THR C 1 235 ? 6.922 31.041 -16.360 1.00 13.93 231 THR C CA 1
ATOM 5676 C C . THR C 1 235 ? 6.103 31.624 -17.532 1.00 13.51 231 THR C C 1
ATOM 5677 O O . THR C 1 235 ? 5.163 30.986 -18.000 1.00 13.31 231 THR C O 1
ATOM 5681 N N . PRO C 1 236 ? 6.444 32.850 -17.984 1.00 13.47 232 PRO C N 1
ATOM 5682 C CA . PRO C 1 236 ? 5.759 33.503 -19.105 1.00 13.53 232 PRO C CA 1
ATOM 5683 C C . PRO C 1 236 ? 6.334 33.104 -20.488 1.00 13.69 232 PRO C C 1
ATOM 5684 O O . PRO C 1 236 ? 7.453 32.558 -20.564 1.00 13.87 232 PRO C O 1
ATOM 5688 N N . PHE C 1 237 ? 5.574 33.376 -21.553 1.00 13.59 233 PHE C N 1
ATOM 5689 C CA . PHE C 1 237 ? 6.077 33.275 -22.933 1.00 13.78 233 PHE C CA 1
ATOM 5690 C C . PHE C 1 237 ? 6.754 34.590 -23.352 1.00 14.24 233 PHE C C 1
ATOM 5691 O O . PHE C 1 237 ? 7.720 34.575 -24.127 1.00 14.03 233 PHE C O 1
ATOM 5699 N N . LEU C 1 238 ? 6.252 35.722 -22.843 1.00 14.13 234 LEU C N 1
ATOM 5700 C CA . LEU C 1 238 ? 6.927 37.016 -23.043 1.00 14.93 234 LEU C CA 1
ATOM 5701 C C . LEU C 1 238 ? 8.156 37.110 -22.088 1.00 15.63 234 LEU C C 1
ATOM 5702 O O . LEU C 1 238 ? 8.286 36.287 -21.186 1.00 15.01 234 LEU C O 1
ATOM 5707 N N . PRO C 1 239 ? 9.061 38.093 -22.290 1.00 16.77 235 PRO C N 1
ATOM 5708 C CA . PRO C 1 239 ? 10.213 38.234 -21.382 1.00 17.96 235 PRO C CA 1
ATOM 5709 C C . PRO C 1 239 ? 9.843 38.659 -19.952 1.00 19.10 235 PRO C C 1
ATOM 5710 O O . PRO C 1 239 ? 10.553 38.311 -19.011 1.00 20.13 235 PRO C O 1
ATOM 5714 N N . ASP C 1 240 ? 8.745 39.391 -19.796 1.00 20.65 236 ASP C N 1
ATOM 5715 C CA . ASP C 1 240 ? 8.321 39.892 -18.488 1.00 22.25 236 ASP C CA 1
ATOM 5716 C C . ASP C 1 240 ? 7.494 38.897 -17.669 1.00 20.63 236 ASP C C 1
ATOM 5717 O O . ASP C 1 240 ? 6.466 38.389 -18.130 1.00 18.90 236 ASP C O 1
ATOM 5722 N N . TRP C 1 241 ? 7.947 38.669 -16.439 1.00 20.28 237 TRP C N 1
ATOM 5723 C CA . TRP C 1 241 ? 7.260 37.823 -15.455 1.00 20.17 237 TRP C CA 1
ATOM 5724 C C . TRP C 1 241 ? 6.111 38.510 -14.742 1.00 19.47 237 TRP C C 1
ATOM 5725 O O . TRP C 1 241 ? 5.289 37.856 -14.090 1.00 19.18 237 TRP C O 1
ATOM 5736 N N . VAL C 1 242 ? 6.071 39.834 -14.810 1.00 18.79 238 VAL C N 1
ATOM 5737 C CA . VAL C 1 242 ? 5.208 40.630 -13.939 1.00 18.54 238 VAL C CA 1
ATOM 5738 C C . VAL C 1 242 ? 4.464 41.704 -14.744 1.00 18.89 238 VAL C C 1
ATOM 5739 O O . VAL C 1 242 ? 5.041 42.352 -15.614 1.00 19.67 238 VAL C O 1
ATOM 5743 N N . ALA C 1 243 ? 3.178 41.868 -14.470 1.00 17.61 239 ALA C N 1
ATOM 5744 C CA . ALA C 1 243 ? 2.421 42.935 -15.089 1.00 17.08 239 ALA C CA 1
ATOM 5745 C C . ALA C 1 243 ? 2.275 44.115 -14.096 1.00 16.85 239 ALA C C 1
ATOM 5746 O O . ALA C 1 243 ? 2.472 43.955 -12.876 1.00 16.57 239 ALA C O 1
ATOM 5748 N N . GLU C 1 244 ? 1.950 45.295 -14.613 1.00 16.62 240 GLU C N 1
ATOM 5749 C CA . GLU C 1 244 ? 1.656 46.443 -13.741 1.00 16.59 240 GLU C CA 1
ATOM 5750 C C . GLU C 1 244 ? 0.155 46.462 -13.504 1.00 16.09 240 GLU C C 1
ATOM 5751 O O . GLU C 1 244 ? -0.589 45.913 -14.332 1.00 15.17 240 GLU C O 1
ATOM 5757 N N . PRO C 1 245 ? -0.295 47.104 -12.395 1.00 16.12 241 PRO C N 1
ATOM 5758 C CA . PRO C 1 245 ? -1.738 47.204 -12.140 1.00 16.36 241 PRO C CA 1
ATOM 5759 C C . PRO C 1 245 ? -2.475 47.892 -13.290 1.00 16.47 241 PRO C C 1
ATOM 5760 O O . PRO C 1 245 ? -3.616 47.542 -13.574 1.00 17.23 241 PRO C O 1
ATOM 5764 N N . GLU C 1 246 ? -1.833 48.863 -13.940 1.00 17.15 242 GLU C N 1
ATOM 5765 C CA . GLU C 1 246 ? -2.371 49.534 -15.161 1.00 17.15 242 GLU C CA 1
ATOM 5766 C C . GLU C 1 246 ? -2.670 48.559 -16.306 1.00 16.25 242 GLU C C 1
ATOM 5767 O O . GLU C 1 246 ? -3.632 48.752 -17.065 1.00 16.44 242 GLU C O 1
ATOM 5773 N N . ASP C 1 247 ? -1.826 47.536 -16.449 1.00 15.60 243 ASP C N 1
ATOM 5774 C CA . ASP C 1 247 ? -2.077 46.459 -17.427 1.00 15.01 243 ASP C CA 1
ATOM 5775 C C . ASP C 1 247 ? -3.406 45.740 -17.133 1.00 14.59 243 ASP C C 1
ATOM 5776 O O . ASP C 1 247 ? -4.198 45.475 -18.052 1.00 14.48 243 ASP C O 1
ATOM 5781 N N . ILE C 1 248 ? -3.679 45.476 -15.851 1.00 13.73 244 ILE C N 1
ATOM 5782 C CA . ILE C 1 248 ? -4.946 44.865 -15.474 1.00 13.10 244 ILE C CA 1
ATOM 5783 C C . ILE C 1 248 ? -6.094 45.849 -15.631 1.00 13.13 244 ILE C C 1
ATOM 5784 O O . ILE C 1 248 ? -7.124 45.495 -16.180 1.00 13.09 244 ILE C O 1
ATOM 5789 N N . ALA C 1 249 ? -5.918 47.082 -15.148 1.00 13.50 245 ALA C N 1
ATOM 5790 C CA . ALA C 1 249 ? -6.886 48.147 -15.405 1.00 13.84 245 ALA C CA 1
ATOM 5791 C C . ALA C 1 249 ? -7.258 48.301 -16.903 1.00 13.85 245 ALA C C 1
ATOM 5792 O O . ALA C 1 249 ? -8.419 48.581 -17.228 1.00 13.86 245 ALA C O 1
ATOM 5794 N N . ASP C 1 250 ? -6.287 48.128 -17.798 1.00 14.31 246 ASP C N 1
ATOM 5795 C CA . ASP C 1 250 ? -6.550 48.141 -19.269 1.00 14.42 246 ASP C CA 1
ATOM 5796 C C . ASP C 1 250 ? -7.609 47.103 -19.649 1.00 14.10 246 ASP C C 1
ATOM 5797 O O . ASP C 1 250 ? -8.584 47.438 -20.352 1.00 14.46 246 ASP C O 1
ATOM 5802 N N . THR C 1 251 ? -7.422 45.859 -19.182 1.00 13.57 247 THR C N 1
ATOM 5803 C CA . THR C 1 251 ? -8.344 44.750 -19.481 1.00 13.13 247 THR C CA 1
ATOM 5804 C C . THR C 1 251 ? -9.714 44.939 -18.804 1.00 12.85 247 THR C C 1
ATOM 5805 O O . THR C 1 251 ? -10.737 44.780 -19.460 1.00 12.19 247 THR C O 1
ATOM 5809 N N . VAL C 1 252 ? -9.736 45.311 -17.518 1.00 13.00 248 VAL C N 1
ATOM 5810 C CA . VAL C 1 252 ? -11.022 45.573 -16.807 1.00 13.28 248 VAL C CA 1
ATOM 5811 C C . VAL C 1 252 ? -11.806 46.732 -17.436 1.00 13.75 248 VAL C C 1
ATOM 5812 O O . VAL C 1 252 ? -13.032 46.634 -17.672 1.00 13.40 248 VAL C O 1
ATOM 5816 N N . CYS C 1 253 ? -11.085 47.803 -17.771 1.00 14.60 249 CYS C N 1
ATOM 5817 C CA . CYS C 1 253 ? -11.667 48.913 -18.534 1.00 15.49 249 CYS C CA 1
ATOM 5818 C C . CYS C 1 253 ? -12.350 48.467 -19.832 1.00 14.79 249 CYS C C 1
ATOM 5819 O O . CYS C 1 253 ? -13.505 48.848 -20.107 1.00 14.37 249 CYS C O 1
ATOM 5822 N N . TRP C 1 254 ? -11.640 47.662 -20.623 1.00 14.07 250 TRP C N 1
ATOM 5823 C CA . TRP C 1 254 ? -12.244 47.085 -21.819 1.00 13.55 250 TRP C CA 1
ATOM 5824 C C . TRP C 1 254 ? -13.489 46.284 -21.510 1.00 13.12 250 TRP C C 1
ATOM 5825 O O . TRP C 1 254 ? -14.522 46.494 -22.143 1.00 13.21 250 TRP C O 1
ATOM 5836 N N . LEU C 1 255 ? -13.436 45.403 -20.505 1.00 12.71 251 LEU C N 1
ATOM 5837 C CA . LEU C 1 255 ? -14.622 44.633 -20.112 1.00 12.66 251 LEU C CA 1
ATOM 5838 C C . LEU C 1 255 ? -15.782 45.475 -19.594 1.00 12.88 251 LEU C C 1
ATOM 5839 O O . LEU C 1 255 ? -16.935 45.104 -19.800 1.00 12.74 251 LEU C O 1
ATOM 5844 N N . ALA C 1 256 ? -15.478 46.583 -18.908 1.00 13.04 252 ALA C N 1
ATOM 5845 C CA . ALA C 1 256 ? -16.508 47.529 -18.449 1.00 13.54 252 ALA C CA 1
ATOM 5846 C C . ALA C 1 256 ? -17.133 48.286 -19.609 1.00 14.17 252 ALA C C 1
ATOM 5847 O O . ALA C 1 256 ? -18.308 48.662 -19.538 1.00 13.98 252 ALA C O 1
ATOM 5849 N N . SER C 1 257 ? -16.338 48.510 -20.662 1.00 14.67 253 SER C N 1
ATOM 5850 C CA . SER C 1 257 ? -16.717 49.383 -21.776 1.00 15.92 253 SER C CA 1
ATOM 5851 C C . SER C 1 257 ? -17.723 48.731 -22.711 1.00 16.50 253 SER C C 1
ATOM 5852 O O . SER C 1 257 ? -17.937 47.502 -22.695 1.00 16.36 253 SER C O 1
ATOM 5855 N N . ASP C 1 258 ? -18.293 49.558 -23.573 1.00 17.46 254 ASP C N 1
ATOM 5856 C CA . ASP C 1 258 ? -19.215 49.085 -24.605 1.00 18.34 254 ASP C CA 1
ATOM 5857 C C . ASP C 1 258 ? -18.507 48.296 -25.703 1.00 17.96 254 ASP C C 1
ATOM 5858 O O . ASP C 1 258 ? -19.164 47.724 -26.551 1.00 17.91 254 ASP C O 1
ATOM 5863 N N . GLU C 1 259 ? -17.181 48.243 -25.674 1.00 17.60 255 GLU C N 1
ATOM 5864 C CA . GLU C 1 259 ? -16.457 47.522 -26.703 1.00 18.47 255 GLU C CA 1
ATOM 5865 C C . GLU C 1 259 ? -16.279 46.025 -26.422 1.00 17.58 255 GLU C C 1
ATOM 5866 O O . GLU C 1 259 ? -15.670 45.314 -27.213 1.00 17.30 255 GLU C O 1
ATOM 5872 N N . SER C 1 260 ? -16.857 45.557 -25.312 1.00 16.70 256 SER C N 1
ATOM 5873 C CA . SER C 1 260 ? -16.978 44.131 -25.007 1.00 15.83 256 SER C CA 1
ATOM 5874 C C . SER C 1 260 ? -18.433 43.735 -24.696 1.00 15.89 256 SER C C 1
ATOM 5875 O O . SER C 1 260 ? -18.660 42.783 -23.955 1.00 15.26 256 SER C O 1
ATOM 5878 N N . ARG C 1 261 ? -19.410 44.443 -25.277 1.00 16.55 257 ARG C N 1
ATOM 5879 C CA . ARG C 1 261 ? -20.829 44.201 -25.000 1.00 16.86 257 ARG C CA 1
ATOM 5880 C C . ARG C 1 261 ? -21.315 42.757 -25.241 1.00 16.16 257 ARG C C 1
ATOM 5881 O O . ARG C 1 261 ? -22.289 42.337 -24.635 1.00 15.95 257 ARG C O 1
ATOM 5889 N N . LYS C 1 262 ? -20.633 42.001 -26.107 1.00 15.46 258 LYS C N 1
ATOM 5890 C CA . LYS C 1 262 ? -21.041 40.619 -26.423 1.00 14.55 258 LYS C CA 1
ATOM 5891 C C . LYS C 1 262 ? -20.234 39.560 -25.702 1.00 13.71 258 LYS C C 1
ATOM 5892 O O . LYS C 1 262 ? -20.427 38.360 -25.969 1.00 13.94 258 LYS C O 1
ATOM 5898 N N . VAL C 1 263 ? -19.271 39.998 -24.885 1.00 12.54 259 VAL C N 1
ATOM 5899 C CA . VAL C 1 263 ? -18.360 39.133 -24.140 1.00 11.69 259 VAL C CA 1
ATOM 5900 C C . VAL C 1 263 ? -18.960 38.883 -22.762 1.00 11.40 259 VAL C C 1
ATOM 5901 O O . VAL C 1 263 ? -19.164 39.822 -21.991 1.00 11.21 259 VAL C O 1
ATOM 5905 N N . THR C 1 264 ? -19.255 37.617 -22.445 1.00 11.21 260 THR C N 1
ATOM 5906 C CA . THR C 1 264 ? -19.756 37.261 -21.108 1.00 10.65 260 THR C CA 1
ATOM 5907 C C . THR C 1 264 ? -19.428 35.799 -20.781 1.00 10.44 260 THR C C 1
ATOM 5908 O O . THR C 1 264 ? -19.265 34.995 -21.691 1.00 10.47 260 THR C O 1
ATOM 5912 N N . ALA C 1 265 ? -19.330 35.476 -19.481 1.00 10.09 261 ALA C N 1
ATOM 5913 C CA . ALA C 1 265 ? -18.887 34.171 -18.981 1.00 10.07 261 ALA C CA 1
ATOM 5914 C C . ALA C 1 265 ? -17.444 33.811 -19.388 1.00 10.09 261 ALA C C 1
ATOM 5915 O O . ALA C 1 265 ? -17.054 32.633 -19.322 1.00 10.01 261 ALA C O 1
ATOM 5917 N N . ALA C 1 266 ? -16.659 34.807 -19.804 1.00 9.87 262 ALA C N 1
ATOM 5918 C CA . ALA C 1 266 ? -15.310 34.518 -20.313 1.00 9.77 262 ALA C CA 1
ATOM 5919 C C . ALA C 1 266 ? -14.277 34.584 -19.212 1.00 9.77 262 ALA C C 1
ATOM 5920 O O . ALA C 1 266 ? -14.430 35.364 -18.262 1.00 9.92 262 ALA C O 1
ATOM 5922 N N . GLN C 1 267 ? -13.217 33.784 -19.368 1.00 9.81 263 GLN C N 1
ATOM 5923 C CA A GLN C 1 267 ? -12.058 33.901 -18.517 0.50 9.77 263 GLN C CA 1
ATOM 5924 C CA B GLN C 1 267 ? -11.999 33.853 -18.541 0.50 9.94 263 GLN C CA 1
ATOM 5925 C C . GLN C 1 267 ? -10.974 34.629 -19.332 1.00 9.99 263 GLN C C 1
ATOM 5926 O O . GLN C 1 267 ? -10.526 34.139 -20.355 1.00 10.00 263 GLN C O 1
ATOM 5937 N N . ILE C 1 268 ? -10.600 35.837 -18.885 1.00 10.40 264 ILE C N 1
ATOM 5938 C CA . ILE C 1 268 ? -9.619 36.659 -19.607 1.00 10.71 264 ILE C CA 1
ATOM 5939 C C . ILE C 1 268 ? -8.249 36.630 -18.895 1.00 11.00 264 ILE C C 1
ATOM 5940 O O . ILE C 1 268 ? -8.066 37.261 -17.837 1.00 11.42 264 ILE C O 1
ATOM 5945 N N . PRO C 1 269 ? -7.288 35.885 -19.445 1.00 11.02 265 PRO C N 1
ATOM 5946 C CA . PRO C 1 269 ? -5.983 35.885 -18.741 1.00 11.10 265 PRO C CA 1
ATOM 5947 C C . PRO C 1 269 ? -5.128 37.130 -19.049 1.00 11.51 265 PRO C C 1
ATOM 5948 O O . PRO C 1 269 ? -5.030 37.557 -20.211 1.00 11.69 265 PRO C O 1
ATOM 5952 N N . VAL C 1 270 ? -4.509 37.704 -18.026 1.00 11.50 266 VAL C N 1
ATOM 5953 C CA . VAL C 1 270 ? -3.484 38.712 -18.273 1.00 11.88 266 VAL C CA 1
ATOM 5954 C C . VAL C 1 270 ? -2.186 38.246 -17.615 1.00 11.88 266 VAL C C 1
ATOM 5955 O O . VAL C 1 270 ? -1.833 38.679 -16.516 1.00 11.99 266 VAL C O 1
ATOM 5959 N N . ASP C 1 271 ? -1.502 37.319 -18.275 1.00 11.84 267 ASP C N 1
ATOM 5960 C CA . ASP C 1 271 ? -0.498 36.538 -17.578 1.00 11.76 267 ASP C CA 1
ATOM 5961 C C . ASP C 1 271 ? 0.754 36.282 -18.441 1.00 11.45 267 ASP C C 1
ATOM 5962 O O . ASP C 1 271 ? 1.536 35.417 -18.127 1.00 11.01 267 ASP C O 1
ATOM 5967 N N . GLN C 1 272 ? 0.897 37.017 -19.548 1.00 11.39 268 GLN C N 1
ATOM 5968 C CA . GLN C 1 272 ? 2.055 36.873 -20.442 1.00 11.47 268 GLN C CA 1
ATOM 5969 C C . GLN C 1 272 ? 2.212 35.421 -20.921 1.00 11.27 268 GLN C C 1
ATOM 5970 O O . GLN C 1 272 ? 3.326 34.995 -21.280 1.00 11.28 268 GLN C O 1
ATOM 5976 N N . GLY C 1 273 ? 1.110 34.673 -20.911 1.00 10.82 269 GLY C N 1
ATOM 5977 C CA . GLY C 1 273 ? 1.096 33.308 -21.403 1.00 10.95 269 GLY C CA 1
ATOM 5978 C C . GLY C 1 273 ? 1.268 32.174 -20.392 1.00 11.00 269 GLY C C 1
ATOM 5979 O O . GLY C 1 273 ? 1.168 30.996 -20.781 1.00 10.90 269 GLY C O 1
ATOM 5980 N N . SER C 1 274 ? 1.535 32.483 -19.113 1.00 10.99 270 SER C N 1
ATOM 5981 C CA . SER C 1 274 ? 1.830 31.409 -18.133 1.00 11.09 270 SER C CA 1
ATOM 5982 C C . SER C 1 274 ? 0.791 30.303 -17.947 1.00 11.07 270 SER C C 1
ATOM 5983 O O . SER C 1 274 ? 1.176 29.182 -17.677 1.00 11.38 270 SER C O 1
ATOM 5986 N N . THR C 1 275 ? -0.512 30.576 -18.114 1.00 10.74 271 THR C N 1
ATOM 5987 C CA . THR C 1 275 ? -1.513 29.507 -18.036 1.00 10.76 271 THR C CA 1
ATOM 5988 C C . THR C 1 275 ? -1.400 28.452 -19.155 1.00 11.03 271 THR C C 1
ATOM 5989 O O . THR C 1 275 ? -1.966 27.352 -19.041 1.00 11.02 271 THR C O 1
ATOM 5993 N N . GLN C 1 276 ? -0.710 28.788 -20.240 1.00 10.95 272 GLN C N 1
ATOM 5994 C CA . GLN C 1 276 ? -0.418 27.787 -21.285 1.00 11.12 272 GLN C CA 1
ATOM 5995 C C . GLN C 1 276 ? 1.009 27.237 -21.150 1.00 11.51 272 GLN C C 1
ATOM 5996 O O . GLN C 1 276 ? 1.415 26.337 -21.882 1.00 12.17 272 GLN C O 1
ATOM 6002 N N . TYR C 1 277 ? 1.768 27.741 -20.189 1.00 11.73 273 TYR C N 1
ATOM 6003 C CA . TYR C 1 277 ? 3.094 27.183 -19.946 1.00 12.21 273 TYR C CA 1
ATOM 6004 C C . TYR C 1 277 ? 2.952 25.892 -19.149 1.00 12.63 273 TYR C C 1
ATOM 6005 O O . TYR C 1 277 ? 2.227 25.823 -18.149 1.00 12.48 273 TYR C O 1
ATOM 6015 N N . GLY D 1 7 ? -12.051 -11.802 -19.487 1.00 21.03 3 GLY D N 1
ATOM 6016 C CA . GLY D 1 7 ? -11.459 -10.539 -20.022 1.00 20.13 3 GLY D CA 1
ATOM 6017 C C . GLY D 1 7 ? -12.488 -9.442 -20.206 1.00 20.17 3 GLY D C 1
ATOM 6018 O O . GLY D 1 7 ? -13.665 -9.712 -20.383 1.00 21.05 3 GLY D O 1
ATOM 6019 N N . LYS D 1 8 ? -12.055 -8.189 -20.179 1.00 19.66 4 LYS D N 1
ATOM 6020 C CA . LYS D 1 8 ? -12.995 -7.079 -20.344 1.00 19.04 4 LYS D CA 1
ATOM 6021 C C . LYS D 1 8 ? -13.543 -6.905 -21.785 1.00 18.60 4 LYS D C 1
ATOM 6022 O O . LYS D 1 8 ? -14.524 -6.197 -21.990 1.00 18.22 4 LYS D O 1
ATOM 6024 N N . LEU D 1 9 ? -12.934 -7.553 -22.778 1.00 17.67 5 LEU D N 1
ATOM 6025 C CA . LEU D 1 9 ? -13.343 -7.345 -24.178 1.00 17.24 5 LEU D CA 1
ATOM 6026 C C . LEU D 1 9 ? -13.614 -8.652 -24.946 1.00 17.88 5 LEU D C 1
ATOM 6027 O O . LEU D 1 9 ? -13.396 -8.728 -26.159 1.00 18.11 5 LEU D O 1
ATOM 6032 N N . GLU D 1 10 ? -14.088 -9.674 -24.232 1.00 18.73 6 GLU D N 1
ATOM 6033 C CA . GLU D 1 10 ? -14.451 -10.961 -24.812 1.00 19.87 6 GLU D CA 1
ATOM 6034 C C . GLU D 1 10 ? -15.452 -10.777 -25.933 1.00 19.90 6 GLU D C 1
ATOM 6035 O O . GLU D 1 10 ? -16.481 -10.108 -25.752 1.00 19.84 6 GLU D O 1
ATOM 6041 N N . GLY D 1 11 ? -15.133 -11.362 -27.083 1.00 19.53 7 GLY D N 1
ATOM 6042 C CA . GLY D 1 11 ? -15.995 -11.328 -28.250 1.00 19.52 7 GLY D CA 1
ATOM 6043 C C . GLY D 1 11 ? -15.944 -10.015 -29.019 1.00 19.50 7 GLY D C 1
ATOM 6044 O O . GLY D 1 11 ? -16.629 -9.859 -30.036 1.00 20.08 7 GLY D O 1
ATOM 6045 N N . ARG D 1 12 ? -15.160 -9.055 -28.544 1.00 18.11 8 ARG D N 1
ATOM 6046 C CA . ARG D 1 12 ? -15.097 -7.754 -29.220 1.00 17.35 8 ARG D CA 1
ATOM 6047 C C . ARG D 1 12 ? -14.024 -7.726 -30.317 1.00 16.51 8 ARG D C 1
ATOM 6048 O O . ARG D 1 12 ? -13.133 -8.574 -30.338 1.00 16.13 8 ARG D O 1
ATOM 6056 N N . VAL D 1 13 ? -14.096 -6.719 -31.194 1.00 15.70 9 VAL D N 1
ATOM 6057 C CA . VAL D 1 13 ? -13.089 -6.486 -32.243 1.00 14.55 9 VAL D CA 1
ATOM 6058 C C . VAL D 1 13 ? -12.657 -5.002 -32.228 1.00 13.98 9 VAL D C 1
ATOM 6059 O O . VAL D 1 13 ? -13.486 -4.069 -32.207 1.00 13.64 9 VAL D O 1
ATOM 6063 N N . ALA D 1 14 ? -11.341 -4.818 -32.242 1.00 13.32 10 ALA D N 1
ATOM 6064 C CA . ALA D 1 14 ? -10.706 -3.545 -32.194 1.00 12.68 10 ALA D CA 1
ATOM 6065 C C . ALA D 1 14 ? -9.843 -3.312 -33.436 1.00 12.49 10 ALA D C 1
ATOM 6066 O O . ALA D 1 14 ? -9.018 -4.154 -33.814 1.00 12.72 10 ALA D O 1
ATOM 6068 N N . PHE D 1 15 ? -10.041 -2.141 -34.031 1.00 12.11 11 PHE D N 1
ATOM 6069 C CA . PHE D 1 15 ? -9.267 -1.616 -35.146 1.00 11.68 11 PHE D CA 1
ATOM 6070 C C . PHE D 1 15 ? -8.251 -0.632 -34.575 1.00 11.37 11 PHE D C 1
ATOM 6071 O O . PHE D 1 15 ? -8.621 0.382 -33.962 1.00 10.73 11 PHE D O 1
ATOM 6079 N N . ILE D 1 16 ? -6.955 -0.961 -34.715 1.00 11.19 12 ILE D N 1
ATOM 6080 C CA . ILE D 1 16 ? -5.896 -0.150 -34.098 1.00 10.80 12 ILE D CA 1
ATOM 6081 C C . ILE D 1 16 ? -4.880 0.314 -35.143 1.00 10.69 12 ILE D C 1
ATOM 6082 O O . ILE D 1 16 ? -4.351 -0.518 -35.914 1.00 10.90 12 ILE D O 1
ATOM 6087 N N . THR D 1 17 ? -4.624 1.625 -35.211 1.00 10.13 13 THR D N 1
ATOM 6088 C CA . THR D 1 17 ? -3.650 2.122 -36.181 1.00 10.08 13 THR D CA 1
ATOM 6089 C C . THR D 1 17 ? -2.282 2.356 -35.502 1.00 10.12 13 THR D C 1
ATOM 6090 O O . THR D 1 17 ? -2.199 2.508 -34.252 1.00 9.66 13 THR D O 1
ATOM 6094 N N . GLY D 1 18 ? -1.218 2.408 -36.312 1.00 10.11 14 GLY D N 1
ATOM 6095 C CA . GLY D 1 18 ? 0.130 2.629 -35.742 1.00 10.48 14 GLY D CA 1
ATOM 6096 C C . GLY D 1 18 ? 0.503 1.444 -34.846 1.00 10.80 14 GLY D C 1
ATOM 6097 O O . GLY D 1 18 ? 1.245 1.576 -33.870 1.00 11.13 14 GLY D O 1
ATOM 6098 N N . ALA D 1 19 ? 0.053 0.261 -35.262 1.00 11.17 15 ALA D N 1
ATOM 6099 C CA . ALA D 1 19 ? 0.135 -0.973 -34.493 1.00 11.33 15 ALA D CA 1
ATOM 6100 C C . ALA D 1 19 ? 1.479 -1.712 -34.577 1.00 11.64 15 ALA D C 1
ATOM 6101 O O . ALA D 1 19 ? 1.657 -2.700 -33.846 1.00 11.85 15 ALA D O 1
ATOM 6103 N N . ALA D 1 20 ? 2.401 -1.276 -35.450 1.00 11.38 16 ALA D N 1
ATOM 6104 C CA . ALA D 1 20 ? 3.671 -2.019 -35.620 1.00 11.90 16 ALA D CA 1
ATOM 6105 C C . ALA D 1 20 ? 4.589 -1.984 -34.385 1.00 12.07 16 ALA D C 1
ATOM 6106 O O . ALA D 1 20 ? 5.434 -2.851 -34.234 1.00 12.94 16 ALA D O 1
ATOM 6108 N N . ARG D 1 21 ? 4.437 -1.002 -33.505 1.00 11.76 17 ARG D N 1
ATOM 6109 C CA . ARG D 1 21 ? 5.369 -0.890 -32.358 1.00 12.04 17 ARG D CA 1
ATOM 6110 C C . ARG D 1 21 ? 4.786 0.096 -31.347 1.00 11.65 17 ARG D C 1
ATOM 6111 O O . ARG D 1 21 ? 3.641 0.550 -31.509 1.00 11.47 17 ARG D O 1
ATOM 6119 N N . GLY D 1 22 ? 5.550 0.391 -30.306 1.00 11.47 18 GLY D N 1
ATOM 6120 C CA . GLY D 1 22 ? 5.211 1.470 -29.370 1.00 11.55 18 GLY D CA 1
ATOM 6121 C C . GLY D 1 22 ? 3.838 1.309 -28.730 1.00 11.28 18 GLY D C 1
ATOM 6122 O O . GLY D 1 22 ? 3.429 0.214 -28.380 1.00 11.42 18 GLY D O 1
ATOM 6123 N N . GLN D 1 23 ? 3.128 2.411 -28.561 1.00 11.19 19 GLN D N 1
ATOM 6124 C CA . GLN D 1 23 ? 1.815 2.352 -27.890 1.00 11.08 19 GLN D CA 1
ATOM 6125 C C . GLN D 1 23 ? 0.804 1.558 -28.691 1.00 11.00 19 GLN D C 1
ATOM 6126 O O . GLN D 1 23 ? -0.015 0.849 -28.109 1.00 10.90 19 GLN D O 1
ATOM 6132 N N . GLY D 1 24 ? 0.848 1.663 -30.019 1.00 10.78 20 GLY D N 1
ATOM 6133 C CA . GLY D 1 24 ? -0.084 0.877 -30.847 1.00 10.82 20 GLY D CA 1
ATOM 6134 C C . GLY D 1 24 ? 0.050 -0.631 -30.648 1.00 11.13 20 GLY D C 1
ATOM 6135 O O . GLY D 1 24 ? -0.955 -1.371 -30.605 1.00 10.96 20 GLY D O 1
ATOM 6136 N N . ARG D 1 25 ? 1.285 -1.103 -30.533 1.00 11.22 21 ARG D N 1
ATOM 6137 C CA . ARG D 1 25 ? 1.489 -2.515 -30.262 1.00 11.84 21 ARG D CA 1
ATOM 6138 C C . ARG D 1 25 ? 0.957 -2.857 -28.850 1.00 11.61 21 ARG D C 1
ATOM 6139 O O . ARG D 1 25 ? 0.352 -3.897 -28.656 1.00 11.83 21 ARG D O 1
ATOM 6147 N N . ALA D 1 26 ? 1.176 -1.968 -27.881 1.00 11.61 22 ALA D N 1
ATOM 6148 C CA . ALA D 1 26 ? 0.779 -2.210 -26.495 1.00 11.61 22 ALA D CA 1
ATOM 6149 C C . ALA D 1 26 ? -0.738 -2.334 -26.398 1.00 11.69 22 ALA D C 1
ATOM 6150 O O . ALA D 1 26 ? -1.248 -3.143 -25.650 1.00 12.28 22 ALA D O 1
ATOM 6152 N N . HIS D 1 27 ? -1.446 -1.560 -27.207 1.00 11.35 23 HIS D N 1
ATOM 6153 C CA . HIS D 1 27 ? -2.895 -1.616 -27.274 1.00 11.21 23 HIS D CA 1
ATOM 6154 C C . HIS D 1 27 ? -3.393 -2.933 -27.822 1.00 11.38 23 HIS D C 1
ATOM 6155 O O . HIS D 1 27 ? -4.297 -3.534 -27.243 1.00 11.47 23 HIS D O 1
ATOM 6162 N N . ALA D 1 28 ? -2.806 -3.366 -28.945 1.00 11.32 24 ALA D N 1
ATOM 6163 C CA . ALA D 1 28 ? -3.102 -4.656 -29.570 1.00 11.79 24 ALA D CA 1
ATOM 6164 C C . ALA D 1 28 ? -2.890 -5.814 -28.583 1.00 12.06 24 ALA D C 1
ATOM 6165 O O . ALA D 1 28 ? -3.768 -6.640 -28.382 1.00 11.92 24 ALA D O 1
ATOM 6167 N N . VAL D 1 29 ? -1.724 -5.834 -27.951 1.00 12.09 25 VAL D N 1
ATOM 6168 C CA . VAL D 1 29 ? -1.389 -6.836 -26.973 1.00 12.70 25 VAL D CA 1
ATOM 6169 C C . VAL D 1 29 ? -2.313 -6.830 -25.762 1.00 12.96 25 VAL D C 1
ATOM 6170 O O . VAL D 1 29 ? -2.760 -7.879 -25.319 1.00 12.99 25 VAL D O 1
ATOM 6174 N N . ARG D 1 30 ? -2.559 -5.645 -25.212 1.00 13.30 26 ARG D N 1
ATOM 6175 C CA . ARG D 1 30 ? -3.464 -5.496 -24.095 1.00 13.63 26 ARG D CA 1
ATOM 6176 C C . ARG D 1 30 ? -4.894 -5.917 -24.469 1.00 13.68 26 ARG D C 1
ATOM 6177 O O . ARG D 1 30 ? -5.558 -6.682 -23.721 1.00 13.66 26 ARG D O 1
ATOM 6185 N N . MET D 1 31 ? -5.387 -5.441 -25.602 1.00 13.15 27 MET D N 1
ATOM 6186 C CA . MET D 1 31 ? -6.775 -5.781 -25.936 1.00 13.46 27 MET D CA 1
ATOM 6187 C C . MET D 1 31 ? -6.950 -7.263 -26.296 1.00 13.92 27 MET D C 1
ATOM 6188 O O . MET D 1 31 ? -8.014 -7.849 -26.017 1.00 13.88 27 MET D O 1
ATOM 6193 N N . ALA D 1 32 ? -5.891 -7.865 -26.846 1.00 13.61 28 ALA D N 1
ATOM 6194 C CA . ALA D 1 32 ? -5.875 -9.284 -27.142 1.00 13.90 28 ALA D CA 1
ATOM 6195 C C . ALA D 1 32 ? -5.979 -10.086 -25.831 1.00 14.28 28 ALA D C 1
ATOM 6196 O O . ALA D 1 32 ? -6.832 -10.975 -25.701 1.00 14.24 28 ALA D O 1
ATOM 6198 N N . ALA D 1 33 ? -5.104 -9.757 -24.871 1.00 14.36 29 ALA D N 1
ATOM 6199 C CA . ALA D 1 33 ? -5.166 -10.329 -23.526 1.00 14.68 29 ALA D CA 1
ATOM 6200 C C . ALA D 1 33 ? -6.558 -10.201 -22.910 1.00 14.70 29 ALA D C 1
ATOM 6201 O O . ALA D 1 33 ? -6.923 -11.009 -22.082 1.00 15.04 29 ALA D O 1
ATOM 6203 N N . GLU D 1 34 ? -7.308 -9.175 -23.292 1.00 15.00 30 GLU D N 1
ATOM 6204 C CA . GLU D 1 34 ? -8.673 -8.949 -22.773 1.00 15.21 30 GLU D CA 1
ATOM 6205 C C . GLU D 1 34 ? -9.768 -9.689 -23.548 1.00 14.81 30 GLU D C 1
ATOM 6206 O O . GLU D 1 34 ? -10.972 -9.609 -23.203 1.00 14.96 30 GLU D O 1
ATOM 6212 N N . GLY D 1 35 ? -9.354 -10.420 -24.579 1.00 14.78 31 GLY D N 1
ATOM 6213 C CA . GLY D 1 35 ? -10.274 -11.279 -25.343 1.00 14.66 31 GLY D CA 1
ATOM 6214 C C . GLY D 1 35 ? -10.671 -10.725 -26.701 1.00 14.45 31 GLY D C 1
ATOM 6215 O O . GLY D 1 35 ? -11.458 -11.338 -27.395 1.00 14.93 31 GLY D O 1
ATOM 6216 N N . ALA D 1 36 ? -10.121 -9.578 -27.096 1.00 13.84 32 ALA D N 1
ATOM 6217 C CA . ALA D 1 36 ? -10.503 -8.949 -28.366 1.00 13.71 32 ALA D CA 1
ATOM 6218 C C . ALA D 1 36 ? -9.698 -9.472 -29.558 1.00 13.77 32 ALA D C 1
ATOM 6219 O O . ALA D 1 36 ? -8.471 -9.695 -29.456 1.00 13.37 32 ALA D O 1
ATOM 6221 N N . ASP D 1 37 ? -10.374 -9.664 -30.690 1.00 13.68 33 ASP D N 1
ATOM 6222 C CA . ASP D 1 37 ? -9.655 -9.834 -31.965 1.00 13.84 33 ASP D CA 1
ATOM 6223 C C . ASP D 1 37 ? -9.320 -8.466 -32.557 1.00 13.34 33 ASP D C 1
ATOM 6224 O O . ASP D 1 37 ? -10.006 -7.458 -32.283 1.00 13.02 33 ASP D O 1
ATOM 6229 N N . ILE D 1 38 ? -8.276 -8.444 -33.379 1.00 12.81 34 ILE D N 1
ATOM 6230 C CA . ILE D 1 38 ? -7.626 -7.191 -33.767 1.00 12.35 34 ILE D CA 1
ATOM 6231 C C . ILE D 1 38 ? -7.573 -6.982 -35.292 1.00 12.16 34 ILE D C 1
ATOM 6232 O O . ILE D 1 38 ? -7.316 -7.920 -36.041 1.00 12.21 34 ILE D O 1
ATOM 6237 N N . ILE D 1 39 ? -7.805 -5.749 -35.727 1.00 11.91 35 ILE D N 1
ATOM 6238 C CA . ILE D 1 39 ? -7.496 -5.325 -37.095 1.00 11.96 35 ILE D CA 1
ATOM 6239 C C . ILE D 1 39 ? -6.421 -4.278 -36.924 1.00 11.79 35 ILE D C 1
ATOM 6240 O O . ILE D 1 39 ? -6.682 -3.202 -36.374 1.00 11.29 35 ILE D O 1
ATOM 6245 N N . ALA D 1 40 ? -5.204 -4.630 -37.343 1.00 11.86 36 ALA D N 1
ATOM 6246 C CA . ALA D 1 40 ? -4.016 -3.816 -37.078 1.00 11.75 36 ALA D CA 1
ATOM 6247 C C . ALA D 1 40 ? -3.398 -3.243 -38.358 1.00 11.88 36 ALA D C 1
ATOM 6248 O O . ALA D 1 40 ? -3.094 -3.976 -39.311 1.00 11.71 36 ALA D O 1
ATOM 6250 N N . VAL D 1 41 ? -3.208 -1.927 -38.385 1.00 12.08 37 VAL D N 1
ATOM 6251 C CA . VAL D 1 41 ? -2.547 -1.310 -39.548 1.00 12.50 37 VAL D CA 1
ATOM 6252 C C . VAL D 1 41 ? -1.333 -0.453 -39.154 1.00 12.56 37 VAL D C 1
ATOM 6253 O O . VAL D 1 41 ? -1.320 0.186 -38.094 1.00 12.63 37 VAL D O 1
ATOM 6257 N N . ASP D 1 42 ? -0.320 -0.450 -40.011 1.00 12.48 38 ASP D N 1
ATOM 6258 C CA . ASP D 1 42 ? 0.805 0.459 -39.882 1.00 12.30 38 ASP D CA 1
ATOM 6259 C C . ASP D 1 42 ? 1.382 0.821 -41.258 1.00 12.88 38 ASP D C 1
ATOM 6260 O O . ASP D 1 42 ? 1.353 -0.012 -42.215 1.00 13.03 38 ASP D O 1
ATOM 6265 N N . ILE D 1 43 ? 1.898 2.050 -41.355 1.00 12.89 39 ILE D N 1
ATOM 6266 C CA . ILE D 1 43 ? 2.598 2.519 -42.558 1.00 13.50 39 ILE D CA 1
ATOM 6267 C C . ILE D 1 43 ? 3.853 1.678 -42.803 1.00 14.08 39 ILE D C 1
ATOM 6268 O O . ILE D 1 43 ? 4.228 1.423 -43.969 1.00 14.24 39 ILE D O 1
ATOM 6273 N N . ALA D 1 44 ? 4.499 1.248 -41.704 1.00 14.05 40 ALA D N 1
ATOM 6274 C CA . ALA D 1 44 ? 5.615 0.304 -41.774 1.00 14.39 40 ALA D CA 1
ATOM 6275 C C . ALA D 1 44 ? 6.653 0.709 -42.828 1.00 14.57 40 ALA D C 1
ATOM 6276 O O . ALA D 1 44 ? 7.108 -0.109 -43.637 1.00 14.52 40 ALA D O 1
ATOM 6278 N N . GLY D 1 45 ? 7.015 1.980 -42.829 1.00 14.46 41 GLY D N 1
ATOM 6279 C CA . GLY D 1 45 ? 7.916 2.479 -43.849 1.00 14.88 41 GLY D CA 1
ATOM 6280 C C . GLY D 1 45 ? 8.196 3.946 -43.637 1.00 15.16 41 GLY D C 1
ATOM 6281 O O . GLY D 1 45 ? 7.895 4.495 -42.570 1.00 14.86 41 GLY D O 1
ATOM 6282 N N . LYS D 1 46 ? 8.748 4.569 -44.669 1.00 15.39 42 LYS D N 1
ATOM 6283 C CA . LYS D 1 46 ? 9.317 5.921 -44.588 1.00 16.02 42 LYS D CA 1
ATOM 6284 C C . LYS D 1 46 ? 8.380 6.961 -43.989 1.00 14.91 42 LYS D C 1
ATOM 6285 O O . LYS D 1 46 ? 7.203 7.056 -44.377 1.00 14.36 42 LYS D O 1
ATOM 6291 N N . LEU D 1 47 ? 8.900 7.730 -43.040 1.00 13.95 43 LEU D N 1
ATOM 6292 C CA . LEU D 1 47 ? 8.124 8.816 -42.442 1.00 13.26 43 LEU D CA 1
ATOM 6293 C C . LEU D 1 47 ? 8.508 10.164 -43.098 1.00 13.22 43 LEU D C 1
ATOM 6294 O O . LEU D 1 47 ? 9.490 10.217 -43.836 1.00 12.95 43 LEU D O 1
ATOM 6299 N N . PRO D 1 48 ? 7.743 11.250 -42.843 1.00 12.97 44 PRO D N 1
ATOM 6300 C CA . PRO D 1 48 ? 8.138 12.550 -43.392 1.00 13.32 44 PRO D CA 1
ATOM 6301 C C . PRO D 1 48 ? 9.592 12.917 -43.034 1.00 13.22 44 PRO D C 1
ATOM 6302 O O . PRO D 1 48 ? 10.102 12.522 -41.962 1.00 13.24 44 PRO D O 1
ATOM 6306 N N . SER D 1 49 ? 10.234 13.681 -43.911 1.00 13.51 45 SER D N 1
ATOM 6307 C CA . SER D 1 49 ? 11.646 14.072 -43.700 1.00 14.05 45 SER D CA 1
ATOM 6308 C C . SER D 1 49 ? 11.933 14.887 -42.414 1.00 13.78 45 SER D C 1
ATOM 6309 O O . SER D 1 49 ? 13.054 14.877 -41.920 1.00 13.54 45 SER D O 1
ATOM 6312 N N . CYS D 1 50 ? 10.932 15.568 -41.865 1.00 13.72 46 CYS D N 1
ATOM 6313 C CA . CYS D 1 50 ? 11.115 16.291 -40.587 1.00 14.23 46 CYS D CA 1
ATOM 6314 C C . CYS D 1 50 ? 11.173 15.396 -39.349 1.00 14.30 46 CYS D C 1
ATOM 6315 O O . CYS D 1 50 ? 11.578 15.853 -38.284 1.00 15.05 46 CYS D O 1
ATOM 6318 N N . VAL D 1 51 ? 10.786 14.129 -39.498 1.00 14.04 47 VAL D N 1
ATOM 6319 C CA . VAL D 1 51 ? 10.791 13.166 -38.393 1.00 14.11 47 VAL D CA 1
ATOM 6320 C C . VAL D 1 51 ? 12.231 12.663 -38.133 1.00 14.41 47 VAL D C 1
ATOM 6321 O O . VAL D 1 51 ? 12.885 12.149 -39.050 1.00 15.14 47 VAL D O 1
ATOM 6325 N N . PRO D 1 52 ? 12.732 12.839 -36.899 1.00 14.25 48 PRO D N 1
ATOM 6326 C CA . PRO D 1 52 ? 14.159 12.561 -36.632 1.00 14.35 48 PRO D CA 1
ATOM 6327 C C . PRO D 1 52 ? 14.482 11.150 -36.154 1.00 14.49 48 PRO D C 1
ATOM 6328 O O . PRO D 1 52 ? 15.673 10.791 -36.118 1.00 15.22 48 PRO D O 1
ATOM 6332 N N . TYR D 1 53 ? 13.458 10.381 -35.755 1.00 14.00 49 TYR D N 1
ATOM 6333 C CA . TYR D 1 53 ? 13.640 9.017 -35.226 1.00 14.04 49 TYR D CA 1
ATOM 6334 C C . TYR D 1 53 ? 13.493 7.983 -36.334 1.00 14.32 49 TYR D C 1
ATOM 6335 O O . TYR D 1 53 ? 13.185 8.316 -37.467 1.00 14.44 49 TYR D O 1
ATOM 6344 N N . ASP D 1 54 ? 13.701 6.716 -36.007 1.00 15.12 50 ASP D N 1
ATOM 6345 C CA . ASP D 1 54 ? 13.692 5.682 -37.042 1.00 15.78 50 ASP D CA 1
ATOM 6346 C C . ASP D 1 54 ? 12.263 5.238 -37.404 1.00 15.14 50 ASP D C 1
ATOM 6347 O O . ASP D 1 54 ? 11.405 5.180 -36.530 1.00 15.04 50 ASP D O 1
ATOM 6352 N N . PRO D 1 55 ? 12.023 4.909 -38.689 1.00 14.98 51 PRO D N 1
ATOM 6353 C CA . PRO D 1 55 ? 10.720 4.416 -39.116 1.00 14.54 51 PRO D CA 1
ATOM 6354 C C . PRO D 1 55 ? 10.469 2.988 -38.624 1.00 14.58 51 PRO D C 1
ATOM 6355 O O . PRO D 1 55 ? 11.409 2.326 -38.186 1.00 14.24 51 PRO D O 1
ATOM 6359 N N . ALA D 1 56 ? 9.212 2.526 -38.665 1.00 14.32 52 ALA D N 1
ATOM 6360 C CA . ALA D 1 56 ? 8.923 1.097 -38.437 1.00 14.97 52 ALA D CA 1
ATOM 6361 C C . ALA D 1 56 ? 9.138 0.341 -39.758 1.00 15.48 52 ALA D C 1
ATOM 6362 O O . ALA D 1 56 ? 9.281 0.964 -40.806 1.00 15.46 52 ALA D O 1
ATOM 6364 N N . SER D 1 57 ? 9.158 -0.987 -39.713 1.00 15.90 53 SER D N 1
ATOM 6365 C CA . SER D 1 57 ? 9.296 -1.805 -40.929 1.00 16.73 53 SER D CA 1
ATOM 6366 C C . SER D 1 57 ? 8.125 -2.811 -41.000 1.00 16.66 53 SER D C 1
ATOM 6367 O O . SER D 1 57 ? 7.444 -3.021 -39.989 1.00 16.29 53 SER D O 1
ATOM 6370 N N . PRO D 1 58 ? 7.916 -3.475 -42.166 1.00 16.79 54 PRO D N 1
ATOM 6371 C CA . PRO D 1 58 ? 6.932 -4.593 -42.159 1.00 16.67 54 PRO D CA 1
ATOM 6372 C C . PRO D 1 58 ? 7.177 -5.674 -41.085 1.00 16.35 54 PRO D C 1
ATOM 6373 O O . PRO D 1 58 ? 6.221 -6.210 -40.500 1.00 15.55 54 PRO D O 1
ATOM 6377 N N . ASP D 1 59 ? 8.442 -5.946 -40.781 1.00 16.51 55 ASP D N 1
ATOM 6378 C CA . ASP D 1 59 ? 8.782 -6.880 -39.716 1.00 16.98 55 ASP D CA 1
ATOM 6379 C C . ASP D 1 59 ? 8.270 -6.467 -38.352 1.00 16.34 55 ASP D C 1
ATOM 6380 O O . ASP D 1 59 ? 7.901 -7.337 -37.553 1.00 16.23 55 ASP D O 1
ATOM 6385 N N . ASP D 1 60 ? 8.281 -5.162 -38.061 1.00 15.81 56 ASP D N 1
ATOM 6386 C CA . ASP D 1 60 ? 7.696 -4.684 -36.807 1.00 15.47 56 ASP D CA 1
ATOM 6387 C C . ASP D 1 60 ? 6.235 -5.045 -36.769 1.00 14.91 56 ASP D C 1
ATOM 6388 O O . ASP D 1 60 ? 5.744 -5.523 -35.747 1.00 14.85 56 ASP D O 1
ATOM 6393 N N . LEU D 1 61 ? 5.535 -4.844 -37.881 1.00 14.39 57 LEU D N 1
ATOM 6394 C CA . LEU D 1 61 ? 4.113 -5.189 -37.897 1.00 14.07 57 LEU D CA 1
ATOM 6395 C C . LEU D 1 61 ? 3.890 -6.702 -37.739 1.00 14.21 57 LEU D C 1
ATOM 6396 O O . LEU D 1 61 ? 2.963 -7.096 -37.041 1.00 14.12 57 LEU D O 1
ATOM 6401 N N . SER D 1 62 ? 4.756 -7.535 -38.323 1.00 14.48 58 SER D N 1
ATOM 6402 C CA . SER D 1 62 ? 4.612 -8.999 -38.158 1.00 15.14 58 SER D CA 1
ATOM 6403 C C . SER D 1 62 ? 4.803 -9.420 -36.697 1.00 15.20 58 SER D C 1
ATOM 6404 O O . SER D 1 62 ? 4.133 -10.330 -36.214 1.00 15.74 58 SER D O 1
ATOM 6407 N N . GLU D 1 63 ? 5.721 -8.755 -36.001 1.00 15.04 59 GLU D N 1
ATOM 6408 C CA . GLU D 1 63 ? 5.951 -9.061 -34.592 1.00 15.12 59 GLU D CA 1
ATOM 6409 C C . GLU D 1 63 ? 4.716 -8.764 -33.719 1.00 14.70 59 GLU D C 1
ATOM 6410 O O . GLU D 1 63 ? 4.405 -9.503 -32.767 1.00 15.06 59 GLU D O 1
ATOM 6416 N N . THR D 1 64 ? 3.985 -7.711 -34.060 1.00 14.26 60 THR D N 1
ATOM 6417 C CA . THR D 1 64 ? 2.684 -7.487 -33.419 1.00 13.50 60 THR D CA 1
ATOM 6418 C C . THR D 1 64 ? 1.714 -8.614 -33.727 1.00 13.51 60 THR D C 1
ATOM 6419 O O . THR D 1 64 ? 1.027 -9.098 -32.836 1.00 12.83 60 THR D O 1
ATOM 6423 N N . VAL D 1 65 ? 1.669 -9.045 -34.993 1.00 14.06 61 VAL D N 1
ATOM 6424 C CA . VAL D 1 65 ? 0.872 -10.221 -35.360 1.00 14.60 61 VAL D CA 1
ATOM 6425 C C . VAL D 1 65 ? 1.212 -11.459 -34.499 1.00 15.17 61 VAL D C 1
ATOM 6426 O O .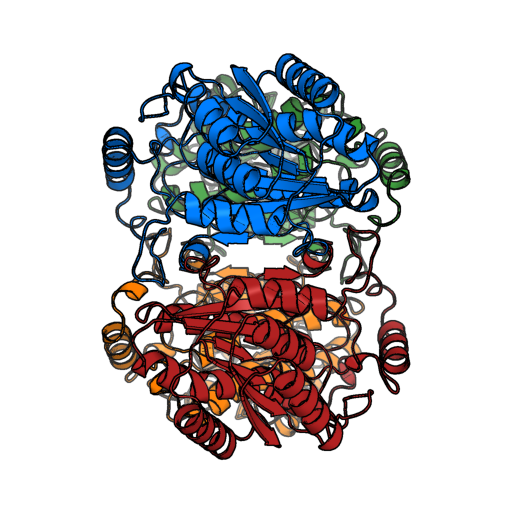 VAL D 1 65 ? 0.301 -12.133 -33.996 1.00 15.22 61 VAL D O 1
ATOM 6430 N N . ARG D 1 66 ? 2.509 -11.735 -34.303 1.00 15.90 62 ARG D N 1
ATOM 6431 C CA . ARG D 1 66 ? 2.945 -12.903 -33.528 1.00 16.59 62 ARG D CA 1
ATOM 6432 C C . ARG D 1 66 ? 2.443 -12.827 -32.102 1.00 16.12 62 ARG D C 1
ATOM 6433 O O . ARG D 1 66 ? 1.944 -13.810 -31.556 1.00 16.21 62 ARG D O 1
ATOM 6441 N N . LEU D 1 67 ? 2.619 -11.650 -31.502 1.00 15.45 63 LEU D N 1
ATOM 6442 C CA . LEU D 1 67 ? 2.241 -11.399 -30.121 1.00 14.78 63 LEU D CA 1
ATOM 6443 C C . LEU D 1 67 ? 0.734 -11.610 -29.937 1.00 14.74 63 LEU D C 1
ATOM 6444 O O . LEU D 1 67 ? 0.295 -12.263 -28.977 1.00 14.34 63 LEU D O 1
ATOM 6449 N N . VAL D 1 68 ? -0.056 -11.079 -30.866 1.00 14.48 64 VAL D N 1
ATOM 6450 C CA . VAL D 1 68 ? -1.506 -11.244 -30.742 1.00 14.73 64 VAL D CA 1
ATOM 6451 C C . VAL D 1 68 ? -1.937 -12.710 -30.915 1.00 15.66 64 VAL D C 1
ATOM 6452 O O . VAL D 1 68 ? -2.733 -13.225 -30.108 1.00 15.68 64 VAL D O 1
ATOM 6456 N N . GLU D 1 69 ? -1.381 -13.386 -31.929 1.00 16.38 65 GLU D N 1
ATOM 6457 C CA . GLU D 1 69 ? -1.643 -14.815 -32.104 1.00 17.98 65 GLU D CA 1
ATOM 6458 C C . GLU D 1 69 ? -1.148 -15.650 -30.929 1.00 19.11 65 GLU D C 1
ATOM 6459 O O . GLU D 1 69 ? -1.814 -16.598 -30.549 1.00 19.74 65 GLU D O 1
ATOM 6465 N N . ALA D 1 70 ? -0.028 -15.265 -30.319 1.00 20.10 66 ALA D N 1
ATOM 6466 C CA . ALA D 1 70 ? 0.453 -15.948 -29.121 1.00 21.13 66 ALA D CA 1
ATOM 6467 C C . ALA D 1 70 ? -0.515 -15.816 -27.941 1.00 22.36 66 ALA D C 1
ATOM 6468 O O . ALA D 1 70 ? -0.496 -16.650 -27.043 1.00 22.61 66 ALA D O 1
ATOM 6470 N N . ALA D 1 71 ? -1.374 -14.792 -27.959 1.00 22.63 67 ALA D N 1
ATOM 6471 C CA . ALA D 1 71 ? -2.437 -14.636 -26.955 1.00 22.97 67 ALA D CA 1
ATOM 6472 C C . ALA D 1 71 ? -3.701 -15.429 -27.336 1.00 23.95 67 ALA D C 1
ATOM 6473 O O . ALA D 1 71 ? -4.757 -15.290 -26.707 1.00 24.33 67 ALA D O 1
ATOM 6475 N N . ASN D 1 72 ? -3.583 -16.248 -28.377 1.00 24.10 68 ASN D N 1
ATOM 6476 C CA . ASN D 1 72 ? -4.683 -17.081 -28.864 1.00 24.85 68 ASN D CA 1
ATOM 6477 C C . ASN D 1 72 ? -5.857 -16.300 -29.462 1.00 22.72 68 ASN D C 1
ATOM 6478 O O . ASN D 1 72 ? -7.005 -16.721 -29.387 1.00 20.94 68 ASN D O 1
ATOM 6483 N N . ARG D 1 73 ? -5.541 -15.164 -30.074 1.00 21.49 69 ARG D N 1
ATOM 6484 C CA . ARG D 1 73 ? -6.543 -14.295 -30.685 1.00 20.87 69 ARG D CA 1
ATOM 6485 C C . ARG D 1 73 ? -6.346 -14.217 -32.188 1.00 20.64 69 ARG D C 1
ATOM 6486 O O . ARG D 1 73 ? -5.266 -14.503 -32.710 1.00 20.07 69 ARG D O 1
ATOM 6494 N N . ARG D 1 74 ? -7.386 -13.784 -32.885 1.00 20.32 70 ARG D N 1
ATOM 6495 C CA . ARG D 1 74 ? -7.297 -13.586 -34.322 1.00 20.18 70 ARG D CA 1
ATOM 6496 C C . ARG D 1 74 ? -6.899 -12.152 -34.638 1.00 18.89 70 ARG D C 1
ATOM 6497 O O . ARG D 1 74 ? -7.296 -11.223 -33.940 1.00 18.25 70 ARG D O 1
ATOM 6505 N N . ILE D 1 75 ? -6.102 -11.986 -35.689 1.00 17.82 71 ILE D N 1
ATOM 6506 C CA . ILE D 1 75 ? -5.641 -10.677 -36.131 1.00 16.62 71 ILE D CA 1
ATOM 6507 C C . ILE D 1 75 ? -5.586 -10.557 -37.659 1.00 16.56 71 ILE D C 1
ATOM 6508 O O . ILE D 1 75 ? -5.040 -11.421 -38.342 1.00 16.51 71 ILE D O 1
ATOM 6513 N N . VAL D 1 76 ? -6.173 -9.485 -38.185 1.00 15.94 72 VAL D N 1
ATOM 6514 C CA . VAL D 1 76 ? -6.006 -9.102 -39.584 1.00 15.12 72 VAL D CA 1
ATOM 6515 C C . VAL D 1 76 ? -5.078 -7.884 -39.591 1.00 14.82 72 VAL D C 1
ATOM 6516 O O . VAL D 1 76 ? -5.319 -6.899 -38.876 1.00 14.69 72 VAL D O 1
ATOM 6520 N N . ALA D 1 77 ? -4.000 -7.954 -40.365 1.00 14.41 73 ALA D N 1
ATOM 6521 C CA . ALA D 1 77 ? -3.026 -6.879 -40.379 1.00 14.30 73 ALA D CA 1
ATOM 6522 C C . ALA D 1 77 ? -2.669 -6.503 -41.780 1.00 14.63 73 ALA D C 1
ATOM 6523 O O . ALA D 1 77 ? -2.677 -7.354 -42.682 1.00 15.12 73 ALA D O 1
ATOM 6525 N N . ALA D 1 78 ? -2.342 -5.228 -41.964 1.00 14.40 74 ALA D N 1
ATOM 6526 C CA . ALA D 1 78 ? -2.023 -4.693 -43.281 1.00 14.57 74 ALA D CA 1
ATOM 6527 C C . ALA D 1 78 ? -1.093 -3.525 -43.206 1.00 14.18 74 ALA D C 1
ATOM 6528 O O . ALA D 1 78 ? -1.195 -2.679 -42.309 1.00 13.55 74 ALA D O 1
ATOM 6530 N N . VAL D 1 79 ? -0.212 -3.463 -44.197 1.00 14.27 75 VAL D N 1
ATOM 6531 C CA . VAL D 1 79 ? 0.667 -2.324 -44.333 1.00 14.76 75 VAL D CA 1
ATOM 6532 C C . VAL D 1 79 ? -0.124 -1.275 -45.074 1.00 15.01 75 VAL D C 1
ATOM 6533 O O . VAL D 1 79 ? -0.407 -1.444 -46.263 1.00 15.60 75 VAL D O 1
ATOM 6537 N N . VAL D 1 80 ? -0.489 -0.194 -44.373 1.00 14.75 76 VAL D N 1
ATOM 6538 C CA . VAL D 1 80 ? -1.265 0.890 -44.993 1.00 14.74 76 VAL D CA 1
ATOM 6539 C C . VAL D 1 80 ? -1.062 2.242 -44.308 1.00 14.54 76 VAL D C 1
ATOM 6540 O O . VAL D 1 80 ? -0.902 2.335 -43.076 1.00 14.37 76 VAL D O 1
ATOM 6544 N N . ASP D 1 81 ? -1.016 3.283 -45.140 1.00 14.24 77 ASP D N 1
ATOM 6545 C CA . ASP D 1 81 ? -0.878 4.657 -44.680 1.00 14.07 77 ASP D CA 1
ATOM 6546 C C . ASP D 1 81 ? -2.261 5.162 -44.321 1.00 13.99 77 ASP D C 1
ATOM 6547 O O . ASP D 1 81 ? -3.190 5.032 -45.134 1.00 14.03 77 ASP D O 1
ATOM 6552 N N . THR D 1 82 ? -2.411 5.725 -43.121 1.00 13.75 78 THR D N 1
ATOM 6553 C CA . THR D 1 82 ? -3.720 6.259 -42.711 1.00 13.91 78 THR D CA 1
ATOM 6554 C C . THR D 1 82 ? -4.156 7.478 -43.549 1.00 13.77 78 THR D C 1
ATOM 6555 O O . THR D 1 82 ? -5.331 7.834 -43.579 1.00 13.76 78 THR D O 1
ATOM 6559 N N . ARG D 1 83 ? -3.216 8.097 -44.255 1.00 13.90 79 ARG D N 1
ATOM 6560 C CA . ARG D 1 83 ? -3.574 9.112 -45.264 1.00 14.07 79 ARG D CA 1
ATOM 6561 C C . ARG D 1 83 ? -4.267 8.554 -46.514 1.00 14.53 79 ARG D C 1
ATOM 6562 O O . ARG D 1 83 ? -4.744 9.319 -47.332 1.00 14.29 79 ARG D O 1
ATOM 6570 N N . ASP D 1 84 ? -4.277 7.235 -46.679 1.00 15.41 80 ASP D N 1
ATOM 6571 C CA . ASP D 1 84 ? -4.833 6.590 -47.857 1.00 16.80 80 ASP D CA 1
ATOM 6572 C C . ASP D 1 84 ? -6.218 6.057 -47.515 1.00 17.63 80 ASP D C 1
ATOM 6573 O O . ASP D 1 84 ? -6.386 4.876 -47.134 1.00 17.60 80 ASP D O 1
ATOM 6578 N N . PHE D 1 85 ? -7.200 6.944 -47.616 1.00 18.01 81 PHE D N 1
ATOM 6579 C CA . PHE D 1 85 ? -8.569 6.588 -47.308 1.00 18.20 81 PHE D CA 1
ATOM 6580 C C . PHE D 1 85 ? -9.075 5.365 -48.081 1.00 18.14 81 PHE D C 1
ATOM 6581 O O . PHE D 1 85 ? -9.688 4.470 -47.486 1.00 17.19 81 PHE D O 1
ATOM 6589 N N . ASP D 1 86 ? -8.845 5.335 -49.393 1.00 18.33 82 ASP D N 1
ATOM 6590 C CA . ASP D 1 86 ? -9.312 4.198 -50.208 1.00 18.27 82 ASP D CA 1
ATOM 6591 C C . ASP D 1 86 ? -8.780 2.836 -49.711 1.00 17.98 82 ASP D C 1
ATOM 6592 O O . ASP D 1 86 ? -9.542 1.880 -49.545 1.00 17.53 82 ASP D O 1
ATOM 6597 N N . ARG D 1 87 ? -7.476 2.748 -49.469 1.00 17.61 83 ARG D N 1
ATOM 6598 C CA . ARG D 1 87 ? -6.891 1.494 -49.026 1.00 17.64 83 ARG D CA 1
ATOM 6599 C C . ARG D 1 87 ? -7.297 1.170 -47.590 1.00 16.74 83 ARG D C 1
ATOM 6600 O O . ARG D 1 87 ? -7.569 0.019 -47.251 1.00 16.90 83 ARG D O 1
ATOM 6608 N N . LEU D 1 88 ? -7.347 2.187 -46.744 1.00 15.84 84 LEU D N 1
ATOM 6609 C CA . LEU D 1 88 ? -7.728 1.972 -45.357 1.00 15.72 84 LEU D CA 1
ATOM 6610 C C . LEU D 1 88 ? -9.163 1.428 -45.233 1.00 15.66 84 LEU D C 1
ATOM 6611 O O . LEU D 1 88 ? -9.396 0.486 -44.457 1.00 15.96 84 LEU D O 1
ATOM 6616 N N . ARG D 1 89 ? -10.114 2.003 -45.985 1.00 15.33 85 ARG D N 1
ATOM 6617 C CA . ARG D 1 89 ? -11.517 1.529 -45.955 1.00 15.72 85 ARG D CA 1
ATOM 6618 C C . ARG D 1 89 ? -11.621 0.048 -46.401 1.00 16.50 85 ARG D C 1
ATOM 6619 O O . ARG D 1 89 ? -12.319 -0.768 -45.768 1.00 16.62 85 ARG D O 1
ATOM 6621 N N . LYS D 1 90 ? -10.887 -0.301 -47.462 1.00 16.61 86 LYS D N 1
ATOM 6622 C CA . LYS D 1 90 ? -10.873 -1.672 -47.950 1.00 16.74 86 LYS D CA 1
ATOM 6623 C C . LYS D 1 90 ? -10.293 -2.646 -46.933 1.00 16.12 86 LYS D C 1
ATOM 6624 O O . LYS D 1 90 ? -10.832 -3.738 -46.727 1.00 16.22 86 LYS D O 1
ATOM 6630 N N . VAL D 1 91 ? -9.187 -2.251 -46.308 1.00 16.18 87 VAL D N 1
ATOM 6631 C CA . VAL D 1 91 ? -8.568 -3.068 -45.277 1.00 16.16 87 VAL D CA 1
ATOM 6632 C C . VAL D 1 91 ? -9.514 -3.227 -44.081 1.00 16.23 87 VAL D C 1
ATOM 6633 O O . VAL D 1 91 ? -9.734 -4.342 -43.611 1.00 15.89 87 VAL D O 1
ATOM 6637 N N . VAL D 1 92 ? -10.114 -2.133 -43.622 1.00 16.36 88 VAL D N 1
ATOM 6638 C CA . VAL D 1 92 ? -11.087 -2.252 -42.538 1.00 17.04 88 VAL D CA 1
ATOM 6639 C C . VAL D 1 92 ? -12.261 -3.153 -42.907 1.00 17.53 88 VAL D C 1
ATOM 6640 O O . VAL D 1 92 ? -12.647 -4.028 -42.104 1.00 17.06 88 VAL D O 1
ATOM 6644 N N . ASP D 1 93 ? -12.819 -2.956 -44.107 1.00 18.46 89 ASP D N 1
ATOM 6645 C CA . ASP D 1 93 ? -13.996 -3.727 -44.533 1.00 19.87 89 ASP D CA 1
ATOM 6646 C C . ASP D 1 93 ? -13.687 -5.242 -44.625 1.00 19.92 89 ASP D C 1
ATOM 6647 O O . ASP D 1 93 ? -14.467 -6.063 -44.133 1.00 20.53 89 ASP D O 1
ATOM 6652 N N . ASP D 1 94 ? -12.543 -5.593 -45.217 1.00 19.24 90 ASP D N 1
ATOM 6653 C CA . ASP D 1 94 ? -12.069 -6.979 -45.246 1.00 19.01 90 ASP D CA 1
ATOM 6654 C C . ASP D 1 94 ? -11.834 -7.556 -43.856 1.00 18.38 90 ASP D C 1
ATOM 6655 O O . ASP D 1 94 ? -12.221 -8.695 -43.580 1.00 18.29 90 ASP D O 1
ATOM 6660 N N . GLY D 1 95 ? -11.214 -6.771 -42.980 1.00 17.69 91 GLY D N 1
ATOM 6661 C CA . GLY D 1 95 ? -10.998 -7.193 -41.592 1.00 16.81 91 GLY D CA 1
ATOM 6662 C C . GLY D 1 95 ? -12.297 -7.474 -40.852 1.00 16.55 91 GLY D C 1
ATOM 6663 O O . GLY D 1 95 ? -12.414 -8.464 -40.127 1.00 16.20 91 GLY D O 1
ATOM 6664 N N . VAL D 1 96 ? -13.289 -6.613 -41.043 1.00 16.71 92 VAL D N 1
ATOM 6665 C CA . VAL D 1 96 ? -14.578 -6.801 -40.357 1.00 16.88 92 VAL D CA 1
ATOM 6666 C C . VAL D 1 96 ? -15.321 -8.010 -40.930 1.00 16.98 92 VAL D C 1
ATOM 6667 O O . VAL D 1 96 ? -15.976 -8.759 -40.199 1.00 16.62 92 VAL D O 1
ATOM 6671 N N . ALA D 1 97 ? -15.229 -8.183 -42.246 1.00 17.37 93 ALA D N 1
ATOM 6672 C CA . ALA D 1 97 ? -15.742 -9.387 -42.897 1.00 17.90 93 ALA D CA 1
ATOM 6673 C C . ALA D 1 97 ? -15.106 -10.656 -42.295 1.00 17.74 93 ALA D C 1
ATOM 6674 O O . ALA D 1 97 ? -15.777 -11.645 -42.046 1.00 19.63 93 ALA D O 1
ATOM 6676 N N . ALA D 1 98 ? -13.804 -10.617 -42.042 1.00 17.42 94 ALA D N 1
ATOM 6677 C CA . ALA D 1 98 ? -13.082 -11.744 -41.453 1.00 16.28 94 ALA D CA 1
ATOM 6678 C C . ALA D 1 98 ? -13.393 -11.994 -39.969 1.00 15.96 94 ALA D C 1
ATOM 6679 O O . ALA D 1 98 ? -13.521 -13.149 -39.548 1.00 15.72 94 ALA D O 1
ATOM 6681 N N . LEU D 1 99 ? -13.526 -10.930 -39.174 1.00 15.05 95 LEU D N 1
ATOM 6682 C CA . LEU D 1 99 ? -13.676 -11.087 -37.726 1.00 14.56 95 LEU D CA 1
ATOM 6683 C C . LEU D 1 99 ? -15.129 -11.021 -37.242 1.00 14.61 95 LEU D C 1
ATOM 6684 O O . LEU D 1 99 ? -15.428 -11.439 -36.136 1.00 14.84 95 LEU D O 1
ATOM 6689 N N . GLY D 1 100 ? -16.033 -10.514 -38.074 1.00 14.75 96 GLY D N 1
ATOM 6690 C CA . GLY D 1 100 ? -17.478 -10.609 -37.797 1.00 14.92 96 GLY D CA 1
ATOM 6691 C C . GLY D 1 100 ? -18.199 -9.361 -37.277 1.00 15.15 96 GLY D C 1
ATOM 6692 O O . GLY D 1 100 ? -19.427 -9.351 -37.228 1.00 16.05 96 GLY D O 1
ATOM 6693 N N . ARG D 1 101 ? -17.449 -8.327 -36.882 1.00 14.54 97 ARG D N 1
ATOM 6694 C CA . ARG D 1 101 ? -17.984 -7.122 -36.195 1.00 14.20 97 ARG D CA 1
ATOM 6695 C C . ARG D 1 101 ? -16.866 -6.100 -35.942 1.00 13.90 97 ARG D C 1
ATOM 6696 O O . ARG D 1 101 ? -15.667 -6.417 -36.058 1.00 13.59 97 ARG D O 1
ATOM 6704 N N . LEU D 1 102 ? -17.248 -4.879 -35.571 1.00 13.42 98 LEU D N 1
ATOM 6705 C CA . LEU D 1 102 ? -16.285 -3.929 -35.056 1.00 13.05 98 LEU D CA 1
ATOM 6706 C C . LEU D 1 102 ? -16.871 -3.181 -33.869 1.00 13.22 98 LEU D C 1
ATOM 6707 O O . LEU D 1 102 ? -18.014 -2.723 -33.921 1.00 13.44 98 LEU D O 1
ATOM 6712 N N . ASP D 1 103 ? -16.084 -3.027 -32.807 1.00 12.73 99 ASP D N 1
ATOM 6713 C CA . ASP D 1 103 ? -16.592 -2.379 -31.595 1.00 12.49 99 ASP D CA 1
ATOM 6714 C C . ASP D 1 103 ? -15.770 -1.191 -31.165 1.00 11.79 99 ASP D C 1
ATOM 6715 O O . ASP D 1 103 ? -16.293 -0.242 -30.584 1.00 11.46 99 ASP D O 1
ATOM 6720 N N . ILE D 1 104 ? -14.477 -1.283 -31.421 1.00 11.55 100 ILE D N 1
ATOM 6721 C CA . ILE D 1 104 ? -13.490 -0.346 -30.891 1.00 11.57 100 ILE D CA 1
ATOM 6722 C C . ILE D 1 104 ? -12.572 0.165 -32.006 1.00 11.52 100 ILE D C 1
ATOM 6723 O O . ILE D 1 104 ? -12.098 -0.620 -32.841 1.00 11.56 100 ILE D O 1
ATOM 6728 N N . ILE D 1 105 ? -12.326 1.478 -32.007 1.00 11.12 101 ILE D N 1
ATOM 6729 C CA . ILE D 1 105 ? -11.282 2.062 -32.843 1.00 10.92 101 ILE D CA 1
ATOM 6730 C C . ILE D 1 105 ? -10.266 2.782 -31.949 1.00 10.58 101 ILE D C 1
ATOM 6731 O O . ILE D 1 105 ? -10.656 3.592 -31.104 1.00 10.37 101 ILE D O 1
ATOM 6736 N N . VAL D 1 106 ? -8.975 2.464 -32.116 1.00 10.35 102 VAL D N 1
ATOM 6737 C CA . VAL D 1 106 ? -7.890 3.270 -31.518 1.00 9.83 102 VAL D CA 1
ATOM 6738 C C . VAL D 1 106 ? -7.105 3.927 -32.655 1.00 9.76 102 VAL D C 1
ATOM 6739 O O . VAL D 1 106 ? -6.355 3.260 -33.377 1.00 9.67 102 VAL D O 1
ATOM 6743 N N . ALA D 1 107 ? -7.323 5.224 -32.835 1.00 9.71 103 ALA D N 1
ATOM 6744 C CA . ALA D 1 107 ? -6.615 6.009 -33.871 1.00 9.54 103 ALA D CA 1
ATOM 6745 C C . ALA D 1 107 ? -5.320 6.536 -33.267 1.00 9.48 103 ALA D C 1
ATOM 6746 O O . ALA D 1 107 ? -5.295 7.623 -32.657 1.00 9.42 103 ALA D O 1
ATOM 6748 N N . ASN D 1 108 ? -4.254 5.762 -33.457 1.00 9.56 104 ASN D N 1
ATOM 6749 C CA . ASN D 1 108 ? -3.014 5.915 -32.726 1.00 9.73 104 ASN D CA 1
ATOM 6750 C C . ASN D 1 108 ? -1.809 6.311 -33.592 1.00 9.92 104 ASN D C 1
ATOM 6751 O O . ASN D 1 108 ? -0.884 6.922 -33.074 1.00 10.07 104 ASN D O 1
ATOM 6756 N N . ALA D 1 109 ? -1.793 5.937 -34.877 1.00 9.83 105 ALA D N 1
ATOM 6757 C CA . ALA D 1 109 ? -0.773 6.444 -35.829 1.00 9.97 105 ALA D CA 1
ATOM 6758 C C . ALA D 1 109 ? -0.590 7.964 -35.727 1.00 10.06 105 ALA D C 1
ATOM 6759 O O . ALA D 1 109 ? -1.541 8.723 -35.852 1.00 10.20 105 ALA D O 1
ATOM 6761 N N . GLY D 1 110 ? 0.646 8.386 -35.513 1.00 10.09 106 GLY D N 1
ATOM 6762 C CA . GLY D 1 110 ? 1.025 9.786 -35.415 1.00 10.32 106 GLY D CA 1
ATOM 6763 C C . GLY D 1 110 ? 2.541 9.895 -35.551 1.00 10.47 106 GLY D C 1
ATOM 6764 O O . GLY D 1 110 ? 3.263 8.887 -35.430 1.00 10.58 106 GLY D O 1
ATOM 6765 N N . VAL D 1 111 ? 3.002 11.108 -35.869 1.00 10.69 107 VAL D N 1
ATOM 6766 C CA . VAL D 1 111 ? 4.411 11.465 -35.941 1.00 10.54 107 VAL D CA 1
ATOM 6767 C C . VAL D 1 111 ? 4.647 12.749 -35.116 1.00 10.85 107 VAL D C 1
ATOM 6768 O O . VAL D 1 111 ? 3.719 13.530 -34.864 1.00 10.55 107 VAL D O 1
ATOM 6772 N N . ALA D 1 112 ? 5.893 12.917 -34.679 1.00 11.21 108 ALA D N 1
ATOM 6773 C CA . ALA D 1 112 ? 6.380 14.113 -33.972 1.00 11.62 108 ALA D CA 1
ATOM 6774 C C . ALA D 1 112 ? 7.676 14.564 -34.645 1.00 11.78 108 ALA D C 1
ATOM 6775 O O . ALA D 1 112 ? 8.430 13.739 -35.176 1.00 11.75 108 ALA D O 1
ATOM 6777 N N . ALA D 1 113 ? 7.932 15.865 -34.629 1.00 11.88 109 ALA D N 1
ATOM 6778 C CA . ALA D 1 113 ? 9.150 16.416 -35.210 1.00 12.48 109 ALA D CA 1
ATOM 6779 C C . ALA D 1 113 ? 9.507 17.718 -34.493 1.00 12.68 109 ALA D C 1
ATOM 6780 O O . ALA D 1 113 ? 8.915 18.744 -34.780 1.00 12.37 109 ALA D O 1
ATOM 6782 N N . PRO D 1 114 ? 10.453 17.670 -33.524 1.00 13.07 110 PRO D N 1
ATOM 6783 C CA . PRO D 1 114 ? 10.976 18.897 -32.918 1.00 13.07 110 PRO D CA 1
ATOM 6784 C C . PRO D 1 114 ? 11.641 19.777 -33.988 1.00 12.93 110 PRO D C 1
ATOM 6785 O O . PRO D 1 114 ? 12.554 19.309 -34.689 1.00 12.68 110 PRO D O 1
ATOM 6789 N N . GLN D 1 115 ? 11.172 21.015 -34.112 1.00 12.63 111 GLN D N 1
ATOM 6790 C CA . GLN D 1 115 ? 11.728 21.989 -35.063 1.00 13.02 111 GLN D CA 1
ATOM 6791 C C . GLN D 1 115 ? 11.496 23.400 -34.527 1.00 12.88 111 GLN D C 1
ATOM 6792 O O . GLN D 1 115 ? 10.389 23.710 -34.087 1.00 12.51 111 GLN D O 1
ATOM 6798 N N . ALA D 1 116 ? 12.504 24.272 -34.605 1.00 13.09 112 ALA D N 1
ATOM 6799 C CA . ALA D 1 116 ? 12.231 25.721 -34.474 1.00 13.09 112 ALA D CA 1
ATOM 6800 C C . ALA D 1 116 ? 11.117 26.137 -35.449 1.00 13.10 112 ALA D C 1
ATOM 6801 O O . ALA D 1 116 ? 11.054 25.640 -36.580 1.00 13.02 112 ALA D O 1
ATOM 6803 N N . TRP D 1 117 ? 10.261 27.051 -35.012 1.00 13.11 113 TRP D N 1
ATOM 6804 C CA . TRP D 1 117 ? 9.092 27.464 -35.793 1.00 13.43 113 TRP D CA 1
ATOM 6805 C C . TRP D 1 117 ? 9.493 27.928 -37.181 1.00 13.64 113 TRP D C 1
ATOM 6806 O O . TRP D 1 117 ? 8.814 27.619 -38.165 1.00 13.13 113 TRP D O 1
ATOM 6817 N N . ASP D 1 118 ? 10.594 28.686 -37.272 1.00 14.31 114 ASP D N 1
ATOM 6818 C CA . ASP D 1 118 ? 10.983 29.261 -38.563 1.00 14.81 114 ASP D CA 1
ATOM 6819 C C . ASP D 1 118 ? 11.724 28.250 -39.446 1.00 15.12 114 ASP D C 1
ATOM 6820 O O . ASP D 1 118 ? 12.109 28.576 -40.567 1.00 16.08 114 ASP D O 1
ATOM 6825 N N . ASP D 1 119 ? 11.912 27.019 -38.949 1.00 14.72 115 ASP D N 1
ATOM 6826 C CA . ASP D 1 119 ? 12.526 25.929 -39.749 1.00 14.04 115 ASP D CA 1
ATOM 6827 C C . ASP D 1 119 ? 11.490 24.974 -40.351 1.00 13.57 115 ASP D C 1
ATOM 6828 O O . ASP D 1 119 ? 11.825 24.102 -41.153 1.00 13.55 115 ASP D O 1
ATOM 6833 N N . ILE D 1 120 ? 10.233 25.116 -39.948 1.00 13.30 116 ILE D N 1
ATOM 6834 C CA . ILE D 1 120 ? 9.153 24.313 -40.525 1.00 12.80 116 ILE D CA 1
ATOM 6835 C C . ILE D 1 120 ? 8.842 24.805 -41.948 1.00 12.89 116 ILE D C 1
ATOM 6836 O O . ILE D 1 120 ? 8.401 25.949 -42.126 1.00 12.90 116 ILE D O 1
ATOM 6841 N N . THR D 1 121 ? 9.081 23.954 -42.955 1.00 12.49 117 THR D N 1
ATOM 6842 C CA . THR D 1 121 ? 8.740 24.300 -44.339 1.00 12.50 117 THR D CA 1
ATOM 6843 C C . THR D 1 121 ? 7.243 23.994 -44.545 1.00 12.69 117 THR D C 1
ATOM 6844 O O . THR D 1 121 ? 6.654 23.259 -43.754 1.00 12.79 117 THR D O 1
ATOM 6848 N N . PRO D 1 122 ? 6.632 24.523 -45.625 1.00 12.91 118 PRO D N 1
ATOM 6849 C CA . PRO D 1 122 ? 5.253 24.133 -45.962 1.00 13.06 118 PRO D CA 1
ATOM 6850 C C . PRO D 1 122 ? 5.052 22.614 -46.059 1.00 13.47 118 PRO D C 1
ATOM 6851 O O . PRO D 1 122 ? 4.059 22.112 -45.542 1.00 13.21 118 PRO D O 1
ATOM 6855 N N . GLU D 1 123 ? 6.018 21.902 -46.657 1.00 13.78 119 GLU D N 1
ATOM 6856 C CA . GLU D 1 123 ? 6.067 20.428 -46.643 1.00 14.00 119 GLU D CA 1
ATOM 6857 C C . GLU D 1 123 ? 5.959 19.790 -45.242 1.00 12.99 119 GLU D C 1
ATOM 6858 O O . GLU D 1 123 ? 5.152 18.880 -45.033 1.00 12.27 119 GLU D O 1
ATOM 6864 N N . ASP D 1 124 ? 6.816 20.228 -44.309 1.00 12.71 120 ASP D N 1
ATOM 6865 C CA . ASP D 1 124 ? 6.832 19.668 -42.953 1.00 12.18 120 ASP D CA 1
ATOM 6866 C C . ASP D 1 124 ? 5.465 19.854 -42.292 1.00 12.04 120 ASP D C 1
ATOM 6867 O O . ASP D 1 124 ? 4.916 18.919 -41.686 1.00 11.66 120 ASP D O 1
ATOM 6872 N N . PHE D 1 125 ? 4.934 21.064 -42.414 1.00 11.90 121 PHE D N 1
ATOM 6873 C CA . PHE D 1 125 ? 3.668 21.407 -41.812 1.00 12.10 121 PHE D CA 1
ATOM 6874 C C . PHE D 1 125 ? 2.546 20.519 -42.365 1.00 12.50 121 PHE D C 1
ATOM 6875 O O . PHE D 1 125 ? 1.741 19.917 -41.608 1.00 12.64 121 PHE D O 1
ATOM 6883 N N . ARG D 1 126 ? 2.514 20.432 -43.680 1.00 12.55 122 ARG D N 1
ATOM 6884 C CA . ARG D 1 126 ? 1.531 19.639 -44.379 1.00 13.41 122 ARG D CA 1
ATOM 6885 C C . ARG D 1 126 ? 1.611 18.147 -43.967 1.00 13.07 122 ARG D C 1
ATOM 6886 O O . ARG D 1 126 ? 0.594 17.521 -43.734 1.00 12.54 122 ARG D O 1
ATOM 6894 N N . ASP D 1 127 ? 2.824 17.595 -43.874 1.00 12.75 123 ASP D N 1
ATOM 6895 C CA . ASP D 1 127 ? 3.006 16.158 -43.606 1.00 12.76 123 ASP D CA 1
ATOM 6896 C C . ASP D 1 127 ? 2.539 15.785 -42.198 1.00 12.24 123 ASP D C 1
ATOM 6897 O O . ASP D 1 127 ? 1.810 14.811 -42.017 1.00 11.62 123 ASP D O 1
ATOM 6902 N N . VAL D 1 128 ? 2.969 16.576 -41.217 1.00 11.87 124 VAL D N 1
ATOM 6903 C CA . VAL D 1 128 ? 2.556 16.385 -39.837 1.00 11.90 124 VAL D CA 1
ATOM 6904 C C . VAL D 1 128 ? 1.038 16.555 -39.711 1.00 11.97 124 VAL D C 1
ATOM 6905 O O . VAL D 1 128 ? 0.385 15.734 -39.064 1.00 11.80 124 VAL D O 1
ATOM 6909 N N . MET D 1 129 ? 0.479 17.603 -40.320 1.00 12.31 125 MET D N 1
ATOM 6910 C CA . MET D 1 129 ? -0.990 17.789 -40.298 1.00 12.41 125 MET D CA 1
ATOM 6911 C C . MET D 1 129 ? -1.751 16.635 -40.961 1.00 12.24 125 MET D C 1
ATOM 6912 O O . MET D 1 129 ? -2.770 16.148 -40.429 1.00 12.05 125 MET D O 1
ATOM 6917 N N . ASP D 1 130 ? -1.277 16.224 -42.135 1.00 12.54 126 ASP D N 1
ATOM 6918 C CA . ASP D 1 130 ? -1.918 15.179 -42.910 1.00 12.53 126 ASP D CA 1
ATOM 6919 C C . ASP D 1 130 ? -1.946 13.882 -42.116 1.00 12.30 126 ASP D C 1
ATOM 6920 O O . ASP D 1 130 ? -2.975 13.228 -42.047 1.00 12.29 126 ASP D O 1
ATOM 6925 N N . ILE D 1 131 ? -0.821 13.499 -41.503 1.00 11.70 127 ILE D N 1
ATOM 6926 C CA . ILE D 1 131 ? -0.813 12.246 -40.776 1.00 11.19 127 ILE D CA 1
ATOM 6927 C C . ILE D 1 131 ? -1.637 12.361 -39.496 1.00 11.17 127 ILE D C 1
ATOM 6928 O O . ILE D 1 131 ? -2.517 11.517 -39.254 1.00 11.13 127 ILE D O 1
ATOM 6933 N N . ASN D 1 132 ? -1.367 13.397 -38.687 1.00 10.90 128 ASN D N 1
ATOM 6934 C CA . ASN D 1 132 ? -1.912 13.439 -37.324 1.00 10.58 128 ASN D CA 1
ATOM 6935 C C . ASN D 1 132 ? -3.401 13.795 -37.296 1.00 10.49 128 ASN D C 1
ATOM 6936 O O . ASN D 1 132 ? -4.126 13.362 -36.405 1.00 10.38 128 ASN D O 1
ATOM 6941 N N . VAL D 1 133 ? -3.862 14.550 -38.289 1.00 10.45 129 VAL D N 1
ATOM 6942 C CA . VAL D 1 133 ? -5.286 14.940 -38.353 1.00 10.50 129 VAL D CA 1
ATOM 6943 C C . VAL D 1 133 ? -6.045 14.194 -39.442 1.00 10.61 129 VAL D C 1
ATOM 6944 O O . VAL D 1 133 ? -7.015 13.461 -39.154 1.00 10.88 129 VAL D O 1
ATOM 6948 N N . THR D 1 134 ? -5.622 14.369 -40.688 1.00 10.49 130 THR D N 1
ATOM 6949 C CA . THR D 1 134 ? -6.305 13.702 -41.804 1.00 10.63 130 THR D CA 1
ATOM 6950 C C . THR D 1 134 ? -6.322 12.175 -41.653 1.00 10.34 130 THR D C 1
ATOM 6951 O O . THR D 1 134 ? -7.352 11.538 -41.904 1.00 9.90 130 THR D O 1
ATOM 6955 N N . GLY D 1 135 ? -5.203 11.610 -41.196 1.00 10.16 131 GLY D N 1
ATOM 6956 C CA . GLY D 1 135 ? -5.125 10.175 -40.961 1.00 10.18 131 GLY D CA 1
ATOM 6957 C C . GLY D 1 135 ? -6.088 9.754 -39.879 1.00 10.08 131 GLY D C 1
ATOM 6958 O O . GLY D 1 135 ? -6.784 8.749 -40.026 1.00 10.06 131 GLY D O 1
ATOM 6959 N N . THR D 1 136 ? -6.133 10.535 -38.798 1.00 9.94 132 THR D N 1
ATOM 6960 C CA . THR D 1 136 ? -7.054 10.282 -37.710 1.00 9.96 132 THR D CA 1
ATOM 6961 C C . THR D 1 136 ? -8.501 10.323 -38.205 1.00 10.11 132 THR D C 1
ATOM 6962 O O . THR D 1 136 ? -9.305 9.430 -37.897 1.00 10.27 132 THR D O 1
ATOM 6966 N N . TRP D 1 137 ? -8.840 11.370 -38.955 1.00 10.11 133 TRP D N 1
ATOM 6967 C CA . TRP D 1 137 ? -10.188 11.484 -39.533 1.00 10.03 133 TRP D CA 1
ATOM 6968 C C . TRP D 1 137 ? -10.502 10.306 -40.441 1.00 10.09 133 TRP D C 1
ATOM 6969 O O . TRP D 1 137 ? -11.621 9.763 -40.376 1.00 10.13 133 TRP D O 1
ATOM 6980 N N . ASN D 1 138 ? -9.538 9.926 -41.299 1.00 9.93 134 ASN D N 1
ATOM 6981 C CA . ASN D 1 138 ? -9.684 8.766 -42.212 1.00 10.03 134 ASN D CA 1
ATOM 6982 C C . ASN D 1 138 ? -10.002 7.476 -41.430 1.00 10.02 134 ASN D C 1
ATOM 6983 O O . ASN D 1 138 ? -10.823 6.656 -41.850 1.00 10.40 134 ASN D O 1
ATOM 6988 N N . THR D 1 139 ? -9.343 7.314 -40.296 1.00 9.71 135 THR D N 1
ATOM 6989 C CA . THR D 1 139 ? -9.505 6.146 -39.451 1.00 9.68 135 THR D CA 1
ATOM 6990 C C . THR D 1 139 ? -10.942 6.004 -38.911 1.00 9.94 135 THR D C 1
ATOM 6991 O O . THR D 1 139 ? -11.508 4.899 -38.908 1.00 10.19 135 THR D O 1
ATOM 6995 N N . VAL D 1 140 ? -11.532 7.104 -38.443 1.00 9.98 136 VAL D N 1
ATOM 6996 C CA . VAL D 1 140 ? -12.895 7.094 -37.929 1.00 10.15 136 VAL D CA 1
ATOM 6997 C C . VAL D 1 140 ? -13.863 6.848 -39.063 1.00 10.56 136 VAL D C 1
ATOM 6998 O O . VAL D 1 140 ? -14.800 6.046 -38.934 1.00 11.32 136 VAL D O 1
ATOM 7002 N N . MET D 1 141 ? -13.643 7.534 -40.175 1.00 10.62 137 MET D N 1
ATOM 7003 C CA . MET D 1 141 ? -14.499 7.380 -41.356 1.00 11.00 137 MET D CA 1
ATOM 7004 C C . MET D 1 141 ? -14.533 5.949 -41.891 1.00 11.13 137 MET D C 1
ATOM 7005 O O . MET D 1 141 ? -15.570 5.482 -42.359 1.00 11.29 137 MET D O 1
ATOM 7010 N N . ALA D 1 142 ? -13.407 5.256 -41.810 1.00 11.23 138 ALA D N 1
ATOM 7011 C CA . ALA D 1 142 ? -13.329 3.880 -42.312 1.00 11.21 138 ALA D CA 1
ATOM 7012 C C . ALA D 1 142 ? -13.985 2.932 -41.314 1.00 11.36 138 ALA D C 1
ATOM 7013 O O . ALA D 1 142 ? -14.612 1.951 -41.705 1.00 11.31 138 ALA D O 1
ATOM 7015 N N . GLY D 1 143 ? -13.843 3.215 -40.023 1.00 11.33 139 GLY D N 1
ATOM 7016 C CA . GLY D 1 143 ? -14.328 2.284 -39.020 1.00 11.78 139 GLY D CA 1
ATOM 7017 C C . GLY D 1 143 ? -15.769 2.483 -38.557 1.00 12.33 139 GLY D C 1
ATOM 7018 O O . GLY D 1 143 ? -16.484 1.514 -38.357 1.00 12.35 139 GLY D O 1
ATOM 7019 N N . ALA D 1 144 ? -16.183 3.728 -38.343 1.00 12.62 140 ALA D N 1
ATOM 7020 C CA . ALA D 1 144 ? -17.460 3.991 -37.666 1.00 13.41 140 ALA D CA 1
ATOM 7021 C C . ALA D 1 144 ? -18.694 3.351 -38.326 1.00 14.22 140 ALA D C 1
ATOM 7022 O O . ALA D 1 144 ? -19.567 2.832 -37.601 1.00 14.36 140 ALA D O 1
ATOM 7024 N N . PRO D 1 145 ? -18.769 3.346 -39.689 1.00 14.91 141 PRO D N 1
ATOM 7025 C CA . PRO D 1 145 ? -19.890 2.646 -40.315 1.00 15.59 141 PRO D CA 1
ATOM 7026 C C . PRO D 1 145 ? -20.004 1.163 -39.910 1.00 15.86 141 PRO D C 1
ATOM 7027 O O . PRO D 1 145 ? -21.124 0.636 -39.827 1.00 15.65 141 PRO D O 1
ATOM 7031 N N . ARG D 1 146 ? -18.865 0.513 -39.673 1.00 16.10 142 ARG D N 1
ATOM 7032 C CA . ARG D 1 146 ? -18.849 -0.908 -39.322 1.00 17.05 142 ARG D CA 1
ATOM 7033 C C . ARG D 1 146 ? -19.310 -1.097 -37.889 1.00 16.21 142 ARG D C 1
ATOM 7034 O O . ARG D 1 146 ? -19.895 -2.103 -37.572 1.00 16.03 142 ARG D O 1
ATOM 7042 N N . ILE D 1 147 ? -19.036 -0.124 -37.024 1.00 15.77 143 ILE D N 1
ATOM 7043 C CA . ILE D 1 147 ? -19.564 -0.155 -35.655 1.00 15.17 143 ILE D CA 1
ATOM 7044 C C . ILE D 1 147 ? -21.067 0.038 -35.706 1.00 15.44 143 ILE D C 1
ATOM 7045 O O . ILE D 1 147 ? -21.819 -0.739 -35.102 1.00 15.83 143 ILE D O 1
ATOM 7050 N N . ILE D 1 148 ? -21.495 1.052 -36.448 1.00 15.66 144 ILE D N 1
ATOM 7051 C CA . ILE D 1 148 ? -22.911 1.408 -36.543 1.00 16.25 144 ILE D CA 1
ATOM 7052 C C . ILE D 1 148 ? -23.759 0.215 -36.992 1.00 17.21 144 ILE D C 1
ATOM 7053 O O . ILE D 1 148 ? -24.803 -0.075 -36.391 1.00 17.96 144 ILE D O 1
ATOM 7058 N N . GLU D 1 149 ? -23.310 -0.476 -38.041 1.00 17.87 145 GLU D N 1
ATOM 7059 C CA . GLU D 1 149 ? -24.115 -1.542 -38.623 1.00 19.00 145 GLU D CA 1
ATOM 7060 C C . GLU D 1 149 ? -24.340 -2.711 -37.642 1.00 17.82 145 GLU D C 1
ATOM 7061 O O . GLU D 1 149 ? -25.357 -3.402 -37.711 1.00 17.74 145 GLU D O 1
ATOM 7067 N N . GLY D 1 150 ? -23.409 -2.902 -36.720 1.00 16.94 146 GLY D N 1
ATOM 7068 C CA . GLY D 1 150 ? -23.538 -3.925 -35.698 1.00 16.39 146 GLY D CA 1
ATOM 7069 C C . GLY D 1 150 ? -24.634 -3.644 -34.693 1.00 16.19 146 GLY D C 1
ATOM 7070 O O . GLY D 1 150 ? -25.084 -4.553 -34.018 1.00 16.36 146 GLY D O 1
ATOM 7071 N N . GLY D 1 151 ? -25.036 -2.379 -34.565 1.00 15.77 147 GLY D N 1
ATOM 7072 C CA . GLY D 1 151 ? -26.175 -1.988 -33.724 1.00 15.56 147 GLY D CA 1
ATOM 7073 C C . GLY D 1 151 ? -25.962 -2.177 -32.237 1.00 15.36 147 GLY D C 1
ATOM 7074 O O . GLY D 1 151 ? -26.920 -2.272 -31.486 1.00 15.40 147 GLY D O 1
ATOM 7075 N N . ARG D 1 152 ? -24.701 -2.210 -31.802 1.00 15.07 148 ARG D N 1
ATOM 7076 C CA . ARG D 1 152 ? -24.383 -2.478 -30.401 1.00 14.49 148 ARG D CA 1
ATOM 7077 C C . ARG D 1 152 ? -23.748 -1.284 -29.687 1.00 13.79 148 ARG D C 1
ATOM 7078 O O . ARG D 1 152 ? -23.411 -1.375 -28.500 1.00 13.18 148 ARG D O 1
ATOM 7086 N N . GLY D 1 153 ? -23.537 -0.180 -30.402 1.00 12.95 149 GLY D N 1
ATOM 7087 C CA . GLY D 1 153 ? -22.759 0.920 -29.854 1.00 12.42 149 GLY D CA 1
ATOM 7088 C C . GLY D 1 153 ? -21.288 0.560 -29.927 1.00 11.90 149 GLY D C 1
ATOM 7089 O O . GLY D 1 153 ? -20.925 -0.446 -30.522 1.00 12.03 149 GLY D O 1
ATOM 7090 N N . GLY D 1 154 ? -20.432 1.365 -29.313 1.00 11.53 150 GLY D N 1
ATOM 7091 C CA . GLY D 1 154 ? -19.010 1.099 -29.365 1.00 11.02 150 GLY D CA 1
ATOM 7092 C C . GLY D 1 154 ? -18.183 2.269 -28.857 1.00 10.84 150 GLY D C 1
ATOM 7093 O O . GLY D 1 154 ? -18.716 3.227 -28.285 1.00 10.64 150 GLY D O 1
ATOM 7094 N N . SER D 1 155 ? -16.870 2.193 -29.071 1.00 10.69 151 SER D N 1
ATOM 7095 C CA . SER D 1 155 ? -15.955 3.127 -28.423 1.00 10.48 151 SER D CA 1
ATOM 7096 C C . SER D 1 155 ? -14.763 3.461 -29.314 1.00 10.30 151 SER D C 1
ATOM 7097 O O . SER D 1 155 ? -14.050 2.574 -29.803 1.00 9.96 151 SER D O 1
ATOM 7100 N N . ILE D 1 156 ? -14.568 4.761 -29.528 1.00 10.26 152 ILE D N 1
ATOM 7101 C CA . ILE D 1 156 ? -13.539 5.234 -30.441 1.00 10.07 152 ILE D CA 1
ATOM 7102 C C . ILE D 1 156 ? -12.629 6.101 -29.596 1.00 10.11 152 ILE D C 1
ATOM 7103 O O . ILE D 1 156 ? -13.089 7.007 -28.907 1.00 10.10 152 ILE D O 1
ATOM 7108 N N . ILE D 1 157 ? -11.343 5.785 -29.627 1.00 10.07 153 ILE D N 1
ATOM 7109 C CA . ILE D 1 157 ? -10.345 6.528 -28.876 1.00 9.95 153 ILE D CA 1
ATOM 7110 C C . ILE D 1 157 ? -9.336 7.177 -29.857 1.00 9.75 153 ILE D C 1
ATOM 7111 O O . ILE D 1 157 ? -8.681 6.471 -30.652 1.00 9.58 153 ILE D O 1
ATOM 7116 N N . LEU D 1 158 ? -9.247 8.511 -29.812 1.00 9.37 154 LEU D N 1
ATOM 7117 C CA . LEU D 1 158 ? -8.273 9.230 -30.625 1.00 9.20 154 LEU D CA 1
ATOM 7118 C C . LEU D 1 158 ? -7.046 9.602 -29.765 1.00 9.21 154 LEU D C 1
ATOM 7119 O O . LEU D 1 158 ? -7.171 10.204 -28.672 1.00 9.05 154 LEU D O 1
ATOM 7124 N N . ILE D 1 159 ? -5.870 9.209 -30.241 1.00 9.10 155 ILE D N 1
ATOM 7125 C CA . ILE D 1 159 ? -4.643 9.553 -29.528 1.00 9.05 155 ILE D CA 1
ATOM 7126 C C . ILE D 1 159 ? -4.163 10.951 -29.968 1.00 9.09 155 ILE D C 1
ATOM 7127 O O . ILE D 1 159 ? -3.675 11.136 -31.090 1.00 8.84 155 ILE D O 1
ATOM 7132 N N . SER D 1 160 ? -4.333 11.905 -29.043 1.00 8.74 156 SER D N 1
ATOM 7133 C CA . SER D 1 160 ? -3.886 13.264 -29.161 1.00 8.84 156 SER D CA 1
ATOM 7134 C C . SER D 1 160 ? -2.519 13.306 -28.447 1.00 9.09 156 SER D C 1
ATOM 7135 O O . SER D 1 160 ? -1.640 12.448 -28.724 1.00 9.24 156 SER D O 1
ATOM 7138 N N . SER D 1 161 ? -2.384 14.228 -27.494 1.00 9.01 157 SER D N 1
ATOM 7139 C CA . SER D 1 161 ? -1.135 14.465 -26.751 1.00 9.52 157 SER D CA 1
ATOM 7140 C C . SER D 1 161 ? -1.435 15.480 -25.639 1.00 9.70 157 SER D C 1
ATOM 7141 O O . SER D 1 161 ? -2.418 16.202 -25.719 1.00 9.96 157 SER D O 1
ATOM 7144 N N . ALA D 1 162 ? -0.586 15.563 -24.622 1.00 9.97 158 ALA D N 1
ATOM 7145 C CA . ALA D 1 162 ? -0.627 16.722 -23.709 1.00 10.20 158 ALA D CA 1
ATOM 7146 C C . ALA D 1 162 ? -0.646 18.061 -24.509 1.00 10.38 158 ALA D C 1
ATOM 7147 O O . ALA D 1 162 ? -1.349 19.011 -24.130 1.00 10.35 158 ALA D O 1
ATOM 7149 N N . ALA D 1 163 ? 0.127 18.094 -25.611 1.00 10.14 159 ALA D N 1
ATOM 7150 C CA . ALA D 1 163 ? 0.192 19.219 -26.517 1.00 10.45 159 ALA D CA 1
ATOM 7151 C C . ALA D 1 163 ? -1.217 19.655 -27.001 1.00 10.64 159 ALA D C 1
ATOM 7152 O O . ALA D 1 163 ? -1.441 20.836 -27.286 1.00 10.57 159 ALA D O 1
ATOM 7154 N N . GLY D 1 164 ? -2.144 18.705 -27.079 1.00 10.63 160 GLY D N 1
ATOM 7155 C CA . GLY D 1 164 ? -3.510 18.990 -27.560 1.00 10.67 160 GLY D CA 1
ATOM 7156 C C . GLY D 1 164 ? -4.491 19.437 -26.466 1.00 11.31 160 GLY D C 1
ATOM 7157 O O . GLY D 1 164 ? -5.677 19.689 -26.767 1.00 11.23 160 GLY D O 1
ATOM 7158 N N . MET D 1 165 ? -4.027 19.466 -25.212 1.00 11.23 161 MET D N 1
ATOM 7159 C CA . MET D 1 165 ? -4.789 20.047 -24.102 1.00 11.92 161 MET D CA 1
ATOM 7160 C C . MET D 1 165 ? -4.171 21.372 -23.681 1.00 11.69 161 MET D C 1
ATOM 7161 O O . MET D 1 165 ? -4.878 22.340 -23.444 1.00 11.99 161 MET D O 1
ATOM 7166 N N . LYS D 1 166 ? -2.848 21.392 -23.552 1.00 11.82 162 LYS D N 1
ATOM 7167 C CA . LYS D 1 166 ? -2.132 22.601 -23.194 1.00 11.72 162 LYS D CA 1
ATOM 7168 C C . LYS D 1 166 ? -1.412 23.013 -24.475 1.00 11.94 162 LYS D C 1
ATOM 7169 O O . LYS D 1 166 ? -2.050 23.540 -25.390 1.00 12.13 162 LYS D O 1
ATOM 7175 N N . ME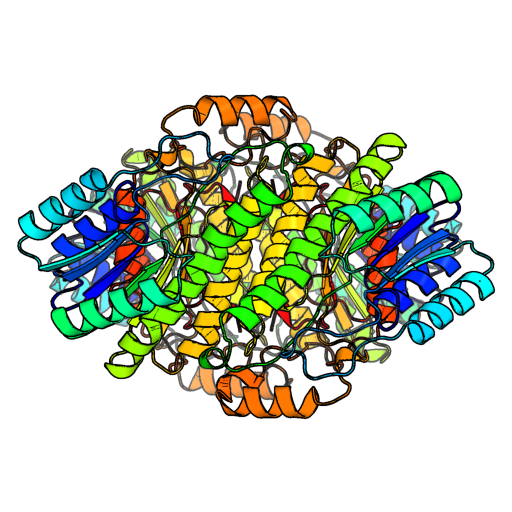T D 1 167 ? -0.107 22.767 -24.552 1.00 11.71 163 MET D N 1
ATOM 7176 C CA . MET D 1 167 ? 0.661 23.020 -25.768 1.00 12.19 163 MET D CA 1
ATOM 7177 C C . MET D 1 167 ? 2.022 22.403 -25.513 1.00 12.42 163 MET D C 1
ATOM 7178 O O . MET D 1 167 ? 2.384 22.128 -24.352 1.00 12.11 163 MET D O 1
ATOM 7183 N N . GLN D 1 168 ? 2.759 22.159 -26.583 1.00 12.46 164 GLN D N 1
ATOM 7184 C CA . GLN D 1 168 ? 4.134 21.751 -26.424 1.00 12.92 164 GLN D CA 1
ATOM 7185 C C . GLN D 1 168 ? 4.993 22.598 -27.349 1.00 12.53 164 GLN D C 1
ATOM 7186 O O . GLN D 1 168 ? 4.683 22.695 -28.537 1.00 12.77 164 GLN D O 1
ATOM 7192 N N . PRO D 1 169 ? 6.091 23.189 -26.834 1.00 12.67 165 PRO D N 1
ATOM 7193 C CA . PRO D 1 169 ? 6.914 24.073 -27.691 1.00 12.78 165 PRO D CA 1
ATOM 7194 C C . PRO D 1 169 ? 7.741 23.332 -28.739 1.00 12.62 165 PRO D C 1
ATOM 7195 O O . PRO D 1 169 ? 7.984 22.120 -28.603 1.00 12.66 165 PRO D O 1
ATOM 7199 N N . PHE D 1 170 ? 8.187 24.092 -29.734 1.00 12.29 166 PHE D N 1
ATOM 7200 C CA . PHE D 1 170 ? 9.105 23.645 -30.781 1.00 12.63 166 PHE D CA 1
ATOM 7201 C C . PHE D 1 170 ? 8.541 22.590 -31.704 1.00 12.70 166 PHE D C 1
ATOM 7202 O O . PHE D 1 170 ? 9.259 21.715 -32.165 1.00 12.76 166 PHE D O 1
ATOM 7210 N N . MET D 1 171 ? 7.228 22.635 -31.933 1.00 13.24 167 MET D N 1
ATOM 7211 C CA . MET D 1 171 ? 6.638 21.893 -33.016 1.00 13.20 167 MET D CA 1
ATOM 7212 C C . MET D 1 171 ? 5.237 22.464 -33.314 1.00 12.94 167 MET D C 1
ATOM 7213 O O . MET D 1 171 ? 4.217 21.941 -32.861 1.00 12.13 167 MET D O 1
ATOM 7218 N N . ILE D 1 172 ? 5.221 23.564 -34.075 1.00 12.45 168 ILE D N 1
ATOM 7219 C CA . ILE D 1 172 ? 3.989 24.273 -34.383 1.00 12.04 168 ILE D CA 1
ATOM 7220 C C . ILE D 1 172 ? 2.949 23.336 -35.017 1.00 11.55 168 ILE D C 1
ATOM 7221 O O . ILE D 1 172 ? 1.804 23.317 -34.589 1.00 11.39 168 ILE D O 1
ATOM 7226 N N . HIS D 1 173 ? 3.368 22.581 -36.044 1.00 11.10 169 HIS D N 1
ATOM 7227 C CA . HIS D 1 173 ? 2.516 21.578 -36.694 1.00 10.69 169 HIS D CA 1
ATOM 7228 C C . HIS D 1 173 ? 1.942 20.581 -35.713 1.00 10.59 169 HIS D C 1
ATOM 7229 O O . HIS D 1 173 ? 0.736 20.299 -35.727 1.00 10.42 169 HIS D O 1
ATOM 7236 N N . TYR D 1 174 ? 2.792 20.053 -34.846 1.00 10.56 170 TYR D N 1
ATOM 7237 C CA . TYR D 1 174 ? 2.383 19.001 -33.904 1.00 10.87 170 TYR D CA 1
ATOM 7238 C C . TYR D 1 174 ? 1.297 19.472 -32.953 1.00 11.00 170 TYR D C 1
ATOM 7239 O O . TYR D 1 174 ? 0.284 18.796 -32.788 1.00 11.12 170 TYR D O 1
ATOM 7248 N N . THR D 1 175 ? 1.525 20.632 -32.333 1.00 11.05 171 THR D N 1
ATOM 7249 C CA . THR D 1 175 ? 0.615 21.172 -31.328 1.00 10.94 171 THR D CA 1
ATOM 7250 C C . THR D 1 175 ? -0.719 21.486 -32.024 1.00 11.05 171 THR D C 1
ATOM 7251 O O . THR D 1 175 ? -1.791 21.161 -31.492 1.00 10.98 171 THR D O 1
ATOM 7255 N N . ALA D 1 176 ? -0.650 22.078 -33.217 1.00 10.88 172 ALA D N 1
ATOM 7256 C CA . ALA D 1 176 ? -1.878 22.353 -33.963 1.00 10.52 172 ALA D CA 1
ATOM 7257 C C . ALA D 1 176 ? -2.609 21.062 -34.282 1.00 10.45 172 ALA D C 1
ATOM 7258 O O . ALA D 1 176 ? -3.833 20.989 -34.149 1.00 10.29 172 ALA D O 1
ATOM 7260 N N . SER D 1 177 ? -1.873 20.042 -34.713 1.00 10.50 173 SER D N 1
ATOM 7261 C CA . SER D 1 177 ? -2.505 18.763 -35.077 1.00 10.65 173 SER D CA 1
ATOM 7262 C C . SER D 1 177 ? -3.158 18.069 -33.891 1.00 10.19 173 SER D C 1
ATOM 7263 O O . SER D 1 177 ? -4.241 17.487 -34.017 1.00 10.14 173 SER D O 1
ATOM 7266 N N . LYS D 1 178 ? -2.508 18.125 -32.738 1.00 9.56 174 LYS D N 1
ATOM 7267 C CA . LYS D 1 178 ? -3.064 17.461 -31.561 1.00 9.20 174 LYS D CA 1
ATOM 7268 C C . LYS D 1 178 ? -4.274 18.181 -30.962 1.00 9.13 174 LYS D C 1
ATOM 7269 O O . LYS D 1 178 ? -5.157 17.553 -30.356 1.00 8.62 174 LYS D O 1
ATOM 7275 N N . HIS D 1 179 ? -4.293 19.505 -31.113 1.00 8.90 175 HIS D N 1
ATOM 7276 C CA . HIS D 1 179 ? -5.523 20.255 -30.868 1.00 8.90 175 HIS D CA 1
ATOM 7277 C C . HIS D 1 179 ? -6.663 19.888 -31.801 1.00 8.89 175 HIS D C 1
ATOM 7278 O O . HIS D 1 179 ? -7.823 19.727 -31.366 1.00 8.75 175 HIS D O 1
ATOM 7285 N N . ALA D 1 180 ? -6.349 19.755 -33.094 1.00 8.83 176 ALA D N 1
ATOM 7286 C CA . ALA D 1 180 ? -7.327 19.298 -34.083 1.00 8.88 176 ALA D CA 1
ATOM 7287 C C . ALA D 1 180 ? -7.955 17.964 -33.650 1.00 8.89 176 ALA D C 1
ATOM 7288 O O . ALA D 1 180 ? -9.154 17.725 -33.871 1.00 9.18 176 ALA D O 1
ATOM 7290 N N . VAL D 1 181 ? -7.138 17.098 -33.059 1.00 8.98 177 VAL D N 1
ATOM 7291 C CA . VAL D 1 181 ? -7.575 15.771 -32.611 1.00 9.03 177 VAL D CA 1
ATOM 7292 C C . VAL D 1 181 ? -8.586 15.894 -31.468 1.00 9.15 177 VAL D C 1
ATOM 7293 O O . VAL D 1 181 ? -9.623 15.223 -31.478 1.00 8.96 177 VAL D O 1
ATOM 7297 N N . THR D 1 182 ? -8.292 16.765 -30.495 1.00 9.25 178 THR D N 1
ATOM 7298 C CA . THR D 1 182 ? -9.327 17.163 -29.510 1.00 9.12 178 THR D CA 1
ATOM 7299 C C . THR D 1 182 ? -10.638 17.550 -30.196 1.00 9.28 178 THR D C 1
ATOM 7300 O O . THR D 1 182 ? -11.714 17.106 -29.772 1.00 9.38 178 THR D O 1
ATOM 7304 N N . GLY D 1 183 ? -10.556 18.398 -31.226 1.00 9.25 179 GLY D N 1
ATOM 7305 C CA . GLY D 1 183 ? -11.745 18.812 -31.979 1.00 9.35 179 GLY D CA 1
ATOM 7306 C C . GLY D 1 183 ? -12.487 17.671 -32.676 1.00 9.39 179 GLY D C 1
ATOM 7307 O O . GLY D 1 183 ? -13.748 17.603 -32.628 1.00 9.85 179 GLY D O 1
ATOM 7308 N N . LEU D 1 184 ? -11.733 16.780 -33.324 1.00 9.18 180 LEU D N 1
ATOM 7309 C CA . LEU D 1 184 ? -12.303 15.560 -33.909 1.00 9.25 180 LEU D CA 1
ATOM 7310 C C . LEU D 1 184 ? -13.073 14.732 -32.859 1.00 9.24 180 LEU D C 1
ATOM 7311 O O . LEU D 1 184 ? -14.224 14.307 -33.091 1.00 9.12 180 LEU D O 1
ATOM 7316 N N . ALA D 1 185 ? -12.471 14.506 -31.701 1.00 9.09 181 ALA D N 1
ATOM 7317 C CA . ALA D 1 185 ? -13.174 13.682 -30.664 1.00 9.11 181 ALA D CA 1
ATOM 7318 C C . ALA D 1 185 ? -14.509 14.291 -30.222 1.00 9.15 181 ALA D C 1
ATOM 7319 O O . ALA D 1 185 ? -15.515 13.588 -30.155 1.00 9.28 181 ALA D O 1
ATOM 7321 N N . ARG D 1 186 ? -14.534 15.597 -29.940 1.00 9.34 182 ARG D N 1
ATOM 7322 C CA . ARG D 1 186 ? -15.784 16.280 -29.553 1.00 9.45 182 ARG D CA 1
ATOM 7323 C C . ARG D 1 186 ? -16.834 16.306 -30.685 1.00 9.67 182 ARG D C 1
ATOM 7324 O O . ARG D 1 186 ? -18.040 16.043 -30.472 1.00 10.03 182 ARG D O 1
ATOM 7332 N N . ALA D 1 187 ? -16.367 16.589 -31.898 1.00 9.69 183 ALA D N 1
ATOM 7333 C CA . ALA D 1 187 ? -17.254 16.653 -33.063 1.00 9.70 183 ALA D CA 1
ATOM 7334 C C . ALA D 1 187 ? -17.807 15.276 -33.383 1.00 9.72 183 ALA D C 1
ATOM 7335 O O . ALA D 1 187 ? -19.024 15.127 -33.598 1.00 9.94 183 ALA D O 1
ATOM 7337 N N . PHE D 1 188 ? -16.936 14.271 -33.463 1.00 9.40 184 PHE D N 1
ATOM 7338 C CA . PHE D 1 188 ? -17.454 12.902 -33.686 1.00 9.30 184 PHE D CA 1
ATOM 7339 C C . PHE D 1 188 ? -18.323 12.395 -32.529 1.00 9.30 184 PHE D C 1
ATOM 7340 O O . PHE D 1 188 ? -19.342 11.740 -32.769 1.00 9.69 184 PHE D O 1
ATOM 7348 N N . ALA D 1 189 ? -17.952 12.704 -31.284 1.00 9.20 185 ALA D N 1
ATOM 7349 C CA . ALA D 1 189 ? -18.796 12.331 -30.146 1.00 9.06 185 ALA D CA 1
ATOM 7350 C C . ALA D 1 189 ? -20.232 12.896 -30.300 1.00 9.36 185 ALA D C 1
ATOM 7351 O O . ALA D 1 189 ? -21.182 12.189 -30.024 1.00 9.23 185 ALA D O 1
ATOM 7353 N N . ALA D 1 190 ? -20.372 14.133 -30.785 1.00 9.47 186 ALA D N 1
ATOM 7354 C CA . ALA D 1 190 ? -21.676 14.791 -30.857 1.00 10.04 186 ALA D CA 1
ATOM 7355 C C . ALA D 1 190 ? -22.587 14.086 -31.859 1.00 10.36 186 ALA D C 1
ATOM 7356 O O . ALA D 1 190 ? -23.742 13.814 -31.559 1.00 10.81 186 ALA D O 1
ATOM 7358 N N . GLU D 1 191 ? -22.067 13.784 -33.043 1.00 10.31 187 GLU D N 1
ATOM 7359 C CA . GLU D 1 191 ? -22.909 13.161 -34.058 1.00 10.54 187 GLU D CA 1
ATOM 7360 C C . GLU D 1 191 ? -23.040 11.638 -33.975 1.00 10.46 187 GLU D C 1
ATOM 7361 O O . GLU D 1 191 ? -24.077 11.077 -34.389 1.00 10.79 187 GLU D O 1
ATOM 7367 N N . LEU D 1 192 ? -22.048 10.966 -33.412 1.00 10.19 188 LEU D N 1
ATOM 7368 C CA . LEU D 1 192 ? -22.138 9.491 -33.301 1.00 10.20 188 LEU D CA 1
ATOM 7369 C C . LEU D 1 192 ? -22.786 9.012 -32.017 1.00 10.07 188 LEU D C 1
ATOM 7370 O O . LEU D 1 192 ? -23.084 7.831 -31.879 1.00 9.99 188 LEU D O 1
ATOM 7375 N N . GLY D 1 193 ? -22.976 9.928 -31.070 1.00 10.27 189 GLY D N 1
ATOM 7376 C CA . GLY D 1 193 ? -23.540 9.599 -29.764 1.00 10.37 189 GLY D CA 1
ATOM 7377 C C . GLY D 1 193 ? -24.914 8.944 -29.891 1.00 10.72 189 GLY D C 1
ATOM 7378 O O . GLY D 1 193 ? -25.243 8.054 -29.107 1.00 10.44 189 GLY D O 1
ATOM 7379 N N . LYS D 1 194 ? -25.701 9.359 -30.896 1.00 10.81 190 LYS D N 1
ATOM 7380 C CA . LYS D 1 194 ? -27.039 8.785 -31.082 1.00 11.28 190 LYS D CA 1
ATOM 7381 C C . LYS D 1 194 ? -26.947 7.284 -31.430 1.00 11.56 190 LYS D C 1
ATOM 7382 O O . LYS D 1 194 ? -27.918 6.589 -31.258 1.00 11.81 190 LYS D O 1
ATOM 7388 N N . HIS D 1 195 ? -25.781 6.801 -31.896 1.00 11.35 191 HIS D N 1
ATOM 7389 C CA . HIS D 1 195 ? -25.613 5.364 -32.111 1.00 11.87 191 HIS D CA 1
ATOM 7390 C C . HIS D 1 195 ? -25.053 4.660 -30.897 1.00 12.28 191 HIS D C 1
ATOM 7391 O O . HIS D 1 195 ? -24.609 3.512 -31.002 1.00 12.77 191 HIS D O 1
ATOM 7398 N N . SER D 1 196 ? -25.051 5.330 -29.742 1.00 12.10 192 SER D N 1
ATOM 7399 C CA . SER D 1 196 ? -24.345 4.817 -28.558 1.00 12.41 192 SER D CA 1
ATOM 7400 C C . SER D 1 196 ? -22.834 4.575 -28.798 1.00 12.02 192 SER D C 1
ATOM 7401 O O . SER D 1 196 ? -22.238 3.630 -28.255 1.00 12.10 192 SER D O 1
ATOM 7404 N N . ILE D 1 197 ? -22.223 5.444 -29.600 1.00 11.49 193 ILE D N 1
ATOM 7405 C CA . ILE D 1 197 ? -20.780 5.383 -29.841 1.00 11.23 193 ILE D CA 1
ATOM 7406 C C . ILE D 1 197 ? -20.118 6.533 -29.105 1.00 11.20 193 ILE D C 1
ATOM 7407 O O . ILE D 1 197 ? -20.399 7.712 -29.375 1.00 11.10 193 ILE D O 1
ATOM 7412 N N . ARG D 1 198 ? -19.260 6.176 -28.154 1.00 11.33 194 ARG D N 1
ATOM 7413 C CA . ARG D 1 198 ? -18.413 7.139 -27.462 1.00 11.09 194 ARG D CA 1
ATOM 7414 C C . ARG D 1 198 ? -17.196 7.483 -28.300 1.00 11.15 194 ARG D C 1
ATOM 7415 O O . ARG D 1 198 ? -16.646 6.639 -29.020 1.00 11.43 194 ARG D O 1
ATOM 7423 N N . VAL D 1 199 ? -16.791 8.743 -28.236 1.00 10.88 195 VAL D N 1
ATOM 7424 C CA . VAL D 1 199 ? -15.561 9.148 -28.862 1.00 10.51 195 VAL D CA 1
ATOM 7425 C C . VAL D 1 199 ? -14.847 10.027 -27.848 1.00 10.39 195 VAL D C 1
ATOM 7426 O O . VAL D 1 199 ? -15.415 11.015 -27.342 1.00 10.76 195 VAL D O 1
ATOM 7430 N N . ASN D 1 200 ? -13.610 9.669 -27.529 1.00 10.00 196 ASN D N 1
ATOM 7431 C CA . ASN D 1 200 ? -12.833 10.395 -26.532 1.00 9.65 196 ASN D CA 1
ATOM 7432 C C . ASN D 1 200 ? -11.417 10.519 -27.015 1.00 9.72 196 ASN D C 1
ATOM 7433 O O . ASN D 1 200 ? -10.947 9.690 -27.813 1.00 9.95 196 ASN D O 1
ATOM 7438 N N . SER D 1 201 ? -10.698 11.512 -26.517 1.00 9.51 197 SER D N 1
ATOM 7439 C CA . SER D 1 201 ? -9.290 11.639 -26.900 1.00 9.44 197 SER D CA 1
ATOM 7440 C C . SER D 1 201 ? -8.411 11.392 -25.670 1.00 9.45 197 SER D C 1
ATOM 7441 O O . SER D 1 201 ? -8.847 11.643 -24.547 1.00 9.29 197 SER D O 1
ATOM 7444 N N . VAL D 1 202 ? -7.184 10.915 -25.892 1.00 9.36 198 VAL D N 1
ATOM 7445 C CA . VAL D 1 202 ? -6.264 10.567 -24.808 1.00 9.44 198 VAL D CA 1
ATOM 7446 C C . VAL D 1 202 ? -4.991 11.406 -24.999 1.00 9.58 198 VAL D C 1
ATOM 7447 O O . VAL D 1 202 ? -4.507 11.581 -26.127 1.00 9.56 198 VAL D O 1
ATOM 7451 N N . HIS D 1 203 ? -4.470 11.939 -23.896 1.00 9.44 199 HIS D N 1
ATOM 7452 C CA . HIS D 1 203 ? -3.469 12.976 -23.976 1.00 9.57 199 HIS D CA 1
ATOM 7453 C C . HIS D 1 203 ? -2.263 12.597 -23.157 1.00 9.90 199 HIS D C 1
ATOM 7454 O O . HIS D 1 203 ? -2.149 12.998 -22.013 1.00 10.16 199 HIS D O 1
ATOM 7461 N N . PRO D 1 204 ? -1.361 11.776 -23.725 1.00 10.02 200 PRO D N 1
ATOM 7462 C CA . PRO D 1 204 ? -0.159 11.393 -22.984 1.00 10.32 200 PRO D CA 1
ATOM 7463 C C . PRO D 1 204 ? 0.836 12.513 -22.862 1.00 10.47 200 PRO D C 1
ATOM 7464 O O . PRO D 1 204 ? 0.933 13.345 -23.764 1.00 10.59 200 PRO D O 1
ATOM 7468 N N . GLY D 1 205 ? 1.613 12.501 -21.777 1.00 10.76 201 GLY D N 1
ATOM 7469 C CA . GLY D 1 205 ? 2.886 13.193 -21.766 1.00 10.83 201 GLY D CA 1
ATOM 7470 C C . GLY D 1 205 ? 3.872 12.304 -22.507 1.00 11.06 201 GLY D C 1
ATOM 7471 O O . GLY D 1 205 ? 3.462 11.471 -23.312 1.00 10.98 201 GLY D O 1
ATOM 7472 N N . PRO D 1 206 ? 5.186 12.454 -22.219 1.00 11.22 202 PRO D N 1
ATOM 7473 C CA . PRO D 1 206 ? 6.201 11.636 -22.858 1.00 11.41 202 PRO D CA 1
ATOM 7474 C C . PRO D 1 206 ? 5.934 10.160 -22.604 1.00 11.98 202 PRO D C 1
ATOM 7475 O O . PRO D 1 206 ? 5.587 9.772 -21.458 1.00 12.58 202 PRO D O 1
ATOM 7479 N N . VAL D 1 207 ? 6.074 9.335 -23.644 1.00 12.11 203 VAL D N 1
ATOM 7480 C CA . VAL D 1 207 ? 5.831 7.884 -23.515 1.00 12.24 203 VAL D CA 1
ATOM 7481 C C . VAL D 1 207 ? 7.094 7.145 -23.985 1.00 12.85 203 VAL D C 1
ATOM 7482 O O . VAL D 1 207 ? 7.694 7.524 -24.964 1.00 12.37 203 VAL D O 1
ATOM 7486 N N . ASN D 1 208 ? 7.476 6.081 -23.284 1.00 13.55 204 ASN D N 1
ATOM 7487 C CA . ASN D 1 208 ? 8.734 5.374 -23.561 1.00 13.94 204 ASN D CA 1
ATOM 7488 C C . ASN D 1 208 ? 8.634 4.460 -24.809 1.00 13.78 204 ASN D C 1
ATOM 7489 O O . ASN D 1 208 ? 8.435 3.257 -24.689 1.00 13.76 204 ASN D O 1
ATOM 7494 N N . THR D 1 209 ? 8.731 5.061 -25.995 1.00 13.87 205 THR D N 1
ATOM 7495 C CA . THR D 1 209 ? 8.579 4.342 -27.266 1.00 14.08 205 THR D CA 1
ATOM 7496 C C . THR D 1 209 ? 9.697 4.691 -28.228 1.00 14.54 205 THR D C 1
ATOM 7497 O O . THR D 1 209 ? 10.489 5.576 -27.935 1.00 14.29 205 THR D O 1
ATOM 7501 N N . PRO D 1 210 ? 9.755 4.009 -29.401 1.00 15.23 206 PRO D N 1
ATOM 7502 C CA . PRO D 1 210 ? 10.796 4.369 -30.365 1.00 16.06 206 PRO D CA 1
ATOM 7503 C C . PRO D 1 210 ? 10.620 5.750 -30.996 1.00 16.88 206 PRO D C 1
ATOM 7504 O O . PRO D 1 210 ? 11.463 6.171 -31.772 1.00 18.33 206 PRO D O 1
ATOM 7508 N N . MET D 1 211 ? 9.547 6.458 -30.663 1.00 17.55 207 MET D N 1
ATOM 7509 C CA . MET D 1 211 ? 9.432 7.875 -31.023 1.00 18.10 207 MET D CA 1
ATOM 7510 C C . MET D 1 211 ? 10.584 8.636 -30.353 1.00 18.88 207 MET D C 1
ATOM 7511 O O . MET D 1 211 ? 10.955 9.732 -30.784 1.00 18.43 207 MET D O 1
ATOM 7516 N N . GLY D 1 212 ? 11.157 8.019 -29.314 1.00 20.37 208 GLY D N 1
ATOM 7517 C CA . GLY D 1 212 ? 12.444 8.446 -28.724 1.00 22.84 208 GLY D CA 1
ATOM 7518 C C . GLY D 1 212 ? 13.707 7.950 -29.421 1.00 24.58 208 GLY D C 1
ATOM 7519 O O . GLY D 1 212 ? 14.797 8.357 -29.050 1.00 27.76 208 GLY D O 1
ATOM 7520 N N . SER D 1 213 ? 13.571 7.107 -30.457 1.00 27.00 209 SER D N 1
ATOM 7521 C CA . SER D 1 213 ? 14.723 6.475 -31.163 1.00 26.87 209 SER D CA 1
ATOM 7522 C C . SER D 1 213 ? 15.499 7.437 -32.090 1.00 28.19 209 SER D C 1
ATOM 7523 O O . SER D 1 213 ? 15.286 8.647 -32.020 1.00 27.14 209 SER D O 1
ATOM 7526 N N . GLY D 1 214 ? 16.370 6.894 -32.960 1.00 28.90 210 GLY D N 1
ATOM 7527 C CA . GLY D 1 214 ? 17.320 7.685 -33.774 1.00 29.63 210 GLY D CA 1
ATOM 7528 C C . GLY D 1 214 ? 17.793 9.009 -33.158 1.00 30.06 210 GLY D C 1
ATOM 7529 O O . GLY D 1 214 ? 18.261 9.068 -32.011 1.00 30.99 210 GLY D O 1
ATOM 7530 N N . ASP D 1 215 ? 17.622 10.092 -33.904 1.00 29.98 211 ASP D N 1
ATOM 7531 C CA . ASP D 1 215 ? 18.127 11.387 -33.468 1.00 28.69 211 ASP D CA 1
ATOM 7532 C C . ASP D 1 215 ? 17.140 12.257 -32.678 1.00 25.52 211 ASP D C 1
ATOM 7533 O O . ASP D 1 215 ? 17.350 13.467 -32.606 1.00 24.38 211 ASP D O 1
ATOM 7538 N N . MET D 1 216 ? 16.102 11.662 -32.082 1.00 23.44 212 MET D N 1
ATOM 7539 C CA . MET D 1 216 ? 15.033 12.453 -31.405 1.00 21.39 212 MET D CA 1
ATOM 7540 C C . MET D 1 216 ? 15.552 13.312 -30.262 1.00 21.46 212 MET D C 1
ATOM 7541 O O . MET D 1 216 ? 15.280 14.522 -30.215 1.00 21.34 212 MET D O 1
ATOM 7546 N N . VAL D 1 217 ? 16.290 12.689 -29.340 1.00 21.48 213 VAL D N 1
ATOM 7547 C CA . VAL D 1 217 ? 16.879 13.422 -28.215 1.00 21.95 213 VAL D CA 1
ATOM 7548 C C . VAL D 1 217 ? 17.741 14.583 -28.755 1.00 20.72 213 VAL D C 1
ATOM 7549 O O . VAL D 1 217 ? 17.672 15.698 -28.233 1.00 20.14 213 VAL D O 1
ATOM 7553 N N . THR D 1 218 ? 18.478 14.337 -29.840 1.00 19.82 214 THR D N 1
ATOM 7554 C CA . THR D 1 218 ? 19.251 15.402 -30.498 1.00 19.64 214 THR D CA 1
ATOM 7555 C C . THR D 1 218 ? 18.354 16.512 -31.066 1.00 18.23 214 THR D C 1
ATOM 7556 O O . THR D 1 218 ? 18.597 17.697 -30.789 1.00 18.37 214 THR D O 1
ATOM 7560 N N . ALA D 1 219 ? 17.319 16.141 -31.832 1.00 16.73 215 ALA D N 1
ATOM 7561 C CA . ALA D 1 219 ? 16.346 17.133 -32.320 1.00 15.70 215 ALA D CA 1
ATOM 7562 C C . ALA D 1 219 ? 15.727 17.937 -31.176 1.00 14.88 215 ALA D C 1
ATOM 7563 O O . ALA D 1 219 ? 15.570 19.137 -31.299 1.00 14.66 215 ALA D O 1
ATOM 7565 N N . VAL D 1 220 ? 15.411 17.284 -30.057 1.00 14.59 216 VAL D N 1
ATOM 7566 C CA . VAL D 1 220 ? 14.882 17.974 -28.883 1.00 14.51 216 VAL D CA 1
ATOM 7567 C C . VAL D 1 220 ? 15.839 19.011 -28.329 1.00 14.60 216 VAL D C 1
ATOM 7568 O O . VAL D 1 220 ? 15.463 20.178 -28.185 1.00 14.62 216 VAL D O 1
ATOM 7572 N N . GLY D 1 221 ? 17.077 18.607 -28.014 1.00 15.35 217 GLY D N 1
ATOM 7573 C CA . GLY D 1 221 ? 18.039 19.560 -27.484 1.00 14.88 217 GLY D CA 1
ATOM 7574 C C . GLY D 1 221 ? 18.276 20.716 -28.452 1.00 15.74 217 GLY D C 1
ATOM 7575 O O . GLY D 1 221 ? 18.358 21.878 -28.027 1.00 15.64 217 GLY D O 1
ATOM 7576 N N . GLN D 1 222 ? 18.358 20.419 -29.753 1.00 15.80 218 GLN D N 1
ATOM 7577 C CA . GLN D 1 222 ? 18.590 21.489 -30.744 1.00 16.51 218 GLN D CA 1
ATOM 7578 C C . GLN D 1 222 ? 17.487 22.550 -30.761 1.00 16.55 218 GLN D C 1
ATOM 7579 O O . GLN D 1 222 ? 17.766 23.755 -30.846 1.00 16.44 218 GLN D O 1
ATOM 7585 N N . ALA D 1 223 ? 16.229 22.104 -30.688 1.00 16.88 219 ALA D N 1
ATOM 7586 C CA . ALA D 1 223 ? 15.108 23.030 -30.591 1.00 16.86 219 ALA D CA 1
ATOM 7587 C C . ALA D 1 223 ? 15.169 23.837 -29.295 1.00 17.69 219 ALA D C 1
ATOM 7588 O O . ALA D 1 223 ? 15.033 25.062 -29.324 1.00 18.52 219 ALA D O 1
ATOM 7590 N N . MET D 1 224 ? 15.413 23.160 -28.170 1.00 18.76 220 MET D N 1
ATOM 7591 C CA . MET D 1 224 ? 15.420 23.790 -26.847 1.00 19.19 220 MET D CA 1
ATOM 7592 C C . MET D 1 224 ? 16.411 24.931 -26.767 1.00 19.87 220 MET D C 1
ATOM 7593 O O . MET D 1 224 ? 16.179 25.930 -26.100 1.00 18.97 220 MET D O 1
ATOM 7598 N N . GLU D 1 225 ? 17.519 24.769 -27.477 1.00 20.58 221 GLU D N 1
ATOM 7599 C CA . GLU D 1 225 ? 18.534 25.786 -27.567 1.00 20.57 221 GLU D CA 1
ATOM 7600 C C . GLU D 1 225 ? 18.011 27.131 -28.117 1.00 18.77 221 GLU D C 1
ATOM 7601 O O . GLU D 1 225 ? 18.516 28.190 -27.744 1.00 17.94 221 GLU D O 1
ATOM 7607 N N . THR D 1 226 ? 17.003 27.097 -28.989 1.00 17.00 222 THR D N 1
ATOM 7608 C CA . THR D 1 226 ? 16.476 28.346 -29.573 1.00 15.92 222 THR D CA 1
ATOM 7609 C C . THR D 1 226 ? 15.640 29.175 -28.568 1.00 15.53 222 THR D C 1
ATOM 7610 O O . THR D 1 226 ? 15.379 30.344 -28.802 1.00 14.66 222 THR D O 1
ATOM 7614 N N . ASN D 1 227 ? 15.193 28.560 -27.474 1.00 15.29 223 ASN D N 1
ATOM 7615 C CA . ASN D 1 227 ? 14.491 29.303 -26.407 1.00 15.40 223 ASN D CA 1
ATOM 7616 C C . ASN D 1 227 ? 14.533 28.551 -25.065 1.00 15.19 223 ASN D C 1
ATOM 7617 O O . ASN D 1 227 ? 13.580 27.852 -24.716 1.00 14.70 223 ASN D O 1
ATOM 7622 N N . PRO D 1 228 ? 15.641 28.692 -24.311 1.00 15.56 224 PRO D N 1
ATOM 7623 C CA . PRO D 1 228 ? 15.746 28.015 -23.004 1.00 15.54 224 PRO D CA 1
ATOM 7624 C C . PRO D 1 228 ? 14.574 28.301 -22.045 1.00 15.77 224 PRO D C 1
ATOM 7625 O O . PRO D 1 228 ? 14.295 27.479 -21.189 1.00 15.59 224 PRO D O 1
ATOM 7629 N N . GLN D 1 229 ? 13.893 29.435 -22.188 1.00 16.17 225 GLN D N 1
ATOM 7630 C CA . GLN D 1 229 ? 12.793 29.800 -21.267 1.00 17.08 225 GLN D CA 1
ATOM 7631 C C . GLN D 1 229 ? 11.672 28.752 -21.279 1.00 16.61 225 GLN D C 1
ATOM 7632 O O . GLN D 1 229 ? 10.928 28.573 -20.284 1.00 17.10 225 GLN D O 1
ATOM 7638 N N . LEU D 1 230 ? 11.572 28.055 -22.404 1.00 15.37 226 LEU D N 1
ATOM 7639 C CA . LEU D 1 230 ? 10.524 27.068 -22.633 1.00 15.03 226 LEU D CA 1
ATOM 7640 C C . LEU D 1 230 ? 10.835 25.637 -22.126 1.00 14.81 226 LEU D C 1
ATOM 7641 O O . LEU D 1 230 ? 10.088 24.720 -22.417 1.00 14.35 226 LEU D O 1
ATOM 7646 N N . SER D 1 231 ? 11.918 25.459 -21.365 1.00 15.00 227 SER D N 1
ATOM 7647 C CA . SER D 1 231 ? 12.437 24.131 -21.049 1.00 15.10 227 SER D CA 1
ATOM 7648 C C . SER D 1 231 ? 11.556 23.261 -20.152 1.00 14.65 227 SER D C 1
ATOM 7649 O O . SER D 1 231 ? 11.735 22.047 -20.112 1.00 14.11 227 SER D O 1
ATOM 7652 N N . HIS D 1 232 ? 10.609 23.880 -19.448 1.00 14.43 228 HIS D N 1
ATOM 7653 C CA . HIS D 1 232 ? 9.931 23.233 -18.316 1.00 14.50 228 HIS D CA 1
ATOM 7654 C C . HIS D 1 232 ? 8.457 23.000 -18.538 1.00 14.05 228 HIS D C 1
ATOM 7655 O O . HIS D 1 232 ? 7.744 22.625 -17.610 1.00 13.14 228 HIS D O 1
ATOM 7662 N N . VAL D 1 233 ? 7.995 23.224 -19.768 1.00 13.69 229 VAL D N 1
ATOM 7663 C CA . VAL D 1 233 ? 6.607 22.943 -20.141 1.00 13.79 229 VAL D CA 1
ATOM 7664 C C . VAL D 1 233 ? 6.135 21.504 -19.821 1.00 14.18 229 VAL D C 1
ATOM 7665 O O . VAL D 1 233 ? 4.956 21.287 -19.477 1.00 14.66 229 VAL D O 1
ATOM 7669 N N . LEU D 1 234 ? 7.036 20.528 -19.917 1.00 13.78 230 LEU D N 1
ATOM 7670 C CA . LEU D 1 234 ? 6.649 19.136 -19.663 1.00 13.88 230 LEU D CA 1
ATOM 7671 C C . LEU D 1 234 ? 6.979 18.630 -18.243 1.00 13.32 230 LEU D C 1
ATOM 7672 O O . LEU D 1 234 ? 7.138 17.438 -18.051 1.00 13.25 230 LEU D O 1
ATOM 7677 N N . THR D 1 235 ? 7.055 19.525 -17.255 1.00 12.83 231 THR D N 1
ATOM 7678 C CA . THR D 1 235 ? 7.395 19.122 -15.875 1.00 12.74 231 THR D CA 1
ATOM 7679 C C . THR D 1 235 ? 6.196 18.426 -15.230 1.00 12.42 231 THR D C 1
ATOM 7680 O O . THR D 1 235 ? 5.083 18.936 -15.296 1.00 12.24 231 THR D O 1
ATOM 7684 N N . PRO D 1 236 ? 6.409 17.258 -14.616 1.00 12.15 232 PRO D N 1
ATOM 7685 C CA . PRO D 1 236 ? 5.285 16.595 -13.977 1.00 11.93 232 PRO D CA 1
ATOM 7686 C C . PRO D 1 236 ? 5.120 16.994 -12.514 1.00 12.02 232 PRO D C 1
ATOM 7687 O O . PRO D 1 236 ? 6.033 17.525 -11.913 1.00 11.90 232 PRO D O 1
ATOM 7691 N N . PHE D 1 237 ? 3.969 16.660 -11.945 1.00 11.89 233 PHE D N 1
ATOM 7692 C CA . PHE D 1 237 ? 3.785 16.685 -10.490 1.00 11.98 233 PHE D CA 1
ATOM 7693 C C . PHE D 1 237 ? 4.280 15.415 -9.811 1.00 12.07 233 PHE D C 1
ATOM 7694 O O . PHE D 1 237 ? 4.669 15.453 -8.651 1.00 12.24 233 PHE D O 1
ATOM 7702 N N . LEU D 1 238 ? 4.220 14.286 -10.513 1.00 12.20 234 LEU D N 1
ATOM 7703 C CA . LEU D 1 238 ? 4.696 13.027 -9.965 1.00 12.90 234 LEU D CA 1
ATOM 7704 C C . LEU D 1 238 ? 6.219 12.987 -10.167 1.00 13.67 234 LEU D C 1
ATOM 7705 O O . LEU D 1 238 ? 6.728 13.829 -10.893 1.00 13.22 234 LEU D O 1
ATOM 7710 N N . PRO D 1 239 ? 6.939 12.031 -9.515 1.00 14.55 235 PRO D N 1
ATOM 7711 C CA . PRO D 1 239 ? 8.398 11.999 -9.717 1.00 15.53 235 PRO D CA 1
ATOM 7712 C C . PRO D 1 239 ? 8.807 11.643 -11.161 1.00 16.64 235 PRO D C 1
ATOM 7713 O O . PRO D 1 239 ? 9.911 11.996 -11.596 1.00 16.98 235 PRO D O 1
ATOM 7717 N N . ASP D 1 240 ? 7.926 10.986 -11.904 1.00 17.60 236 ASP D N 1
ATOM 7718 C CA . ASP D 1 240 ? 8.300 10.512 -13.234 1.00 19.01 236 ASP D CA 1
ATOM 7719 C C . ASP D 1 240 ? 7.880 11.386 -14.402 1.00 18.07 236 ASP D C 1
ATOM 7720 O O . ASP D 1 240 ? 6.723 11.826 -14.531 1.00 17.26 236 ASP D O 1
ATOM 7725 N N . TRP D 1 241 ? 8.850 11.581 -15.278 1.00 16.97 237 TRP D N 1
ATOM 7726 C CA . TRP D 1 241 ? 8.676 12.350 -16.499 1.00 16.49 237 TRP D CA 1
ATOM 7727 C C . TRP D 1 241 ? 8.061 11.600 -17.633 1.00 15.06 237 TRP D C 1
ATOM 7728 O O . TRP D 1 241 ? 7.580 12.196 -18.575 1.00 14.57 237 TRP D O 1
ATOM 7739 N N . VAL D 1 242 ? 8.125 10.279 -17.575 1.00 14.55 238 VAL D N 1
ATOM 7740 C CA . VAL D 1 242 ? 7.827 9.451 -18.743 1.00 14.01 238 VAL D CA 1
ATOM 7741 C C . VAL D 1 242 ? 6.928 8.316 -18.305 1.00 13.85 238 VAL D C 1
ATOM 7742 O O . VAL D 1 242 ? 7.176 7.689 -17.283 1.00 14.04 238 VAL D O 1
ATOM 7746 N N . ALA D 1 243 ? 5.870 8.093 -19.075 1.00 13.04 239 ALA D N 1
ATOM 7747 C CA . ALA D 1 243 ? 4.997 6.951 -18.899 1.00 12.59 239 ALA D CA 1
ATOM 7748 C C . ALA D 1 243 ? 5.450 5.774 -19.793 1.00 12.55 239 ALA D C 1
ATOM 7749 O O . ALA D 1 243 ? 6.085 5.969 -20.832 1.00 12.37 239 ALA D O 1
ATOM 7751 N N . GLU D 1 244 ? 5.136 4.556 -19.373 1.00 12.96 240 GLU D N 1
ATOM 7752 C CA . GLU D 1 244 ? 5.303 3.375 -20.216 1.00 13.30 240 GLU D CA 1
ATOM 7753 C C . GLU D 1 244 ? 4.124 3.237 -21.192 1.00 13.18 240 GLU D C 1
ATOM 7754 O O . GLU D 1 244 ? 2.995 3.607 -20.842 1.00 13.18 240 GLU D O 1
ATOM 7760 N N . PRO D 1 245 ? 4.359 2.629 -22.383 1.00 12.93 241 PRO D N 1
ATOM 7761 C CA . PRO D 1 245 ? 3.255 2.362 -23.315 1.00 12.60 241 PRO D CA 1
ATOM 7762 C C . PRO D 1 245 ? 2.069 1.583 -22.687 1.00 12.70 241 PRO D C 1
ATOM 7763 O O . PRO D 1 245 ? 0.902 1.807 -23.057 1.00 12.20 241 PRO D O 1
ATOM 7767 N N . GLU D 1 246 ? 2.366 0.697 -21.735 1.00 12.77 242 GLU D N 1
ATOM 7768 C CA . GLU D 1 246 ? 1.339 -0.040 -20.995 1.00 13.07 242 GLU D CA 1
ATOM 7769 C C . GLU D 1 246 ? 0.461 0.869 -20.130 1.00 12.37 242 GLU D C 1
ATOM 7770 O O . GLU D 1 246 ? -0.704 0.609 -19.953 1.00 12.13 242 GLU D O 1
ATOM 7776 N N . ASP D 1 247 ? 1.021 1.947 -19.616 1.00 12.47 243 ASP D N 1
ATOM 7777 C CA . ASP D 1 247 ? 0.211 2.942 -18.880 1.00 12.38 243 ASP D CA 1
ATOM 7778 C C . ASP D 1 247 ? -0.848 3.569 -19.796 1.00 12.10 243 ASP D C 1
ATOM 7779 O O . ASP D 1 247 ? -1.992 3.779 -19.353 1.00 11.86 243 ASP D O 1
ATOM 7784 N N . ILE D 1 248 ? -0.479 3.844 -21.062 1.00 11.37 244 ILE D N 1
ATOM 7785 C CA . ILE D 1 248 ? -1.456 4.386 -22.013 1.00 10.82 244 ILE D CA 1
ATOM 7786 C C . ILE D 1 248 ? -2.480 3.310 -22.368 1.00 10.98 244 ILE D C 1
ATOM 7787 O O . ILE D 1 248 ? -3.695 3.595 -22.355 1.00 10.88 244 ILE D O 1
ATOM 7792 N N . ALA D 1 249 ? -2.004 2.088 -22.677 1.00 10.97 245 ALA D N 1
ATOM 7793 C CA . ALA D 1 249 ? -2.918 0.936 -22.893 1.00 11.20 245 ALA D CA 1
ATOM 7794 C C . ALA D 1 249 ? -3.904 0.738 -21.734 1.00 11.45 245 ALA D C 1
ATOM 7795 O O . ALA D 1 249 ? -5.072 0.413 -21.953 1.00 11.72 245 ALA D O 1
ATOM 7797 N N . ASP D 1 250 ? -3.425 0.890 -20.503 1.00 11.91 246 ASP D N 1
ATOM 7798 C CA . ASP D 1 250 ? -4.325 0.928 -19.330 1.00 12.32 246 ASP D CA 1
ATOM 7799 C C . ASP D 1 250 ? -5.525 1.870 -19.502 1.00 11.94 246 ASP D C 1
ATOM 7800 O O . ASP D 1 250 ? -6.651 1.490 -19.226 1.00 11.94 246 ASP D O 1
ATOM 7805 N N . THR D 1 251 ? -5.279 3.095 -19.962 1.00 11.99 247 THR D N 1
ATOM 7806 C CA . THR D 1 251 ? -6.348 4.063 -20.092 1.00 11.71 247 THR D CA 1
ATOM 7807 C C . THR D 1 251 ? -7.248 3.742 -21.303 1.00 11.64 247 THR D C 1
ATOM 7808 O O . THR D 1 251 ? -8.484 3.778 -21.204 1.00 11.03 247 THR D O 1
ATOM 7812 N N . VAL D 1 252 ? -6.625 3.449 -22.439 1.00 11.79 248 VAL D N 1
ATOM 7813 C CA . VAL D 1 252 ? -7.370 3.112 -23.659 1.00 11.92 248 VAL D CA 1
ATOM 7814 C C . VAL D 1 252 ? -8.231 1.845 -23.447 1.00 12.17 248 VAL D C 1
ATOM 7815 O O . VAL D 1 252 ? -9.403 1.795 -23.876 1.00 12.12 248 VAL D O 1
ATOM 7819 N N . CYS D 1 253 ? -7.689 0.861 -22.736 1.00 12.31 249 CYS D N 1
ATOM 7820 C CA . CYS D 1 253 ? -8.497 -0.323 -22.387 1.00 13.02 249 CYS D CA 1
ATOM 7821 C C . CYS D 1 253 ? -9.725 0.045 -21.537 1.00 12.36 249 CYS D C 1
ATOM 7822 O O . CYS D 1 253 ? -10.824 -0.412 -21.821 1.00 12.05 249 CYS D O 1
ATOM 7825 N N . TRP D 1 254 ? -9.553 0.887 -20.521 1.00 11.95 250 TRP D N 1
ATOM 7826 C CA . TRP D 1 254 ? -10.720 1.371 -19.775 1.00 11.95 250 TRP D CA 1
ATOM 7827 C C . TRP D 1 254 ? -11.774 2.030 -20.677 1.00 11.73 250 TRP D C 1
ATOM 7828 O O . TRP D 1 254 ? -12.974 1.728 -20.595 1.00 11.34 250 TRP D O 1
ATOM 7839 N N . LEU D 1 255 ? -11.320 2.931 -21.551 1.00 11.53 251 LEU D N 1
ATOM 7840 C CA . LEU D 1 255 ? -12.191 3.600 -22.493 1.00 11.50 251 LEU D CA 1
ATOM 7841 C C . LEU D 1 255 ? -12.873 2.655 -23.484 1.00 11.65 251 LEU D C 1
ATOM 7842 O O . LEU D 1 255 ? -14.044 2.876 -23.853 1.00 12.07 251 LEU D O 1
ATOM 7847 N N . ALA D 1 256 ? -12.163 1.610 -23.929 1.00 11.50 252 ALA D N 1
ATOM 7848 C CA . ALA D 1 256 ? -12.785 0.554 -24.753 1.00 11.53 252 ALA D CA 1
ATOM 7849 C C . ALA D 1 256 ? -13.838 -0.285 -24.013 1.00 11.71 252 ALA D C 1
ATOM 7850 O O . ALA D 1 256 ? -14.795 -0.786 -24.641 1.00 11.50 252 ALA D O 1
ATOM 7852 N N . SER D 1 257 ? -13.651 -0.452 -22.700 1.00 11.73 253 SER D N 1
ATOM 7853 C CA . SER D 1 257 ? -14.471 -1.374 -21.897 1.00 12.40 253 SER D CA 1
ATOM 7854 C C . SER D 1 257 ? -15.873 -0.831 -21.619 1.00 12.62 253 SER D C 1
ATOM 7855 O O . SER D 1 257 ? -16.122 0.359 -21.752 1.00 13.03 253 SER D O 1
ATOM 7858 N N . ASP D 1 258 ? -16.780 -1.691 -21.186 1.00 13.22 254 ASP D N 1
ATOM 7859 C CA . ASP D 1 258 ? -18.131 -1.229 -20.787 1.00 13.52 254 ASP D CA 1
ATOM 7860 C C . ASP D 1 258 ? -18.131 -0.426 -19.484 1.00 13.48 254 ASP D C 1
ATOM 7861 O O . ASP D 1 258 ? -19.167 0.110 -19.089 1.00 13.14 254 ASP D O 1
ATOM 7866 N N . GLU D 1 259 ? -16.966 -0.319 -18.837 1.00 13.27 255 GLU D N 1
ATOM 7867 C CA . GLU D 1 259 ? -16.885 0.395 -17.576 1.00 13.54 255 GLU D CA 1
ATOM 7868 C C . GLU D 1 259 ? -16.672 1.918 -17.774 1.00 12.87 255 GLU D C 1
ATOM 7869 O O . GLU D 1 259 ? -16.515 2.663 -16.805 1.00 12.34 255 GLU D O 1
ATOM 7875 N N . SER D 1 260 ? -16.707 2.358 -19.033 1.00 11.98 256 SER D N 1
ATOM 7876 C CA . SER D 1 260 ? -16.706 3.784 -19.374 1.00 11.79 256 SER D CA 1
ATOM 7877 C C . SER D 1 260 ? -17.832 4.098 -20.347 1.00 11.60 256 SER D C 1
ATOM 7878 O O . SER D 1 260 ? -17.754 5.064 -21.108 1.00 11.47 256 SER D O 1
ATOM 7881 N N . ARG D 1 261 ? -18.901 3.310 -20.295 1.00 11.94 257 ARG D N 1
ATOM 7882 C CA . ARG D 1 261 ? -20.023 3.473 -21.248 1.00 12.33 257 ARG D CA 1
ATOM 7883 C C . ARG D 1 261 ? -20.666 4.885 -21.311 1.00 12.21 257 ARG D C 1
ATOM 7884 O O . ARG D 1 261 ? -21.256 5.244 -22.337 1.00 12.06 257 ARG D O 1
ATOM 7892 N N . LYS D 1 262 ? -20.539 5.670 -20.235 1.00 12.03 258 LYS D N 1
ATOM 7893 C CA . LYS D 1 262 ? -21.132 7.009 -20.140 1.00 11.90 258 LYS D CA 1
ATOM 7894 C C . LYS D 1 262 ? -20.146 8.116 -20.439 1.00 11.55 258 LYS D C 1
ATOM 7895 O O . LYS D 1 262 ? -20.499 9.286 -20.341 1.00 11.65 258 LYS D O 1
ATOM 7901 N N . VAL D 1 263 ? -18.917 7.753 -20.775 1.00 11.27 259 VAL D N 1
ATOM 7902 C CA . VAL D 1 263 ? -17.841 8.716 -20.909 1.00 10.85 259 VAL D CA 1
ATOM 7903 C C . VAL D 1 263 ? -17.680 8.979 -22.392 1.00 10.79 259 VAL D C 1
ATOM 7904 O O . VAL D 1 263 ? -17.383 8.052 -23.145 1.00 10.69 259 VAL D O 1
ATOM 7908 N N . THR D 1 264 ? -17.900 10.233 -22.812 1.00 10.59 260 THR D N 1
ATOM 7909 C CA . THR D 1 264 ? -17.728 10.587 -24.216 1.00 10.30 260 THR D CA 1
ATOM 7910 C C . THR D 1 264 ? -17.435 12.068 -24.376 1.00 10.23 260 THR D C 1
ATOM 7911 O O . THR D 1 264 ? -17.766 12.877 -23.494 1.00 10.29 260 THR D O 1
ATOM 7915 N N . ALA D 1 265 ? -16.819 12.414 -25.514 1.00 9.97 261 ALA D N 1
ATOM 7916 C CA . ALA D 1 265 ? -16.345 13.779 -25.792 1.00 9.70 261 ALA D CA 1
ATOM 7917 C C . ALA D 1 265 ? -15.234 14.225 -24.811 1.00 9.63 261 ALA D C 1
ATOM 7918 O O . ALA D 1 265 ? -14.869 15.402 -24.770 1.00 9.58 261 ALA D O 1
ATOM 7920 N N . ALA D 1 266 ? -14.682 13.288 -24.041 1.00 9.49 262 ALA D N 1
ATOM 7921 C CA . ALA D 1 266 ? -13.717 13.674 -22.986 1.00 9.33 262 ALA D CA 1
ATOM 7922 C C . ALA D 1 266 ? -12.267 13.706 -23.436 1.00 9.43 262 ALA D C 1
ATOM 7923 O O . ALA D 1 266 ? -11.856 12.934 -24.285 1.00 9.42 262 ALA D O 1
ATOM 7925 N N . GLN D 1 267 ? -11.512 14.569 -22.765 1.00 9.62 263 GLN D N 1
ATOM 7926 C CA A GLN D 1 267 ? -10.089 14.648 -22.912 0.50 9.57 263 GLN D CA 1
ATOM 7927 C CA B GLN D 1 267 ? -10.056 14.680 -22.867 0.50 9.83 263 GLN D CA 1
ATOM 7928 C C . GLN D 1 267 ? -9.473 14.023 -21.637 1.00 9.92 263 GLN D C 1
ATOM 7929 O O . GLN D 1 267 ? -9.651 14.540 -20.511 1.00 9.93 263 GLN D O 1
ATOM 7940 N N . ILE D 1 268 ? -8.818 12.867 -21.820 1.00 10.13 264 ILE D N 1
ATOM 7941 C CA . ILE D 1 268 ? -8.223 12.106 -20.713 1.00 10.38 264 ILE D CA 1
ATOM 7942 C C . ILE D 1 268 ? -6.685 12.218 -20.770 1.00 10.39 264 ILE D C 1
ATOM 7943 O O . ILE D 1 268 ? -6.038 11.618 -21.643 1.00 10.43 264 ILE D O 1
ATOM 7948 N N . PRO D 1 269 ? -6.097 12.993 -19.852 1.00 10.44 265 PRO D N 1
ATOM 7949 C CA . PRO D 1 269 ? -4.651 13.125 -19.860 1.00 10.52 265 PRO D CA 1
ATOM 7950 C C . PRO D 1 269 ? -3.967 11.983 -19.104 1.00 10.89 265 PRO D C 1
ATOM 7951 O O . PRO D 1 269 ? -4.482 11.501 -18.070 1.00 11.05 265 PRO D O 1
ATOM 7955 N N . VAL D 1 270 ? -2.813 11.551 -19.614 1.00 10.76 266 VAL D N 1
ATOM 7956 C CA . VAL D 1 270 ? -1.979 10.556 -18.905 1.00 10.65 266 VAL D CA 1
ATOM 7957 C C . VAL D 1 270 ? -0.568 11.148 -18.948 1.00 10.79 266 VAL D C 1
ATOM 7958 O O . VAL D 1 270 ? 0.269 10.797 -19.799 1.00 10.80 266 VAL D O 1
ATOM 7962 N N . ASP D 1 271 ? -0.342 12.100 -18.054 1.00 10.72 267 ASP D N 1
ATOM 7963 C CA . ASP D 1 271 ? 0.766 13.003 -18.198 1.00 10.75 267 ASP D CA 1
ATOM 7964 C C . ASP D 1 271 ? 1.429 13.347 -16.869 1.00 10.77 267 ASP D C 1
ATOM 7965 O O . ASP D 1 271 ? 2.176 14.317 -16.831 1.00 10.49 267 ASP D O 1
ATOM 7970 N N . GLN D 1 272 ? 1.128 12.583 -15.805 1.00 10.45 268 GLN D N 1
ATOM 7971 C CA . GLN D 1 272 ? 1.746 12.803 -14.487 1.00 10.59 268 GLN D CA 1
ATOM 7972 C C . GLN D 1 272 ? 1.503 14.255 -14.006 1.00 10.28 268 GLN D C 1
ATOM 7973 O O . GLN D 1 272 ? 2.279 14.781 -13.222 1.00 9.93 268 GLN D O 1
ATOM 7979 N N . GLY D 1 273 ? 0.406 14.869 -14.474 1.00 9.92 269 GLY D N 1
ATOM 7980 C CA . GLY D 1 273 ? 0.049 16.243 -14.104 1.00 10.02 269 GLY D CA 1
ATOM 7981 C C . GLY D 1 273 ? 0.577 17.403 -14.973 1.00 9.99 269 GLY D C 1
ATOM 7982 O O . GLY D 1 273 ? 0.235 18.562 -14.706 1.00 10.13 269 GLY D O 1
ATOM 7983 N N . SER D 1 274 ? 1.389 17.132 -15.994 1.00 10.01 270 SER D N 1
ATOM 7984 C CA . SER D 1 274 ? 2.062 18.236 -16.729 1.00 10.56 270 SER D CA 1
ATOM 7985 C C . SER D 1 274 ? 1.157 19.281 -17.398 1.00 10.86 270 SER D C 1
ATOM 7986 O O . SER D 1 274 ? 1.526 20.466 -17.478 1.00 11.39 270 SER D O 1
ATOM 7989 N N . THR D 1 275 ? -0.022 18.866 -17.859 1.00 10.82 271 THR D N 1
ATOM 7990 C CA . THR D 1 275 ? -0.976 19.814 -18.461 1.00 11.25 271 THR D CA 1
ATOM 7991 C C . THR D 1 275 ? -1.528 20.862 -17.484 1.00 11.51 271 THR D C 1
ATOM 7992 O O . THR D 1 275 ? -2.047 21.898 -17.908 1.00 11.99 271 THR D O 1
ATOM 7996 N N . GLN D 1 276 ? -1.388 20.608 -16.188 1.00 11.39 272 GLN D N 1
ATOM 7997 C CA . GLN D 1 276 ? -1.724 21.597 -15.165 1.00 11.26 272 GLN D CA 1
ATOM 7998 C C . GLN D 1 276 ? -0.457 22.248 -14.565 1.00 11.26 272 GLN D C 1
ATOM 7999 O O . GLN D 1 276 ? -0.540 23.045 -13.631 1.00 11.42 272 GLN D O 1
ATOM 8005 N N . TYR D 1 277 ? 0.704 21.912 -15.108 1.00 11.41 273 TYR D N 1
ATOM 8006 C CA . TYR D 1 277 ? 1.962 22.553 -14.701 1.00 11.34 273 TYR D CA 1
ATOM 8007 C C . TYR D 1 277 ? 2.189 23.838 -15.499 1.00 11.63 273 TYR D C 1
ATOM 8008 O O . TYR D 1 277 ? 2.490 24.882 -14.906 1.00 11.99 273 TYR D O 1
#

Foldseek 3Di:
DQQALAEEEFEQCLWFLSLLLLLVNLLVHYEYEYEYLQDDADPLFQFDGHHPVSNVVSCVSSVVSVHHYQYDNDQLLPLVVLLVSLVVVCVVSVAHAEYEADFATDGFAAPVRQDPVNLVRRLSRLQVSSVSRCVSGVVRNLVVLPAHEYEYEAALCLLARAPRGPSNSVSSVSSLVVFLVCQVVCVVSLYAGEYEHEQAEPISSCPPSVVVSVVVSCVVPVVRVCLQPAPDPDSYHYSNLSSVVSVCRGGPVCSVDHSYYHYPRNHSSVD/DQQALAEEEFEPCLWFLNLLQLLLNLLVHYEYEYEYLQDDADPLQFFDGHHVVSNVVSCVSSVVSVHHYHYDNDQLLPLVVLLVSLVVVCVVSVAHAEYEADFATDGFAAPVVQDPVNLCRRLSRLQVSSVSRCVSRVVRNLVVLPAHEYEYEAALCLLAHAPRGPSNSVSSVNSLVVQLVCQVVCVVSLYAGEYEHEQAEPISSCHGCNVVSVVVNCVVPVVRVCLQPAPDPDSYHYSNLVSVVSVCRRGCVCSVDHSYYHYPRNHSSVD/DLAALAEEEFEPCLWFLNLLLLLVVLLVHYEYEYEYLQDDADPLQQFDGHHPVSQVVSVVNSVVSVHHYQYDNDALLDLVVLLVSLVVVCVVSPAHAEYEADFATDGFAAPVRQDPSNLVRRQSRLAVSSVSRCVSHVVRNLVVLPEHEYEYEAALLLLARAPRGPSNSVSSVSSLVVQLVCQVVCVVSLYAGEYEHEFAEPISSCHGCNVVSVVVSCVVPVPRVCLLPAPDPDSYHYSNLVSVVSVCRRGPVCSVDHSYYHYHRNHSSVD/DQQALAEEEFEPCLWFLNLLLLLLVLLVHYEYEYEYLQDDAQPLQQFDGHHVVSNVVSVVSSVVSVHHYHYDNDQLLPLVVLLVSQVVRCVVSVAHAEYEADFATDGQAAPVPQDPSNLCRRLSRLQVSSVSRCVSGVVRNLVVLPAHEYEYEAALLLLARAPRGPSNSVSSVSSLVVQLVCQVVCVVSLYAGEYEHEFAEPISSVHGCNVVSVVVNCVVPVVRVCLLPAPDPDSYHYSNLVSVVSVCRRGCVCSVDHSYYHYHRNHSSVD

CATH classification: 3.40.50.720

Radius of gyration: 28.02 Å; Cα contacts (8 Å, |Δi|>4): 2884; chains: 4; bounding box: 59×83×71 Å

Organism: Mycolicibacterium paratuberculosis (strain ATCC BAA-968 / K-10) (NCBI:txid262316)

Nearest PDB structures (foldseek):
  3tsc-assembly1_D  TM=1.003E+00  e=2.237E-55  Mycobacterium avium subsp. paratuberculosis
  3pgx-assembly1_D  TM=9.706E-01  e=1.201E-35  Mycobacterium avium subsp. paratuberculosis
  3t7c-assembly1_B  TM=9.391E-01  e=1.859E-32  Mycobacterium avium 104
  3t7c-assembly1_D  TM=9.350E-01  e=3.387E-31  Mycobacterium avium 104
  3oec-assembly1_D  TM=9.247E-01  e=1.403E-30  Mycolicibacterium thermoresistibile

Secondary structure (DSSP, 8-state):
-TTTT-EEEEESTTSHHHHHHHHHHHHTT-EEEEEE--SPPPTT--SPPP-HHHHHHHHHHHHHTT--EEEEE--TT-HHHHHHHHHHHHHHHS---EEEE---------GGG--HHHHHHHHIIIIIIHHHHHHHHHHHHHHHTS-EEEEEE--GGGTS--SS-HHHHHHHHHHHHHHHHHHHHHGGGTEEEEEEEESSBSSGGGSHHHHHHHHHHHHT-GGGTTTT--SSS-S-B-HHHHHHHHHHHHSGGGTT--S-EEEESTTGGG-/-TTTT-EEEEESTTSHHHHHHHHHHHHTT-EEEEEE--SPPPTT--SPPP-HHHHHHHHHHHHHTT--EEEEE--TT-HHHHHHHHHHHHHHHS---EEEE---------GGG--HHHHHHHHIIIIIIHHHHHHHHHHHHHHHTS-EEEEEE--GGGTS--SS-HHHHHHHHHHHHHHHHHHHHHGGGTEEEEEEEESSB-SGGGSTTHHHHHHHHHHT-GGGTTTT--SSS-S-B-HHHHHHHHHHHHSGGGTT--S-EEEESTTGGG-/-TTTT-EEEEESTTSHHHHHHHHHHHHTT-EEEEEE--SPPPTT--SPPP-HHHHHHHHHHHHHTT--EEEEE--TT-HHHHHHHHHHHHHHHS---EEEE---------GGG--HHHHHHHHIIIIIIHHHHHHHHHHHHHHHTS-EEEEEE--GGGTS--SS-HHHHHHHHHHHHHHHHHHHHHGGGTEEEEEEEESSB-SGGGTTTHHHHHHHHHHT-GGGTTTT--SSS-S-B-HHHHHHHHHHHHSGGGTT--S-EEEESTTGGG-/-TTTT-EEEEESTTSHHHHHHHHHHHHTT-EEEEEE--SPPPTT--SPPP-HHHHHHHHHHHHHTT--EEEEE--TT-HHHHHHHHHHHHHHHS---EEEE---------GGG--HHHHHHHHIIIIIIHHHHHHHHHHHHHHHTS-EEEEEE--GGGTS--SS-HHHHHHHHHHHHHHHHHHHHHGGGTEEEEEEEESSBSSGGGTTTHHHHHHHHHHT-GGGTTTT--SSS-S-B-HHHHHHHHHHHHSGGGTT--S-EEEESTTGGG-